Protein 7ZC6 (pdb70)

Nearest PDB structures (foldseek):
  7zc6-assembly1_A  TM=1.005E+00  e=2.338E-24  Clostridium tetanomorphum
  8rb9-assembly1_A  TM=9.104E-01  e=1.375E-11  Azotobacter vinelandii DJ
  8evu-assembly1_E  TM=8.825E-01  e=8.869E-10  Vibrio cholerae O395
  8acy-assembly1_D  TM=8.144E-01  e=1.247E-05  Vibrio cholerae
  7zc6-assembly1_E  TM=7.364E-01  e=8.986E-06  Clostridium tetanomorphum

Sequence (1513 aa):
MSIFTIFISALLVNNFVLSRFLGICPFLGVSKKVETATGMGAAVTFVMALAAIMTFLVERFILIPLNIQYLSTLAFILVIASLVQFVEMVIKKVSPDLYKALGIYLPLITTNCAVLGMAVINSNEKYNLIQSIINSVGAALGFTLALVLLAGIREKMETNEYIPEALKGLPITLVTAGLMAIAFLGFQGLIMEGLLFPVLSLGGLGVVFGLLLGYASKKFASSEPKKAYVKCQGTCDKAKEKYEYYGAMTCVDAANIPGAGSKTCGFGCLGLGSCVQVCAFDAIHVENGIAVVDEEACTGCGACVSICPKSVIELTPMSKKVRISCNSHDKGIEVKNACSVGCLSCGLCVRNCPSEAITMVNNLPVIDYDKCTQCGVCVGKCPTKAIVNLNTNMELLTFKNGVHPPHGKHYTENKPIEEYLPKGDIVIPMSQHIGAPAEPIVKKGDRVLVGQKIGEAKGFVSANIHASVSGTVKNVAPVTLFNGVKSTAVIIENDGQYEEIETEKRDYTKLSNEEIINIIKEAGIVGMGGATFPTHVKLAPPPDKNIDSIVVNAAECEPYLTCDHRMMLEKTNEIVEGLKIVLKLFPKATGYIGIEDNKMNAIKAMQEAVKNIANIEVKAVKTKYPQGAEKQLIYAITKREVPSGGLPADAGCIVQNVDTIYEIYNAVVNGKPLTSRVVTVTGDAIKEPKNLRFKIGTSVRELVEAAGGFAEEPLKVISGGPMMGMAMYSLDVPSTKGTSGVLCLTKKVAEIEEESNCINCGKCVQVCPMNLMPTKLATASAVSNLDMFNEFSGRDCIECGCCSFVCPARRHLLQRIRSGKKAVSKKKYTVSSSPHIRAKDTTQSIMRDVVIALLPATIAGVYFFKLQGLLVILASVLSCVVAEYIWQKASKKKVTVGDYSAVVTGLLLAFNVPASIPLWIPVVGGFFAIIVVKQFFGGLGQNIVNPALAARAFLLASWPVQMTSWTLDGVTTATPLAILKGNEATGAAAPDLMSVFIGHVGGCIGETSALALLIGGAYLFYKHIIDWRIPVSFIGTTFIFTAIAGRGSSPVYELFAGGLMLGAIFMATDYATSPITPLGRIIFGVGCGVITSLIRIFGGYPEGVSYSILVMNLFVPLIERWTAPKIFGKVKGVVSERLYNGIVKENATFVQVLGMCPTLAVTTSAINGIGMGLSATVVLIGSNVVISLLKKVIPDEIRIPAYITVIATLVTVLQFLLQAYLPDLNKSLGIFIPLIVVNCIILGRAEAYANKNSVGASFFDGLGMGLGFTVSLAALGIIREFLGTGKVFGAQITPDAFQPALIMILAPGGFFTLGILMAILNQRKLKKVSSFKLGMVLLLIAAVCGLILGGVNQVTAEPIAIQNKKTLDEANKAILPEASEFAEKTDIKGEGIVLGVTEGKSGSDLKGYTIKVAPKGYAGAIEMMVGVSTEGKVTGIKILNHAETPGLGANATDPKFSGQYANKPAKELKVVKGAASGEDEIVAITGATITSKAVTLGVNEAIKFYDTKLKGG

B-factor: mean 84.84, std 23.93, range [34.65, 140.56]

Solvent-accessible surface area: 65497 Å² total; per-residue (Å²): 168,58,62,158,37,12,56,48,29,2,30,42,18,51,3,4,1,4,38,86,12,13,0,1,1,0,1,9,4,4,0,96,109,12,114,22,0,63,17,0,1,51,24,0,55,117,4,3,14,90,5,1,74,82,9,45,91,10,43,142,130,65,7,62,88,22,122,56,102,33,12,16,27,4,2,7,4,3,23,5,1,8,32,9,28,80,36,48,35,72,38,101,136,132,56,48,104,89,10,92,76,44,22,142,33,32,46,12,5,5,2,1,0,0,6,8,0,2,2,24,36,6,26,121,122,163,51,113,64,99,50,1,28,51,11,0,57,0,2,2,88,0,3,24,47,0,0,24,8,0,0,2,2,33,53,44,22,107,29,15,84,65,13,20,123,14,8,116,54,58,4,7,3,0,2,3,1,0,1,2,2,1,0,12,20,1,5,61,28,30,89,167,148,50,39,89,111,4,31,142,25,8,29,63,24,2,52,69,9,6,100,68,10,1,126,22,8,151,175,95,108,176,86,66,84,86,12,4,39,5,25,18,50,9,50,92,144,96,5,115,77,77,12,115,46,39,10,14,119,41,9,62,3,1,31,22,10,11,9,40,0,22,14,40,25,32,64,7,14,19,15,44,14,10,17,56,135,61,19,94,119,82,1,8,95,53,76,96,34,18,5,55,4,61,55,139,50,22,85,26,76,24,46,16,41,84,56,21,58,31,56,1,11,64,63,2,24,73,65,54,40,2,3,17,1,19,15,4,78,37,139,6,123,70,7,95,94,6,15,62,6,2,18,52,32,61,13,48,29,55,192,58,34,110,36,99,2,13,83,67,48,96,72,9,18,54,27,85,20,109,128,16,93,57,68,24,83,40,40,57,86,30,110,31,99,6,18,49,35,58,114,91,179,162,161,71,41,47,2,149,34,20,7,100,4,84,79,9,11,154,107,2,27,119,71,92,32,69,112,20,92,7,158,33,75,1,27,1,0,0,28,18,8,94,48,68,56,1,107,31,118,14,149,136,54,64,130,1,45,36,21,61,93,1,0,104,14,140,48,170,50,4,3,3,4,7,1,5,0,0,0,47,2,113,54,56,17,97,44,51,14,27,56,33,84,113,9,57,1,0,24,2,72,28,41,38,134,86,73,88,106,132,84,101,75,156,50,48,75,176,53,51,63,134,74,2,45,87,34,1,70,61,4,1,1,3,11,3,30,56,90,22,99,0,3,24,35,56,10,53,44,82,131,118,64,86,17,58,4,2,5,5,30,8,4,30,27,22,3,45,3,0,3,10,7,26,5,8,66,97,33,19,96,54,7,5,53,0,2,69,3,5,22,73,8,27,92,139,0,49,0,39,4,0,9,4,38,82,13,125,60,0,12,121,49,4,71,109,25,20,144,129,82,84,64,9,80,19,61,6,0,81,31,25,7,4,0,22,25,80,41,0,0,5,47,3,20,54,123,89,77,7,54,62,78,30,106,28,16,93,2,4,3,11,8,6,24,8,6,4,3,29,11,5,29,19,4,0,12,40,15,118,30,3,42,10,7,3,1,0,0,0,8,84,2,4,150,78,27,37,2,5,40,0,37,2,1,2,38,4,114,84,1,0,104,41,0,39,7,47,68,86,128,13,54,7,1,0,6,13,5,0,4,82,10,70,0,6,48,36,30,86,9,11,2,10,11,28,12,15,0,1,1,0,10,17,123,177,54,9,98,22,106,114,40,28,30,28,5,23,15,2,36,12,3,42,15,17,4,3,26,11,18,8,30,47,3,4,32,1,22,52,63,71,71,39,103,39,2,68,137,49,28,0,132,21,27,44,28,12,1,0,16,0,4,8,15,2,5,32,39,1,10,4,0,30,6,33,16,2,56,119,28,8,83,163,133,230,223,17,21,3,0,1,3,0,15,2,39,128,48,52,2,64,48,2,28,112,16,24,34,92,4,1,87,52,2,15,111,23,1,25,123,48,19,135,126,101,0,82,80,3,20,105,28,1,18,91,19,0,22,83,10,4,98,124,63,4,114,42,59,178,91,145,45,24,38,34,11,92,8,1,36,34,14,1,24,7,2,1,7,18,1,4,8,44,16,81,72,93,5,2,53,64,0,0,118,14,1,0,18,20,0,12,6,14,1,1,6,15,8,23,7,4,1,7,12,6,6,0,0,49,0,23,0,47,5,1,15,19,56,59,10,52,24,64,24,34,113,68,108,95,62,55,26,14,15,15,30,35,26,55,104,44,47,128,71,54,96,61,54,113,59,146,33,6,43,112,0,110,19,14,6,19,1,2,24,3,1,3,82,11,2,93,106,1,2,61,74,6,87,162,102,109,18,15,17,152,66,1,5,92,26,0,38,27,25,1,78,105,72,2,46,149,42,46,106,35,112,39,55,69,16,2,20,36,7,12,22,0,23,11,0,0,12,22,10,1,7,52,17,19,1,3,1,16,2,49,99,0,9,59,86,1,1,74,10,2,0,64,28,0,2,56,3,3,34,143,3,14,38,72,39,0,12,12,8,0,0,0,13,16,0,3,68,16,25,24,18,25,94,197,24,62,30,134,49,18,17,139,144,233,132,102,55,91,124,42,40,132,70,1,64,63,136,12,13,0,0,26,70,58,10,29,0,0,1,6,0,0,39,6,0,64,35,1,81,23,0,50,13,4,0,103,16,6,12,87,6,5,36,13,6,4,66,68,3,5,140,35,50,193,96,20,39,86,26,11,77,17,7,4,12,1,6,12,4,0,18,40,7,3,67,28,34,19,82,16,76,18,193,105,13,91,88,70,37,31,139,61,11,68,19,19,4,5,3,3,4,0,6,11,12,28,7,6,75,44,80,2,25,167,40,68,62,36,32,0,96,67,4,0,66,0,1,0,86,2,5,19,84,3,1,25,52,0,0,71,64,1,10,88,88,0,62,0,84,47,127,55,63,80,117,52,90,109,86,113,49,42,22,39,3,29,41,48,12,0,1,0,1,15,11,1,0,77,27,5,12,86,55,63,108,200,134,151,183,184,26,58,8,173,115,12,1,101,31,9,65,79,31,6,24,82,7,1,86,100,6,6,19,44,39,112,118,14,60,126,48,37,48,102,36,83,135,118,47,94,62,91,25,5,130,71,21,7,93,107,3,92,108,28,46,117,44,100,123,49,146,27,118,64,66,8,138,19,9,11,29,0,67,37,59,114,67,58,73,0,2,4,1,44,2,32,5,165,5,102,59,24,52,3,67,0,17,2,1,3,12,65,150,22,83,9,36,6,11,78,30,98,39,167,58,29,22,60,26,65,21,47,46,6,82,52,113,173,14,23,46,84,1,47,120,22,41,13,142,116,10,91,41,19,193,60,96,63,81,32,130,53,28,2,54,11,14,103,53,11,55,53,10,0,81,8,0,4,118,0,5,33,69,5,15,145,28,12,66,95,97,6,141,87,73

Foldseek 3Di:
DDQVVQLVCCQFQPPCCLPVNQQVVCLLPPLAALQLQLVVLVVQLCLLQVLLVVLVVCVVPVVPVVVDPPCVVVPSLVVSVVVLVVVQVVCPVPDVCSNVVRCVCSVCSSPRRCSVVLVVVCVVPVDDRVSSNSNSNSNSNNSSVSSSVSSVVNVVLVVDDPDDDVCHRDPVSVVVSNVVSVVRNVCNVVD/DVVVVCVVVVCCVVPCVVVVVPVVVCVVDHDDQAWDKFFQADDQPVQFDFPDDDDDDLAQLGQCPDPPRAGALANQHGQLSDNLCVVPPQRQWDRDRRHIGGNLPRGDSPPVSQVSHPNSRMDIDRSPLFKDAHTDHLDQQVSVVNGGLLDDNLPPCVCVPDPLSLWDCDRSDTDGVRVSDPPPPPVCVVDPSSSIDGPDPD/DDAFFFDFFDFDDAQAVQAADDDADADDDDWWFKFFQPQAPDDGFDFPDDFFDWFAFFDFGGDAPDPFFATDTALATAGFHGQDFDQFLVRPRTTITIGGHPVPHHHDDDFDADDPPDDLVVLLVLLRSLRDWQFEDRTGRCSVVLDDDDPLAAQAEEALAEPQFHQFNQSLVCLPPPLVLLVVLVVVSVVSPPNHFYEYEYECVSVVSVVVNVVVVVPDPRYDYDYHYRGPPSSDPQGVLCRPVNDHDDFPDDCSNVRYGYGYSQVSSQSSCCNGVNHHDQWGKAFEDDPQQPGGHIYTYGFRHQQQVVSVVSRDGPDAAPWKFFAGPQSTDTGPDSGHTHHSRGSYIYRDDPVPPDDDDFDDAPPPCVLCRHDSVSQDQVQQLVCLVVVVLVSVVVSPLLRDPRSRRSCVPGPRSDRRSVSSVSSNVVVVVPD/DDDDDDDDDPDDDALLVLQVLLVVLLVLLQVLLPVLVDCLLVVLLVLQLVLLLVLQVVVCVVPPDDRCVSSVPSNLLSNLLSQQADRPAPNVLSSVLSNQLDPPQAVVQHHPLRGLFHSSLVSVVVSCVPCVVSRQAQQGPHDRDDFVLVCLLPPDDPDDDDDDLVCQCSQNTTDGRRLSNLVSLVVSQVVCVVSVSFDPLQLVLQLVQLLVVLVVVVTDPDSVSVCSGDCNSVLSGVHLRDNNLAADDPVLRNVLRNQLSVQFVCCSHVNPDSTRSRVSSVVSSVCHVVSNPVDDDDDPDDDD/DCLVVLLVCCQVPVADPLHVNFQCVCLQQQLLALVLLLVVLVLLLVLLLVLLLVCLVVQPPDDPVPLDPVSLVVSVVSLVVVLVVCVPVCVVPPNNPSRPSVCSSVRRRRSVPCSPESNPDHSVSRNSSSNSNSVSSSVVRNVLSQVLNCQDQNQHVNHHDDDRVVRNHHVCSPRVNSVVSSVVVSVVVVVVVD/DDDDPVVVVVVVCVVVVVVVVVVVVVVVVCPVVVVVVVVVVVQVVVCVQQVVFNDKAWPPVDQDDDQWGGKIWGHNVPDTFWIWTWGWFQFPFGTFTKIWTAGLVFATQWIATDDDRHQPPPQDDCNDCVQRVLSHRAGLAQADEDDDDDPRNRYGDARVPRNRSVVRVSVGSNVVSVCCVPPNNVD

InterPro domains:
  IPR003667 NqrDE/RnfAE [PF02508] (4-191)
  IPR003667 NqrDE/RnfAE [PIRSF006102] (2-190)
  IPR011293 Ion-translocating oxidoreductase complex, subunit RnfA/RsxA [MF_00459] (1-191)
  IPR011293 Ion-translocating oxidoreductase complex, subunit RnfA/RsxA [TIGR01943] (2-191)
  IPR050133 Ion-translocating oxidoreductase complex subunit A/E [PTHR30335] (2-190)

Organism: Clostridium tetanomorphum (NCBI:txid1553)

Radius of gyration: 41.06 Å; Cα contacts (8 Å, |Δi|>4): 2790; chains: 6; bounding box: 121×113×72 Å

Structure (mmCIF, N/CA/C/O backbone):
data_7ZC6
#
_entry.id   7ZC6
#
_cell.length_a   1.00
_cell.length_b   1.00
_cell.length_c   1.00
_cell.angle_alpha   90.00
_cell.angle_beta   90.00
_cell.angle_gamma   90.00
#
_symmetry.space_group_name_H-M   'P 1'
#
loop_
_entity.id
_entity.type
_entity.pdbx_description
1 polymer RnfA
2 polymer RnfB
3 polymer RnfC
4 polymer RnfD
5 polymer RnfE
6 polymer RnfG
7 non-polymer 'FE (III) ION'
8 non-polymer 'IRON/SULFUR CLUSTER'
9 non-polymer 'FLAVIN MONONUCLEOTIDE'
10 non-polymer RIBOFLAVIN
#
loop_
_atom_site.group_PDB
_atom_site.id
_atom_site.type_symbol
_atom_site.label_atom_id
_atom_site.label_alt_id
_atom_site.label_comp_id
_atom_site.label_asym_id
_atom_site.label_entity_id
_atom_site.label_seq_id
_atom_site.pdbx_PDB_ins_code
_atom_site.Cartn_x
_atom_site.Cartn_y
_atom_site.Cartn_z
_atom_site.occupancy
_atom_site.B_iso_or_equiv
_atom_site.auth_seq_id
_atom_site.auth_comp_id
_atom_site.auth_asym_id
_atom_site.auth_atom_id
_atom_site.pdbx_PDB_model_num
ATOM 1 N N . MET A 1 1 ? 122.743 107.888 91.454 1.00 85.62 1 MET A N 1
ATOM 2 C CA . MET A 1 1 ? 122.711 108.727 90.236 1.00 85.62 1 MET A CA 1
ATOM 3 C C . MET A 1 1 ? 122.683 107.827 89.002 1.00 85.62 1 MET A C 1
ATOM 4 O O . MET A 1 1 ? 122.299 108.315 87.951 1.00 85.62 1 MET A O 1
ATOM 9 N N . SER A 1 2 ? 123.054 106.552 89.123 1.00 88.82 2 SER A N 1
ATOM 10 C CA . SER A 1 2 ? 123.010 105.688 87.916 1.00 88.82 2 SER A CA 1
ATOM 11 C C . SER A 1 2 ? 121.581 105.222 87.668 1.00 88.82 2 SER A C 1
ATOM 12 O O . SER A 1 2 ? 120.741 105.312 88.593 1.00 88.82 2 SER A O 1
ATOM 15 N N . ILE A 1 3 ? 121.352 104.579 86.530 1.00 91.54 3 ILE A N 1
ATOM 16 C CA . ILE A 1 3 ? 119.935 104.420 86.186 1.00 91.54 3 ILE A CA 1
ATOM 17 C C . ILE A 1 3 ? 119.192 103.449 87.113 1.00 91.54 3 ILE A C 1
ATOM 18 O O . ILE A 1 3 ? 118.071 103.747 87.556 1.00 91.54 3 ILE A O 1
ATOM 23 N N . PHE A 1 4 ? 119.855 102.353 87.533 1.00 88.72 4 PHE A N 1
ATOM 24 C CA . PHE A 1 4 ? 119.273 101.445 88.527 1.00 88.72 4 PHE A CA 1
ATOM 25 C C . PHE A 1 4 ? 119.157 102.040 89.926 1.00 88.72 4 PHE A C 1
ATOM 26 O O . PHE A 1 4 ? 118.309 101.592 90.700 1.00 88.72 4 PHE A O 1
ATOM 34 N N . THR A 1 5 ? 120.040 102.972 90.305 1.00 85.45 5 THR A N 1
ATOM 35 C CA . THR A 1 5 ? 119.807 103.746 91.525 1.00 85.45 5 THR A CA 1
ATOM 36 C C . THR A 1 5 ? 118.589 104.665 91.394 1.00 85.45 5 THR A C 1
ATOM 37 O O . THR A 1 5 ? 117.829 104.824 92.359 1.00 85.45 5 THR A O 1
ATOM 41 N N . ILE A 1 6 ? 118.308 105.167 90.184 1.00 84.50 6 ILE A N 1
ATOM 42 C CA . ILE A 1 6 ? 117.282 106.202 90.062 1.00 84.50 6 ILE A CA 1
ATOM 43 C C . ILE A 1 6 ? 115.879 105.608 90.000 1.00 84.50 6 ILE A C 1
ATOM 44 O O . ILE A 1 6 ? 114.966 106.082 90.696 1.00 84.50 6 ILE A O 1
ATOM 49 N N . PHE A 1 7 ? 115.718 104.550 89.191 1.00 82.10 7 PHE A N 1
ATOM 50 C CA . PHE A 1 7 ? 114.427 103.907 88.940 1.00 82.10 7 PHE A CA 1
ATOM 51 C C . PHE A 1 7 ? 113.820 103.243 90.168 1.00 82.10 7 PHE A C 1
ATOM 52 O O . PHE A 1 7 ? 112.596 103.247 90.311 1.00 82.10 7 PHE A O 1
ATOM 60 N N . ILE A 1 8 ? 114.646 102.687 91.064 1.00 80.05 8 ILE A N 1
ATOM 61 C CA . ILE A 1 8 ? 114.178 102.236 92.376 1.00 80.05 8 ILE A CA 1
ATOM 62 C C . ILE A 1 8 ? 113.737 103.402 93.257 1.00 80.05 8 ILE A C 1
ATOM 63 O O . ILE A 1 8 ? 112.767 103.269 94.023 1.00 80.05 8 ILE A O 1
ATOM 68 N N . SER A 1 9 ? 114.391 104.580 93.062 1.00 77.19 9 SER A N 1
ATOM 69 C CA . SER A 1 9 ? 114.263 105.745 93.944 1.00 77.19 9 SER A CA 1
ATOM 70 C C . SER A 1 9 ? 112.876 106.357 93.956 1.00 77.19 9 SER A C 1
ATOM 71 O O . SER A 1 9 ? 112.467 106.937 94.962 1.00 77.19 9 SER A O 1
ATOM 74 N N . ALA A 1 10 ? 112.126 106.241 92.873 1.00 73.12 10 ALA A N 1
ATOM 75 C CA . ALA A 1 10 ? 110.709 106.534 92.941 1.00 73.12 10 ALA A CA 1
ATOM 76 C C . ALA A 1 10 ? 109.830 105.297 93.109 1.00 73.12 10 ALA A C 1
ATOM 77 O O . ALA A 1 10 ? 108.673 105.440 93.513 1.00 73.12 10 ALA A O 1
ATOM 79 N N . LEU A 1 11 ? 110.308 104.110 92.698 1.00 73.02 11 LEU A N 1
ATOM 80 C CA . LEU A 1 11 ? 109.505 102.888 92.793 1.00 73.02 11 LEU A CA 1
ATOM 81 C C . LEU A 1 11 ? 109.222 102.440 94.216 1.00 73.02 11 LEU A C 1
ATOM 82 O O . LEU A 1 11 ? 108.166 101.863 94.476 1.00 73.02 11 LEU A O 1
ATOM 87 N N . LEU A 1 12 ? 110.106 102.743 95.156 1.00 70.23 12 LEU A N 1
ATOM 88 C CA . LEU A 1 12 ? 110.054 102.036 96.427 1.00 70.23 12 LEU A CA 1
ATOM 89 C C . LEU A 1 12 ? 110.432 102.929 97.597 1.00 70.23 12 LEU A C 1
ATOM 90 O O . LEU A 1 12 ? 109.558 103.332 98.369 1.00 70.23 12 LEU A O 1
ATOM 95 N N . VAL A 1 13 ? 111.739 103.191 97.734 1.00 66.78 13 VAL A N 1
ATOM 96 C CA . VAL A 1 13 ? 112.345 103.803 98.918 1.00 66.78 13 VAL A CA 1
ATOM 97 C C . VAL A 1 13 ? 111.886 105.246 99.170 1.00 66.78 13 VAL A C 1
ATOM 98 O O . VAL A 1 13 ? 111.696 105.657 100.324 1.00 66.78 13 VAL A O 1
ATOM 102 N N . ASN A 1 14 ? 111.535 105.968 98.119 1.00 68.86 14 ASN A N 1
ATOM 103 C CA . ASN A 1 14 ? 111.141 107.362 98.204 1.00 68.86 14 ASN A CA 1
ATOM 104 C C . ASN A 1 14 ? 110.040 107.562 97.174 1.00 68.86 14 ASN A C 1
ATOM 105 O O . ASN A 1 14 ? 110.155 108.354 96.236 1.00 68.86 14 ASN A O 1
ATOM 110 N N . ASN A 1 15 ? 109.014 106.711 97.281 1.00 67.88 15 ASN A N 1
ATOM 111 C CA . ASN A 1 15 ? 107.828 106.826 96.447 1.00 67.88 15 ASN A CA 1
ATOM 112 C C . ASN A 1 15 ? 107.075 108.106 96.745 1.00 67.88 15 ASN A C 1
ATOM 113 O O . ASN A 1 15 ? 107.090 108.596 97.879 1.00 67.88 15 ASN A O 1
ATOM 118 N N . PHE A 1 16 ? 106.516 108.672 95.668 1.00 68.63 16 PHE A N 1
ATOM 119 C CA . PHE A 1 16 ? 105.956 110.016 95.670 1.00 68.63 16 PHE A CA 1
ATOM 120 C C . PHE A 1 16 ? 104.744 110.136 96.582 1.00 68.63 16 PHE A C 1
ATOM 121 O O . PHE A 1 16 ? 104.623 111.124 97.314 1.00 68.63 16 PHE A O 1
ATOM 129 N N . VAL A 1 17 ? 103.931 109.082 96.675 1.00 66.29 17 VAL A N 1
ATOM 130 C CA . VAL A 1 17 ? 102.786 109.142 97.577 1.00 66.29 17 VAL A CA 1
ATOM 131 C C . VAL A 1 17 ? 103.110 108.674 99.002 1.00 66.29 17 VAL A C 1
ATOM 132 O O . VAL A 1 17 ? 102.477 109.129 99.962 1.00 66.29 17 VAL A O 1
ATOM 136 N N . LEU A 1 18 ? 104.032 107.729 99.155 1.00 65.84 18 LEU A N 1
ATOM 137 C CA . LEU A 1 18 ? 104.241 107.031 100.409 1.00 65.84 18 LEU A CA 1
ATOM 138 C C . LEU A 1 18 ? 105.259 107.661 101.340 1.00 65.84 18 LEU A C 1
ATOM 139 O O . LEU A 1 18 ? 105.502 107.104 102.414 1.00 65.84 18 LEU A O 1
ATOM 144 N N . SER A 1 19 ? 105.896 108.759 100.946 1.00 68.89 19 SER A N 1
ATOM 145 C CA . SER A 1 19 ? 106.683 109.529 101.898 1.00 68.89 19 SER A CA 1
ATOM 146 C C . SER A 1 19 ? 106.599 111.019 101.591 1.00 68.89 19 SER A C 1
ATOM 147 O O . SER A 1 19 ? 106.314 111.828 102.476 1.00 68.89 19 SER A O 1
ATOM 150 N N . ARG A 1 20 ? 106.865 111.388 100.342 1.00 70.33 20 ARG A N 1
ATOM 151 C CA . ARG A 1 20 ? 106.921 112.789 99.942 1.00 70.33 20 ARG A CA 1
ATOM 152 C C . ARG A 1 20 ? 105.574 113.511 99.956 1.00 70.33 20 ARG A C 1
ATOM 153 O O . ARG A 1 20 ? 105.565 114.744 99.968 1.00 70.33 20 ARG A O 1
ATOM 161 N N . PHE A 1 21 ? 104.460 112.765 99.896 1.00 71.89 21 PHE A N 1
ATOM 162 C CA . PHE A 1 21 ? 103.061 113.187 99.685 1.00 71.89 21 PHE A CA 1
ATOM 163 C C . PHE A 1 21 ? 102.848 113.995 98.419 1.00 71.89 21 PHE A C 1
ATOM 164 O O . PHE A 1 21 ? 101.944 114.834 98.361 1.00 71.89 21 PHE A O 1
ATOM 172 N N . LEU A 1 22 ? 103.662 113.811 97.405 1.00 72.90 22 LEU A N 1
ATOM 173 C CA . LEU A 1 22 ? 103.271 114.208 96.077 1.00 72.90 22 LEU A CA 1
ATOM 174 C C . LEU A 1 22 ? 102.181 113.245 95.611 1.00 72.90 22 LEU A C 1
ATOM 175 O O . LEU A 1 22 ? 102.271 112.058 95.880 1.00 72.90 22 LEU A O 1
ATOM 180 N N . GLY A 1 23 ? 101.158 113.719 94.908 1.00 67.55 23 GLY A N 1
ATOM 181 C CA . GLY A 1 23 ? 100.164 112.788 94.366 1.00 67.55 23 GLY A CA 1
ATOM 182 C C . GLY A 1 23 ? 99.021 112.339 95.268 1.00 67.55 23 GLY A C 1
ATOM 183 O O . GLY A 1 23 ? 98.279 111.436 94.859 1.00 67.55 23 GLY A O 1
ATOM 184 N N . ILE A 1 24 ? 98.935 112.817 96.516 1.00 62.26 24 ILE A N 1
ATOM 185 C CA . ILE A 1 24 ? 97.929 112.321 97.467 1.00 62.26 24 ILE A CA 1
ATOM 186 C C . ILE A 1 24 ? 96.469 112.661 97.106 1.00 62.26 24 ILE A C 1
ATOM 187 O O . ILE A 1 24 ? 95.561 111.860 97.366 1.00 62.26 24 ILE A O 1
ATOM 192 N N . CYS A 1 25 ? 96.223 113.824 96.482 1.00 68.15 25 CYS A N 1
ATOM 193 C CA . CYS A 1 25 ? 94.865 114.251 96.105 1.00 68.15 25 CYS A CA 1
ATOM 194 C C . CYS A 1 25 ? 94.074 113.364 95.120 1.00 68.15 25 CYS A C 1
ATOM 195 O O . CYS A 1 25 ? 92.871 113.165 95.378 1.00 68.15 25 CYS A O 1
ATOM 198 N N . PRO A 1 26 ? 94.595 112.890 93.965 1.00 66.33 26 PRO A N 1
ATOM 199 C CA . PRO A 1 26 ? 93.933 111.777 93.254 1.00 66.33 26 PRO A CA 1
ATOM 200 C C . PRO A 1 26 ? 93.770 110.472 94.007 1.00 66.33 26 PRO A C 1
ATOM 201 O O . PRO A 1 26 ? 92.922 109.676 93.601 1.00 66.33 26 PRO A O 1
ATOM 205 N N . PHE A 1 27 ? 94.706 110.146 94.904 1.00 58.94 27 PHE A N 1
ATOM 206 C CA . PHE A 1 27 ? 94.904 108.806 95.435 1.00 58.94 27 PHE A CA 1
ATOM 207 C C . PHE A 1 27 ? 93.740 108.338 96.291 1.00 58.94 27 PHE A C 1
ATOM 208 O O . PHE A 1 27 ? 93.459 107.146 96.350 1.00 58.94 27 PHE A O 1
ATOM 216 N N . LEU A 1 28 ? 93.014 109.267 96.909 1.00 53.07 28 LEU A N 1
ATOM 217 C CA . LEU A 1 28 ? 91.727 108.958 97.514 1.00 53.07 28 LEU A CA 1
ATOM 218 C C . LEU A 1 28 ? 90.574 108.921 96.510 1.00 53.07 28 LEU A C 1
ATOM 219 O O . LEU A 1 28 ? 89.472 108.499 96.876 1.00 53.07 28 LEU A O 1
ATOM 224 N N . GLY A 1 29 ? 90.790 109.339 95.266 1.00 57.77 29 GLY A N 1
ATOM 225 C CA . GLY A 1 29 ? 89.701 109.489 94.320 1.00 57.77 29 GLY A CA 1
ATOM 226 C C . GLY A 1 29 ? 89.420 108.216 93.565 1.00 57.77 29 GLY A C 1
ATOM 227 O O . GLY A 1 29 ? 88.605 107.420 94.037 1.00 57.77 29 GLY A O 1
ATOM 228 N N . VAL A 1 30 ? 90.070 107.963 92.421 1.00 63.51 30 VAL A N 1
ATOM 229 C CA . VAL A 1 30 ? 89.747 106.731 91.697 1.00 63.51 30 VAL A CA 1
ATOM 230 C C . VAL A 1 30 ? 90.628 105.549 92.174 1.00 63.51 30 VAL A C 1
ATOM 231 O O . VAL A 1 30 ? 91.447 104.954 91.455 1.00 63.51 30 VAL A O 1
ATOM 235 N N . SER A 1 31 ? 90.467 105.201 93.449 1.00 50.02 31 SER A N 1
ATOM 236 C CA . SER A 1 31 ? 90.806 103.912 94.025 1.00 50.02 31 SER A CA 1
ATOM 237 C C . SER A 1 31 ? 89.666 102.899 93.970 1.00 50.02 31 SER A C 1
ATOM 238 O O . SER A 1 31 ? 89.812 101.849 94.585 1.00 50.02 31 SER A O 1
ATOM 241 N N . LYS A 1 32 ? 88.488 103.269 93.437 1.00 47.70 32 LYS A N 1
ATOM 242 C CA . LYS A 1 32 ? 87.244 102.522 93.658 1.00 47.70 32 LYS A CA 1
ATOM 243 C C . LYS A 1 32 ? 87.210 101.103 93.073 1.00 47.70 32 LYS A C 1
ATOM 244 O O . LYS A 1 32 ? 86.660 100.207 93.717 1.00 47.70 32 LYS A O 1
ATOM 250 N N . LYS A 1 33 ? 87.886 100.849 91.952 1.00 54.77 33 LYS A N 1
ATOM 251 C CA . LYS A 1 33 ? 88.004 99.508 91.381 1.00 54.77 33 LYS A CA 1
ATOM 252 C C . LYS A 1 33 ? 89.273 99.480 90.549 1.00 54.77 33 LYS A C 1
ATOM 253 O O . LYS A 1 33 ? 89.525 100.445 89.827 1.00 54.77 33 LYS A O 1
ATOM 259 N N . VAL A 1 34 ? 90.012 98.356 90.603 1.00 60.75 34 VAL A N 1
ATOM 260 C CA . VAL A 1 34 ? 91.335 98.224 89.974 1.00 60.75 34 VAL A CA 1
ATOM 261 C C . VAL A 1 34 ? 91.295 98.294 88.443 1.00 60.75 34 VAL A C 1
ATOM 262 O O . VAL A 1 34 ? 92.196 98.885 87.822 1.00 60.75 34 VAL A O 1
ATOM 266 N N . GLU A 1 35 ? 90.198 97.806 87.828 1.00 71.14 35 GLU A N 1
ATOM 267 C CA . GLU A 1 35 ? 90.007 97.815 86.374 1.00 71.14 35 GLU A CA 1
ATOM 268 C C . GLU A 1 35 ? 89.853 99.221 85.800 1.00 71.14 35 GLU A C 1
ATOM 269 O O . GLU A 1 35 ? 90.185 99.451 84.632 1.00 71.14 35 GLU A O 1
ATOM 275 N N . THR A 1 36 ? 89.324 100.157 86.589 1.00 69.87 36 THR A N 1
ATOM 276 C CA . THR A 1 36 ? 89.401 101.561 86.215 1.00 69.87 36 THR A CA 1
ATOM 277 C C . THR A 1 36 ? 90.695 102.214 86.681 1.00 69.87 36 THR A C 1
ATOM 278 O O . THR A 1 36 ? 91.237 103.069 85.969 1.00 69.87 36 THR A O 1
ATOM 282 N N . ALA A 1 37 ? 91.153 101.856 87.898 1.00 68.25 37 ALA A N 1
ATOM 283 C CA . ALA A 1 37 ? 92.251 102.556 88.574 1.00 68.25 37 ALA A CA 1
ATOM 284 C C . ALA A 1 37 ? 93.600 102.411 87.896 1.00 68.25 37 ALA A C 1
ATOM 285 O O . ALA A 1 37 ? 94.451 103.289 88.062 1.00 68.25 37 ALA A O 1
ATOM 287 N N . THR A 1 38 ? 93.843 101.300 87.192 1.00 72.97 38 THR A N 1
ATOM 288 C CA . THR A 1 38 ? 95.077 101.211 86.420 1.00 72.97 38 THR A CA 1
ATOM 289 C C . THR A 1 38 ? 95.107 102.156 85.220 1.00 72.97 38 THR A C 1
ATOM 290 O O . THR A 1 38 ? 96.202 102.516 84.777 1.00 72.97 38 THR A O 1
ATOM 294 N N . GLY A 1 39 ? 93.953 102.578 84.688 1.00 77.30 39 GLY A N 1
ATOM 295 C CA . GLY A 1 39 ? 94.013 103.441 83.529 1.00 77.30 39 GLY A CA 1
ATOM 296 C C . GLY A 1 39 ? 94.324 104.887 83.830 1.00 77.30 39 GLY A C 1
ATOM 297 O O . GLY A 1 39 ? 94.766 105.600 82.920 1.00 77.30 39 GLY A O 1
ATOM 298 N N . MET A 1 40 ? 94.126 105.337 85.077 1.00 81.19 40 MET A N 1
ATOM 299 C CA . MET A 1 40 ? 94.664 106.636 85.465 1.00 81.19 40 MET A CA 1
ATOM 300 C C . MET A 1 40 ? 96.185 106.646 85.494 1.00 81.19 40 MET A C 1
ATOM 301 O O . MET A 1 40 ? 96.814 107.609 85.042 1.00 81.19 40 MET A O 1
ATOM 306 N N . GLY A 1 41 ? 96.798 105.530 85.892 1.00 80.56 41 GLY A N 1
ATOM 307 C CA . GLY A 1 41 ? 98.243 105.476 85.856 1.00 80.56 41 GLY A CA 1
ATOM 308 C C . GLY A 1 41 ? 98.793 105.212 84.479 1.00 80.56 41 GLY A C 1
ATOM 309 O O . GLY A 1 41 ? 99.918 105.621 84.174 1.00 80.56 41 GLY A O 1
ATOM 310 N N . ALA A 1 42 ? 98.019 104.518 83.635 1.00 82.92 42 ALA A N 1
ATOM 311 C CA . ALA A 1 42 ? 98.347 104.439 82.219 1.00 82.92 42 ALA A CA 1
ATOM 312 C C . ALA A 1 42 ? 98.216 105.782 81.511 1.00 82.92 42 ALA A C 1
ATOM 313 O O . ALA A 1 42 ? 98.908 106.018 80.517 1.00 82.92 42 ALA A O 1
ATOM 315 N N . ALA A 1 43 ? 97.301 106.650 81.954 1.00 80.65 43 ALA A N 1
ATOM 316 C CA . ALA A 1 43 ? 97.393 108.045 81.544 1.00 80.65 43 ALA A CA 1
ATOM 317 C C . ALA A 1 43 ? 98.622 108.738 82.116 1.00 80.65 43 ALA A C 1
ATOM 318 O O . ALA A 1 43 ? 99.192 109.609 81.453 1.00 80.65 43 ALA A O 1
ATOM 320 N N . VAL A 1 44 ? 99.053 108.361 83.324 1.00 81.73 44 VAL A N 1
ATOM 321 C CA . VAL A 1 44 ? 100.194 109.033 83.947 1.00 81.73 44 VAL A CA 1
ATOM 322 C C . VAL A 1 44 ? 101.531 108.609 83.331 1.00 81.73 44 VAL A C 1
ATOM 323 O O . VAL A 1 44 ? 102.450 109.424 83.291 1.00 81.73 44 VAL A O 1
ATOM 327 N N . THR A 1 45 ? 101.603 107.476 82.617 1.00 86.45 45 THR A N 1
ATOM 328 C CA . THR A 1 45 ? 102.870 107.100 81.975 1.00 86.45 45 THR A CA 1
ATOM 329 C C . THR A 1 45 ? 103.121 107.869 80.676 1.00 86.45 45 THR A C 1
ATOM 330 O O . THR A 1 45 ? 104.228 107.811 80.135 1.00 86.45 45 THR A O 1
ATOM 334 N N . PHE A 1 46 ? 102.119 108.589 80.166 1.00 86.84 46 PHE A N 1
ATOM 335 C CA . PHE A 1 46 ? 102.383 109.544 79.099 1.00 86.84 46 PHE A CA 1
ATOM 336 C C . PHE A 1 46 ? 102.684 110.938 79.650 1.00 86.84 46 PHE A C 1
ATOM 337 O O . PHE A 1 46 ? 103.738 111.508 79.344 1.00 86.84 46 PHE A O 1
ATOM 345 N N . VAL A 1 47 ? 101.692 111.507 80.352 1.00 83.96 47 VAL A N 1
ATOM 346 C CA . VAL A 1 47 ? 101.769 112.909 80.863 1.00 83.96 47 VAL A CA 1
ATOM 347 C C . VAL A 1 47 ? 103.081 113.111 81.592 1.00 83.96 47 VAL A C 1
ATOM 348 O O . VAL A 1 47 ? 103.791 114.021 81.236 1.00 83.96 47 VAL A O 1
ATOM 352 N N . MET A 1 48 ? 103.342 112.327 82.619 1.00 83.57 48 MET A N 1
ATOM 353 C CA . MET A 1 48 ? 104.608 112.505 83.328 1.00 83.57 48 MET A CA 1
ATOM 354 C C . MET A 1 48 ? 105.814 112.430 82.409 1.00 83.57 48 MET A C 1
ATOM 355 O O . MET A 1 48 ? 106.852 113.029 82.711 1.00 83.57 48 MET A O 1
ATOM 360 N N . ALA A 1 49 ? 105.722 111.683 81.313 1.00 91.26 49 ALA A N 1
ATOM 361 C CA . ALA A 1 49 ? 106.951 111.341 80.611 1.00 91.26 49 ALA A CA 1
ATOM 362 C C . ALA A 1 49 ? 107.252 112.286 79.463 1.00 91.26 49 ALA A C 1
ATOM 363 O O . ALA A 1 49 ? 108.412 112.653 79.256 1.00 91.26 49 ALA A O 1
ATOM 365 N N . LEU A 1 50 ? 106.236 112.589 78.652 1.00 95.73 50 LEU A N 1
ATOM 366 C CA . LEU A 1 50 ? 106.408 113.552 77.575 1.00 95.73 50 LEU A CA 1
ATOM 367 C C . LEU A 1 50 ? 106.654 114.966 78.080 1.00 95.73 50 LEU A C 1
ATOM 368 O O . LEU A 1 50 ? 107.368 115.726 77.419 1.00 95.73 50 LEU A O 1
ATOM 373 N N . ALA A 1 51 ? 106.094 115.334 79.246 1.00 100.98 51 ALA A N 1
ATOM 374 C CA . ALA A 1 51 ? 106.461 116.597 79.885 1.00 100.98 51 ALA A CA 1
ATOM 375 C C . ALA A 1 51 ? 107.897 116.622 80.373 1.00 100.98 51 ALA A C 1
ATOM 376 O O . ALA A 1 51 ? 108.492 117.696 80.427 1.00 100.98 51 ALA A O 1
ATOM 378 N N . ALA A 1 52 ? 108.443 115.466 80.769 1.00 101.35 52 ALA A N 1
ATOM 379 C CA . ALA A 1 52 ? 109.860 115.385 81.102 1.00 101.35 52 ALA A CA 1
ATOM 380 C C . ALA A 1 52 ? 110.761 115.593 79.893 1.00 101.35 52 ALA A C 1
ATOM 381 O O . ALA A 1 52 ? 111.872 116.114 80.042 1.00 101.35 52 ALA A O 1
ATOM 383 N N . ILE A 1 53 ? 110.310 115.208 78.696 1.00 102.88 53 ILE A N 1
ATOM 384 C CA . ILE A 1 53 ? 111.057 115.539 77.490 1.00 102.88 53 ILE A CA 1
ATOM 385 C C . ILE A 1 53 ? 110.918 117.019 77.169 1.00 102.88 53 ILE A C 1
ATOM 386 O O . ILE A 1 53 ? 111.910 117.701 76.883 1.00 102.88 53 ILE A O 1
ATOM 391 N N . MET A 1 54 ? 109.680 117.530 77.216 1.00 105.04 54 MET A N 1
ATOM 392 C CA . MET A 1 54 ? 109.430 118.936 76.923 1.00 105.04 54 MET A CA 1
ATOM 393 C C . MET A 1 54 ? 109.974 119.920 77.966 1.00 105.04 54 MET A C 1
ATOM 394 O O . MET A 1 54 ? 110.269 121.067 77.608 1.00 105.04 54 MET A O 1
ATOM 399 N N . THR A 1 55 ? 110.053 119.546 79.258 1.00 107.58 55 THR A N 1
ATOM 400 C CA . THR A 1 55 ? 110.774 120.421 80.188 1.00 107.58 55 THR A CA 1
ATOM 401 C C . THR A 1 55 ? 112.282 120.414 79.967 1.00 107.58 55 THR A C 1
ATOM 402 O O . THR A 1 55 ? 112.951 121.358 80.402 1.00 107.58 55 THR A O 1
ATOM 406 N N . PHE A 1 56 ? 112.847 119.334 79.389 1.00 109.99 56 PHE A N 1
ATOM 407 C CA . PHE A 1 56 ? 114.264 119.336 79.052 1.00 109.99 56 PHE A CA 1
ATOM 408 C C . PHE A 1 56 ? 114.595 120.323 77.951 1.00 109.99 56 PHE A C 1
ATOM 409 O O . PHE A 1 56 ? 115.691 120.878 77.961 1.00 109.99 56 PHE A O 1
ATOM 417 N N . LEU A 1 57 ? 113.655 120.555 77.017 1.00 116.78 57 LEU A N 1
ATOM 418 C CA . LEU A 1 57 ? 113.824 121.559 75.968 1.00 116.78 57 LEU A CA 1
ATOM 419 C C . LEU A 1 57 ? 113.885 122.974 76.523 1.00 116.78 57 LEU A C 1
ATOM 420 O O . LEU A 1 57 ? 114.596 123.819 75.968 1.00 116.78 57 LEU A O 1
ATOM 425 N N . VAL A 1 58 ? 113.163 123.246 77.615 1.00 116.76 58 VAL A N 1
ATOM 426 C CA . VAL A 1 58 ? 113.355 124.499 78.332 1.00 116.76 58 VAL A CA 1
ATOM 427 C C . VAL A 1 58 ? 114.705 124.527 79.040 1.00 116.76 58 VAL A C 1
ATOM 428 O O . VAL A 1 58 ? 115.428 125.527 78.984 1.00 116.76 58 VAL A O 1
ATOM 432 N N . GLU A 1 59 ? 115.126 123.392 79.595 1.00 118.61 59 GLU A N 1
ATOM 433 C CA . GLU A 1 59 ? 116.412 123.316 80.274 1.00 118.61 59 GLU A CA 1
ATOM 434 C C . GLU A 1 59 ? 117.582 123.128 79.316 1.00 118.61 59 GLU A C 1
ATOM 435 O O . GLU A 1 59 ? 118.734 123.245 79.755 1.00 118.61 59 GLU A O 1
ATOM 441 N N . ARG A 1 60 ? 117.323 122.831 78.034 1.00 125.64 60 ARG A N 1
ATOM 442 C CA . ARG A 1 60 ? 118.414 122.660 77.078 1.00 125.64 60 ARG A CA 1
ATOM 443 C C . ARG A 1 60 ? 119.015 123.999 76.720 1.00 125.64 60 ARG A C 1
ATOM 444 O O . ARG A 1 60 ? 120.125 124.318 77.156 1.00 125.64 60 ARG A O 1
ATOM 452 N N . PHE A 1 61 ? 118.277 124.811 75.960 1.00 127.62 61 PHE A N 1
ATOM 453 C CA . PHE A 1 61 ? 118.752 126.144 75.628 1.00 127.62 61 PHE A CA 1
ATOM 454 C C . PHE A 1 61 ? 117.669 127.211 75.521 1.00 127.62 61 PHE A C 1
ATOM 455 O O . PHE A 1 61 ? 118.012 128.326 75.141 1.00 127.62 61 PHE A O 1
ATOM 463 N N . ILE A 1 62 ? 116.374 126.883 75.621 1.00 123.54 62 ILE A N 1
ATOM 464 C CA . ILE A 1 62 ? 115.375 127.965 75.611 1.00 123.54 62 ILE A CA 1
ATOM 465 C C . ILE A 1 62 ? 115.444 128.880 76.858 1.00 123.54 62 ILE A C 1
ATOM 466 O O . ILE A 1 62 ? 115.240 130.099 76.740 1.00 123.54 62 ILE A O 1
ATOM 471 N N . LEU A 1 63 ? 115.804 128.355 78.040 1.00 122.80 63 LEU A N 1
ATOM 472 C CA . LEU A 1 63 ? 116.069 129.237 79.187 1.00 122.80 63 LEU A CA 1
ATOM 473 C C . LEU A 1 63 ? 117.385 129.990 79.059 1.00 122.80 63 LEU A C 1
ATOM 474 O O . LEU A 1 63 ? 117.464 131.164 79.442 1.00 122.80 63 LEU A O 1
ATOM 479 N N . ILE A 1 64 ? 118.370 129.276 78.486 1.00 126.73 64 ILE A N 1
ATOM 480 C CA . ILE A 1 64 ? 119.807 129.515 78.755 1.00 126.73 64 ILE A CA 1
ATOM 481 C C . ILE A 1 64 ? 120.370 130.914 78.435 1.00 126.73 64 ILE A C 1
ATOM 482 O O . ILE A 1 64 ? 121.121 131.438 79.271 1.00 126.73 64 ILE A O 1
ATOM 487 N N . PRO A 1 65 ? 120.077 131.560 77.261 1.00 131.15 65 PRO A N 1
ATOM 488 C CA . PRO A 1 65 ? 120.522 132.963 77.036 1.00 131.15 65 PRO A CA 1
ATOM 489 C C . PRO A 1 65 ? 120.030 134.024 78.016 1.00 131.15 65 PRO A C 1
ATOM 490 O O . PRO A 1 65 ? 120.730 135.031 78.190 1.00 131.15 65 PRO A O 1
ATOM 494 N N . LEU A 1 66 ? 118.837 133.867 78.597 1.00 125.28 66 LEU A N 1
ATOM 495 C CA . LEU A 1 66 ? 118.410 134.731 79.699 1.00 125.28 66 LEU A CA 1
ATOM 496 C C . LEU A 1 66 ? 119.285 134.591 80.949 1.00 125.28 66 LEU A C 1
ATOM 497 O O . LEU A 1 66 ? 119.456 135.571 81.681 1.00 125.28 66 LEU A O 1
ATOM 502 N N . ASN A 1 67 ? 119.872 133.392 81.168 1.00 129.95 67 ASN A N 1
ATOM 503 C CA . ASN A 1 67 ? 120.777 133.012 82.278 1.00 129.95 67 ASN A CA 1
ATOM 504 C C . ASN A 1 67 ? 120.204 133.257 83.675 1.00 129.95 67 ASN A C 1
ATOM 505 O O . ASN A 1 67 ? 120.956 133.503 84.617 1.00 129.95 67 ASN A O 1
ATOM 510 N N . ILE A 1 68 ? 118.886 133.015 83.717 1.00 125.79 68 ILE A N 1
ATOM 511 C CA . ILE A 1 68 ? 117.951 133.184 84.864 1.00 125.79 68 ILE A CA 1
ATOM 512 C C . ILE A 1 68 ? 117.065 131.933 84.964 1.00 125.79 68 ILE A C 1
ATOM 513 O O . ILE A 1 68 ? 116.488 131.551 83.922 1.00 125.79 68 ILE A O 1
ATOM 518 N N . GLN A 1 69 ? 116.972 131.292 86.139 1.00 116.60 69 GLN A N 1
ATOM 519 C CA . GLN A 1 69 ? 116.033 130.181 86.212 1.00 116.60 69 GLN A CA 1
ATOM 520 C C . GLN A 1 69 ? 114.597 130.584 86.514 1.00 116.60 69 GLN A C 1
ATOM 521 O O . GLN A 1 69 ? 113.733 129.702 86.449 1.00 116.60 69 GLN A O 1
ATOM 527 N N . TYR A 1 70 ? 114.350 131.864 86.865 1.00 110.67 70 TYR A N 1
ATOM 528 C CA . TYR A 1 70 ? 113.149 132.314 87.590 1.00 110.67 70 TYR A CA 1
ATOM 529 C C . TYR A 1 70 ? 111.844 132.132 86.811 1.00 110.67 70 TYR A C 1
ATOM 530 O O . TYR A 1 70 ? 110.774 132.006 87.420 1.00 110.67 70 TYR A O 1
ATOM 539 N N . LEU A 1 71 ? 111.917 132.158 85.478 1.00 110.02 71 LEU A N 1
ATOM 540 C CA . LEU A 1 71 ? 110.743 132.098 84.616 1.00 110.02 71 LEU A CA 1
ATOM 541 C C . LEU A 1 71 ? 110.064 130.731 84.602 1.00 110.02 71 LEU A C 1
ATOM 542 O O . LEU A 1 71 ? 108.877 130.669 84.246 1.00 110.02 71 LEU A O 1
ATOM 547 N N . SER A 1 72 ? 110.797 129.663 84.995 1.00 104.87 72 SER A N 1
ATOM 548 C CA . SER A 1 72 ? 110.411 128.261 84.794 1.00 104.87 72 SER A CA 1
ATOM 549 C C . SER A 1 72 ? 109.145 127.863 85.522 1.00 104.87 72 SER A C 1
ATOM 550 O O . SER A 1 72 ? 108.417 126.987 85.048 1.00 104.87 72 SER A O 1
ATOM 553 N N . THR A 1 73 ? 108.882 128.498 86.664 1.00 103.96 73 THR A N 1
ATOM 554 C CA . THR A 1 73 ? 107.658 128.269 87.419 1.00 103.96 73 THR A CA 1
ATOM 555 C C . THR A 1 73 ? 106.405 128.714 86.666 1.00 103.96 73 THR A C 1
ATOM 556 O O . THR A 1 73 ? 105.332 128.138 86.873 1.00 103.96 73 THR A O 1
ATOM 560 N N . LEU A 1 74 ? 106.561 129.694 85.770 1.00 102.81 74 LEU A N 1
ATOM 561 C CA . LEU A 1 74 ? 105.432 130.173 84.928 1.00 102.81 74 LEU A CA 1
ATOM 562 C C . LEU A 1 74 ? 105.463 129.459 83.570 1.00 102.81 74 LEU A C 1
ATOM 563 O O . LEU A 1 74 ? 104.578 129.736 82.737 1.00 102.81 74 LEU A O 1
ATOM 568 N N . ALA A 1 75 ? 106.442 128.570 83.365 1.00 100.95 75 ALA A N 1
ATOM 569 C CA . ALA A 1 75 ? 106.797 128.094 82.007 1.00 100.95 75 ALA A CA 1
ATOM 570 C C . ALA A 1 75 ? 106.253 126.678 81.776 1.00 100.95 75 ALA A C 1
ATOM 571 O O . ALA A 1 75 ? 105.044 126.547 81.501 1.00 100.95 75 ALA A O 1
ATOM 573 N N . PHE A 1 76 ? 107.131 125.673 81.878 1.00 98.48 76 PHE A N 1
ATOM 574 C CA . PHE A 1 76 ? 106.871 124.307 81.410 1.00 98.48 76 PHE A CA 1
ATOM 575 C C . PHE A 1 76 ? 105.517 123.774 81.858 1.00 98.48 76 PHE A C 1
ATOM 576 O O . PHE A 1 76 ? 105.041 122.782 81.307 1.00 98.48 76 PHE A O 1
ATOM 584 N N . ILE A 1 77 ? 104.969 124.317 82.941 1.00 96.20 77 ILE A N 1
ATOM 585 C CA . ILE A 1 77 ? 103.630 123.973 83.377 1.00 96.20 77 ILE A CA 1
ATOM 586 C C . ILE A 1 77 ? 102.534 124.399 82.386 1.00 96.20 77 ILE A C 1
ATOM 587 O O . ILE A 1 77 ? 101.475 123.756 82.307 1.00 96.20 77 ILE A O 1
ATOM 592 N N . LEU A 1 78 ? 102.742 125.478 81.621 1.00 96.82 78 LEU A N 1
ATOM 593 C CA . LEU A 1 78 ? 101.854 125.750 80.499 1.00 96.82 78 LEU A CA 1
ATOM 594 C C . LEU A 1 78 ? 101.977 124.709 79.388 1.00 96.82 78 LEU A C 1
ATOM 595 O O . LEU A 1 78 ? 100.989 124.380 78.722 1.00 96.82 78 LEU A O 1
ATOM 600 N N . VAL A 1 79 ? 103.183 124.171 79.182 1.00 95.90 79 VAL A N 1
ATOM 601 C CA . VAL A 1 79 ? 103.350 123.025 78.303 1.00 95.90 79 VAL A CA 1
ATOM 602 C C . VAL A 1 79 ? 102.715 121.743 78.883 1.00 95.90 79 VAL A C 1
ATOM 603 O O . VAL A 1 79 ? 102.210 120.893 78.125 1.00 95.90 79 VAL A O 1
ATOM 607 N N . ILE A 1 80 ? 102.684 121.600 80.218 1.00 94.52 80 ILE A N 1
ATOM 608 C CA . ILE A 1 80 ? 101.895 120.546 80.864 1.00 94.52 80 ILE A CA 1
ATOM 609 C C . ILE A 1 80 ? 100.390 120.734 80.645 1.00 94.52 80 ILE A C 1
ATOM 610 O O . ILE A 1 80 ? 99.671 119.756 80.390 1.00 94.52 80 ILE A O 1
ATOM 615 N N . ALA A 1 81 ? 99.925 121.997 80.608 1.00 95.64 81 ALA A N 1
ATOM 616 C CA . ALA A 1 81 ? 98.553 122.311 80.199 1.00 95.64 81 ALA A CA 1
ATOM 617 C C . ALA A 1 81 ? 98.280 122.021 78.727 1.00 95.64 81 ALA A C 1
ATOM 618 O O . ALA A 1 81 ? 97.128 121.763 78.360 1.00 95.64 81 ALA A O 1
ATOM 620 N N . SER A 1 82 ? 99.291 122.144 77.864 1.00 97.90 82 SER A N 1
ATOM 621 C CA . SER A 1 82 ? 99.136 121.702 76.484 1.00 97.90 82 SER A CA 1
ATOM 622 C C . SER A 1 82 ? 98.978 120.198 76.326 1.00 97.90 82 SER A C 1
ATOM 623 O O . SER A 1 82 ? 98.284 119.748 75.410 1.00 97.90 82 SER A O 1
ATOM 626 N N . LEU A 1 83 ? 99.621 119.407 77.185 1.00 99.92 83 LEU A N 1
ATOM 627 C CA . LEU A 1 83 ? 99.601 117.970 76.974 1.00 99.92 83 LEU A CA 1
ATOM 628 C C . LEU A 1 83 ? 98.362 117.280 77.507 1.00 99.92 83 LEU A C 1
ATOM 629 O O . LEU A 1 83 ? 98.149 116.105 77.187 1.00 99.92 83 LEU A O 1
ATOM 634 N N . VAL A 1 84 ? 97.576 117.955 78.339 1.00 99.90 84 VAL A N 1
ATOM 635 C CA . VAL A 1 84 ? 96.426 117.337 78.980 1.00 99.90 84 VAL A CA 1
ATOM 636 C C . VAL A 1 84 ? 95.124 117.579 78.213 1.00 99.90 84 VAL A C 1
ATOM 637 O O . VAL A 1 84 ? 94.293 116.676 78.095 1.00 99.90 84 VAL A O 1
ATOM 641 N N . GLN A 1 85 ? 94.955 118.742 77.578 1.00 99.21 85 GLN A N 1
ATOM 642 C CA . GLN A 1 85 ? 93.818 118.901 76.697 1.00 99.21 85 GLN A CA 1
ATOM 643 C C . GLN A 1 85 ? 94.036 118.226 75.358 1.00 99.21 85 GLN A C 1
ATOM 644 O O . GLN A 1 85 ? 93.069 118.039 74.621 1.00 99.21 85 GLN A O 1
ATOM 650 N N . PHE A 1 86 ? 95.280 117.885 75.007 1.00 100.91 86 PHE A N 1
ATOM 651 C CA . PHE A 1 86 ? 95.500 116.893 73.967 1.00 100.91 86 PHE A CA 1
ATOM 652 C C . PHE A 1 86 ? 95.005 115.505 74.361 1.00 100.91 86 PHE A C 1
ATOM 653 O O . PHE A 1 86 ? 94.534 114.757 73.496 1.00 100.91 86 PHE A O 1
ATOM 661 N N . VAL A 1 87 ? 95.118 115.116 75.647 1.00 103.51 87 VAL A N 1
ATOM 662 C CA . VAL A 1 87 ? 94.756 113.728 75.958 1.00 103.51 87 VAL A CA 1
ATOM 663 C C . VAL A 1 87 ? 93.299 113.513 76.351 1.00 103.51 87 VAL A C 1
ATOM 664 O O . VAL A 1 87 ? 92.863 112.349 76.410 1.00 103.51 87 VAL A O 1
ATOM 668 N N . GLU A 1 88 ? 92.528 114.572 76.640 1.00 104.79 88 GLU A N 1
ATOM 669 C CA . GLU A 1 88 ? 91.077 114.400 76.683 1.00 104.79 88 GLU A CA 1
ATOM 670 C C . GLU A 1 88 ? 90.485 114.090 75.311 1.00 104.79 88 GLU A C 1
ATOM 671 O O . GLU A 1 88 ? 89.416 113.475 75.237 1.00 104.79 88 GLU A O 1
ATOM 677 N N . MET A 1 89 ? 91.109 114.582 74.227 1.00 109.47 89 MET A N 1
ATOM 678 C CA . MET A 1 89 ? 90.689 114.175 72.896 1.00 109.47 89 MET A CA 1
ATOM 679 C C . MET A 1 89 ? 90.947 112.700 72.608 1.00 109.47 89 MET A C 1
ATOM 680 O O . MET A 1 89 ? 90.125 112.064 71.938 1.00 109.47 89 MET A O 1
ATOM 685 N N . VAL A 1 90 ? 92.028 112.115 73.135 1.00 110.37 90 VAL A N 1
ATOM 686 C CA . VAL A 1 90 ? 92.233 110.695 72.861 1.00 110.37 90 VAL A CA 1
ATOM 687 C C . VAL A 1 90 ? 91.690 109.752 73.924 1.00 110.37 90 VAL A C 1
ATOM 688 O O . VAL A 1 90 ? 91.744 108.530 73.709 1.00 110.37 90 VAL A O 1
ATOM 692 N N . ILE A 1 91 ? 91.260 110.255 75.095 1.00 114.91 91 ILE A N 1
ATOM 693 C CA . ILE A 1 91 ? 90.476 109.370 75.961 1.00 114.91 91 ILE A CA 1
ATOM 694 C C . ILE A 1 91 ? 89.115 109.034 75.332 1.00 114.91 91 ILE A C 1
ATOM 695 O O . ILE A 1 91 ? 88.680 107.883 75.400 1.00 114.91 91 ILE A O 1
ATOM 700 N N . LYS A 1 92 ? 88.535 109.948 74.549 1.00 113.29 92 LYS A N 1
ATOM 701 C CA . LYS A 1 92 ? 87.238 109.786 73.909 1.00 113.29 92 LYS A CA 1
ATOM 702 C C . LYS A 1 92 ? 87.310 109.085 72.557 1.00 113.29 92 LYS A C 1
ATOM 703 O O . LYS A 1 92 ? 86.259 108.929 71.924 1.00 113.29 92 LYS A O 1
ATOM 709 N N . LYS A 1 93 ? 88.526 108.757 72.083 1.00 122.48 93 LYS A N 1
ATOM 710 C CA . LYS A 1 93 ? 88.773 108.283 70.716 1.00 122.48 93 LYS A CA 1
ATOM 711 C C . LYS A 1 93 ? 88.121 106.933 70.404 1.00 122.48 93 LYS A C 1
ATOM 712 O O . LYS A 1 93 ? 87.682 106.705 69.272 1.00 122.48 93 LYS A O 1
ATOM 718 N N . VAL A 1 94 ? 87.977 106.053 71.397 1.00 126.60 94 VAL A N 1
ATOM 719 C CA . VAL A 1 94 ? 87.337 104.749 71.212 1.00 126.60 94 VAL A CA 1
ATOM 720 C C . VAL A 1 94 ? 86.460 104.534 72.439 1.00 126.60 94 VAL A C 1
ATOM 721 O O . VAL A 1 94 ? 85.254 104.283 72.332 1.00 126.60 94 VAL A O 1
ATOM 725 N N . SER A 1 95 ? 87.068 104.682 73.611 1.00 123.43 95 SER A N 1
ATOM 726 C CA . SER A 1 95 ? 86.506 104.238 74.881 1.00 123.43 95 SER A CA 1
ATOM 727 C C . SER A 1 95 ? 86.602 105.369 75.894 1.00 123.43 95 SER A C 1
ATOM 728 O O . SER A 1 95 ? 87.610 105.427 76.620 1.00 123.43 95 SER A O 1
ATOM 731 N N . PRO A 1 96 ? 85.699 106.381 75.829 1.00 120.75 96 PRO A N 1
ATOM 732 C CA . PRO A 1 96 ? 85.705 107.450 76.850 1.00 120.75 96 PRO A CA 1
ATOM 733 C C . PRO A 1 96 ? 85.532 106.995 78.283 1.00 120.75 96 PRO A C 1
ATOM 734 O O . PRO A 1 96 ? 86.342 107.417 79.112 1.00 120.75 96 PRO A O 1
ATOM 738 N N . ASP A 1 97 ? 84.519 106.163 78.547 1.00 123.85 97 ASP A N 1
ATOM 739 C CA . ASP A 1 97 ? 84.046 105.888 79.931 1.00 123.85 97 ASP A CA 1
ATOM 740 C C . ASP A 1 97 ? 85.140 105.161 80.722 1.00 123.85 97 ASP A C 1
ATOM 741 O O . ASP A 1 97 ? 84.939 104.938 81.932 1.00 123.85 97 ASP A O 1
ATOM 746 N N . LEU A 1 98 ? 86.245 104.805 80.058 1.00 122.97 98 LEU A N 1
ATOM 747 C CA . LEU A 1 98 ? 87.371 104.099 80.729 1.00 122.97 98 LEU A CA 1
ATOM 748 C C . LEU A 1 98 ? 87.776 104.878 81.986 1.00 122.97 98 LEU A C 1
ATOM 749 O O . LEU A 1 98 ? 87.695 104.306 83.090 1.00 122.97 98 LEU A O 1
ATOM 754 N N . TYR A 1 99 ? 88.073 106.168 81.817 1.00 111.06 99 TYR A N 1
ATOM 755 C CA . TYR A 1 99 ? 88.446 107.038 82.961 1.00 111.06 99 TYR A CA 1
ATOM 756 C C . TYR A 1 99 ? 87.297 108.008 83.269 1.00 111.06 99 TYR A C 1
ATOM 757 O O . TYR A 1 99 ? 87.514 108.929 84.080 1.00 111.06 99 TYR A O 1
ATOM 766 N N . LYS A 1 100 ? 86.119 107.813 82.660 1.00 114.13 100 LYS A N 1
ATOM 767 C CA . LYS A 1 100 ? 85.011 108.736 82.937 1.00 114.13 100 LYS A CA 1
ATOM 768 C C . LYS A 1 100 ? 84.186 108.373 84.163 1.00 114.13 100 LYS A C 1
ATOM 769 O O . LYS A 1 100 ? 83.301 109.158 84.520 1.00 114.13 100 LYS A O 1
ATOM 775 N N . ALA A 1 101 ? 84.402 107.185 84.748 1.00 108.60 101 ALA A N 1
ATOM 776 C CA . ALA A 1 101 ? 83.613 106.697 85.883 1.00 108.60 101 ALA A CA 1
ATOM 777 C C . ALA A 1 101 ? 83.782 107.540 87.150 1.00 108.60 101 ALA A C 1
ATOM 778 O O . ALA A 1 101 ? 82.869 107.592 87.981 1.00 108.60 101 ALA A O 1
ATOM 780 N N . LEU A 1 102 ? 84.929 108.210 87.317 1.00 101.92 102 LEU A N 1
ATOM 781 C CA . LEU A 1 102 ? 85.071 109.299 88.276 1.00 101.92 102 LEU A CA 1
ATOM 782 C C . LEU A 1 102 ? 85.859 110.395 87.553 1.00 101.92 102 LEU A C 1
ATOM 783 O O . LEU A 1 102 ? 87.056 110.594 87.744 1.00 101.92 102 LEU A O 1
ATOM 788 N N . GLY A 1 103 ? 85.152 111.113 86.691 1.00 105.11 103 GLY A N 1
ATOM 789 C CA . GLY A 1 103 ? 85.634 112.139 85.796 1.00 105.11 103 GLY A CA 1
ATOM 790 C C . GLY A 1 103 ? 85.750 113.525 86.379 1.00 105.11 103 GLY A C 1
ATOM 791 O O . GLY A 1 103 ? 86.072 114.464 85.654 1.00 105.11 103 GLY A O 1
ATOM 792 N N . ILE A 1 104 ? 85.415 113.712 87.658 1.00 101.40 104 ILE A N 1
ATOM 793 C CA . ILE A 1 104 ? 85.746 114.955 88.364 1.00 101.40 104 ILE A CA 1
ATOM 794 C C . ILE A 1 104 ? 87.264 115.119 88.552 1.00 101.40 104 ILE A C 1
ATOM 795 O O . ILE A 1 104 ? 87.762 116.237 88.719 1.00 101.40 104 ILE A O 1
ATOM 800 N N . TYR A 1 105 ? 87.987 113.996 88.507 1.00 96.61 105 TYR A N 1
ATOM 801 C CA . TYR A 1 105 ? 89.468 114.022 88.638 1.00 96.61 105 TYR A CA 1
ATOM 802 C C . TYR A 1 105 ? 90.104 114.150 87.249 1.00 96.61 105 TYR A C 1
ATOM 803 O O . TYR A 1 105 ? 91.345 114.239 87.162 1.00 96.61 105 TYR A O 1
ATOM 812 N N . LEU A 1 106 ? 89.274 114.158 86.201 1.00 103.78 106 LEU A N 1
ATOM 813 C CA . LEU A 1 106 ? 89.775 114.233 84.801 1.00 103.78 106 LEU A CA 1
ATOM 814 C C . LEU A 1 106 ? 90.510 115.561 84.591 1.00 103.78 106 LEU A C 1
ATOM 815 O O . LEU A 1 106 ? 91.580 115.547 83.951 1.00 103.78 106 LEU A O 1
ATOM 820 N N . PRO A 1 107 ? 89.994 116.702 85.102 1.00 104.81 107 PRO A N 1
ATOM 821 C CA . PRO A 1 107 ? 90.728 117.971 85.071 1.00 104.81 107 PRO A CA 1
ATOM 822 C C . PRO A 1 107 ? 91.971 117.958 85.973 1.00 104.81 107 PRO A C 1
ATOM 823 O O . PRO A 1 107 ? 93.026 118.340 85.500 1.00 104.81 107 PRO A O 1
ATOM 827 N N . LEU A 1 108 ? 91.826 117.527 87.232 1.00 102.93 108 LEU A N 1
ATOM 828 C CA . LEU A 1 108 ? 92.988 117.429 88.105 1.00 102.93 108 LEU A CA 1
ATOM 829 C C . LEU A 1 108 ? 94.143 116.641 87.482 1.00 102.93 108 LEU A C 1
ATOM 830 O O . LEU A 1 108 ? 95.231 116.622 88.059 1.00 102.93 108 LEU A O 1
ATOM 835 N N . ILE A 1 109 ? 93.932 115.941 86.358 1.00 102.19 109 ILE A N 1
ATOM 836 C CA . ILE A 1 109 ? 95.064 115.375 85.620 1.00 102.19 109 ILE A CA 1
ATOM 837 C C . ILE A 1 109 ? 95.927 116.468 84.954 1.00 102.19 109 ILE A C 1
ATOM 838 O O . ILE A 1 109 ? 97.091 116.203 84.634 1.00 102.19 109 ILE A O 1
ATOM 843 N N . THR A 1 110 ? 95.406 117.692 84.727 1.00 104.44 110 THR A N 1
ATOM 844 C CA . THR A 1 110 ? 96.290 118.840 84.482 1.00 104.44 110 THR A CA 1
ATOM 845 C C . THR A 1 110 ? 97.178 119.152 85.682 1.00 104.44 110 THR A C 1
ATOM 846 O O . THR A 1 110 ? 98.373 119.447 85.525 1.00 104.44 110 THR A O 1
ATOM 850 N N . THR A 1 111 ? 96.655 118.951 86.886 1.00 101.78 111 THR A N 1
ATOM 851 C CA . THR A 1 111 ? 97.204 119.600 88.058 1.00 101.78 111 THR A CA 1
ATOM 852 C C . THR A 1 111 ? 97.356 118.621 89.209 1.00 101.78 111 THR A C 1
ATOM 853 O O . THR A 1 111 ? 97.007 118.937 90.354 1.00 101.78 111 THR A O 1
ATOM 857 N N . ASN A 1 112 ? 97.825 117.402 88.923 1.00 95.42 112 ASN A N 1
ATOM 858 C CA . ASN A 1 112 ? 98.341 116.553 89.991 1.00 95.42 112 ASN A CA 1
ATOM 859 C C . ASN A 1 112 ? 99.574 117.162 90.607 1.00 95.42 112 ASN A C 1
ATOM 860 O O . ASN A 1 112 ? 100.527 117.484 89.891 1.00 95.42 112 ASN A O 1
ATOM 865 N N . CYS A 1 113 ? 99.604 117.142 91.938 1.00 86.99 113 CYS A N 1
ATOM 866 C CA . CYS A 1 113 ? 100.697 117.706 92.721 1.00 86.99 113 CYS A CA 1
ATOM 867 C C . CYS A 1 113 ? 102.016 116.942 92.539 1.00 86.99 113 CYS A C 1
ATOM 868 O O . CYS A 1 113 ? 103.094 117.534 92.675 1.00 86.99 113 CYS A O 1
ATOM 871 N N . ALA A 1 114 ? 101.958 115.638 92.251 1.00 84.85 114 ALA A N 1
ATOM 872 C CA . ALA A 1 114 ? 103.169 114.913 91.860 1.00 84.85 114 ALA A CA 1
ATOM 873 C C . ALA A 1 114 ? 103.758 115.274 90.501 1.00 84.85 114 ALA A C 1
ATOM 874 O O . ALA A 1 114 ? 104.968 115.102 90.323 1.00 84.85 114 ALA A O 1
ATOM 876 N N . VAL A 1 115 ? 102.920 115.598 89.504 1.00 85.08 115 VAL A N 1
ATOM 877 C CA . VAL A 1 115 ? 103.390 115.722 88.114 1.00 85.08 115 VAL A CA 1
ATOM 878 C C . VAL A 1 115 ? 104.337 116.914 87.877 1.00 85.08 115 VAL A C 1
ATOM 879 O O . VAL A 1 115 ? 105.322 116.787 87.131 1.00 85.08 115 VAL A O 1
ATOM 883 N N . LEU A 1 116 ? 104.145 118.029 88.599 1.00 83.41 116 LEU A N 1
ATOM 884 C CA . LEU A 1 116 ? 105.195 119.040 88.723 1.00 83.41 116 LEU A CA 1
ATOM 885 C C . LEU A 1 116 ? 106.391 118.514 89.507 1.00 83.41 116 LEU A C 1
ATOM 886 O O . LEU A 1 116 ? 107.540 118.790 89.149 1.00 83.41 116 LEU A O 1
ATOM 891 N N . GLY A 1 117 ? 106.139 117.642 90.480 1.00 86.81 117 GLY A N 1
ATOM 892 C CA . GLY A 1 117 ? 107.162 117.331 91.462 1.00 86.81 117 GLY A CA 1
ATOM 893 C C . GLY A 1 117 ? 108.215 116.318 91.057 1.00 86.81 117 GLY A C 1
ATOM 894 O O . GLY A 1 117 ? 109.176 116.108 91.795 1.00 86.81 117 GLY A O 1
ATOM 895 N N . MET A 1 118 ? 108.024 115.605 89.951 1.00 87.80 118 MET A N 1
ATOM 896 C CA . MET A 1 118 ? 109.207 115.031 89.326 1.00 87.80 118 MET A CA 1
ATOM 897 C C . MET A 1 118 ? 110.008 116.074 88.586 1.00 87.80 118 MET A C 1
ATOM 898 O O . MET A 1 118 ? 111.244 115.957 88.474 1.00 87.80 118 MET A O 1
ATOM 903 N N . ALA A 1 119 ? 109.310 117.037 87.961 1.00 88.16 119 ALA A N 1
ATOM 904 C CA . ALA A 1 119 ? 109.885 118.042 87.044 1.00 88.16 119 ALA A CA 1
ATOM 905 C C . ALA A 1 119 ? 110.581 119.145 87.819 1.00 88.16 119 ALA A C 1
ATOM 906 O O . ALA A 1 119 ? 111.668 119.520 87.401 1.00 88.16 119 ALA A O 1
ATOM 908 N N . VAL A 1 120 ? 109.929 119.695 88.838 1.00 90.28 120 VAL A N 1
ATOM 909 C CA . VAL A 1 120 ? 110.686 120.675 89.656 1.00 90.28 120 VAL A CA 1
ATOM 910 C C . VAL A 1 120 ? 111.791 119.850 90.298 1.00 90.28 120 VAL A C 1
ATOM 911 O O . VAL A 1 120 ? 112.874 120.369 90.458 1.00 90.28 120 VAL A O 1
ATOM 915 N N . ILE A 1 121 ? 111.521 118.588 90.623 1.00 90.74 121 ILE A N 1
ATOM 916 C CA . ILE A 1 121 ? 112.608 117.771 91.219 1.00 90.74 121 ILE A CA 1
ATOM 917 C C . ILE A 1 121 ? 113.708 117.584 90.190 1.00 90.74 121 ILE A C 1
ATOM 918 O O . ILE A 1 121 ? 114.865 117.649 90.586 1.00 90.74 121 ILE A O 1
ATOM 923 N N . ASN A 1 122 ? 113.339 117.356 88.925 1.00 91.68 122 ASN A N 1
ATOM 924 C CA . ASN A 1 122 ? 114.309 117.198 87.806 1.00 91.68 122 ASN A CA 1
ATOM 925 C C . ASN A 1 122 ? 115.062 118.516 87.594 1.00 91.68 122 ASN A C 1
ATOM 926 O O . ASN A 1 122 ? 116.263 118.486 87.296 1.00 91.68 122 ASN A O 1
ATOM 931 N N . SER A 1 123 ? 114.361 119.630 87.793 1.00 97.65 123 SER A N 1
ATOM 932 C CA . SER A 1 123 ? 114.894 121.000 87.639 1.00 97.65 123 SER A CA 1
ATOM 933 C C . SER A 1 123 ? 115.477 121.503 88.961 1.00 97.65 123 SER A C 1
ATOM 934 O O . SER A 1 123 ? 115.582 122.715 89.128 1.00 97.65 123 SER A O 1
ATOM 937 N N . ASN A 1 124 ? 115.696 120.640 89.940 1.00 97.83 124 ASN A N 1
ATOM 938 C CA . ASN A 1 124 ? 116.355 121.193 91.142 1.00 97.83 124 ASN A CA 1
ATOM 939 C C . ASN A 1 124 ? 117.583 120.360 91.473 1.00 97.83 124 ASN A C 1
ATOM 940 O O . ASN A 1 124 ? 118.023 120.393 92.607 1.00 97.83 124 ASN A O 1
ATOM 945 N N . GLU A 1 125 ? 118.029 119.570 90.510 1.00 94.77 125 GLU A N 1
ATOM 946 C CA . GLU A 1 125 ? 119.239 118.767 90.551 1.00 94.77 125 GLU A CA 1
ATOM 947 C C . GLU A 1 125 ? 120.055 118.832 89.269 1.00 94.77 125 GLU A C 1
ATOM 948 O O . GLU A 1 125 ? 121.210 118.391 89.296 1.00 94.77 125 GLU A O 1
ATOM 954 N N . LYS A 1 126 ? 119.487 119.409 88.191 1.00 95.76 126 LYS A N 1
ATOM 955 C CA . LYS A 1 126 ? 120.086 119.551 86.846 1.00 95.76 126 LYS A CA 1
ATOM 956 C C . LYS A 1 126 ? 120.569 118.221 86.244 1.00 95.76 126 LYS A C 1
ATOM 957 O O . LYS A 1 126 ? 121.730 118.084 85.852 1.00 95.76 126 LYS A O 1
ATOM 963 N N . TYR A 1 127 ? 119.680 117.221 86.256 1.00 92.99 127 TYR A N 1
ATOM 964 C CA . TYR A 1 127 ? 119.963 115.877 85.747 1.00 92.99 127 TYR A CA 1
ATOM 965 C C . TYR A 1 127 ? 120.219 115.846 84.240 1.00 92.99 127 TYR A C 1
ATOM 966 O O . TYR A 1 127 ? 119.603 116.578 83.462 1.00 92.99 127 TYR A O 1
ATOM 975 N N . ASN A 1 128 ? 121.109 114.934 83.832 1.00 94.62 128 ASN A N 1
ATOM 976 C CA . ASN A 1 128 ? 121.272 114.560 82.401 1.00 94.62 128 ASN A CA 1
ATOM 977 C C . ASN A 1 128 ? 120.049 113.758 81.938 1.00 94.62 128 ASN A C 1
ATOM 978 O O . ASN A 1 128 ? 119.421 113.091 82.786 1.00 94.62 128 ASN A O 1
ATOM 983 N N . LEU A 1 129 ? 119.750 113.812 80.635 1.00 97.13 129 LEU A N 1
ATOM 984 C CA . LEU A 1 129 ? 118.387 113.558 80.093 1.00 97.13 129 LEU A CA 1
ATOM 985 C C . LEU A 1 129 ? 117.859 112.206 80.590 1.00 97.13 129 LEU A C 1
ATOM 986 O O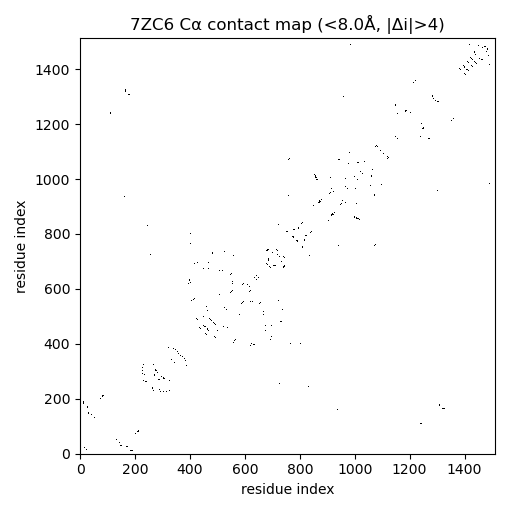 . LEU A 1 129 ? 116.884 112.204 81.367 1.00 97.13 129 LEU A O 1
ATOM 991 N N . ILE A 1 130 ? 118.475 111.106 80.145 1.00 97.44 130 ILE A N 1
ATOM 992 C CA . ILE A 1 130 ? 117.867 109.774 80.273 1.00 97.44 130 ILE A CA 1
ATOM 993 C C . ILE A 1 130 ? 117.668 109.338 81.726 1.00 97.44 130 ILE A C 1
ATOM 994 O O . ILE A 1 130 ? 116.788 108.505 82.005 1.00 97.44 130 ILE A O 1
ATOM 999 N N . GLN A 1 131 ? 118.464 109.880 82.663 1.00 92.73 131 GLN A N 1
ATOM 1000 C CA . GLN A 1 131 ? 118.153 109.715 84.079 1.00 92.73 131 GLN A CA 1
ATOM 1001 C C . GLN A 1 131 ? 116.851 110.402 84.480 1.00 92.73 131 GLN A C 1
ATOM 1002 O O . GLN A 1 131 ? 116.097 109.843 85.287 1.00 92.73 131 GLN A O 1
ATOM 1008 N N . SER A 1 132 ? 116.533 111.561 83.872 1.00 88.98 132 SER A N 1
ATOM 1009 C CA . SER A 1 132 ? 115.231 112.195 84.084 1.00 88.98 132 SER A CA 1
ATOM 1010 C C . SER A 1 132 ? 114.079 111.399 83.475 1.00 88.98 132 SER A C 1
ATOM 1011 O O . SER A 1 132 ? 112.982 111.351 84.050 1.00 88.98 132 SER A O 1
ATOM 1014 N N . ILE A 1 133 ? 114.334 110.681 82.372 1.00 85.74 133 ILE A N 1
ATOM 1015 C CA . ILE A 1 133 ? 113.221 109.965 81.735 1.00 85.74 133 ILE A CA 1
ATOM 1016 C C . ILE A 1 133 ? 112.935 108.641 82.449 1.00 85.74 133 ILE A C 1
ATOM 1017 O O . ILE A 1 133 ? 111.767 108.246 82.615 1.00 85.74 133 ILE A O 1
ATOM 1022 N N . ILE A 1 134 ? 113.986 107.933 82.881 1.00 83.52 134 ILE A N 1
ATOM 1023 C CA . ILE A 1 134 ? 113.770 106.760 83.726 1.00 83.52 134 ILE A CA 1
ATOM 1024 C C . ILE A 1 134 ? 113.249 107.133 85.130 1.00 83.52 134 ILE A C 1
ATOM 1025 O O . ILE A 1 134 ? 112.457 106.372 85.714 1.00 83.52 134 ILE A O 1
ATOM 1030 N N . ASN A 1 135 ? 113.576 108.342 85.647 1.00 78.95 135 ASN A N 1
ATOM 1031 C CA . ASN A 1 135 ? 112.900 108.869 86.840 1.00 78.95 135 ASN A CA 1
ATOM 1032 C C . ASN A 1 135 ? 111.418 109.150 86.617 1.00 78.95 135 ASN A C 1
ATOM 1033 O O . ASN A 1 135 ? 110.604 108.931 87.526 1.00 78.95 135 ASN A O 1
ATOM 1038 N N . SER A 1 136 ? 111.048 109.519 85.389 1.00 75.72 136 SER A N 1
ATOM 1039 C CA . SER A 1 136 ? 109.644 109.729 85.077 1.00 75.72 136 SER A CA 1
ATOM 1040 C C . SER A 1 136 ? 108.858 108.425 84.983 1.00 75.72 136 SER A C 1
ATOM 1041 O O . SER A 1 136 ? 107.748 108.326 85.525 1.00 75.72 136 SER A O 1
ATOM 1044 N N . VAL A 1 137 ? 109.413 107.431 84.276 1.00 73.30 137 VAL A N 1
ATOM 1045 C CA . VAL A 1 137 ? 108.768 106.123 84.153 1.00 73.30 137 VAL A CA 1
ATOM 1046 C C . VAL A 1 137 ? 108.723 105.376 85.493 1.00 73.30 137 VAL A C 1
ATOM 1047 O O . VAL A 1 137 ? 107.717 104.724 85.806 1.00 73.30 137 VAL A O 1
ATOM 1051 N N . GLY A 1 138 ? 109.716 105.592 86.370 1.00 70.49 138 GLY A N 1
ATOM 1052 C CA . GLY A 1 138 ? 109.631 104.988 87.687 1.00 70.49 138 GLY A CA 1
ATOM 1053 C C . GLY A 1 138 ? 108.684 105.675 88.652 1.00 70.49 138 GLY A C 1
ATOM 1054 O O . GLY A 1 138 ? 108.042 105.002 89.465 1.00 70.49 138 GLY A O 1
ATOM 1055 N N . ALA A 1 139 ? 108.532 107.009 88.554 1.00 68.18 139 ALA A N 1
ATOM 1056 C CA . ALA A 1 139 ? 107.454 107.666 89.296 1.00 68.18 139 ALA A CA 1
ATOM 1057 C C . ALA A 1 139 ? 106.062 107.331 88.775 1.00 68.18 139 ALA A C 1
ATOM 1058 O O . ALA A 1 139 ? 105.119 107.249 89.570 1.00 68.18 139 ALA A O 1
ATOM 1060 N N . ALA A 1 140 ? 105.932 107.045 87.474 1.00 66.61 140 ALA A N 1
ATOM 1061 C CA . ALA A 1 140 ? 104.621 106.682 86.950 1.00 66.61 140 ALA A CA 1
ATOM 1062 C C . ALA A 1 140 ? 104.249 105.250 87.303 1.00 66.61 140 ALA A C 1
ATOM 1063 O O . ALA A 1 140 ? 103.091 104.979 87.637 1.00 66.61 140 ALA A O 1
ATOM 1065 N N . LEU A 1 141 ? 105.212 104.322 87.220 1.00 62.39 141 LEU A N 1
ATOM 1066 C CA . LEU A 1 141 ? 104.987 102.960 87.693 1.00 62.39 141 LEU A CA 1
ATOM 1067 C C . LEU A 1 141 ? 104.808 102.879 89.208 1.00 62.39 141 LEU A C 1
ATOM 1068 O O . LEU A 1 141 ? 103.999 102.070 89.674 1.00 62.39 141 LEU A O 1
ATOM 1073 N N . GLY A 1 142 ? 105.439 103.767 89.988 1.00 60.43 142 GLY A N 1
ATOM 1074 C CA . GLY A 1 142 ? 105.185 103.751 91.419 1.00 60.43 142 GLY A CA 1
ATOM 1075 C C . GLY A 1 142 ? 103.868 104.375 91.820 1.00 60.43 142 GLY A C 1
ATOM 1076 O O . GLY A 1 142 ? 103.216 103.889 92.755 1.00 60.43 142 GLY A O 1
ATOM 1077 N N . PHE A 1 143 ? 103.428 105.402 91.079 1.00 60.51 143 PHE A N 1
ATOM 1078 C CA . PHE A 1 143 ? 102.103 105.979 91.272 1.00 60.51 143 PHE A CA 1
ATOM 1079 C C . PHE A 1 143 ? 100.987 105.025 90.857 1.00 60.51 143 PHE A C 1
ATOM 1080 O O . PHE A 1 143 ? 99.999 104.868 91.590 1.00 60.51 143 PHE A O 1
ATOM 1088 N N . THR A 1 144 ? 101.176 104.323 89.720 1.00 59.08 144 THR A N 1
ATOM 1089 C CA . THR A 1 144 ? 100.263 103.275 89.264 1.00 59.08 144 THR A CA 1
ATOM 1090 C C . THR A 1 144 ? 100.231 102.083 90.201 1.00 59.08 144 THR A C 1
ATOM 1091 O O . THR A 1 144 ? 99.157 101.516 90.450 1.00 59.08 144 THR A O 1
ATOM 1095 N N . LEU A 1 145 ? 101.374 101.784 90.829 1.00 55.84 145 LEU A N 1
ATOM 1096 C CA . LEU A 1 145 ? 101.465 100.632 91.705 1.00 55.84 145 LEU A CA 1
ATOM 1097 C C . LEU A 1 145 ? 100.779 100.881 93.036 1.00 55.84 145 LEU A C 1
ATOM 1098 O O . LEU A 1 145 ? 100.009 100.029 93.491 1.00 55.84 145 LEU A O 1
ATOM 1103 N N . ALA A 1 146 ? 101.010 102.056 93.648 1.00 54.05 146 ALA A N 1
ATOM 1104 C CA . ALA A 1 146 ? 100.280 102.415 94.861 1.00 54.05 146 ALA A CA 1
ATOM 1105 C C . ALA A 1 146 ? 98.793 102.643 94.645 1.00 54.05 146 ALA A C 1
ATOM 1106 O O . ALA A 1 146 ? 98.002 102.310 95.540 1.00 54.05 146 ALA A O 1
ATOM 1108 N N . LEU A 1 147 ? 98.392 103.150 93.464 1.00 55.58 147 LEU A N 1
ATOM 1109 C CA . LEU A 1 147 ? 96.968 103.345 93.203 1.00 55.58 147 LEU A CA 1
ATOM 1110 C C . LEU A 1 147 ? 96.229 102.028 92.991 1.00 55.58 147 LEU A C 1
ATOM 1111 O O . LEU A 1 147 ? 95.119 101.847 93.507 1.00 55.58 147 LEU A O 1
ATOM 1116 N N . VAL A 1 148 ? 96.850 101.085 92.275 1.00 51.98 148 VAL A N 1
ATOM 1117 C CA . VAL A 1 148 ? 96.311 99.737 92.142 1.00 51.98 148 VAL A CA 1
ATOM 1118 C C . VAL A 1 148 ? 96.324 98.959 93.469 1.00 51.98 148 VAL A C 1
ATOM 1119 O O . VAL A 1 148 ? 95.395 98.180 93.742 1.00 51.98 148 VAL A O 1
ATOM 1123 N N . LEU A 1 149 ? 97.296 99.230 94.357 1.00 47.56 149 LEU A N 1
ATOM 1124 C CA . LEU A 1 149 ? 97.325 98.542 95.650 1.00 47.56 149 LEU A CA 1
ATOM 1125 C C . LEU A 1 149 ? 96.253 99.032 96.612 1.00 47.56 149 LEU A C 1
ATOM 1126 O O . LEU A 1 149 ? 95.611 98.220 97.304 1.00 47.56 149 LEU A O 1
ATOM 1131 N N . LEU A 1 150 ? 96.014 100.348 96.631 1.00 49.85 150 LEU A N 1
ATOM 1132 C CA . LEU A 1 150 ? 94.852 100.877 97.335 1.00 49.85 150 LEU A CA 1
ATOM 1133 C C . LEU A 1 150 ? 93.533 100.439 96.699 1.00 49.85 150 LEU A C 1
ATOM 1134 O O . LEU A 1 150 ? 92.533 100.268 97.414 1.00 49.85 150 LEU A O 1
ATOM 1139 N N . ALA A 1 151 ? 93.510 100.239 95.370 1.00 48.56 151 ALA A N 1
ATOM 1140 C CA . ALA A 1 151 ? 92.324 99.691 94.725 1.00 48.56 151 ALA A CA 1
ATOM 1141 C C . ALA A 1 151 ? 92.028 98.252 95.107 1.00 48.56 151 ALA A C 1
ATOM 1142 O O . ALA A 1 151 ? 90.854 97.888 95.276 1.00 48.56 151 ALA A O 1
ATOM 1144 N N . GLY A 1 152 ? 93.070 97.472 95.392 1.00 47.08 152 GLY A N 1
ATOM 1145 C CA . GLY A 1 152 ? 92.803 96.157 95.918 1.00 47.08 152 GLY A CA 1
ATOM 1146 C C . GLY A 1 152 ? 92.413 96.148 97.372 1.00 47.08 152 GLY A C 1
ATOM 1147 O O . GLY A 1 152 ? 91.652 95.268 97.773 1.00 47.08 152 GLY A O 1
ATOM 1148 N N . ILE A 1 153 ? 92.779 97.181 98.133 1.00 45.80 153 ILE A N 1
ATOM 1149 C CA . ILE A 1 153 ? 92.254 97.257 99.498 1.00 45.80 153 ILE A CA 1
ATOM 1150 C C . ILE A 1 153 ? 90.803 97.735 99.511 1.00 45.80 153 ILE A C 1
ATOM 1151 O O . ILE A 1 153 ? 89.940 97.142 100.176 1.00 45.80 153 ILE A O 1
ATOM 1156 N N . ARG A 1 154 ? 90.489 98.749 98.709 1.00 47.20 154 ARG A N 1
ATOM 1157 C CA . ARG A 1 154 ? 89.149 99.315 98.734 1.00 47.20 154 ARG A CA 1
ATOM 1158 C C . ARG A 1 154 ? 88.105 98.479 98.005 1.00 47.20 154 ARG A C 1
ATOM 1159 O O . ARG A 1 154 ? 86.912 98.751 98.169 1.00 47.20 154 ARG A O 1
ATOM 1167 N N . GLU A 1 155 ? 88.500 97.504 97.176 1.00 50.80 155 GLU A N 1
ATOM 1168 C CA . GLU A 1 155 ? 87.528 96.476 96.811 1.00 50.80 155 GLU A CA 1
ATOM 1169 C C . GLU A 1 155 ? 87.126 95.600 97.990 1.00 50.80 155 GLU A C 1
ATOM 1170 O O . GLU A 1 155 ? 85.993 95.118 98.037 1.00 50.80 155 GLU A O 1
ATOM 1176 N N . LYS A 1 156 ? 88.024 95.383 98.948 1.00 47.06 156 LYS A N 1
ATOM 1177 C CA . LYS A 1 156 ? 87.668 94.577 100.106 1.00 47.06 156 LYS A CA 1
ATOM 1178 C C . LYS A 1 156 ? 86.895 95.390 101.136 1.00 47.06 156 LYS A C 1
ATOM 1179 O O . LYS A 1 156 ? 85.960 94.878 101.760 1.00 47.06 156 LYS A O 1
ATOM 1185 N N . MET A 1 157 ? 87.274 96.657 101.315 1.00 49.35 157 MET A N 1
ATOM 1186 C CA . MET A 1 157 ? 86.625 97.545 102.282 1.00 49.35 157 MET A CA 1
ATOM 1187 C C . MET A 1 157 ? 85.199 97.935 101.910 1.00 49.35 157 MET A C 1
ATOM 1188 O O . MET A 1 157 ? 84.449 98.366 102.790 1.00 49.35 157 MET A O 1
ATOM 1193 N N . GLU A 1 158 ? 84.823 97.867 100.636 1.00 48.24 158 GLU A N 1
ATOM 1194 C CA . GLU A 1 158 ? 83.429 98.081 100.258 1.00 48.24 158 GLU A CA 1
ATOM 1195 C C . GLU A 1 158 ? 82.546 96.863 100.506 1.00 48.24 158 GLU A C 1
ATOM 1196 O O . GLU A 1 158 ? 81.322 96.977 100.401 1.00 48.24 158 GLU A O 1
ATOM 1202 N N . THR A 1 159 ? 83.129 95.705 100.807 1.00 49.93 159 THR A N 1
ATOM 1203 C CA . THR A 1 159 ? 82.374 94.488 101.034 1.00 49.93 159 THR A CA 1
ATOM 1204 C C . THR A 1 159 ? 82.768 93.973 102.422 1.00 49.93 159 THR A C 1
ATOM 1205 O O . THR A 1 159 ? 83.295 92.863 102.584 1.00 49.93 159 THR A O 1
ATOM 1209 N N . ASN A 1 160 ? 82.568 94.838 103.426 1.00 48.37 160 ASN A N 1
ATOM 1210 C CA . ASN A 1 160 ? 82.872 94.536 104.825 1.00 48.37 160 ASN A CA 1
ATOM 1211 C C . ASN A 1 160 ? 81.959 95.380 105.712 1.00 48.37 160 ASN A C 1
ATOM 1212 O O . ASN A 1 160 ? 82.213 96.572 105.896 1.00 48.37 160 ASN A O 1
ATOM 1217 N N . GLU A 1 161 ? 80.916 94.767 106.272 1.00 56.07 161 GLU A N 1
ATOM 1218 C CA . GLU A 1 161 ? 79.921 95.499 107.054 1.00 56.07 161 GLU A CA 1
ATOM 1219 C C . GLU A 1 161 ? 80.376 95.915 108.452 1.00 56.07 161 GLU A C 1
ATOM 1220 O O . GLU A 1 161 ? 79.717 96.762 109.064 1.00 56.07 161 GLU A O 1
ATOM 1226 N N . TYR A 1 162 ? 81.466 95.353 108.976 1.00 51.71 162 TYR A N 1
ATOM 1227 C CA . TYR A 1 162 ? 81.750 95.405 110.410 1.00 51.71 162 TYR A CA 1
ATOM 1228 C C . TYR A 1 162 ? 82.380 96.712 110.888 1.00 51.71 162 TYR A C 1
ATOM 1229 O O . TYR A 1 162 ? 82.527 96.878 112.104 1.00 51.71 162 TYR A O 1
ATOM 1238 N N . ILE A 1 163 ? 82.778 97.603 109.980 1.00 54.03 163 ILE A N 1
ATOM 1239 C CA . ILE A 1 163 ? 83.477 98.867 110.239 1.00 54.03 163 ILE A CA 1
ATOM 1240 C C . ILE A 1 163 ? 82.522 99.810 110.974 1.00 54.03 163 ILE A C 1
ATOM 1241 O O . ILE A 1 163 ? 81.313 99.741 110.707 1.00 54.03 163 ILE A O 1
ATOM 1246 N N . PRO A 1 164 ? 82.992 100.597 111.967 1.00 60.10 164 PRO A N 1
ATOM 1247 C CA . PRO A 1 164 ? 82.119 101.534 112.693 1.00 60.10 164 PRO A CA 1
ATOM 1248 C C . PRO A 1 164 ? 81.529 102.631 111.818 1.00 60.10 164 PRO A C 1
ATOM 1249 O O . PRO A 1 164 ? 82.130 103.047 110.830 1.00 60.10 164 PRO A O 1
ATOM 1253 N N . GLU A 1 165 ? 80.246 102.850 112.081 1.00 71.05 165 GLU A N 1
ATOM 1254 C CA . GLU A 1 165 ? 79.357 103.736 111.302 1.00 71.05 165 GLU A CA 1
ATOM 1255 C C . GLU A 1 165 ? 80.087 104.992 110.847 1.00 71.05 165 GLU A C 1
ATOM 1256 O O . GLU A 1 165 ? 80.269 105.123 109.634 1.00 71.05 165 GLU A O 1
ATOM 1262 N N . ALA A 1 166 ? 80.522 105.832 111.786 1.00 71.23 166 ALA A N 1
ATOM 1263 C CA . ALA A 1 166 ? 81.142 107.105 111.417 1.00 71.23 166 ALA A CA 1
ATOM 1264 C C . ALA A 1 166 ? 82.274 106.946 110.410 1.00 71.23 166 ALA A C 1
ATOM 1265 O O . ALA A 1 166 ? 82.521 107.854 109.611 1.00 71.23 166 ALA A O 1
ATOM 1267 N N . LEU A 1 167 ? 82.956 105.807 110.428 1.00 62.68 167 LEU A N 1
ATOM 1268 C CA . LEU A 1 167 ? 84.199 105.620 109.689 1.00 62.68 167 LEU A CA 1
ATOM 1269 C C . LEU A 1 167 ? 84.022 105.243 108.229 1.00 62.68 167 LEU A C 1
ATOM 1270 O O . LEU A 1 167 ? 85.043 105.088 107.554 1.00 62.68 167 LEU A O 1
ATOM 1275 N N . LYS A 1 168 ? 82.789 104.985 107.787 1.00 59.38 168 LYS A N 1
ATOM 1276 C CA . LYS A 1 168 ? 82.498 104.364 106.496 1.00 59.38 168 LYS A CA 1
ATOM 1277 C C . LYS A 1 168 ? 82.911 105.232 105.312 1.00 59.38 168 LYS A C 1
ATOM 1278 O O . LYS A 1 168 ? 82.887 106.463 105.384 1.00 59.38 168 LYS A O 1
ATOM 1284 N N . GLY A 1 169 ? 83.325 104.578 104.232 1.00 56.08 169 GLY A N 1
ATOM 1285 C CA . GLY A 1 169 ? 83.957 105.265 103.129 1.00 56.08 169 GLY A CA 1
ATOM 1286 C C . GLY A 1 169 ? 85.345 105.778 103.431 1.00 56.08 169 GLY A C 1
ATOM 1287 O O . GLY A 1 169 ? 86.233 104.995 103.779 1.00 56.08 169 GLY A O 1
ATOM 1288 N N . LEU A 1 170 ? 85.558 107.073 103.230 1.00 50.37 170 LEU A N 1
ATOM 1289 C CA . LEU A 1 170 ? 86.870 107.730 103.172 1.00 50.37 170 LEU A CA 1
ATOM 1290 C C . LEU A 1 170 ? 87.884 107.646 104.338 1.00 50.37 170 LEU A C 1
ATOM 1291 O O . LEU A 1 170 ? 89.049 107.412 103.981 1.00 50.37 170 LEU A O 1
ATOM 1296 N N . PRO A 1 171 ? 87.553 107.885 105.663 1.00 49.28 171 PRO A N 1
ATOM 1297 C CA . PRO A 1 171 ? 88.608 107.968 106.718 1.00 49.28 171 PRO A CA 1
ATOM 1298 C C . PRO A 1 171 ? 89.491 106.752 106.927 1.00 49.28 171 PRO A C 1
ATOM 1299 O O . PRO A 1 171 ? 90.698 106.931 107.163 1.00 49.28 171 PRO A O 1
ATOM 1303 N N . ILE A 1 172 ? 88.930 105.554 106.724 1.00 42.50 172 ILE A N 1
ATOM 1304 C CA . ILE A 1 172 ? 89.659 104.288 106.775 1.00 42.50 172 ILE A CA 1
ATOM 1305 C C . ILE A 1 172 ? 90.716 104.209 105.680 1.00 42.50 172 ILE A C 1
ATOM 1306 O O . ILE A 1 172 ? 91.810 103.659 105.913 1.00 42.50 172 ILE A O 1
ATOM 1311 N N . THR A 1 173 ? 90.460 104.855 104.524 1.00 40.75 173 THR A N 1
ATOM 1312 C CA . THR A 1 173 ? 91.450 104.974 103.458 1.00 40.75 173 THR A CA 1
ATOM 1313 C C . THR A 1 173 ? 92.668 105.792 103.865 1.00 40.75 173 THR A C 1
ATOM 1314 O O . THR A 1 173 ? 93.800 105.415 103.532 1.00 40.75 173 THR A O 1
ATOM 1318 N N . LEU A 1 174 ? 92.463 106.832 104.698 1.00 44.01 174 LEU A N 1
ATOM 1319 C CA . LEU A 1 174 ? 93.593 107.518 105.311 1.00 44.01 174 LEU A CA 1
ATOM 1320 C C . LEU A 1 174 ? 94.321 106.663 106.328 1.00 44.01 174 LEU A C 1
ATOM 1321 O O . LEU A 1 174 ? 95.525 106.840 106.525 1.00 44.01 174 LEU A O 1
ATOM 1326 N N . VAL A 1 175 ? 93.605 105.761 106.997 1.00 41.04 175 VAL A N 1
ATOM 1327 C CA . VAL A 1 175 ? 94.267 104.771 107.826 1.00 41.04 175 VAL A CA 1
ATOM 1328 C C . VAL A 1 175 ? 95.047 103.761 106.987 1.00 41.04 175 VAL A C 1
ATOM 1329 O O . VAL A 1 175 ? 96.099 103.275 107.427 1.00 41.04 175 VAL A O 1
ATOM 1333 N N . THR A 1 176 ? 94.601 103.486 105.764 1.00 41.96 176 THR A N 1
ATOM 1334 C CA . THR A 1 176 ? 95.394 102.465 105.041 1.00 41.96 176 THR A CA 1
ATOM 1335 C C . THR A 1 176 ? 96.670 103.098 104.514 1.00 41.96 176 THR A C 1
ATOM 1336 O O . THR A 1 176 ? 97.763 102.724 104.961 1.00 41.96 176 THR A O 1
ATOM 1340 N N . ALA A 1 177 ? 96.507 104.142 103.734 1.00 47.62 177 ALA A N 1
ATOM 1341 C CA . ALA A 1 177 ? 97.615 104.740 102.993 1.00 47.62 177 ALA A CA 1
ATOM 1342 C C . ALA A 1 177 ? 98.792 105.103 103.875 1.00 47.62 177 ALA A C 1
ATOM 1343 O O . ALA A 1 177 ? 99.937 104.812 103.495 1.00 47.62 177 ALA A O 1
ATOM 1345 N N . GLY A 1 178 ? 98.514 105.531 105.114 1.00 44.94 178 GLY A N 1
ATOM 1346 C CA . GLY A 1 178 ? 99.596 105.778 106.035 1.00 44.94 178 GLY A CA 1
ATOM 1347 C C . GLY A 1 178 ? 100.193 104.505 106.580 1.00 44.94 178 GLY A C 1
ATOM 1348 O O . GLY A 1 178 ? 101.423 104.410 106.698 1.00 44.94 178 GLY A O 1
ATOM 1349 N N . LEU A 1 179 ? 99.359 103.462 106.746 1.00 42.74 179 LEU A N 1
ATOM 1350 C CA . LEU A 1 179 ? 99.860 102.118 107.009 1.00 42.74 179 LEU A CA 1
ATOM 1351 C C . LEU A 1 179 ? 100.613 101.558 105.817 1.00 42.74 179 LEU A C 1
ATOM 1352 O O . LEU A 1 179 ? 101.598 100.830 106.006 1.00 42.74 179 LEU A O 1
ATOM 1357 N N . MET A 1 180 ? 100.180 101.936 104.594 1.00 48.25 180 MET A N 1
ATOM 1358 C CA . MET A 1 180 ? 100.913 101.568 103.393 1.00 48.25 180 MET A CA 1
ATOM 1359 C C . MET A 1 180 ? 102.267 102.256 103.348 1.00 48.25 180 MET A C 1
ATOM 1360 O O . MET A 1 180 ? 103.272 101.611 103.008 1.00 48.25 180 MET A O 1
ATOM 1365 N N . ALA A 1 181 ? 102.327 103.487 103.893 1.00 47.46 181 ALA A N 1
ATOM 1366 C CA . ALA A 1 181 ? 103.587 104.191 104.097 1.00 47.46 181 ALA A CA 1
ATOM 1367 C C . ALA A 1 181 ? 104.470 103.528 105.140 1.00 47.46 181 ALA A C 1
ATOM 1368 O O . ALA A 1 181 ? 105.702 103.539 104.979 1.00 47.46 181 ALA A O 1
ATOM 1370 N N . ILE A 1 182 ? 103.848 102.874 106.140 1.00 45.74 182 ILE A N 1
ATOM 1371 C CA . ILE A 1 182 ? 104.552 102.092 107.158 1.00 45.74 182 ILE A CA 1
ATOM 1372 C C . ILE A 1 182 ? 105.241 100.891 106.531 1.00 45.74 182 ILE A C 1
ATOM 1373 O O . ILE A 1 182 ? 106.360 100.529 106.924 1.00 45.74 182 ILE A O 1
ATOM 1378 N N . ALA A 1 183 ? 104.630 100.332 105.474 1.00 46.86 183 ALA A N 1
ATOM 1379 C CA . ALA A 1 183 ? 105.266 99.283 104.696 1.00 46.86 183 ALA A CA 1
ATOM 1380 C C . ALA A 1 183 ? 106.491 99.762 103.925 1.00 46.86 183 ALA A C 1
ATOM 1381 O O . ALA A 1 183 ? 107.448 98.997 103.755 1.00 46.86 183 ALA A O 1
ATOM 1383 N N . PHE A 1 184 ? 106.499 101.021 103.470 1.00 51.85 184 PHE A N 1
ATOM 1384 C CA . PHE A 1 184 ? 107.606 101.380 102.579 1.00 51.85 184 PHE A CA 1
ATOM 1385 C C . PHE A 1 184 ? 108.796 101.980 103.326 1.00 51.85 184 PHE A C 1
ATOM 1386 O O . PHE A 1 184 ? 109.894 102.062 102.754 1.00 51.85 184 PHE A O 1
ATOM 1394 N N . LEU A 1 185 ? 108.623 102.260 104.631 1.00 52.27 185 LEU A N 1
ATOM 1395 C CA . LEU A 1 185 ? 109.604 102.929 105.495 1.00 52.27 185 LEU A CA 1
ATOM 1396 C C . LEU A 1 185 ? 110.849 102.086 105.729 1.00 52.27 185 LEU A C 1
ATOM 1397 O O . LEU A 1 185 ? 111.914 102.634 106.014 1.00 52.27 185 LEU A O 1
ATOM 1402 N N . GLY A 1 186 ? 110.754 100.784 105.574 1.00 53.65 186 GLY A N 1
ATOM 1403 C CA . GLY A 1 186 ? 111.886 99.912 105.736 1.00 53.65 186 GLY A CA 1
ATOM 1404 C C . GLY A 1 186 ? 112.772 99.785 104.542 1.00 53.65 186 GLY A C 1
ATOM 1405 O O . GLY A 1 186 ? 113.766 99.057 104.588 1.00 53.65 186 GLY A O 1
ATOM 1406 N N . PHE A 1 187 ? 112.443 100.460 103.451 1.00 56.98 187 PHE A N 1
ATOM 1407 C CA . PHE A 1 187 ? 113.320 100.412 102.300 1.00 56.98 187 PHE A CA 1
ATOM 1408 C C . PHE A 1 187 ? 114.513 101.366 102.400 1.00 56.98 187 PHE A C 1
ATOM 1409 O O . PHE A 1 187 ? 115.355 101.291 101.499 1.00 56.98 187 PHE A O 1
ATOM 1417 N N . GLN A 1 188 ? 114.593 102.218 103.459 1.00 62.60 188 GLN A N 1
ATOM 1418 C CA . GLN A 1 188 ? 115.400 103.450 103.503 1.00 62.60 188 GLN A CA 1
ATOM 1419 C C . GLN A 1 188 ? 116.894 103.222 103.353 1.00 62.60 188 GLN A C 1
ATOM 1420 O O . GLN A 1 188 ? 117.596 104.074 102.797 1.00 62.60 188 GLN A O 1
ATOM 1426 N N . GLY A 1 189 ? 117.399 102.097 103.835 1.00 65.40 189 GLY A N 1
ATOM 1427 C CA . GLY A 1 189 ? 118.782 101.797 103.571 1.00 65.40 189 GLY A CA 1
ATOM 1428 C C . GLY A 1 189 ? 119.119 101.156 102.241 1.00 65.40 189 GLY A C 1
ATOM 1429 O O . GLY A 1 189 ? 120.317 100.970 102.010 1.00 65.40 189 GLY A O 1
ATOM 1430 N N . LEU A 1 190 ? 118.143 100.688 101.437 1.00 65.13 190 LEU A N 1
ATOM 1431 C CA . LEU A 1 190 ? 118.489 100.112 100.131 1.00 65.13 190 LEU A CA 1
ATOM 1432 C C . LEU A 1 190 ? 119.054 101.138 99.156 1.00 65.13 190 LEU A C 1
ATOM 1433 O O . LEU A 1 190 ? 119.994 100.826 98.422 1.00 65.13 190 LEU A O 1
ATOM 1438 N N . ILE A 1 191 ? 118.596 102.384 99.237 1.00 68.95 191 ILE A N 1
ATOM 1439 C CA . ILE A 1 191 ? 119.064 103.501 98.416 1.00 68.95 191 ILE A CA 1
ATOM 1440 C C . ILE A 1 191 ? 118.865 104.684 99.361 1.00 68.95 191 ILE A C 1
ATOM 1441 O O . ILE A 1 191 ? 117.774 105.195 99.590 1.00 68.95 191 ILE A O 1
ATOM 1447 N N . MET B 2 1 ? 115.471 147.810 80.188 1.00 93.75 1 MET B N 1
ATOM 1448 C CA . MET B 2 1 ? 114.432 147.585 79.190 1.00 93.75 1 MET B CA 1
ATOM 1449 C C . MET B 2 1 ? 114.827 146.481 78.225 1.00 93.75 1 MET B C 1
ATOM 1450 O O . MET B 2 1 ? 113.960 145.742 77.759 1.00 93.75 1 MET B O 1
ATOM 1455 N N . GLU B 2 2 ? 116.114 146.462 77.843 1.00 98.68 2 GLU B N 1
ATOM 1456 C CA . GLU B 2 2 ? 116.616 145.479 76.880 1.00 98.68 2 GLU B CA 1
ATOM 1457 C C . GLU B 2 2 ? 116.553 144.041 77.392 1.00 98.68 2 GLU B C 1
ATOM 1458 O O . GLU B 2 2 ? 116.393 143.111 76.591 1.00 98.68 2 GLU B O 1
ATOM 1464 N N . GLY B 2 3 ? 116.678 143.828 78.703 1.00 98.60 3 GLY B N 1
ATOM 1465 C CA . GLY B 2 3 ? 116.431 142.495 79.209 1.00 98.60 3 GLY B CA 1
ATOM 1466 C C . GLY B 2 3 ? 114.979 142.132 79.419 1.00 98.60 3 GLY B C 1
ATOM 1467 O O . GLY B 2 3 ? 114.700 140.962 79.671 1.00 98.60 3 GLY B O 1
ATOM 1468 N N . LEU B 2 4 ? 114.064 143.112 79.427 1.00 98.02 4 LEU B N 1
ATOM 1469 C CA . LEU B 2 4 ? 112.632 142.813 79.533 1.00 98.02 4 LEU B CA 1
ATOM 1470 C C . LEU B 2 4 ? 112.061 142.086 78.311 1.00 98.02 4 LEU B C 1
ATOM 1471 O O . LEU B 2 4 ? 111.063 141.366 78.448 1.00 98.02 4 LEU B O 1
ATOM 1476 N N . LEU B 2 5 ? 112.598 142.346 77.108 1.00 98.33 5 LEU B N 1
ATOM 1477 C CA . LEU B 2 5 ? 112.095 141.721 75.874 1.00 98.33 5 LEU B CA 1
ATOM 1478 C C . LEU B 2 5 ? 112.325 140.221 75.803 1.00 98.33 5 LEU B C 1
ATOM 1479 O O . LEU B 2 5 ? 111.607 139.519 75.076 1.00 98.33 5 LEU B O 1
ATOM 1484 N N . PHE B 2 6 ? 113.415 139.766 76.420 1.00 102.15 6 PHE B N 1
ATOM 1485 C CA . PHE B 2 6 ? 113.782 138.352 76.449 1.00 102.15 6 PHE B CA 1
ATOM 1486 C C . PHE B 2 6 ? 112.741 137.412 77.085 1.00 102.15 6 PHE B C 1
ATOM 1487 O O . PHE B 2 6 ? 112.577 136.307 76.531 1.00 102.15 6 PHE B O 1
ATOM 1495 N N . PRO B 2 7 ? 112.122 137.694 78.268 1.00 102.41 7 PRO B N 1
ATOM 1496 C CA . PRO B 2 7 ? 110.971 136.874 78.681 1.00 102.41 7 PRO B CA 1
ATOM 1497 C C . PRO B 2 7 ? 109.774 136.835 77.748 1.00 102.41 7 PRO B C 1
ATOM 1498 O O . PRO B 2 7 ? 109.147 135.774 77.711 1.00 102.41 7 PRO B O 1
ATOM 1502 N N . VAL B 2 8 ? 109.430 137.884 77.003 1.00 101.66 8 VAL B N 1
ATOM 1503 C CA . VAL B 2 8 ? 108.240 137.743 76.171 1.00 101.66 8 VAL B CA 1
ATOM 1504 C C . VAL B 2 8 ? 108.548 137.057 74.842 1.00 101.66 8 VAL B C 1
ATOM 1505 O O . VAL B 2 8 ? 107.714 136.290 74.349 1.00 101.66 8 VAL B O 1
ATOM 1509 N N . LEU B 2 9 ? 109.687 137.374 74.188 1.00 105.78 9 LEU B N 1
ATOM 1510 C CA . LEU B 2 9 ? 110.040 136.621 72.981 1.00 105.78 9 LEU B CA 1
ATOM 1511 C C . LEU B 2 9 ? 110.429 135.171 73.269 1.00 105.78 9 LEU B C 1
ATOM 1512 O O . LEU B 2 9 ? 110.135 134.289 72.451 1.00 105.78 9 LEU B O 1
ATOM 1517 N N . SER B 2 10 ? 111.092 134.905 74.411 1.00 106.63 10 SER B N 1
ATOM 1518 C CA . SER B 2 10 ? 111.400 133.527 74.792 1.00 106.63 10 SER B CA 1
ATOM 1519 C C . SER B 2 10 ? 110.165 132.721 75.169 1.00 106.63 10 SER B C 1
ATOM 1520 O O . SER B 2 10 ? 110.158 131.496 75.008 1.00 106.63 10 SER B O 1
ATOM 1523 N N . LEU B 2 11 ? 109.124 133.381 75.691 1.00 105.11 11 LEU B N 1
ATOM 1524 C CA . LEU B 2 11 ? 107.819 132.744 75.836 1.00 105.11 11 LEU B CA 1
ATOM 1525 C C . LEU B 2 11 ? 107.162 132.434 74.505 1.00 105.11 11 LEU B C 1
ATOM 1526 O O . LEU B 2 11 ? 106.428 131.449 74.409 1.00 105.11 11 LEU B O 1
ATOM 1531 N N . GLY B 2 12 ? 107.452 133.221 73.469 1.00 109.95 12 GLY B N 1
ATOM 1532 C CA . GLY B 2 12 ? 106.769 133.070 72.207 1.00 109.95 12 GLY B CA 1
ATOM 1533 C C . GLY B 2 12 ? 107.297 131.966 71.336 1.00 109.95 12 GLY B C 1
ATOM 1534 O O . GLY B 2 12 ? 106.669 131.645 70.323 1.00 109.95 12 GLY B O 1
ATOM 1535 N N . GLY B 2 13 ? 108.432 131.371 71.703 1.00 112.84 13 GLY B N 1
ATOM 1536 C CA . GLY B 2 13 ? 108.832 130.148 71.050 1.00 112.84 13 GLY B CA 1
ATOM 1537 C C . GLY B 2 13 ? 108.122 128.909 71.538 1.00 112.84 13 GLY B C 1
ATOM 1538 O O . GLY B 2 13 ? 108.237 127.863 70.895 1.00 112.84 13 GLY B O 1
ATOM 1539 N N . LEU B 2 14 ? 107.413 128.984 72.667 1.00 110.19 14 LEU B N 1
ATOM 1540 C CA . LEU B 2 14 ? 106.315 128.073 72.956 1.00 110.19 14 LEU B CA 1
ATOM 1541 C C . LEU B 2 14 ? 104.941 128.718 72.794 1.00 110.19 14 LEU B C 1
ATOM 1542 O O . LEU B 2 14 ? 103.938 128.038 73.018 1.00 110.19 14 LEU B O 1
ATOM 1547 N N . GLY B 2 15 ? 104.871 129.986 72.367 1.00 110.56 15 GLY B N 1
ATOM 1548 C CA . GLY B 2 15 ? 103.724 130.875 72.546 1.00 110.56 15 GLY B CA 1
ATOM 1549 C C . GLY B 2 15 ? 102.375 130.576 71.924 1.00 110.56 15 GLY B C 1
ATOM 1550 O O . GLY B 2 15 ? 101.474 130.154 72.654 1.00 110.56 15 GLY B O 1
ATOM 1551 N N . VAL B 2 16 ? 102.189 130.862 70.621 1.00 111.24 16 VAL B N 1
ATOM 1552 C CA . VAL B 2 16 ? 100.987 130.407 69.912 1.00 111.24 16 VAL B CA 1
ATOM 1553 C C . VAL B 2 16 ? 100.933 128.894 69.832 1.00 111.24 16 VAL B C 1
ATOM 1554 O O . VAL B 2 16 ? 99.865 128.319 70.037 1.00 111.24 16 VAL B O 1
ATOM 1558 N N . VAL B 2 17 ? 102.111 128.244 69.736 1.00 110.42 17 VAL B N 1
ATOM 1559 C CA . VAL B 2 17 ? 102.278 126.955 69.057 1.00 110.42 17 VAL B CA 1
ATOM 1560 C C . VAL B 2 17 ? 101.608 125.783 69.774 1.00 110.42 17 VAL B C 1
ATOM 1561 O O . VAL B 2 17 ? 101.282 124.774 69.136 1.00 110.42 17 VAL B O 1
ATOM 1565 N N . PHE B 2 18 ? 101.407 125.868 71.099 1.00 106.12 18 PHE B N 1
ATOM 1566 C CA . PHE B 2 18 ? 100.480 124.932 71.718 1.00 106.12 18 PHE B CA 1
ATOM 1567 C C . PHE B 2 18 ? 99.005 125.132 71.345 1.00 106.12 18 PHE B C 1
ATOM 1568 O O . PHE B 2 18 ? 98.241 124.167 71.409 1.00 106.12 18 PHE B O 1
ATOM 1576 N N . GLY B 2 19 ? 98.543 126.347 71.038 1.00 107.27 19 GLY B N 1
ATOM 1577 C CA . GLY B 2 19 ? 97.196 126.455 70.498 1.00 107.27 19 GLY B CA 1
ATOM 1578 C C . GLY B 2 19 ? 97.114 126.200 69.012 1.00 107.27 19 GLY B C 1
ATOM 1579 O O . GLY B 2 19 ? 96.009 126.055 68.477 1.00 107.27 19 GLY B O 1
ATOM 1580 N N . LEU B 2 20 ? 98.260 126.202 68.308 1.00 108.35 20 LEU B N 1
ATOM 1581 C CA . LEU B 2 20 ? 98.302 125.626 66.967 1.00 108.35 20 LEU B CA 1
ATOM 1582 C C . LEU B 2 20 ? 98.057 124.127 66.986 1.00 108.35 20 LEU B C 1
ATOM 1583 O O . LEU B 2 20 ? 97.401 123.599 66.090 1.00 108.35 20 LEU B O 1
ATOM 1588 N N . LEU B 2 21 ? 98.527 123.425 68.020 1.00 107.61 21 LEU B N 1
ATOM 1589 C CA . LEU B 2 21 ? 98.293 121.988 68.072 1.00 107.61 21 LEU B CA 1
ATOM 1590 C C . LEU B 2 21 ? 96.948 121.637 68.671 1.00 107.61 21 LEU B C 1
ATOM 1591 O O . LEU B 2 21 ? 96.565 120.466 68.646 1.00 107.61 21 LEU B O 1
ATOM 1596 N N . LEU B 2 22 ? 96.237 122.606 69.221 1.00 107.60 22 LEU B N 1
ATOM 1597 C CA . LEU B 2 22 ? 95.069 122.276 70.012 1.00 107.60 22 LEU B CA 1
ATOM 1598 C C . LEU B 2 22 ? 93.792 122.341 69.191 1.00 107.60 22 LEU B C 1
ATOM 1599 O O . LEU B 2 22 ? 93.212 121.297 68.873 1.00 107.60 22 LEU B O 1
ATOM 1604 N N . GLY B 2 23 ? 93.337 123.554 68.856 1.00 107.94 23 GLY B N 1
ATOM 1605 C CA . GLY B 2 23 ? 92.064 123.656 68.174 1.00 107.94 23 GLY B CA 1
ATOM 1606 C C . GLY B 2 23 ? 92.092 123.312 66.700 1.00 107.94 23 GLY B C 1
ATOM 1607 O O . GLY B 2 23 ? 91.033 122.999 66.149 1.00 107.94 23 GLY B O 1
ATOM 1608 N N . TYR B 2 24 ? 93.280 123.288 66.064 1.00 108.54 24 TYR B N 1
ATOM 1609 C CA . TYR B 2 24 ? 93.410 122.615 64.768 1.00 108.54 24 TYR B CA 1
ATOM 1610 C C . TYR B 2 24 ? 93.222 121.106 64.884 1.00 108.54 24 TYR B C 1
ATOM 1611 O O . TYR B 2 24 ? 92.777 120.464 63.927 1.00 108.54 24 TYR B O 1
ATOM 1620 N N . ALA B 2 25 ? 93.595 120.515 66.025 1.00 109.43 25 ALA B N 1
ATOM 1621 C CA . ALA B 2 25 ? 93.274 119.113 66.258 1.00 109.43 25 ALA B CA 1
ATOM 1622 C C . ALA B 2 25 ? 91.916 118.924 66.925 1.00 109.43 25 ALA B C 1
ATOM 1623 O O . ALA B 2 25 ? 91.324 117.846 66.801 1.00 109.43 25 ALA B O 1
ATOM 1625 N N . SER B 2 26 ? 91.470 119.886 67.747 1.00 109.25 26 SER B N 1
ATOM 1626 C CA . SER B 2 26 ? 90.123 119.787 68.311 1.00 109.25 26 SER B CA 1
ATOM 1627 C C . SER B 2 26 ? 89.016 119.918 67.268 1.00 109.25 26 SER B C 1
ATOM 1628 O O . SER B 2 26 ? 87.952 119.319 67.443 1.00 109.25 26 SER B O 1
ATOM 1631 N N . LYS B 2 27 ? 89.232 120.691 66.191 1.00 109.59 27 LYS B N 1
ATOM 1632 C CA . LYS B 2 27 ? 88.286 120.689 65.073 1.00 109.59 27 LYS B CA 1
ATOM 1633 C C . LYS B 2 27 ? 88.285 119.371 64.301 1.00 109.59 27 LYS B C 1
ATOM 1634 O O . LYS B 2 27 ? 87.279 119.030 63.672 1.00 109.59 27 LYS B O 1
ATOM 1640 N N . LYS B 2 28 ? 89.409 118.633 64.306 1.00 111.14 28 LYS B N 1
ATOM 1641 C CA . LYS B 2 28 ? 89.456 117.279 63.757 1.00 111.14 28 LYS B CA 1
ATOM 1642 C C . LYS B 2 28 ? 88.621 116.291 64.565 1.00 111.14 28 LYS B C 1
ATOM 1643 O O . LYS B 2 28 ? 88.137 115.299 64.009 1.00 111.14 28 LYS B O 1
ATOM 1649 N N . PHE B 2 29 ? 88.430 116.544 65.862 1.00 113.47 29 PHE B N 1
ATOM 1650 C CA . PHE B 2 29 ? 87.866 115.532 66.743 1.00 113.47 29 PHE B CA 1
ATOM 1651 C C . PHE B 2 29 ? 87.179 116.126 67.968 1.00 113.47 29 PHE B C 1
ATOM 1652 O O . PHE B 2 29 ? 87.555 115.815 69.102 1.00 113.47 29 PHE B O 1
ATOM 1660 N N . ALA B 2 30 ? 86.178 116.974 67.767 1.00 116.32 30 ALA B N 1
ATOM 1661 C CA . ALA B 2 30 ? 85.345 117.404 68.885 1.00 116.32 30 ALA B CA 1
ATOM 1662 C C . ALA B 2 30 ? 84.148 116.478 69.008 1.00 116.32 30 ALA B C 1
ATOM 1663 O O . ALA B 2 30 ? 83.082 116.766 68.464 1.00 116.32 30 ALA B O 1
ATOM 1665 N N . SER B 2 95 ? 52.088 112.690 88.698 1.00 99.59 95 SER B N 1
ATOM 1666 C CA . SER B 2 95 ? 52.284 112.446 90.120 1.00 99.59 95 SER B CA 1
ATOM 1667 C C . SER B 2 95 ? 50.973 112.603 90.891 1.00 99.59 95 SER B C 1
ATOM 1668 O O . SER B 2 95 ? 50.084 113.347 90.478 1.00 99.59 95 SER B O 1
ATOM 1671 N N . SER B 2 96 ? 50.864 111.897 92.011 1.00 113.75 96 SER B N 1
ATOM 1672 C CA . SER B 2 96 ? 49.655 111.821 92.822 1.00 113.75 96 SER B CA 1
ATOM 1673 C C . SER B 2 96 ? 49.907 112.452 94.191 1.00 113.75 96 SER B C 1
ATOM 1674 O O . SER B 2 96 ? 50.846 113.229 94.378 1.00 113.75 96 SER B O 1
ATOM 1677 N N . GLU B 2 97 ? 49.040 112.120 95.146 1.00 122.39 97 GLU B N 1
ATOM 1678 C CA . GLU B 2 97 ? 49.414 112.217 96.550 1.00 122.39 97 GLU B CA 1
ATOM 1679 C C . GLU B 2 97 ? 50.495 111.170 96.784 1.00 122.39 97 GLU B C 1
ATOM 1680 O O . GLU B 2 97 ? 50.379 110.068 96.218 1.00 122.39 97 GLU B O 1
ATOM 1686 N N . PRO B 2 98 ? 51.614 111.518 97.457 1.00 119.20 98 PRO B N 1
ATOM 1687 C CA . PRO B 2 98 ? 52.717 110.553 97.635 1.00 119.20 98 PRO B CA 1
ATOM 1688 C C . PRO B 2 98 ? 52.369 109.304 98.441 1.00 119.20 98 PRO B C 1
ATOM 1689 O O . PRO B 2 98 ? 51.621 109.342 99.420 1.00 119.20 98 PRO B O 1
ATOM 1693 N N . LYS B 2 99 ? 52.951 108.201 98.001 1.00 115.62 99 LYS B N 1
ATOM 1694 C CA . LYS B 2 99 ? 52.819 106.884 98.588 1.00 115.62 99 LYS B CA 1
ATOM 1695 C C . LYS B 2 99 ? 53.713 106.768 99.813 1.00 115.62 99 LYS B C 1
ATOM 1696 O O . LYS B 2 99 ? 54.709 107.478 99.955 1.00 115.62 99 LYS B O 1
ATOM 1702 N N . LYS B 2 100 ? 53.357 105.820 100.682 1.00 107.54 100 LYS B N 1
ATOM 1703 C CA . LYS B 2 100 ? 54.132 105.561 101.921 1.00 107.54 100 LYS B CA 1
ATOM 1704 C C . LYS B 2 100 ? 54.023 104.075 102.272 1.00 107.54 100 LYS B C 1
ATOM 1705 O O . LYS B 2 100 ? 52.897 103.543 102.257 1.00 107.54 100 LYS B O 1
ATOM 1711 N N . ALA B 2 101 ? 55.161 103.438 102.568 1.00 92.53 101 ALA B N 1
ATOM 1712 C CA . ALA B 2 101 ? 55.203 102.040 102.966 1.00 92.53 101 ALA B CA 1
ATOM 1713 C C . ALA B 2 101 ? 54.354 101.778 104.204 1.00 92.53 101 ALA B C 1
ATOM 1714 O O . ALA B 2 101 ? 54.281 102.605 105.114 1.00 92.53 101 ALA B O 1
ATOM 1716 N N . TYR B 2 102 ? 53.724 100.603 104.250 1.00 81.72 102 TYR B N 1
ATOM 1717 C CA . TYR B 2 102 ? 53.121 100.167 105.497 1.00 81.72 102 TYR B CA 1
ATOM 1718 C C . TYR B 2 102 ? 53.292 98.667 105.633 1.00 81.72 102 TYR B C 1
ATOM 1719 O O . TYR B 2 102 ? 53.120 97.923 104.661 1.00 81.72 102 TYR B O 1
ATOM 1728 N N . VAL B 2 103 ? 53.650 98.243 106.844 1.00 78.01 103 VAL B N 1
ATOM 1729 C CA . VAL B 2 103 ? 53.644 96.839 107.224 1.00 78.01 103 VAL B CA 1
ATOM 1730 C C . VAL B 2 103 ? 52.216 96.325 107.285 1.00 78.01 103 VAL B C 1
ATOM 1731 O O . VAL B 2 103 ? 51.345 96.956 107.882 1.00 78.01 103 VAL B O 1
ATOM 1735 N N . LYS B 2 104 ? 51.991 95.116 106.783 1.00 79.38 104 LYS B N 1
ATOM 1736 C CA . LYS B 2 104 ? 50.705 94.484 107.018 1.00 79.38 104 LYS B CA 1
ATOM 1737 C C . LYS B 2 104 ? 50.908 93.281 107.916 1.00 79.38 104 LYS B C 1
ATOM 1738 O O . LYS B 2 104 ? 50.667 92.153 107.485 1.00 79.38 104 LYS B O 1
ATOM 1744 N N . CYS B 2 105 ? 51.394 93.503 109.138 1.00 77.65 105 CYS B N 1
ATOM 1745 C CA . CYS B 2 105 ? 51.535 92.421 110.101 1.00 77.65 105 CYS B CA 1
ATOM 1746 C C . CYS B 2 105 ? 51.450 92.990 111.504 1.00 77.65 105 CYS B C 1
ATOM 1747 O O . CYS B 2 105 ? 51.900 94.107 111.751 1.00 77.65 105 CYS B O 1
ATOM 1750 N N . GLN B 2 106 ? 50.855 92.222 112.411 1.00 81.67 106 GLN B N 1
ATOM 1751 C CA . GLN B 2 106 ? 50.703 92.648 113.795 1.00 81.67 106 GLN B CA 1
ATOM 1752 C C . GLN B 2 106 ? 51.401 91.752 114.807 1.00 81.67 106 GLN B C 1
ATOM 1753 O O . GLN B 2 106 ? 51.193 91.935 116.011 1.00 81.67 106 GLN B O 1
ATOM 1759 N N . GLY B 2 107 ? 52.239 90.816 114.371 1.00 81.31 107 GLY B N 1
ATOM 1760 C CA . GLY B 2 107 ? 52.642 89.709 115.224 1.00 81.31 107 GLY B CA 1
ATOM 1761 C C . GLY B 2 107 ? 53.689 89.994 116.283 1.00 81.31 107 GLY B C 1
ATOM 1762 O O . GLY B 2 107 ? 54.816 89.498 116.204 1.00 81.31 107 GLY B O 1
ATOM 1763 N N . THR B 2 108 ? 53.290 90.768 117.298 1.00 90.50 108 THR B N 1
ATOM 1764 C CA . THR B 2 108 ? 54.055 90.876 118.570 1.00 90.50 108 THR B CA 1
ATOM 1765 C C . THR B 2 108 ? 54.046 89.520 119.286 1.00 90.50 108 THR B C 1
ATOM 1766 O O . THR B 2 108 ? 53.019 88.816 119.200 1.00 90.50 108 THR B O 1
ATOM 1770 N N . CYS B 2 109 ? 55.251 89.115 119.708 1.00 92.06 109 CYS B N 1
ATOM 1771 C CA . CYS B 2 109 ? 55.634 87.824 120.350 1.00 92.06 109 CYS B CA 1
ATOM 1772 C C . CYS B 2 109 ? 54.436 87.021 120.865 1.00 92.06 109 CYS B C 1
ATOM 1773 O O . CYS B 2 109 ? 54.207 85.905 120.361 1.00 92.06 109 CYS B O 1
ATOM 1776 N N . ASP B 2 110 ? 53.712 87.581 121.833 1.00 94.24 110 ASP B N 1
ATOM 1777 C CA . ASP B 2 110 ? 52.589 86.903 122.478 1.00 94.24 110 ASP B CA 1
ATOM 1778 C C . ASP B 2 110 ? 51.433 86.590 121.526 1.00 94.24 110 ASP B C 1
ATOM 1779 O O . ASP B 2 110 ? 50.753 85.574 121.714 1.00 94.24 110 ASP B O 1
ATOM 1784 N N . LYS B 2 111 ? 51.210 87.414 120.489 1.00 92.66 111 LYS B N 1
ATOM 1785 C CA . LYS B 2 111 ? 49.997 87.236 119.688 1.00 92.66 111 LYS B CA 1
ATOM 1786 C C . LYS B 2 111 ? 50.108 86.123 118.654 1.00 92.66 111 LYS B C 1
ATOM 1787 O O . LYS B 2 111 ? 49.091 85.760 118.058 1.00 92.66 111 LYS B O 1
ATOM 1793 N N . ALA B 2 112 ? 51.296 85.584 118.415 1.00 82.58 112 ALA B N 1
ATOM 1794 C CA . ALA B 2 112 ? 51.410 84.455 117.507 1.00 82.58 112 ALA B CA 1
ATOM 1795 C C . ALA B 2 112 ? 52.513 83.545 117.999 1.00 82.58 112 ALA B C 1
ATOM 1796 O O . ALA B 2 112 ? 53.610 84.013 118.306 1.00 82.58 112 ALA B O 1
ATOM 1798 N N . LYS B 2 113 ? 52.195 82.261 118.134 1.00 77.86 113 LYS B N 1
ATOM 1799 C CA . LYS B 2 113 ? 53.230 81.266 118.360 1.00 77.86 113 LYS B CA 1
ATOM 1800 C C . LYS B 2 113 ? 54.114 81.137 117.134 1.00 77.86 113 LYS B C 1
ATOM 1801 O O . LYS B 2 113 ? 53.633 81.126 116.000 1.00 77.86 113 LYS B O 1
ATOM 1807 N N . GLU B 2 114 ? 55.412 81.054 117.363 1.00 74.19 114 GLU B N 1
ATOM 1808 C CA . GLU B 2 114 ? 56.321 80.498 116.385 1.00 74.19 114 GLU B CA 1
ATOM 1809 C C . GLU B 2 114 ? 56.358 78.993 116.586 1.00 74.19 114 GLU B C 1
ATOM 1810 O O . GLU B 2 114 ? 56.270 78.514 117.719 1.00 74.19 114 GLU B O 1
ATOM 1816 N N . LYS B 2 115 ? 56.383 78.244 115.487 1.00 71.32 115 LYS B N 1
ATOM 1817 C CA . LYS B 2 115 ? 56.485 76.794 115.624 1.00 71.32 115 LYS B CA 1
ATOM 1818 C C . LYS B 2 115 ? 57.851 76.296 116.109 1.00 71.32 115 LYS B C 1
ATOM 1819 O O . LYS B 2 115 ? 57.908 75.240 116.756 1.00 71.32 115 LYS B O 1
ATOM 1825 N N . TYR B 2 116 ? 58.934 77.050 115.901 1.00 61.69 116 TYR B N 1
ATOM 1826 C CA . TYR B 2 116 ? 60.245 76.441 116.112 1.00 61.69 116 TYR B CA 1
ATOM 1827 C C . TYR B 2 116 ? 61.332 77.469 116.406 1.00 61.69 116 TYR B C 1
ATOM 1828 O O . TYR B 2 116 ? 61.288 78.601 115.921 1.00 61.69 116 TYR B O 1
ATOM 1837 N N . GLU B 2 117 ? 62.306 77.040 117.216 1.00 59.89 117 GLU B N 1
ATOM 1838 C CA . GLU B 2 117 ? 63.563 77.752 117.422 1.00 59.89 117 GLU B CA 1
ATOM 1839 C C . GLU B 2 117 ? 64.376 77.789 116.130 1.00 59.89 117 GLU B C 1
ATOM 1840 O O . GLU B 2 117 ? 64.483 76.792 115.416 1.00 59.89 117 GLU B O 1
ATOM 1846 N N . TYR B 2 118 ? 65.021 78.924 115.870 1.00 49.36 118 TYR B N 1
ATOM 1847 C CA . TYR B 2 118 ? 65.622 79.194 114.569 1.00 49.36 118 TYR B CA 1
ATOM 1848 C C . TYR B 2 118 ? 67.120 79.431 114.679 1.00 49.36 118 TYR B C 1
ATOM 1849 O O . TYR B 2 118 ? 67.544 80.515 115.082 1.00 49.36 118 TYR B O 1
ATOM 1858 N N . TYR B 2 119 ? 67.924 78.436 114.334 1.00 48.92 119 TYR B N 1
ATOM 1859 C CA . TYR B 2 119 ? 69.286 78.716 113.907 1.00 48.92 119 TYR B CA 1
ATOM 1860 C C . TYR B 2 119 ? 69.242 79.463 112.579 1.00 48.92 119 TYR B C 1
ATOM 1861 O O . TYR B 2 119 ? 68.406 79.163 111.730 1.00 48.92 119 TYR B O 1
ATOM 1870 N N . GLY B 2 120 ? 70.141 80.417 112.369 1.00 43.96 120 GLY B N 1
ATOM 1871 C CA . GLY B 2 120 ? 70.148 81.096 111.086 1.00 43.96 120 GLY B CA 1
ATOM 1872 C C . GLY B 2 120 ? 70.831 82.448 111.091 1.00 43.96 120 GLY B C 1
ATOM 1873 O O . GLY B 2 120 ? 71.419 82.881 112.077 1.00 43.96 120 GLY B O 1
ATOM 1874 N N . ALA B 2 121 ? 70.738 83.097 109.925 1.00 45.22 121 ALA B N 1
ATOM 1875 C CA . ALA B 2 121 ? 71.470 84.314 109.581 1.00 45.22 121 ALA B CA 1
ATOM 1876 C C . ALA B 2 121 ? 71.104 85.556 110.359 1.00 45.22 121 ALA B C 1
ATOM 1877 O O . ALA B 2 121 ? 71.928 86.476 110.377 1.00 45.22 121 ALA B O 1
ATOM 1879 N N . MET B 2 122 ? 69.896 85.613 110.929 1.00 59.22 122 MET B N 1
ATOM 1880 C CA . MET B 2 122 ? 69.201 86.837 111.365 1.00 59.22 122 MET B CA 1
ATOM 1881 C C . MET B 2 122 ? 69.113 87.874 110.245 1.00 59.22 122 MET B C 1
ATOM 1882 O O . MET B 2 122 ? 69.353 89.063 110.461 1.00 59.22 122 MET B O 1
ATOM 1887 N N . THR B 2 123 ? 68.783 87.419 109.034 1.00 56.10 123 THR B N 1
ATOM 1888 C CA . THR B 2 123 ? 68.252 88.288 107.991 1.00 56.10 123 THR B CA 1
ATOM 1889 C C . THR B 2 123 ? 66.996 87.630 107.432 1.00 56.10 123 THR B C 1
ATOM 1890 O O . THR B 2 123 ? 66.949 86.401 107.322 1.00 56.10 123 THR B O 1
ATOM 1894 N N . CYS B 2 124 ? 65.956 88.450 107.165 1.00 57.96 124 CYS B N 1
ATOM 1895 C CA . CYS B 2 124 ? 64.670 87.934 106.681 1.00 57.96 124 CYS B CA 1
ATOM 1896 C C . CYS B 2 124 ? 64.741 87.286 105.294 1.00 57.96 124 CYS B C 1
ATOM 1897 O O . CYS B 2 124 ? 63.988 86.341 105.035 1.00 57.96 124 CYS B O 1
ATOM 1900 N N . VAL B 2 125 ? 65.590 87.802 104.393 1.00 58.11 125 VAL B N 1
ATOM 1901 C CA . VAL B 2 125 ? 65.711 87.243 103.039 1.00 58.11 125 VAL B CA 1
ATOM 1902 C C . VAL B 2 125 ? 66.366 85.855 103.051 1.00 58.11 125 VAL B C 1
ATOM 1903 O O . VAL B 2 125 ? 66.071 85.008 102.199 1.00 58.11 125 VAL B O 1
ATOM 1907 N N . ASP B 2 126 ? 67.254 85.600 104.010 1.00 47.59 126 ASP B N 1
ATOM 1908 C CA . ASP B 2 126 ? 67.822 84.277 104.199 1.00 47.59 126 ASP B CA 1
ATOM 1909 C C . ASP B 2 126 ? 66.823 83.253 104.712 1.00 47.59 126 ASP B C 1
ATOM 1910 O O . ASP B 2 126 ? 66.957 82.061 104.423 1.00 47.59 126 ASP B O 1
ATOM 1915 N N . ALA B 2 127 ? 65.817 83.692 105.463 1.00 46.21 127 ALA B N 1
ATOM 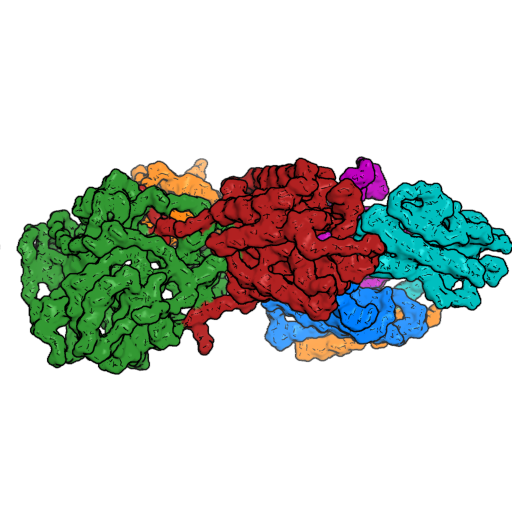1916 C CA . ALA B 2 127 ? 64.989 82.746 106.201 1.00 46.21 127 ALA B CA 1
ATOM 1917 C C . ALA B 2 127 ? 63.907 82.094 105.348 1.00 46.21 127 ALA B C 1
ATOM 1918 O O . ALA B 2 127 ? 63.219 81.195 105.837 1.00 46.21 127 ALA B O 1
ATOM 1920 N N . ALA B 2 128 ? 63.699 82.570 104.116 1.00 43.74 128 ALA B N 1
ATOM 1921 C CA . ALA B 2 128 ? 62.796 81.918 103.171 1.00 43.74 128 ALA B CA 1
ATOM 1922 C C . ALA B 2 128 ? 63.259 80.531 102.744 1.00 43.74 128 ALA B C 1
ATOM 1923 O O . ALA B 2 128 ? 62.429 79.687 102.405 1.00 43.74 128 ALA B O 1
ATOM 1925 N N . ASN B 2 129 ? 64.556 80.265 102.752 1.00 43.21 129 ASN B N 1
ATOM 1926 C CA . ASN B 2 129 ? 65.095 79.132 102.001 1.00 43.21 129 ASN B CA 1
ATOM 1927 C C . ASN B 2 129 ? 65.540 78.006 102.917 1.00 43.21 129 ASN B C 1
ATOM 1928 O O . ASN B 2 129 ? 66.592 77.400 102.749 1.00 43.21 129 ASN B O 1
ATOM 1933 N N . ILE B 2 130 ? 64.726 77.753 103.933 1.00 45.66 130 ILE B N 1
ATOM 1934 C CA . ILE B 2 130 ? 64.926 76.767 104.992 1.00 45.66 130 ILE B CA 1
ATOM 1935 C C . ILE B 2 130 ? 63.577 76.057 104.989 1.00 45.66 130 ILE B C 1
ATOM 1936 O O . ILE B 2 130 ? 62.617 76.638 104.460 1.00 45.66 130 ILE B O 1
ATOM 1941 N N . PRO B 2 131 ? 63.472 74.791 105.404 1.00 50.15 131 PRO B N 1
ATOM 1942 C CA . PRO B 2 131 ? 62.155 74.183 105.618 1.00 50.15 131 PRO B CA 1
ATOM 1943 C C . PRO B 2 131 ? 61.347 74.877 106.695 1.00 50.15 131 PRO B C 1
ATOM 1944 O O . PRO B 2 131 ? 61.889 75.392 107.672 1.00 50.15 131 PRO B O 1
A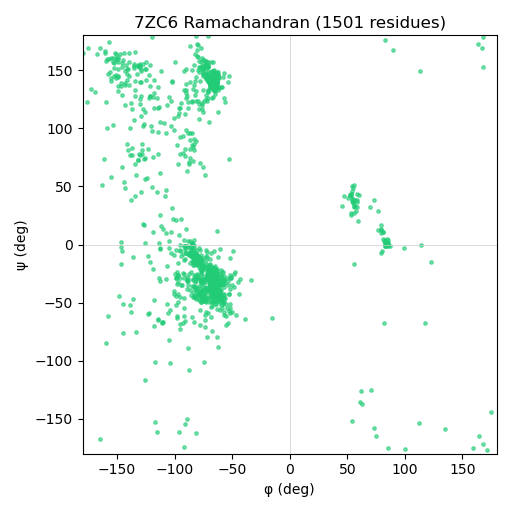TOM 1948 N N . GLY B 2 132 ? 60.043 74.919 106.474 1.00 59.91 132 GLY B N 1
ATOM 1949 C CA . GLY B 2 132 ? 59.109 75.628 107.312 1.00 59.91 132 GLY B CA 1
ATOM 1950 C C . GLY B 2 132 ? 58.902 77.084 106.974 1.00 59.91 132 GLY B C 1
ATOM 1951 O O . GLY B 2 132 ? 58.053 77.711 107.624 1.00 59.91 132 GLY B O 1
ATOM 1952 N N . ALA B 2 133 ? 59.610 77.595 105.949 1.00 54.88 133 ALA B N 1
ATOM 1953 C CA . ALA B 2 133 ? 59.465 78.931 105.339 1.00 54.88 133 ALA B CA 1
ATOM 1954 C C . ALA B 2 133 ? 59.587 80.080 106.340 1.00 54.88 133 ALA B C 1
ATOM 1955 O O . ALA B 2 133 ? 58.866 81.076 106.269 1.00 54.88 133 ALA B O 1
ATOM 1957 N N . GLY B 2 134 ? 60.504 79.930 107.282 1.00 58.55 134 GLY B N 1
ATOM 1958 C CA . GLY B 2 134 ? 60.688 80.893 108.343 1.00 58.55 134 GLY B CA 1
ATOM 1959 C C . GLY B 2 134 ? 59.840 80.608 109.571 1.00 58.55 134 GLY B C 1
ATOM 1960 O O . GLY B 2 134 ? 58.944 79.765 109.572 1.00 58.55 134 GLY B O 1
ATOM 1961 N N . SER B 2 135 ? 60.198 81.317 110.648 1.00 55.93 135 SER B N 1
ATOM 1962 C CA . SER B 2 135 ? 59.862 80.948 112.025 1.00 55.93 135 SER B CA 1
ATOM 1963 C C . SER B 2 135 ? 58.368 81.015 112.377 1.00 55.93 135 SER B C 1
ATOM 1964 O O . SER B 2 135 ? 57.931 80.311 113.296 1.00 55.93 135 SER B O 1
ATOM 1967 N N . LYS B 2 136 ? 57.585 81.862 111.704 1.00 61.80 136 LYS B N 1
ATOM 1968 C CA . LYS B 2 136 ? 56.170 82.034 112.044 1.00 61.80 136 LYS B CA 1
ATOM 1969 C C . LYS B 2 136 ? 55.301 80.841 111.626 1.00 61.80 136 LYS B C 1
ATOM 1970 O O . LYS B 2 136 ? 55.595 80.147 110.650 1.00 61.80 136 LYS B O 1
ATOM 1976 N N . THR B 2 137 ? 54.259 80.563 112.430 1.00 63.33 137 THR B N 1
ATOM 1977 C CA . THR B 2 137 ? 53.229 79.598 112.048 1.00 63.33 137 THR B CA 1
ATOM 1978 C C . THR B 2 137 ? 52.426 80.054 110.837 1.00 63.33 137 THR B C 1
ATOM 1979 O O . THR B 2 137 ? 52.065 79.241 109.978 1.00 63.33 137 THR B O 1
ATOM 1983 N N . CYS B 2 138 ? 52.176 81.356 110.742 1.00 65.39 138 CYS B N 1
ATOM 1984 C CA . CYS B 2 138 ? 51.657 81.976 109.534 1.00 65.39 138 CYS B CA 1
ATOM 1985 C C . CYS B 2 138 ? 52.747 81.922 108.481 1.00 65.39 138 CYS B C 1
ATOM 1986 O O . CYS B 2 138 ? 53.918 82.144 108.784 1.00 65.39 138 CYS B O 1
ATOM 1989 N N . GLY B 2 139 ? 52.384 81.623 107.233 1.00 60.27 139 GLY B N 1
ATOM 1990 C CA . GLY B 2 139 ? 53.425 81.695 106.225 1.00 60.27 139 GLY B CA 1
ATOM 1991 C C . GLY B 2 139 ? 53.699 83.089 105.726 1.00 60.27 139 GLY B C 1
ATOM 1992 O O . GLY B 2 139 ? 54.735 83.323 105.097 1.00 60.27 139 GLY B O 1
ATOM 1993 N N . PHE B 2 140 ? 52.817 84.028 106.037 1.00 69.95 140 PHE B N 1
ATOM 1994 C CA . PHE B 2 140 ? 52.803 85.294 105.344 1.00 69.95 140 PHE B CA 1
ATOM 1995 C C . PHE B 2 140 ? 53.186 86.507 106.183 1.00 69.95 140 PHE B C 1
ATOM 1996 O O . PHE B 2 140 ? 53.234 87.607 105.633 1.00 69.95 140 PHE B O 1
ATOM 2004 N N . GLY B 2 141 ? 53.456 86.367 107.488 1.00 65.24 141 GLY B N 1
ATOM 2005 C CA . GLY B 2 141 ? 53.893 87.529 108.243 1.00 65.24 141 GLY B CA 1
ATOM 2006 C C . GLY B 2 141 ? 55.357 87.807 108.036 1.00 65.24 141 GLY B C 1
ATOM 2007 O O . GLY B 2 141 ? 56.080 86.983 107.480 1.00 65.24 141 GLY B O 1
ATOM 2008 N N . CYS B 2 142 ? 55.802 88.987 108.457 1.00 52.52 142 CYS B N 1
ATOM 2009 C CA . CYS B 2 142 ? 57.234 89.171 108.605 1.00 52.52 142 CYS B CA 1
ATOM 2010 C C . CYS B 2 142 ? 57.797 88.398 109.795 1.00 52.52 142 CYS B C 1
ATOM 2011 O O . CYS B 2 142 ? 57.189 88.308 110.863 1.00 52.52 142 CYS B O 1
ATOM 2014 N N . LEU B 2 143 ? 59.001 87.887 109.590 1.00 54.93 143 LEU B N 1
ATOM 2015 C CA . LEU B 2 143 ? 59.832 87.191 110.560 1.00 54.93 143 LEU B CA 1
ATOM 2016 C C . LEU B 2 143 ? 60.341 88.063 111.699 1.00 54.93 143 LEU B C 1
ATOM 2017 O O . LEU B 2 143 ? 60.596 87.536 112.785 1.00 54.93 143 LEU B O 1
ATOM 2022 N N . GLY B 2 144 ? 60.493 89.367 111.501 1.00 51.78 144 GLY B N 1
ATOM 2023 C CA . GLY B 2 144 ? 61.154 90.203 112.486 1.00 51.78 144 GLY B CA 1
ATOM 2024 C C . GLY B 2 144 ? 62.661 90.228 112.433 1.00 51.78 144 GLY B C 1
ATOM 2025 O O . GLY B 2 144 ? 63.274 90.870 113.288 1.00 51.78 144 GLY B O 1
ATOM 2026 N N . LEU B 2 145 ? 63.284 89.566 111.460 1.00 53.80 145 LEU B N 1
ATOM 2027 C CA . LEU B 2 145 ? 64.738 89.512 111.407 1.00 53.80 145 LEU B CA 1
ATOM 2028 C C . LEU B 2 145 ? 65.373 90.793 110.891 1.00 53.80 145 LEU B C 1
ATOM 2029 O O . LEU B 2 145 ? 66.586 90.951 111.052 1.00 53.80 145 LEU B O 1
ATOM 2034 N N . GLY B 2 146 ? 64.602 91.708 110.307 1.00 63.08 146 GLY B N 1
ATOM 2035 C CA . GLY B 2 146 ? 65.128 93.040 110.088 1.00 63.08 146 GLY B CA 1
ATOM 2036 C C . GLY B 2 146 ? 66.102 93.267 108.951 1.00 63.08 146 GLY B C 1
ATOM 2037 O O . GLY B 2 146 ? 67.016 94.071 109.112 1.00 63.08 146 GLY B O 1
ATOM 2038 N N . SER B 2 147 ? 66.035 92.492 107.862 1.00 59.04 147 SER B N 1
ATOM 2039 C CA . SER B 2 147 ? 66.871 92.823 106.704 1.00 59.04 147 SER B CA 1
ATOM 2040 C C . SER B 2 147 ? 66.459 94.122 106.001 1.00 59.04 147 SER B C 1
ATOM 2041 O O . SER B 2 147 ? 67.289 94.722 105.312 1.00 59.04 147 SER B O 1
ATOM 2044 N N . CYS B 2 148 ? 65.204 94.573 106.139 1.00 65.89 148 CYS B N 1
ATOM 2045 C CA . CYS B 2 148 ? 64.788 95.801 105.459 1.00 65.89 148 CYS B CA 1
ATOM 2046 C C . CYS B 2 148 ? 65.277 97.082 106.129 1.00 65.89 148 CYS B C 1
ATOM 2047 O O . CYS B 2 148 ? 65.092 98.154 105.546 1.00 65.89 148 CYS B O 1
ATOM 2050 N N . VAL B 2 149 ? 65.795 97.033 107.366 1.00 68.64 149 VAL B N 1
ATOM 2051 C CA . VAL B 2 149 ? 66.459 98.219 107.915 1.00 68.64 149 VAL B CA 1
ATOM 2052 C C . VAL B 2 149 ? 67.762 98.555 107.166 1.00 68.64 149 VAL B C 1
ATOM 2053 O O . VAL B 2 149 ? 68.164 99.726 107.122 1.00 68.64 149 VAL B O 1
ATOM 2057 N N . GLN B 2 150 ? 68.437 97.549 106.571 1.00 68.15 150 GLN B N 1
ATOM 2058 C CA . GLN B 2 150 ? 69.651 97.772 105.791 1.00 68.15 150 GLN B CA 1
ATOM 2059 C C . GLN B 2 150 ? 69.424 98.555 104.504 1.00 68.15 150 GLN B C 1
ATOM 2060 O O . GLN B 2 150 ? 70.328 99.267 104.056 1.00 68.15 150 GLN B O 1
ATOM 2066 N N . VAL B 2 151 ? 68.250 98.432 103.888 1.00 65.35 151 VAL B N 1
ATOM 2067 C CA . VAL B 2 151 ? 68.075 99.104 102.609 1.00 65.35 151 VAL B CA 1
ATOM 2068 C C . VAL B 2 151 ? 67.551 100.538 102.785 1.00 65.35 151 VAL B C 1
ATOM 2069 O O . VAL B 2 151 ? 67.937 101.446 102.037 1.00 65.35 151 VAL B O 1
ATOM 2073 N N . CYS B 2 152 ? 66.758 100.808 103.825 1.00 73.24 152 CYS B N 1
ATOM 2074 C CA . CYS B 2 152 ? 66.203 102.151 104.004 1.00 73.24 152 CYS B CA 1
ATOM 2075 C C . CYS B 2 152 ? 67.223 102.961 104.780 1.00 73.24 152 CYS B C 1
ATOM 2076 O O . CYS B 2 152 ? 67.223 102.985 106.010 1.00 73.24 152 CYS B O 1
ATOM 2079 N N . ALA B 2 153 ? 68.117 103.621 104.030 1.00 79.54 153 ALA B N 1
ATOM 2080 C CA . ALA B 2 153 ? 69.150 104.489 104.600 1.00 79.54 153 ALA B CA 1
ATOM 2081 C C . ALA B 2 153 ? 68.573 105.736 105.262 1.00 79.54 153 ALA B C 1
ATOM 2082 O O . ALA B 2 153 ? 69.201 106.313 106.158 1.00 79.54 153 ALA B O 1
ATOM 2084 N N . PHE B 2 154 ? 67.381 106.161 104.835 1.00 78.75 154 PHE B N 1
ATOM 2085 C CA . PHE B 2 154 ? 66.615 107.235 105.457 1.00 78.75 154 PHE B CA 1
ATOM 2086 C C . PHE B 2 154 ? 66.150 106.910 106.876 1.00 78.75 154 PHE B C 1
ATOM 2087 O O . PHE B 2 154 ? 65.861 107.851 107.627 1.00 78.75 154 PHE B O 1
ATOM 2095 N N . ASP B 2 155 ? 66.052 105.608 107.224 1.00 76.69 155 ASP B N 1
ATOM 2096 C CA . ASP B 2 155 ? 65.762 105.056 108.562 1.00 76.69 155 ASP B CA 1
ATOM 2097 C C . ASP B 2 155 ? 64.411 105.503 109.115 1.00 76.69 155 ASP B C 1
ATOM 2098 O O . ASP B 2 155 ? 64.292 105.920 110.268 1.00 76.69 155 ASP B O 1
ATOM 2103 N N . ALA B 2 156 ? 63.390 105.500 108.257 1.00 82.05 156 ALA B N 1
ATOM 2104 C CA . ALA B 2 156 ? 62.023 105.474 108.762 1.00 82.05 156 ALA B CA 1
ATOM 2105 C C . ALA B 2 156 ? 61.685 104.182 109.509 1.00 82.05 156 ALA B C 1
ATOM 2106 O O . ALA B 2 156 ? 60.838 104.202 110.407 1.00 82.05 156 ALA B O 1
ATOM 2108 N N . ILE B 2 157 ? 62.264 103.050 109.108 1.00 76.63 157 ILE B N 1
ATOM 2109 C CA . ILE B 2 157 ? 61.770 101.757 109.677 1.00 76.63 157 ILE B CA 1
ATOM 2110 C C . ILE B 2 157 ? 62.488 101.302 110.953 1.00 76.63 157 ILE B C 1
ATOM 2111 O O . ILE B 2 157 ? 63.730 101.208 110.940 1.00 76.63 157 ILE B O 1
ATOM 2116 N N . HIS B 2 158 ? 61.707 101.028 112.009 1.00 73.50 158 HIS B N 1
ATOM 2117 C CA . HIS B 2 158 ? 62.240 100.406 113.208 1.00 73.50 158 HIS B CA 1
ATOM 2118 C C . HIS B 2 158 ? 61.583 99.044 113.336 1.00 73.50 158 HIS B C 1
ATOM 2119 O O . HIS B 2 158 ? 60.356 98.931 113.250 1.00 73.50 158 HIS B O 1
ATOM 2126 N N . VAL B 2 159 ? 62.397 97.999 113.463 1.00 73.65 159 VAL B N 1
ATOM 2127 C CA . VAL B 2 159 ? 61.900 96.773 114.053 1.00 73.65 159 VAL B CA 1
ATOM 2128 C C . VAL B 2 159 ? 61.597 97.046 115.522 1.00 73.65 159 VAL B C 1
ATOM 2129 O O . VAL B 2 159 ? 62.370 97.716 116.215 1.00 73.65 159 VAL B O 1
ATOM 2133 N N . GLU B 2 160 ? 60.478 96.502 116.009 1.00 79.37 160 GLU B N 1
ATOM 2134 C CA . GLU B 2 160 ? 60.291 96.282 117.438 1.00 79.37 160 GLU B CA 1
ATOM 2135 C C . GLU B 2 160 ? 59.413 95.053 117.612 1.00 79.37 160 GLU B C 1
ATOM 2136 O O . GLU B 2 160 ? 58.587 94.764 116.748 1.00 79.37 160 GLU B O 1
ATOM 2142 N N . ASN B 2 161 ? 59.690 94.290 118.676 1.00 83.43 161 ASN B N 1
ATOM 2143 C CA . ASN B 2 161 ? 58.932 93.102 119.149 1.00 83.43 161 ASN B CA 1
ATOM 2144 C C . ASN B 2 161 ? 58.746 91.994 118.104 1.00 83.43 161 ASN B C 1
ATOM 2145 O O . ASN B 2 161 ? 57.750 91.279 118.105 1.00 83.43 161 ASN B O 1
ATOM 2150 N N . GLY B 2 162 ? 59.718 91.839 117.207 1.00 76.79 162 GLY B N 1
ATOM 2151 C CA . GLY B 2 162 ? 59.528 90.879 116.137 1.00 76.79 162 GLY B CA 1
ATOM 2152 C C . GLY B 2 162 ? 58.700 91.323 114.945 1.00 76.79 162 GLY B C 1
ATOM 2153 O O . GLY B 2 162 ? 58.292 90.460 114.166 1.00 76.79 162 GLY B O 1
ATOM 2154 N N . ILE B 2 163 ? 58.362 92.609 114.800 1.00 75.71 163 ILE B N 1
ATOM 2155 C CA . ILE B 2 163 ? 57.755 93.109 113.566 1.00 75.71 163 ILE B CA 1
ATOM 2156 C C . ILE B 2 163 ? 58.499 94.353 113.095 1.00 75.71 163 ILE B C 1
ATOM 2157 O O . ILE B 2 163 ? 59.186 95.026 113.869 1.00 75.71 163 ILE B O 1
ATOM 2162 N N . ALA B 2 164 ? 58.460 94.598 111.791 1.00 72.27 164 ALA B N 1
ATOM 2163 C CA . ALA B 2 164 ? 58.770 95.931 111.291 1.00 72.27 164 ALA B CA 1
ATOM 2164 C C . ALA B 2 164 ? 57.610 96.879 111.563 1.00 72.27 164 ALA B C 1
ATOM 2165 O O . ALA B 2 164 ? 56.460 96.449 111.604 1.00 72.27 164 ALA B O 1
ATOM 2167 N N . VAL B 2 165 ? 57.925 98.177 111.733 1.00 77.73 165 VAL B N 1
ATOM 2168 C CA . VAL B 2 165 ? 56.970 99.295 111.710 1.00 77.73 165 VAL B CA 1
ATOM 2169 C C . VAL B 2 165 ? 57.680 100.477 111.039 1.00 77.73 165 VAL B C 1
ATOM 2170 O O . VAL B 2 165 ? 58.774 100.868 111.471 1.00 77.73 165 VAL B O 1
ATOM 2174 N N . VAL B 2 166 ? 57.127 100.977 109.924 1.00 88.02 166 VAL B N 1
ATOM 2175 C CA . VAL B 2 166 ? 57.541 102.269 109.370 1.00 88.02 166 VAL B CA 1
ATOM 2176 C C . VAL B 2 166 ? 57.170 103.386 110.340 1.00 88.02 166 VAL B C 1
ATOM 2177 O O . VAL B 2 166 ? 56.035 103.416 110.830 1.00 88.02 166 VAL B O 1
ATOM 2181 N N . ASP B 2 167 ? 58.078 104.346 110.603 1.00 102.71 167 ASP B N 1
ATOM 2182 C CA . ASP B 2 167 ? 57.597 105.626 111.128 1.00 102.71 167 ASP B CA 1
ATOM 2183 C C . ASP B 2 167 ? 56.808 106.357 110.055 1.00 102.71 167 ASP B C 1
ATOM 2184 O O . ASP B 2 167 ? 57.310 106.534 108.944 1.00 102.71 167 ASP B O 1
ATOM 2189 N N . GLU B 2 168 ? 55.652 106.907 110.447 1.00 107.96 168 GLU B N 1
ATOM 2190 C CA . GLU B 2 168 ? 54.690 107.443 109.485 1.00 107.96 168 GLU B CA 1
ATOM 2191 C C . GLU B 2 168 ? 55.127 108.736 108.797 1.00 107.96 168 GLU B C 1
ATOM 2192 O O . GLU B 2 168 ? 54.636 109.034 107.707 1.00 107.96 168 GLU B O 1
ATOM 2198 N N . GLU B 2 169 ? 56.073 109.483 109.383 1.00 119.04 169 GLU B N 1
ATOM 2199 C CA . GLU B 2 169 ? 56.414 110.819 108.806 1.00 119.04 169 GLU B CA 1
ATOM 2200 C C . GLU B 2 169 ? 57.821 110.924 108.192 1.00 119.04 169 GLU B C 1
ATOM 2201 O O . GLU B 2 169 ? 58.117 112.001 107.639 1.00 119.04 169 GLU B O 1
ATOM 2207 N N . ALA B 2 170 ? 58.659 109.887 108.273 1.00 108.83 170 ALA B N 1
ATOM 2208 C CA . ALA B 2 170 ? 60.007 109.982 107.698 1.00 108.83 170 ALA B CA 1
ATOM 2209 C C . ALA B 2 170 ? 60.159 109.392 106.296 1.00 108.83 170 ALA B C 1
ATOM 2210 O O . ALA B 2 170 ? 61.080 109.786 105.575 1.00 108.83 170 ALA B O 1
ATOM 2212 N N . CYS B 2 171 ? 59.323 108.424 105.939 1.00 101.07 171 CYS B N 1
ATOM 2213 C CA . CYS B 2 171 ? 59.504 107.628 104.731 1.00 101.07 171 CYS B CA 1
ATOM 2214 C C . CYS B 2 171 ? 59.310 108.405 103.432 1.00 101.07 171 CYS B C 1
ATOM 2215 O O . CYS B 2 171 ? 58.347 109.157 103.290 1.00 101.07 171 CYS B O 1
ATOM 2218 N N . THR B 2 172 ? 60.204 108.174 102.462 1.00 91.59 172 THR B N 1
ATOM 2219 C CA . THR B 2 172 ? 60.142 108.873 101.181 1.00 91.59 172 THR B CA 1
ATOM 2220 C C . THR B 2 172 ? 59.214 108.230 100.167 1.00 91.59 172 THR B C 1
ATOM 2221 O O . THR B 2 172 ? 58.965 108.835 99.116 1.00 91.59 172 THR B O 1
ATOM 2225 N N . GLY B 2 173 ? 58.712 107.030 100.430 1.00 85.25 173 GLY B N 1
ATOM 2226 C CA . GLY B 2 173 ? 58.099 106.321 99.334 1.00 85.25 173 GLY B CA 1
ATOM 2227 C C . GLY B 2 173 ? 59.064 105.647 98.386 1.00 85.25 173 GLY B C 1
ATOM 2228 O O . GLY B 2 173 ? 58.644 105.321 97.270 1.00 85.25 173 GLY B O 1
ATOM 2229 N N . CYS B 2 174 ? 60.357 105.517 98.757 1.00 80.54 174 CYS B N 1
ATOM 2230 C CA . CYS B 2 174 ? 61.400 105.071 97.823 1.00 80.54 174 CYS B CA 1
ATOM 2231 C C . CYS B 2 174 ? 61.236 103.618 97.371 1.00 80.54 174 CYS B C 1
ATOM 2232 O O . CYS B 2 174 ? 61.702 103.265 96.286 1.00 80.54 174 CYS B O 1
ATOM 2235 N N . GLY B 2 175 ? 60.570 102.777 98.154 1.00 71.98 175 GLY B N 1
ATOM 2236 C CA . GLY B 2 175 ? 59.909 101.613 97.591 1.00 71.98 175 GLY B CA 1
ATOM 2237 C C . GLY B 2 175 ? 60.775 100.397 97.367 1.00 71.98 175 GLY B C 1
ATOM 2238 O O . GLY B 2 175 ? 60.275 99.391 96.845 1.00 71.98 175 GLY B O 1
ATOM 2239 N N . ALA B 2 176 ? 62.065 100.458 97.713 1.00 70.03 176 ALA B N 1
ATOM 2240 C CA . ALA B 2 176 ? 62.915 99.270 97.694 1.00 70.03 176 ALA B CA 1
ATOM 2241 C C . ALA B 2 176 ? 62.550 98.257 98.774 1.00 70.03 176 ALA B C 1
ATOM 2242 O O . ALA B 2 176 ? 62.894 97.078 98.645 1.00 70.03 176 ALA B O 1
ATOM 2244 N N . CYS B 2 177 ? 61.905 98.707 99.861 1.00 70.07 177 CYS B N 1
ATOM 2245 C CA . CYS B 2 177 ? 61.546 97.845 100.982 1.00 70.07 177 CYS B CA 1
ATOM 2246 C C . CYS B 2 177 ? 60.477 96.808 100.643 1.00 70.07 177 CYS B C 1
ATOM 2247 O O . CYS B 2 177 ? 60.327 95.842 101.397 1.00 70.07 177 CYS B O 1
ATOM 2250 N N . VAL B 2 178 ? 59.653 97.035 99.612 1.00 66.31 178 VAL B N 1
ATOM 2251 C CA . VAL B 2 178 ? 58.723 95.994 99.176 1.00 66.31 178 VAL B CA 1
ATOM 2252 C C . VAL B 2 178 ? 59.472 94.820 98.555 1.00 66.31 178 VAL B C 1
ATOM 2253 O O . VAL B 2 178 ? 59.252 93.661 98.931 1.00 66.31 178 VAL B O 1
ATOM 2257 N N . SER B 2 179 ? 60.393 95.121 97.624 1.00 58.21 179 SER B N 1
ATOM 2258 C CA . SER B 2 179 ? 61.108 94.102 96.852 1.00 58.21 179 SER B CA 1
ATOM 2259 C C . SER B 2 179 ? 62.072 93.243 97.671 1.00 58.21 179 SER B C 1
ATOM 2260 O O . SER B 2 179 ? 62.354 92.106 97.277 1.00 58.21 179 SER B O 1
ATOM 2263 N N . ILE B 2 180 ? 62.636 93.782 98.757 1.00 55.75 180 ILE B N 1
ATOM 2264 C CA . ILE B 2 180 ? 63.541 92.997 99.593 1.00 55.75 180 ILE B CA 1
ATOM 2265 C C . ILE B 2 180 ? 62.826 91.902 100.404 1.00 55.75 180 ILE B C 1
ATOM 2266 O O . ILE B 2 180 ? 63.441 90.880 100.725 1.00 55.75 180 ILE B O 1
ATOM 2271 N N . CYS B 2 181 ? 61.524 92.049 100.696 1.00 60.39 181 CYS B N 1
ATOM 2272 C CA . CYS B 2 181 ? 60.844 91.065 101.547 1.00 60.39 181 CYS B CA 1
ATOM 2273 C C . CYS B 2 181 ? 60.454 89.865 100.708 1.00 60.39 181 CYS B C 1
ATOM 2274 O O . CYS B 2 181 ? 59.825 90.051 99.661 1.00 60.39 181 CYS B O 1
ATOM 2277 N N . PRO B 2 182 ? 60.883 88.644 101.058 1.00 60.24 182 PRO B N 1
ATOM 2278 C CA . PRO B 2 182 ? 60.244 87.455 100.469 1.00 60.24 182 PRO B CA 1
ATOM 2279 C C . PRO B 2 182 ? 58.755 87.319 100.746 1.00 60.24 182 PRO B C 1
ATOM 2280 O O . PRO B 2 182 ? 58.018 86.852 99.866 1.00 60.24 182 PRO B O 1
ATOM 2284 N N . LYS B 2 183 ? 58.281 87.748 101.910 1.00 59.70 183 LYS B N 1
ATOM 2285 C CA . LYS B 2 183 ? 56.878 87.556 102.229 1.00 59.70 183 LYS B CA 1
ATOM 2286 C C . LYS B 2 183 ? 55.965 88.644 101.687 1.00 59.70 183 LYS B C 1
ATOM 2287 O O . LYS B 2 183 ? 54.747 88.443 101.729 1.00 59.70 183 LYS B O 1
ATOM 2293 N N . SER B 2 184 ? 56.542 89.739 101.162 1.00 60.07 184 SER B N 1
ATOM 2294 C CA . SER B 2 184 ? 55.864 90.913 100.569 1.00 60.07 184 SER B CA 1
ATOM 2295 C C . SER B 2 184 ? 54.833 91.552 101.500 1.00 60.07 184 SER B C 1
ATOM 2296 O O . SER B 2 184 ? 53.732 91.892 101.066 1.00 60.07 184 SER B O 1
ATOM 2299 N N . VAL B 2 185 ? 55.158 91.613 102.798 1.00 65.60 185 VAL B N 1
ATOM 2300 C CA . VAL B 2 185 ? 54.260 92.157 103.819 1.00 65.60 185 VAL B CA 1
ATOM 2301 C C . VAL B 2 185 ? 53.989 93.647 103.637 1.00 65.60 185 VAL B C 1
ATOM 2302 O O . VAL B 2 185 ? 52.884 94.124 103.939 1.00 65.60 185 VAL B O 1
ATOM 2306 N N . ILE B 2 186 ? 54.966 94.391 103.113 1.00 72.62 186 ILE B N 1
ATOM 2307 C CA . ILE B 2 186 ? 54.803 95.817 102.838 1.00 72.62 186 ILE B CA 1
ATOM 2308 C C . ILE B 2 186 ? 53.824 96.041 101.689 1.00 72.62 186 ILE B C 1
ATOM 2309 O O . ILE B 2 186 ? 53.838 95.318 100.687 1.00 72.62 186 ILE B O 1
ATOM 2314 N N . GLU B 2 187 ? 52.969 97.048 101.829 1.00 82.26 187 GLU B N 1
ATOM 2315 C CA . GLU B 2 187 ? 52.226 97.568 100.697 1.00 82.26 187 GLU B CA 1
ATOM 2316 C C . GLU B 2 187 ? 52.338 99.075 100.785 1.00 82.26 187 GLU B C 1
ATOM 2317 O O . GLU B 2 187 ? 52.242 99.639 101.881 1.00 82.26 187 GLU B O 1
ATOM 2323 N N . LEU B 2 188 ? 52.656 99.712 99.665 1.00 92.17 188 LEU B N 1
ATOM 2324 C CA . LEU B 2 188 ? 52.527 101.156 99.602 1.00 92.17 188 LEU B CA 1
ATOM 2325 C C . LEU B 2 188 ? 51.053 101.548 99.633 1.00 92.17 188 LEU B C 1
ATOM 2326 O O . LEU B 2 188 ? 50.210 100.913 98.996 1.00 92.17 188 LEU B O 1
ATOM 2331 N N . THR B 2 189 ? 50.751 102.608 100.369 1.00 105.04 189 THR B N 1
ATOM 2332 C CA . THR B 2 189 ? 49.411 103.139 100.532 1.00 105.04 189 THR B CA 1
ATOM 2333 C C . THR B 2 189 ? 49.484 104.651 100.386 1.00 105.04 189 THR B C 1
ATOM 2334 O O . THR B 2 189 ? 50.580 105.218 100.475 1.00 105.04 189 THR B O 1
ATOM 2338 N N . PRO B 2 190 ? 48.392 105.305 99.995 1.00 114.93 190 PRO B N 1
ATOM 2339 C CA . PRO B 2 190 ? 48.318 106.757 100.209 1.00 114.93 190 PRO B CA 1
ATOM 2340 C C . PRO B 2 190 ? 48.350 107.093 101.692 1.00 114.93 190 PRO B C 1
ATOM 2341 O O . PRO B 2 190 ? 47.835 106.336 102.528 1.00 114.93 190 PRO B O 1
ATOM 2345 N N . MET B 2 191 ? 49.010 108.211 102.017 1.00 118.26 191 MET B N 1
ATOM 2346 C CA . MET B 2 191 ? 49.094 108.673 103.403 1.00 118.26 191 MET B CA 1
ATOM 2347 C C . MET B 2 191 ? 47.751 109.121 103.983 1.00 118.26 191 MET B C 1
ATOM 2348 O O . MET B 2 191 ? 47.506 108.930 105.182 1.00 118.26 191 MET B O 1
ATOM 2353 N N . SER B 2 192 ? 46.877 109.699 103.143 1.00 118.70 192 SER B N 1
ATOM 2354 C CA . SER B 2 192 ? 45.600 110.235 103.610 1.00 118.70 192 SER B CA 1
ATOM 2355 C C . SER B 2 192 ? 44.593 109.179 104.055 1.00 118.70 192 SER B C 1
ATOM 2356 O O . SER B 2 192 ? 43.778 109.444 104.943 1.00 118.70 192 SER B O 1
ATOM 2359 N N . LYS B 2 193 ? 44.653 107.976 103.486 1.00 116.10 193 LYS B N 1
ATOM 2360 C CA . LYS B 2 193 ? 43.543 107.022 103.606 1.00 116.10 193 LYS B CA 1
ATOM 2361 C C . LYS B 2 193 ? 43.752 106.142 104.835 1.00 116.10 193 LYS B C 1
ATOM 2362 O O . LYS B 2 193 ? 44.268 105.026 104.761 1.00 116.10 193 LYS B O 1
ATOM 2368 N N . LYS B 2 194 ? 43.353 106.703 105.984 1.00 114.70 194 LYS B N 1
ATOM 2369 C CA . LYS B 2 194 ? 43.809 106.272 107.307 1.00 114.70 194 LYS B CA 1
ATOM 2370 C C . LYS B 2 194 ? 43.374 104.885 107.764 1.00 114.70 194 LYS B C 1
ATOM 2371 O O . LYS B 2 194 ? 44.037 104.331 108.650 1.00 114.70 194 LYS B O 1
ATOM 2377 N N . VAL B 2 195 ? 42.221 104.369 107.327 1.00 112.04 195 VAL B N 1
ATOM 2378 C CA . VAL B 2 195 ? 41.910 102.973 107.628 1.00 112.04 195 VAL B CA 1
ATOM 2379 C C . VAL B 2 195 ? 42.861 102.082 106.836 1.00 112.04 195 VAL B C 1
ATOM 2380 O O . VAL B 2 195 ? 43.157 102.362 105.667 1.00 112.04 195 VAL B O 1
ATOM 2384 N N . ARG B 2 196 ? 43.419 101.065 107.493 1.00 101.46 196 ARG B N 1
ATOM 2385 C CA . ARG B 2 196 ? 44.395 100.206 106.774 1.00 101.46 196 ARG B CA 1
ATOM 2386 C C . ARG B 2 196 ? 44.357 98.776 107.311 1.00 101.46 196 ARG B C 1
ATOM 2387 O O . ARG B 2 196 ? 44.300 98.594 108.544 1.00 101.46 196 ARG B O 1
ATOM 2395 N N . ILE B 2 197 ? 44.383 97.812 106.390 1.00 86.39 197 ILE B N 1
ATOM 2396 C CA . ILE B 2 197 ? 44.408 96.388 106.720 1.00 86.39 197 ILE B CA 1
ATOM 2397 C C . ILE B 2 197 ? 45.755 95.999 107.310 1.00 86.39 197 ILE B C 1
ATOM 2398 O O . ILE B 2 197 ? 46.781 96.650 107.056 1.00 86.39 197 ILE B O 1
ATOM 2403 N N . SER B 2 198 ? 45.763 94.957 108.135 1.00 81.12 198 SER B N 1
ATOM 2404 C CA . SER B 2 198 ? 47.019 94.543 108.733 1.00 81.12 198 SER B CA 1
ATOM 2405 C C . SER B 2 198 ? 47.187 93.030 108.897 1.00 81.12 198 SER B C 1
ATOM 2406 O O . SER B 2 198 ? 47.615 92.574 109.943 1.00 81.12 198 SER B O 1
ATOM 2409 N N . CYS B 2 199 ? 46.925 92.240 107.847 1.00 83.08 199 CYS B N 1
ATOM 2410 C CA . CYS B 2 199 ? 47.557 90.924 107.689 1.00 83.08 199 CYS B CA 1
ATOM 2411 C C . CYS B 2 199 ? 47.691 90.573 106.224 1.00 83.08 199 CYS B C 1
ATOM 2412 O O . CYS B 2 199 ? 47.030 91.139 105.353 1.00 83.08 199 CYS B O 1
ATOM 2415 N N . ASN B 2 200 ? 48.595 89.632 105.983 1.00 82.74 200 ASN B N 1
ATOM 2416 C CA . ASN B 2 200 ? 48.923 89.108 104.671 1.00 82.74 200 ASN B CA 1
ATOM 2417 C C . ASN B 2 200 ? 48.323 87.733 104.375 1.00 82.74 200 ASN B C 1
ATOM 2418 O O . ASN B 2 200 ? 48.781 87.094 103.422 1.00 82.74 200 ASN B O 1
ATOM 2423 N N . SER B 2 201 ? 47.395 87.234 105.210 1.00 87.78 201 SER B N 1
ATOM 2424 C CA . SER B 2 201 ? 46.975 85.825 105.205 1.00 87.78 201 SER B CA 1
ATOM 2425 C C . SER B 2 201 ? 46.267 85.365 103.930 1.00 87.78 201 SER B C 1
ATOM 2426 O O . SER B 2 201 ? 45.505 86.100 103.308 1.00 87.78 201 SER B O 1
ATOM 2429 N N . HIS B 2 202 ? 46.546 84.128 103.546 1.00 89.43 202 HIS B N 1
ATOM 2430 C CA . HIS B 2 202 ? 45.983 83.515 102.364 1.00 89.43 202 HIS B CA 1
ATOM 2431 C C . HIS B 2 202 ? 45.500 82.125 102.768 1.00 89.43 202 HIS B C 1
ATOM 2432 O O . HIS B 2 202 ? 45.936 81.105 102.246 1.00 89.43 202 HIS B O 1
ATOM 2439 N N . ASP B 2 203 ? 44.580 82.079 103.725 1.00 104.13 203 ASP B N 1
ATOM 2440 C CA . ASP B 2 203 ? 44.291 80.821 104.392 1.00 104.13 203 ASP B CA 1
ATOM 2441 C C . ASP B 2 203 ? 42.863 80.832 104.909 1.00 104.13 203 ASP B C 1
ATOM 2442 O O . ASP B 2 203 ? 42.252 81.889 105.097 1.00 104.13 203 ASP B O 1
ATOM 2447 N N . LYS B 2 204 ? 42.334 79.622 105.094 1.00 106.46 204 LYS B N 1
ATOM 2448 C CA . LYS B 2 204 ? 41.153 79.432 105.919 1.00 106.46 204 LYS B CA 1
ATOM 2449 C C . LYS B 2 204 ? 41.480 79.794 107.357 1.00 106.46 204 LYS B C 1
ATOM 2450 O O . LYS B 2 204 ? 42.584 79.531 107.844 1.00 106.46 204 LYS B O 1
ATOM 2456 N N . GLY B 2 205 ? 40.514 80.398 108.038 1.00 98.49 205 GLY B N 1
ATOM 2457 C CA . GLY B 2 205 ? 40.828 80.986 109.319 1.00 98.49 205 GLY B CA 1
ATOM 2458 C C . GLY B 2 205 ? 40.877 80.045 110.499 1.00 98.49 205 GLY B C 1
ATOM 2459 O O . GLY B 2 205 ? 41.287 80.484 111.575 1.00 98.49 205 GLY B O 1
ATOM 2460 N N . ILE B 2 206 ? 40.435 78.790 110.361 1.00 94.79 206 ILE B N 1
ATOM 2461 C CA . ILE B 2 206 ? 40.713 77.804 111.406 1.00 94.79 206 ILE B CA 1
ATOM 2462 C C . ILE B 2 206 ? 42.218 77.511 111.531 1.00 94.79 206 ILE B C 1
ATOM 2463 O O . ILE B 2 206 ? 42.730 77.307 112.640 1.00 94.79 206 ILE B O 1
ATOM 2468 N N . GLU B 2 207 ? 42.962 77.563 110.420 1.00 95.52 207 GLU B N 1
ATOM 2469 C CA . GLU B 2 207 ? 44.420 77.564 110.490 1.00 95.52 207 GLU B CA 1
ATOM 2470 C C . GLU B 2 207 ? 45.005 78.866 111.039 1.00 95.52 207 GLU B C 1
ATOM 2471 O O . GLU B 2 207 ? 46.170 78.882 111.446 1.00 95.52 207 GLU B O 1
ATOM 2477 N N . VAL B 2 208 ? 44.302 79.995 110.902 1.00 89.32 208 VAL B N 1
ATOM 2478 C CA . VAL B 2 208 ? 44.683 81.187 111.655 1.00 89.32 208 VAL B CA 1
ATOM 2479 C C . VAL B 2 208 ? 44.418 81.015 113.161 1.00 89.32 208 VAL B C 1
ATOM 2480 O O . VAL B 2 208 ? 45.187 81.533 113.987 1.00 89.32 208 VAL B O 1
ATOM 2484 N N . LYS B 2 209 ? 43.329 80.307 113.476 1.00 88.17 209 LYS B N 1
ATOM 2485 C CA . LYS B 2 209 ? 42.878 80.061 114.871 1.00 88.17 209 LYS B CA 1
ATOM 2486 C C . LYS B 2 209 ? 44.051 79.613 115.749 1.00 88.17 209 LYS B C 1
ATOM 2487 O O . LYS B 2 209 ? 44.344 80.319 116.734 1.00 88.17 209 LYS B O 1
ATOM 2493 N N . ASN B 2 210 ? 44.691 78.489 115.412 1.00 87.49 210 ASN B N 1
ATOM 2494 C CA . ASN B 2 210 ? 45.792 78.001 116.241 1.00 87.49 210 ASN B CA 1
ATOM 2495 C C . ASN B 2 210 ? 47.058 78.841 116.111 1.00 87.49 210 ASN B C 1
ATOM 2496 O O . ASN B 2 210 ? 48.050 78.549 116.785 1.00 87.49 210 ASN B O 1
ATOM 2501 N N . ALA B 2 211 ? 47.067 79.828 115.219 1.00 79.71 211 ALA B N 1
ATOM 2502 C CA . ALA B 2 211 ? 48.277 80.549 114.858 1.00 79.71 211 ALA B CA 1
ATOM 2503 C C . ALA B 2 211 ? 48.309 81.985 115.352 1.00 79.71 211 ALA B C 1
ATOM 2504 O O . ALA B 2 211 ? 49.140 82.334 116.191 1.00 79.71 211 ALA B O 1
ATOM 2506 N N . CYS B 2 212 ? 47.423 82.826 114.825 1.00 82.33 212 CYS B N 1
ATOM 2507 C CA . CYS B 2 212 ? 47.487 84.267 115.047 1.00 82.33 212 CYS B CA 1
ATOM 2508 C C . CYS B 2 212 ? 46.147 84.719 115.597 1.00 82.33 212 CYS B C 1
ATOM 2509 O O . CYS B 2 212 ? 45.134 84.607 114.903 1.00 82.33 212 CYS B O 1
ATOM 2512 N N . SER B 2 213 ? 46.136 85.181 116.850 1.00 85.24 213 SER B N 1
ATOM 2513 C CA . SER B 2 213 ? 44.928 85.753 117.438 1.00 85.24 213 SER B CA 1
ATOM 2514 C C . SER B 2 213 ? 44.505 87.063 116.784 1.00 85.24 213 SER B C 1
ATOM 2515 O O . SER B 2 213 ? 43.319 87.404 116.796 1.00 85.24 213 SER B O 1
ATOM 2518 N N . VAL B 2 214 ? 45.449 87.816 116.217 1.00 88.65 214 VAL B N 1
ATOM 2519 C CA . VAL B 2 214 ? 45.101 89.087 115.592 1.00 88.65 214 VAL B CA 1
ATOM 2520 C C . VAL B 2 214 ? 44.549 88.919 114.190 1.00 88.65 214 VAL B C 1
ATOM 2521 O O . VAL B 2 214 ? 44.120 89.913 113.591 1.00 88.65 214 VAL B O 1
ATOM 2525 N N . GLY B 2 215 ? 44.613 87.698 113.626 1.00 94.54 215 GLY B N 1
ATOM 2526 C CA . GLY B 2 215 ? 44.503 87.522 112.192 1.00 94.54 215 GLY B CA 1
ATOM 2527 C C . GLY B 2 215 ? 43.109 87.721 111.644 1.00 94.54 215 GLY B C 1
ATOM 2528 O O . GLY B 2 215 ? 42.115 87.612 112.361 1.00 94.54 215 GLY B O 1
ATOM 2529 N N . CYS B 2 216 ? 43.045 88.100 110.367 1.00 97.19 216 CYS B N 1
ATOM 2530 C CA . CYS B 2 216 ? 41.771 88.025 109.681 1.00 97.19 216 CYS B CA 1
ATOM 2531 C C . CYS B 2 216 ? 41.390 86.567 109.490 1.00 97.19 216 CYS B C 1
ATOM 2532 O O . CYS B 2 216 ? 42.231 85.730 109.152 1.00 97.19 216 CYS B O 1
ATOM 2535 N N . LEU B 2 217 ? 40.108 86.265 109.719 1.00 99.91 217 LEU B N 1
ATOM 2536 C CA . LEU B 2 217 ? 39.613 84.863 109.681 1.00 99.91 217 LEU B CA 1
ATOM 2537 C C . LEU B 2 217 ? 38.895 84.616 108.350 1.00 99.91 217 LEU B C 1
ATOM 2538 O O . LEU B 2 217 ? 38.077 83.677 108.288 1.00 99.91 217 LEU B O 1
ATOM 2543 N N . SER B 2 218 ? 39.199 85.429 107.332 1.00 106.26 218 SER B N 1
ATOM 2544 C CA . SER B 2 218 ? 38.401 85.452 106.077 1.00 106.26 218 SER B CA 1
ATOM 2545 C C . SER B 2 218 ? 36.909 85.474 106.427 1.00 106.26 218 SER B C 1
ATOM 2546 O O . SER B 2 218 ? 36.109 84.896 105.666 1.00 106.26 218 SER B O 1
ATOM 2549 N N . CYS B 2 219 ? 36.567 86.119 107.547 1.00 111.20 219 CYS B N 1
ATOM 2550 C CA . CYS B 2 219 ? 35.252 85.987 108.164 1.00 111.20 219 CYS B CA 1
ATOM 2551 C C . CYS B 2 219 ? 34.139 86.638 107.350 1.00 111.20 219 CYS B C 1
ATOM 2552 O O . CYS B 2 219 ? 32.989 86.205 107.444 1.00 111.20 219 CYS B O 1
ATOM 2555 N N . GLY B 2 220 ? 34.447 87.652 106.555 1.00 110.43 220 GLY B N 1
ATOM 2556 C CA . GLY B 2 220 ? 33.615 87.980 105.420 1.00 110.43 220 GLY B CA 1
ATOM 2557 C C . GLY B 2 220 ? 32.402 88.834 105.697 1.00 110.43 220 GLY B C 1
ATOM 2558 O O . GLY B 2 220 ? 31.605 89.046 104.778 1.00 110.43 220 GLY B O 1
ATOM 2559 N N . LEU B 2 221 ? 32.181 89.259 106.948 1.00 111.85 221 LEU B N 1
ATOM 2560 C CA . LEU B 2 221 ? 31.123 90.233 107.222 1.00 111.85 221 LEU B CA 1
ATOM 2561 C C . LEU B 2 221 ? 31.404 91.603 106.622 1.00 111.85 221 LEU B C 1
ATOM 2562 O O . LEU B 2 221 ? 30.461 92.372 106.411 1.00 111.85 221 LEU B O 1
ATOM 2567 N N . CYS B 2 222 ? 32.688 91.953 106.472 1.00 110.31 222 CYS B N 1
ATOM 2568 C CA . CYS B 2 222 ? 33.096 93.288 106.059 1.00 110.31 222 CYS B CA 1
ATOM 2569 C C . CYS B 2 222 ? 32.677 93.650 104.639 1.00 110.31 222 CYS B C 1
ATOM 2570 O O . CYS B 2 222 ? 32.477 94.839 104.351 1.00 110.31 222 CYS B O 1
ATOM 2573 N N . VAL B 2 223 ? 32.592 92.671 103.728 1.00 113.32 223 VAL B N 1
ATOM 2574 C CA . VAL B 2 223 ? 32.006 92.970 102.422 1.00 113.32 223 VAL B CA 1
ATOM 2575 C C . VAL B 2 223 ? 30.500 93.245 102.484 1.00 113.32 223 VAL B C 1
ATOM 2576 O O . VAL B 2 223 ? 29.973 93.972 101.634 1.00 113.32 223 VAL B O 1
ATOM 2580 N N . ARG B 2 224 ? 29.777 92.650 103.452 1.00 119.79 224 ARG B N 1
ATOM 2581 C CA . ARG B 2 224 ? 28.367 92.980 103.642 1.00 119.79 224 ARG B CA 1
ATOM 2582 C C . ARG B 2 224 ? 28.159 94.391 104.180 1.00 119.79 224 ARG B C 1
ATOM 2583 O O . ARG B 2 224 ? 27.116 95.000 103.920 1.00 119.79 224 ARG B O 1
ATOM 2591 N N . ASN B 2 225 ? 29.118 94.917 104.938 1.00 117.16 225 ASN B N 1
ATOM 2592 C CA . ASN B 2 225 ? 28.846 96.075 105.769 1.00 117.16 225 ASN B CA 1
ATOM 2593 C C . ASN B 2 225 ? 29.411 97.393 105.256 1.00 117.16 225 ASN B C 1
ATOM 2594 O O . ASN B 2 225 ? 29.162 98.422 105.889 1.00 117.16 225 ASN B O 1
ATOM 2599 N N . CYS B 2 226 ? 30.152 97.411 104.149 1.00 119.53 226 CYS B N 1
ATOM 2600 C CA . CYS B 2 226 ? 30.702 98.679 103.681 1.00 119.53 226 CYS B CA 1
ATOM 2601 C C . CYS B 2 226 ? 29.765 99.269 102.641 1.00 119.53 226 CYS B C 1
ATOM 2602 O O . CYS B 2 226 ? 29.487 98.600 101.638 1.00 119.53 226 CYS B O 1
ATOM 2605 N N . PRO B 2 227 ? 29.170 100.456 102.890 1.00 123.37 227 PRO B N 1
ATOM 2606 C CA . PRO B 2 227 ? 28.405 101.144 101.829 1.00 123.37 227 PRO B CA 1
ATOM 2607 C C . PRO B 2 227 ? 29.174 101.509 100.565 1.00 123.37 227 PRO B C 1
ATOM 2608 O O . PRO B 2 227 ? 28.574 101.527 99.484 1.00 123.37 227 PRO B O 1
ATOM 2612 N N . SER B 2 228 ? 30.423 101.952 100.727 1.00 122.92 228 SER B N 1
ATOM 2613 C CA . SER B 2 228 ? 31.239 102.395 99.567 1.00 122.92 228 SER B CA 1
ATOM 2614 C C . SER B 2 228 ? 31.774 101.176 98.816 1.00 122.92 228 SER B C 1
ATOM 2615 O O . SER B 2 228 ? 32.156 101.328 97.638 1.00 122.92 228 SER B O 1
ATOM 2618 N N . GLU B 2 229 ? 31.822 100.029 99.505 1.00 121.29 229 GLU B N 1
ATOM 2619 C CA . GLU B 2 229 ? 32.332 98.741 98.956 1.00 121.29 229 GLU B CA 1
ATOM 2620 C C . GLU B 2 229 ? 33.789 98.897 98.498 1.00 121.29 229 GLU B C 1
ATOM 2621 O O . GLU B 2 229 ? 34.144 98.305 97.460 1.00 121.29 229 GLU B O 1
ATOM 2627 N N . ALA B 2 230 ? 34.596 99.661 99.245 1.00 110.54 230 ALA B N 1
ATOM 2628 C CA . ALA B 2 230 ? 36.025 99.846 98.905 1.00 110.54 230 ALA B CA 1
ATOM 2629 C C . ALA B 2 230 ? 36.712 98.499 99.126 1.00 110.54 230 ALA B C 1
ATOM 2630 O O . ALA B 2 230 ? 37.902 98.358 98.781 1.00 110.54 230 ALA B O 1
ATOM 2632 N N . ILE B 2 231 ? 35.954 97.554 99.689 1.00 104.34 231 ILE B N 1
ATOM 2633 C CA . ILE B 2 231 ? 36.438 96.202 99.967 1.00 104.34 231 ILE B CA 1
ATOM 2634 C C . ILE B 2 231 ? 36.206 95.237 98.792 1.00 104.34 231 ILE B C 1
ATOM 2635 O O . ILE B 2 231 ? 35.294 95.429 97.972 1.00 104.34 231 ILE B O 1
ATOM 2640 N N . THR B 2 232 ? 37.078 94.221 98.655 1.00 102.44 232 THR B N 1
ATOM 2641 C CA . THR B 2 232 ? 36.821 93.021 97.857 1.00 102.44 232 THR B CA 1
ATOM 2642 C C . THR B 2 232 ? 37.522 91.841 98.543 1.00 102.44 232 THR B C 1
ATOM 2643 O O . THR B 2 232 ? 38.642 91.991 99.042 1.00 102.44 232 THR B O 1
ATOM 2647 N N . MET B 2 233 ? 36.856 90.675 98.586 1.00 100.55 233 MET B N 1
ATOM 2648 C CA . MET B 2 233 ? 37.422 89.426 99.119 1.00 100.55 233 MET B CA 1
ATOM 2649 C C . MET B 2 233 ? 38.172 88.670 98.011 1.00 100.55 233 MET B C 1
ATOM 2650 O O . MET B 2 233 ? 37.713 87.664 97.470 1.00 100.55 233 MET B O 1
ATOM 2655 N N . VAL B 2 234 ? 39.304 89.237 97.589 1.00 96.71 234 VAL B N 1
ATOM 2656 C CA . VAL B 2 234 ? 40.294 88.470 96.841 1.00 96.71 234 VAL B CA 1
ATOM 2657 C C . VAL B 2 234 ? 40.980 87.472 97.781 1.00 96.71 234 VAL B C 1
ATOM 2658 O O . VAL B 2 234 ? 41.240 87.811 98.933 1.00 96.71 234 VAL B O 1
ATOM 2662 N N . ASN B 2 235 ? 41.257 86.233 97.288 1.00 94.36 235 ASN B N 1
ATOM 2663 C CA . ASN B 2 235 ? 42.228 85.186 97.753 1.00 94.36 235 ASN B CA 1
ATOM 2664 C C . ASN B 2 235 ? 42.206 84.906 99.263 1.00 94.36 235 ASN B C 1
ATOM 2665 O O . ASN B 2 235 ? 43.255 84.740 99.876 1.00 94.36 235 ASN B O 1
ATOM 2670 N N . ASN B 2 236 ? 40.987 84.840 99.839 1.00 98.34 236 ASN B N 1
ATOM 2671 C CA . ASN B 2 236 ? 40.679 84.743 101.290 1.00 98.34 236 ASN B CA 1
ATOM 2672 C C . ASN B 2 236 ? 41.312 85.866 102.119 1.00 98.34 236 ASN B C 1
ATOM 2673 O O . ASN B 2 236 ? 41.746 85.643 103.252 1.00 98.34 236 ASN B O 1
ATOM 2678 N N . LEU B 2 237 ? 41.382 87.077 101.577 1.00 93.01 237 LEU B N 1
ATOM 2679 C CA . LEU B 2 237 ? 41.862 88.235 102.317 1.00 93.01 237 LEU B CA 1
ATOM 2680 C C . LEU B 2 237 ? 40.937 89.419 102.073 1.00 93.01 237 LEU B C 1
ATOM 2681 O O . LEU B 2 237 ? 40.234 89.449 101.064 1.00 93.01 237 LEU B O 1
ATOM 2686 N N . PRO B 2 238 ? 40.825 90.359 103.005 1.00 92.05 238 PRO B N 1
ATOM 2687 C CA . PRO B 2 238 ? 40.343 91.687 102.616 1.00 92.05 238 PRO B CA 1
ATOM 2688 C C . PRO B 2 238 ? 41.305 92.326 101.635 1.00 92.05 238 PRO B C 1
ATOM 2689 O O . PRO B 2 238 ? 42.513 92.262 101.817 1.00 92.05 238 PRO B O 1
ATOM 2693 N N . VAL B 2 239 ? 40.775 93.057 100.659 1.00 94.25 239 VAL B N 1
ATOM 2694 C CA . VAL B 2 239 ? 41.618 93.909 99.819 1.00 94.25 239 VAL B CA 1
ATOM 2695 C C . VAL B 2 239 ? 40.816 95.183 99.650 1.00 94.25 239 VAL B C 1
ATOM 2696 O O . VAL B 2 239 ? 39.814 95.221 98.924 1.00 94.25 239 VAL B O 1
ATOM 2700 N N . ILE B 2 240 ? 41.177 96.190 100.427 1.00 97.75 240 ILE B N 1
ATOM 2701 C CA . ILE B 2 240 ? 40.662 97.530 100.227 1.00 97.75 240 ILE B CA 1
ATOM 2702 C C . ILE B 2 240 ? 41.178 98.103 98.906 1.00 97.75 240 ILE B C 1
ATOM 2703 O O . ILE B 2 240 ? 42.289 97.788 98.459 1.00 97.75 240 ILE B O 1
ATOM 2708 N N . ASP B 2 241 ? 40.332 98.862 98.215 1.00 104.91 241 ASP B N 1
ATOM 2709 C CA . ASP B 2 241 ? 40.779 99.832 97.218 1.00 104.91 241 ASP B CA 1
ATOM 2710 C C . ASP B 2 241 ? 40.523 101.206 97.817 1.00 104.91 241 ASP B C 1
ATOM 2711 O O . ASP B 2 241 ? 39.366 101.640 97.877 1.00 104.91 241 ASP B O 1
ATOM 2716 N N . TYR B 2 242 ? 41.607 101.857 98.279 1.00 108.71 242 TYR B N 1
ATOM 2717 C CA . TYR B 2 242 ? 41.543 103.008 99.188 1.00 108.71 242 TYR B CA 1
ATOM 2718 C C . TYR B 2 242 ? 40.884 104.256 98.602 1.00 108.71 242 TYR B C 1
ATOM 2719 O O . TYR B 2 242 ? 40.386 105.088 99.371 1.00 108.71 242 TYR B O 1
ATOM 2728 N N . ASP B 2 243 ? 40.981 104.465 97.279 1.00 110.18 243 ASP B N 1
ATOM 2729 C CA . ASP B 2 243 ? 40.373 105.647 96.662 1.00 110.18 243 ASP B CA 1
ATOM 2730 C C . ASP B 2 243 ? 38.847 105.646 96.713 1.00 110.18 243 ASP B C 1
ATOM 2731 O O . ASP B 2 243 ? 38.236 106.716 96.788 1.00 110.18 243 ASP B O 1
ATOM 2736 N N . LYS B 2 244 ? 38.221 104.466 96.651 1.00 117.49 244 LYS B N 1
ATOM 2737 C CA . LYS B 2 244 ? 36.775 104.361 96.816 1.00 117.49 244 LYS B CA 1
ATOM 2738 C C . LYS B 2 244 ? 36.310 104.666 98.233 1.00 117.49 244 LYS B C 1
ATOM 2739 O O . LYS B 2 244 ? 35.151 105.059 98.420 1.00 117.49 244 LYS B O 1
ATOM 2745 N N . CYS B 2 245 ? 37.172 104.413 99.225 1.00 121.69 245 CYS B N 1
ATOM 2746 C CA . CYS B 2 245 ? 36.837 104.564 100.637 1.00 121.69 245 CYS B CA 1
ATOM 2747 C C . CYS B 2 245 ? 36.602 106.025 101.009 1.00 121.69 245 CYS B C 1
ATOM 2748 O O . CYS B 2 245 ? 37.368 106.906 100.607 1.00 121.69 245 CYS B O 1
ATOM 2751 N N . THR B 2 246 ? 35.559 106.283 101.795 1.00 128.45 246 THR B N 1
ATOM 2752 C CA . THR B 2 246 ? 35.340 107.615 102.343 1.00 128.45 246 THR B CA 1
ATOM 2753 C C . THR B 2 246 ? 35.902 107.809 103.741 1.00 128.45 246 THR B C 1
ATOM 2754 O O . THR B 2 246 ? 35.736 108.914 104.277 1.00 128.45 246 THR B O 1
ATOM 2758 N N . GLN B 2 247 ? 36.412 106.712 104.319 1.00 126.76 247 GLN B N 1
ATOM 2759 C CA . GLN B 2 247 ? 36.944 106.614 105.708 1.00 126.76 247 GLN B CA 1
ATOM 2760 C C . GLN B 2 247 ? 35.780 106.729 106.705 1.00 126.76 247 GLN B C 1
ATOM 2761 O O . GLN B 2 247 ? 36.001 107.272 107.805 1.00 126.76 247 GLN B O 1
ATOM 2767 N N . CYS B 2 248 ? 34.593 106.234 106.327 1.00 134.21 248 CYS B N 1
ATOM 2768 C CA . CYS B 2 248 ? 33.425 106.266 107.208 1.00 134.21 248 CYS B CA 1
ATOM 2769 C C . CYS B 2 248 ? 33.676 105.564 108.536 1.00 134.21 248 CYS B C 1
ATOM 2770 O O . CYS B 2 248 ? 33.133 105.986 109.563 1.00 134.21 248 CYS B O 1
ATOM 2773 N N . GLY B 2 249 ? 34.525 104.539 108.555 1.00 128.86 249 GLY B N 1
ATOM 2774 C CA . GLY B 2 249 ? 35.132 104.103 109.785 1.00 128.86 249 GLY B CA 1
ATOM 2775 C C . GLY B 2 249 ? 34.266 103.250 110.676 1.00 128.86 249 GLY B C 1
ATOM 2776 O O . GLY B 2 249 ? 34.595 103.109 111.855 1.00 128.86 249 GLY B O 1
ATOM 2777 N N . VAL B 2 250 ? 33.105 102.781 110.208 1.00 122.57 250 VAL B N 1
ATOM 2778 C CA . VAL B 2 250 ? 32.361 101.794 110.989 1.00 122.57 250 VAL B CA 1
ATOM 2779 C C . VAL B 2 250 ? 33.061 100.431 111.026 1.00 122.57 250 VAL B C 1
ATOM 2780 O O . VAL B 2 250 ? 32.815 99.636 111.941 1.00 122.57 250 VAL B O 1
ATOM 2784 N N . CYS B 2 251 ? 33.914 100.134 110.029 1.00 115.99 251 CYS B N 1
ATOM 2785 C CA . CYS B 2 251 ? 34.558 98.836 109.862 1.00 115.99 251 CYS B CA 1
ATOM 2786 C C . CYS B 2 251 ? 35.557 98.484 110.959 1.00 115.99 251 CYS B C 1
ATOM 2787 O O . CYS B 2 251 ? 35.864 97.295 111.108 1.00 115.99 251 CYS B O 1
ATOM 2790 N N . VAL B 2 252 ? 36.149 99.480 111.641 1.00 107.94 252 VAL B N 1
ATOM 2791 C CA . VAL B 2 252 ? 37.067 99.191 112.746 1.00 107.94 252 VAL B CA 1
ATOM 2792 C C . VAL B 2 252 ? 36.380 98.506 113.937 1.00 107.94 252 VAL B C 1
ATOM 2793 O O . VAL B 2 252 ? 36.964 97.608 114.558 1.00 107.94 252 VAL B O 1
ATOM 2797 N N . GLY B 2 253 ? 35.104 98.810 114.206 1.00 104.02 253 GLY B N 1
ATOM 2798 C CA . GLY B 2 253 ? 34.417 98.010 115.199 1.00 104.02 253 GLY B CA 1
ATOM 2799 C C . GLY B 2 253 ? 33.877 96.705 114.678 1.00 104.02 253 GLY B C 1
ATOM 2800 O O . GLY B 2 253 ? 33.530 95.834 115.480 1.00 104.02 253 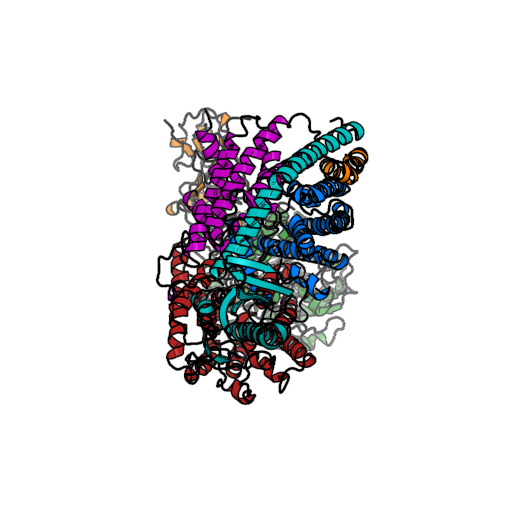GLY B O 1
ATOM 2801 N N . LYS B 2 254 ? 33.774 96.574 113.350 1.00 106.35 254 LYS B N 1
ATOM 2802 C CA . LYS B 2 254 ? 33.232 95.369 112.728 1.00 106.35 254 LYS B CA 1
ATOM 2803 C C . LYS B 2 254 ? 34.126 94.140 112.873 1.00 106.35 254 LYS B C 1
ATOM 2804 O O . LYS B 2 254 ? 33.611 93.018 112.913 1.00 106.35 254 LYS B O 1
ATOM 2810 N N . CYS B 2 255 ? 35.439 94.312 112.990 1.00 105.47 255 CYS B N 1
ATOM 2811 C CA . CYS B 2 255 ? 36.320 93.151 113.106 1.00 105.47 255 CYS B CA 1
ATOM 2812 C C . CYS B 2 255 ? 36.444 92.775 114.574 1.00 105.47 255 CYS B C 1
ATOM 2813 O O . CYS B 2 255 ? 36.726 93.656 115.394 1.00 105.47 255 CYS B O 1
ATOM 2816 N N . PRO B 2 256 ? 36.112 91.535 114.966 1.00 104.37 256 PRO B N 1
ATOM 2817 C CA . PRO B 2 256 ? 36.481 91.069 116.317 1.00 104.37 256 PRO B CA 1
ATOM 2818 C C . PRO B 2 256 ? 37.974 91.073 116.628 1.00 104.37 256 PRO B C 1
ATOM 2819 O O . PRO B 2 256 ? 38.354 91.334 117.776 1.00 104.37 256 PRO B O 1
ATOM 2823 N N . THR B 2 257 ? 38.826 90.794 115.646 1.00 99.47 257 THR B N 1
ATOM 2824 C CA . THR B 2 257 ? 40.263 90.729 115.871 1.00 99.47 257 THR B CA 1
ATOM 2825 C C . THR B 2 257 ? 40.987 92.059 115.799 1.00 99.47 257 THR B C 1
ATOM 2826 O O . THR B 2 257 ? 42.177 92.083 116.142 1.00 99.47 257 THR B O 1
ATOM 2830 N N . LYS B 2 258 ? 40.294 93.125 115.360 1.00 101.42 258 LYS B N 1
ATOM 2831 C CA . LYS B 2 258 ? 40.852 94.437 114.970 1.00 101.42 258 LYS B CA 1
ATOM 2832 C C . LYS B 2 258 ? 41.970 94.311 113.935 1.00 101.42 258 LYS B C 1
ATOM 2833 O O . LYS B 2 258 ? 43.036 94.911 114.087 1.00 101.42 258 LYS B O 1
ATOM 2839 N N . ALA B 2 259 ? 41.775 93.426 112.943 1.00 98.59 259 ALA B N 1
ATOM 2840 C CA . ALA B 2 259 ? 42.724 93.322 111.835 1.00 98.59 259 ALA B CA 1
ATOM 2841 C C . ALA B 2 259 ? 42.781 94.583 110.975 1.00 98.59 259 ALA B C 1
ATOM 2842 O O . ALA B 2 259 ? 43.842 94.916 110.434 1.00 98.59 259 ALA B O 1
ATOM 2844 N N . ILE B 2 260 ? 41.659 95.288 110.829 1.00 103.48 260 ILE B N 1
ATOM 2845 C CA . ILE B 2 260 ? 41.667 96.677 110.388 1.00 103.48 260 ILE B CA 1
ATOM 2846 C C . ILE B 2 260 ? 42.182 97.568 111.523 1.00 103.48 260 ILE B C 1
ATOM 2847 O O . ILE B 2 260 ? 41.944 97.298 112.710 1.00 103.48 260 ILE B O 1
ATOM 2852 N N . VAL B 2 261 ? 42.915 98.632 111.176 1.00 101.56 261 VAL B N 1
ATOM 2853 C CA . VAL B 2 261 ? 43.316 99.666 112.132 1.00 101.56 261 VAL B CA 1
ATOM 2854 C C . VAL B 2 261 ? 43.115 101.019 111.453 1.00 101.56 261 VAL B C 1
ATOM 2855 O O . VAL B 2 261 ? 43.683 101.262 110.382 1.00 101.56 261 VAL B O 1
ATOM 2859 N N . ASN B 2 262 ? 42.213 101.844 111.991 1.00 105.85 262 ASN B N 1
ATOM 2860 C CA . ASN B 2 262 ? 42.247 103.274 111.700 1.00 105.85 262 ASN B CA 1
ATOM 2861 C C . ASN B 2 262 ? 43.436 103.951 112.370 1.00 105.85 262 ASN B C 1
ATOM 2862 O O . ASN B 2 262 ? 43.727 103.714 113.547 1.00 105.85 262 ASN B O 1
ATOM 2867 N N . LEU B 2 263 ? 44.058 104.898 111.638 1.00 109.75 263 LEU B N 1
ATOM 2868 C CA . LEU B 2 263 ? 45.211 105.631 112.144 1.00 109.75 263 LEU B CA 1
ATOM 2869 C C . LEU B 2 263 ? 44.841 106.802 113.046 1.00 109.75 263 LEU B C 1
ATOM 2870 O O . LEU B 2 263 ? 45.751 107.421 113.600 1.00 109.75 263 LEU B O 1
ATOM 2875 N N . ASN B 2 264 ? 43.526 107.122 113.157 1.00 117.63 264 ASN B N 1
ATOM 2876 C CA . ASN B 2 264 ? 42.834 107.956 114.181 1.00 117.63 264 ASN B CA 1
ATOM 2877 C C . ASN B 2 264 ? 43.418 109.357 114.433 1.00 117.63 264 ASN B C 1
ATOM 2878 O O . ASN B 2 264 ? 43.473 109.829 115.568 1.00 117.63 264 ASN B O 1
ATOM 2883 N N . THR B 2 265 ? 43.783 110.070 113.363 1.00 122.34 265 THR B N 1
ATOM 2884 C CA . THR B 2 265 ? 44.163 111.481 113.520 1.00 122.34 265 THR B CA 1
ATOM 2885 C C . THR B 2 265 ? 42.887 112.321 113.525 1.00 122.34 265 THR B C 1
ATOM 2886 O O . THR B 2 265 ? 42.485 112.911 112.522 1.00 122.34 265 THR B O 1
ATOM 2890 N N . ASN B 2 266 ? 42.246 112.374 114.685 1.00 127.56 266 ASN B N 1
ATOM 2891 C CA . ASN B 2 266 ? 41.106 113.247 114.929 1.00 127.56 266 ASN B CA 1
ATOM 2892 C C . ASN B 2 266 ? 41.180 113.796 116.347 1.00 127.56 266 ASN B C 1
ATOM 2893 O O . ASN B 2 266 ? 42.268 114.015 116.878 1.00 127.56 266 ASN B O 1
ATOM 2898 N N . MET C 3 1 ? 91.361 46.473 95.144 1.00 111.17 1 MET C N 1
ATOM 2899 C CA . MET C 3 1 ? 92.025 47.276 94.125 1.00 111.17 1 MET C CA 1
ATOM 2900 C C . MET C 3 1 ? 92.413 48.628 94.697 1.00 111.17 1 MET C C 1
ATOM 2901 O O . MET C 3 1 ? 92.102 48.914 95.848 1.00 111.17 1 MET C O 1
ATOM 2906 N N . GLU C 3 2 ? 93.154 49.413 93.911 1.00 111.31 2 GLU C N 1
ATOM 2907 C CA . GLU C 3 2 ? 93.575 50.752 94.317 1.00 111.31 2 GLU C CA 1
ATOM 2908 C C . GLU C 3 2 ? 92.408 51.727 94.441 1.00 111.31 2 GLU C C 1
ATOM 2909 O O . GLU C 3 2 ? 91.436 51.676 93.684 1.00 111.31 2 GLU C O 1
ATOM 2915 N N . LEU C 3 3 ? 92.515 52.601 95.434 1.00 103.93 3 LEU C N 1
ATOM 2916 C CA . LEU C 3 3 ? 91.435 53.473 95.878 1.00 103.93 3 LEU C CA 1
ATOM 2917 C C . LEU C 3 3 ? 91.586 54.832 95.193 1.00 103.93 3 LEU C C 1
ATOM 2918 O O . LEU C 3 3 ? 92.308 55.706 95.672 1.00 103.93 3 LEU C O 1
ATOM 2923 N N . LEU C 3 4 ? 90.925 55.001 94.042 1.00 98.08 4 LEU C N 1
ATOM 2924 C CA . LEU C 3 4 ? 90.806 56.300 93.368 1.00 98.08 4 LEU C CA 1
ATOM 2925 C C . LEU C 3 4 ? 89.986 57.303 94.179 1.00 98.08 4 LEU C C 1
ATOM 2926 O O . LEU C 3 4 ? 89.023 56.928 94.851 1.00 98.08 4 LEU C O 1
ATOM 2931 N N . THR C 3 5 ? 90.355 58.590 94.087 1.00 87.85 5 THR C N 1
ATOM 2932 C CA . THR C 3 5 ? 89.493 59.666 94.578 1.00 87.85 5 THR C CA 1
ATOM 2933 C C . THR C 3 5 ? 89.699 60.963 93.801 1.00 87.85 5 THR C C 1
ATOM 2934 O O . THR C 3 5 ? 90.695 61.152 93.095 1.00 87.85 5 THR C O 1
ATOM 2938 N N . PHE C 3 6 ? 88.678 61.814 93.892 1.00 75.63 6 PHE C N 1
ATOM 2939 C CA . PHE C 3 6 ? 88.712 63.219 93.493 1.00 75.63 6 PHE C CA 1
ATOM 2940 C C . PHE C 3 6 ? 89.523 64.054 94.480 1.00 75.63 6 PHE C C 1
ATOM 2941 O O . PHE C 3 6 ? 89.681 63.682 95.646 1.00 75.63 6 PHE C O 1
ATOM 2949 N N . LYS C 3 7 ? 90.049 65.183 93.966 1.00 72.95 7 LYS C N 1
ATOM 2950 C CA . LYS C 3 7 ? 91.218 65.887 94.508 1.00 72.95 7 LYS C CA 1
ATOM 2951 C C . LYS C 3 7 ? 91.042 66.481 95.913 1.00 72.95 7 LYS C C 1
ATOM 2952 O O . LYS C 3 7 ? 92.027 66.584 96.650 1.00 72.95 7 LYS C O 1
ATOM 2958 N N . ASN C 3 8 ? 89.828 66.865 96.322 1.00 65.33 8 ASN C N 1
ATOM 2959 C CA . ASN C 3 8 ? 89.658 67.626 97.564 1.00 65.33 8 ASN C CA 1
ATOM 2960 C C . ASN C 3 8 ? 88.412 67.149 98.287 1.00 65.33 8 ASN C C 1
ATOM 2961 O O . ASN C 3 8 ? 87.410 66.855 97.650 1.00 65.33 8 ASN C O 1
ATOM 2966 N N . GLY C 3 9 ? 88.427 67.175 99.612 1.00 56.87 9 GLY C N 1
ATOM 2967 C CA . GLY C 3 9 ? 87.284 66.685 100.355 1.00 56.87 9 GLY C CA 1
ATOM 2968 C C . GLY C 3 9 ? 87.574 66.609 101.841 1.00 56.87 9 GLY C C 1
ATOM 2969 O O . GLY C 3 9 ? 88.647 66.986 102.300 1.00 56.87 9 GLY C O 1
ATOM 2970 N N . VAL C 3 10 ? 86.585 66.105 102.582 1.00 58.92 10 VAL C N 1
ATOM 2971 C CA . VAL C 3 10 ? 86.661 65.969 104.032 1.00 58.92 10 VAL C CA 1
ATOM 2972 C C . VAL C 3 10 ? 86.524 64.508 104.428 1.00 58.92 10 VAL C C 1
ATOM 2973 O O . VAL C 3 10 ? 86.348 63.624 103.595 1.00 58.92 10 VAL C O 1
ATOM 2977 N N . HIS C 3 11 ? 86.604 64.273 105.735 1.00 67.35 11 HIS C N 1
ATOM 2978 C CA . HIS C 3 11 ? 86.412 62.950 106.334 1.00 67.35 11 HIS C CA 1
ATOM 2979 C C . HIS C 3 11 ? 85.416 63.088 107.487 1.00 67.35 11 HIS C C 1
ATOM 2980 O O . HIS C 3 11 ? 85.833 63.257 108.639 1.00 67.35 11 HIS C O 1
ATOM 2987 N N . PRO C 3 12 ? 84.116 63.198 107.178 1.00 72.62 12 PRO C N 1
ATOM 2988 C CA . PRO C 3 12 ? 83.087 63.269 108.229 1.00 72.62 12 PRO C CA 1
ATOM 2989 C C . PRO C 3 12 ? 83.033 62.003 109.066 1.00 72.62 12 PRO C C 1
ATOM 2990 O O . PRO C 3 12 ? 83.417 60.916 108.589 1.00 72.62 12 PRO C O 1
ATOM 2994 N N . PRO C 3 13 ? 82.703 62.122 110.377 1.00 82.59 13 PRO C N 1
ATOM 2995 C CA . PRO C 3 13 ? 82.731 60.951 111.285 1.00 82.59 13 PRO C CA 1
ATOM 2996 C C . PRO C 3 13 ? 81.744 59.838 110.938 1.00 82.59 13 PRO C C 1
ATOM 2997 O O . PRO C 3 13 ? 80.626 60.077 110.493 1.00 82.59 13 PRO C O 1
ATOM 3001 N N . HIS C 3 14 ? 82.179 58.613 111.178 1.00 85.49 14 HIS C N 1
ATOM 3002 C CA . HIS C 3 14 ? 81.499 57.437 110.659 1.00 85.49 14 HIS C CA 1
ATOM 3003 C C . HIS C 3 14 ? 80.654 56.839 111.772 1.00 85.49 14 HIS C C 1
ATOM 3004 O O . HIS C 3 14 ? 81.147 56.085 112.613 1.00 85.49 14 HIS C O 1
ATOM 3011 N N . GLY C 3 15 ? 79.370 57.156 111.752 1.00 84.92 15 GLY C N 1
ATOM 3012 C CA . GLY C 3 15 ? 78.400 56.795 112.757 1.00 84.92 15 GLY C CA 1
ATOM 3013 C C . GLY C 3 15 ? 77.776 55.437 112.600 1.00 84.92 15 GLY C C 1
ATOM 3014 O O . GLY C 3 15 ? 76.881 55.090 113.371 1.00 84.92 15 GLY C O 1
ATOM 3015 N N . LYS C 3 16 ? 78.190 54.696 111.573 1.00 91.95 16 LYS C N 1
ATOM 3016 C CA . LYS C 3 16 ? 77.523 53.490 111.093 1.00 91.95 16 LYS C CA 1
ATOM 3017 C C . LYS C 3 16 ? 77.557 52.304 112.060 1.00 91.95 16 LYS C C 1
ATOM 3018 O O . LYS C 3 16 ? 76.716 51.414 111.911 1.00 91.95 16 LYS C O 1
ATOM 3024 N N . HIS C 3 17 ? 78.501 52.271 113.024 1.00 97.21 17 HIS C N 1
ATOM 3025 C CA . HIS C 3 17 ? 78.698 51.148 113.955 1.00 97.21 17 HIS C CA 1
ATOM 3026 C C . HIS C 3 17 ? 77.511 50.881 114.876 1.00 97.21 17 HIS C C 1
ATOM 3027 O O . HIS C 3 17 ? 77.394 49.765 115.394 1.00 97.21 17 HIS C O 1
ATOM 3034 N N . TYR C 3 18 ? 76.680 51.896 115.144 1.00 98.49 18 TYR C N 1
ATOM 3035 C CA . TYR C 3 18 ? 75.403 51.691 115.824 1.00 98.49 18 TYR C CA 1
ATOM 3036 C C . TYR C 3 18 ? 74.452 50.811 115.014 1.00 98.49 18 TYR C C 1
ATOM 3037 O O . TYR C 3 18 ? 73.707 50.013 115.589 1.00 98.49 18 TYR C O 1
ATOM 3046 N N . THR C 3 19 ? 74.512 50.885 113.676 1.00 101.77 19 THR C N 1
ATOM 3047 C CA . THR C 3 19 ? 73.428 50.397 112.832 1.00 101.77 19 THR C CA 1
ATOM 3048 C C . THR C 3 19 ? 73.800 49.318 111.822 1.00 101.77 19 THR C C 1
ATOM 3049 O O . THR C 3 19 ? 72.874 48.720 111.262 1.00 101.77 19 THR C O 1
ATOM 3053 N N . GLU C 3 20 ? 75.103 49.091 111.549 1.00 106.02 20 GLU C N 1
ATOM 3054 C CA . GLU C 3 20 ? 75.603 48.455 110.318 1.00 106.02 20 GLU C CA 1
ATOM 3055 C C . GLU C 3 20 ? 75.193 46.994 110.130 1.00 106.02 20 GLU C C 1
ATOM 3056 O O . GLU C 3 20 ? 74.942 46.570 108.997 1.00 106.02 20 GLU C O 1
ATOM 3062 N N . ASN C 3 21 ? 74.982 46.245 111.205 1.00 103.44 21 ASN C N 1
ATOM 3063 C CA . ASN C 3 21 ? 74.846 44.801 111.078 1.00 103.44 21 ASN C CA 1
ATOM 3064 C C . ASN C 3 21 ? 73.541 44.334 111.718 1.00 103.44 21 ASN C C 1
ATOM 3065 O O . ASN C 3 21 ? 73.535 43.466 112.587 1.00 103.44 21 ASN C O 1
ATOM 3070 N N . LYS C 3 22 ? 72.414 44.894 111.270 1.00 103.59 22 LYS C N 1
ATOM 3071 C CA . LYS C 3 22 ? 71.121 44.481 111.802 1.00 103.59 22 LYS C CA 1
ATOM 3072 C C . LYS C 3 22 ? 70.149 44.150 110.674 1.00 103.59 22 LYS C C 1
ATOM 3073 O O . LYS C 3 22 ? 70.215 44.754 109.601 1.00 103.59 22 LYS C O 1
ATOM 3079 N N . PRO C 3 23 ? 69.211 43.206 110.912 1.00 103.08 23 PRO C N 1
ATOM 3080 C CA . PRO C 3 23 ? 68.143 42.901 109.938 1.00 103.08 23 PRO C CA 1
ATOM 3081 C C . PRO C 3 23 ? 67.170 44.027 109.627 1.00 103.08 23 PRO C C 1
ATOM 3082 O O . PRO C 3 23 ? 66.829 44.844 110.481 1.00 103.08 23 PRO C O 1
ATOM 3086 N N . ILE C 3 24 ? 66.712 44.031 108.375 1.00 101.09 24 ILE C N 1
ATOM 3087 C CA . ILE C 3 24 ? 65.608 44.866 107.919 1.00 101.09 24 ILE C CA 1
ATOM 3088 C C . ILE C 3 24 ? 64.308 44.179 108.312 1.00 101.09 24 ILE C C 1
ATOM 3089 O O . ILE C 3 24 ? 63.826 43.294 107.593 1.00 101.09 24 ILE C O 1
ATOM 3094 N N . GLU C 3 25 ? 63.799 44.465 109.508 1.00 100.50 25 GLU C N 1
ATOM 3095 C CA . GLU C 3 25 ? 62.427 44.075 109.810 1.00 100.50 25 GLU C CA 1
ATOM 3096 C C . GLU C 3 25 ? 61.445 44.863 108.956 1.00 100.50 25 GLU C C 1
ATOM 3097 O O . GLU C 3 25 ? 61.672 46.034 108.648 1.00 100.50 25 GLU C O 1
ATOM 3103 N N . GLU C 3 26 ? 60.372 44.201 108.532 1.00 101.62 26 GLU C N 1
ATOM 3104 C CA . GLU C 3 26 ? 59.213 44.913 108.009 1.00 101.62 26 GLU C CA 1
ATOM 3105 C C . GLU C 3 26 ? 58.519 45.709 109.106 1.00 101.62 26 GLU C C 1
ATOM 3106 O O . GLU C 3 26 ? 58.450 45.273 110.257 1.00 101.62 26 GLU C O 1
ATOM 3112 N N . TYR C 3 27 ? 58.018 46.888 108.755 1.00 105.37 27 TYR C N 1
ATOM 3113 C CA . TYR C 3 27 ? 57.061 47.605 109.588 1.00 105.37 27 TYR C CA 1
ATOM 3114 C C . TYR C 3 27 ? 55.661 47.396 109.025 1.00 105.37 27 TYR C C 1
ATOM 3115 O O . TYR C 3 27 ? 55.335 47.923 107.958 1.00 105.37 27 TYR C O 1
ATOM 3124 N N . LEU C 3 28 ? 54.844 46.627 109.728 1.00 112.10 28 LEU C N 1
ATOM 3125 C CA . LEU C 3 28 ? 53.412 46.630 109.455 1.00 112.10 28 LEU C CA 1
ATOM 3126 C C . LEU C 3 28 ? 52.804 47.958 109.920 1.00 112.10 28 LEU C C 1
ATOM 3127 O O . LEU C 3 28 ? 53.124 48.419 111.014 1.00 112.10 28 LEU C O 1
ATOM 3132 N N . PRO C 3 29 ? 51.999 48.625 109.076 1.00 111.24 29 PRO C N 1
ATOM 3133 C CA . PRO C 3 29 ? 51.306 49.865 109.487 1.00 111.24 29 PRO C CA 1
ATOM 3134 C C . PRO C 3 29 ? 50.300 49.705 110.622 1.00 111.24 29 PRO C C 1
ATOM 3135 O O . PRO C 3 29 ? 49.653 48.669 110.768 1.00 111.24 29 PRO C O 1
ATOM 3139 N N . LYS C 3 30 ? 50.197 50.755 111.445 1.00 113.91 30 LYS C N 1
ATOM 3140 C CA . LYS C 3 30 ? 49.121 50.862 112.430 1.00 113.91 30 LYS C CA 1
ATOM 3141 C C . LYS C 3 30 ? 48.193 52.029 112.111 1.00 113.91 30 LYS C C 1
ATOM 3142 O O . LYS C 3 30 ? 47.020 51.797 111.813 1.00 113.91 30 LYS C O 1
ATOM 3148 N N . GLY C 3 31 ? 48.673 53.279 112.147 1.00 111.31 31 GLY C N 1
ATOM 3149 C CA . GLY C 3 31 ? 47.800 54.406 111.882 1.00 111.31 31 GLY C CA 1
ATOM 3150 C C . GLY C 3 31 ? 47.587 54.643 110.399 1.00 111.31 31 GLY C C 1
ATOM 3151 O O . GLY C 3 31 ? 48.193 53.961 109.571 1.00 111.31 31 GLY C O 1
ATOM 3152 N N . ASP C 3 32 ? 46.664 55.565 110.093 1.00 111.01 32 ASP C N 1
ATOM 3153 C CA . ASP C 3 32 ? 46.250 55.814 108.714 1.00 111.01 32 ASP C CA 1
ATOM 3154 C C . ASP C 3 32 ? 47.353 56.423 107.848 1.00 111.01 32 ASP C C 1
ATOM 3155 O O . ASP C 3 32 ? 48.116 57.293 108.274 1.00 111.01 32 ASP C O 1
ATOM 3160 N N . ILE C 3 33 ? 47.450 55.903 106.645 1.00 98.62 33 ILE C N 1
ATOM 3161 C CA . ILE C 3 33 ? 48.324 56.402 105.592 1.00 98.62 33 ILE C CA 1
ATOM 3162 C C . ILE C 3 33 ? 47.781 57.715 105.026 1.00 98.62 33 ILE C C 1
ATOM 3163 O O . ILE C 3 33 ? 46.566 57.892 104.899 1.00 98.62 33 ILE C O 1
ATOM 3168 N N . VAL C 3 34 ? 48.664 58.650 104.640 1.00 91.46 34 VAL C N 1
ATOM 3169 C CA . VAL C 3 34 ? 48.302 59.690 103.675 1.00 91.46 34 VAL C CA 1
ATOM 3170 C C . VAL C 3 34 ? 49.383 59.702 102.593 1.00 91.46 34 VAL C C 1
ATOM 3171 O O . VAL C 3 34 ? 50.613 59.546 102.818 1.00 91.46 34 VAL C O 1
ATOM 3175 N N . ILE C 3 35 ? 48.922 59.871 101.350 1.00 87.05 35 ILE C N 1
ATOM 3176 C CA . ILE C 3 35 ? 49.846 59.871 100.177 1.00 87.05 35 ILE C CA 1
ATOM 3177 C C . ILE C 3 35 ? 49.870 61.264 99.538 1.00 87.05 35 ILE C C 1
ATOM 3178 O O . ILE C 3 35 ? 48.807 61.721 99.073 1.00 87.05 35 ILE C O 1
ATOM 3183 N N . PRO C 3 36 ? 51.031 61.956 99.504 1.00 87.76 36 PRO C N 1
ATOM 3184 C CA . PRO C 3 36 ? 51.141 63.278 98.889 1.00 87.76 36 PRO C CA 1
ATOM 3185 C C . PRO C 3 36 ? 51.613 63.139 97.434 1.00 87.76 36 PRO C C 1
ATOM 3186 O O . PRO C 3 36 ? 52.673 62.578 97.219 1.00 87.76 36 PRO C O 1
ATOM 3190 N N . MET C 3 37 ? 50.821 63.647 96.485 1.00 92.39 37 MET C N 1
ATOM 3191 C CA . MET C 3 37 ? 51.161 63.563 95.074 1.00 92.39 37 MET C CA 1
ATOM 3192 C C . MET C 3 37 ? 52.447 64.286 94.715 1.00 92.39 37 MET C C 1
ATOM 3193 O O . MET C 3 37 ? 52.927 64.137 93.591 1.00 92.39 37 MET C O 1
ATOM 3198 N N . SER C 3 38 ? 53.000 65.074 95.629 1.00 93.04 38 SER C N 1
ATOM 3199 C CA . SER C 3 38 ? 54.060 66.026 95.326 1.00 93.04 38 SER C CA 1
ATOM 3200 C C . SER C 3 38 ? 55.461 65.437 95.343 1.00 93.04 38 SER C C 1
ATOM 3201 O O . SER C 3 38 ? 56.405 66.218 95.185 1.00 93.04 38 SER C O 1
ATOM 3204 N N . GLN C 3 39 ? 55.610 64.145 95.684 1.00 93.81 39 GLN C N 1
ATOM 3205 C CA . GLN C 3 39 ? 56.906 63.546 96.025 1.00 93.81 39 GLN C CA 1
ATOM 3206 C C . GLN C 3 39 ? 57.905 63.514 94.872 1.00 93.81 39 GLN C C 1
ATOM 3207 O O . GLN C 3 39 ? 59.116 63.572 95.110 1.00 93.81 39 GLN C O 1
ATOM 3213 N N . HIS C 3 40 ? 57.414 63.472 93.642 1.00 92.83 40 HIS C N 1
ATOM 3214 C CA . HIS C 3 40 ? 58.394 63.546 92.535 1.00 92.83 40 HIS C CA 1
ATOM 3215 C C . HIS C 3 40 ? 58.702 65.027 92.300 1.00 92.83 40 HIS C C 1
ATOM 3216 O O . HIS C 3 40 ? 57.837 65.867 92.615 1.00 92.83 40 HIS C O 1
ATOM 3223 N N . ILE C 3 41 ? 59.891 65.326 91.761 1.00 87.77 41 ILE C N 1
ATOM 3224 C CA . ILE C 3 41 ? 60.307 66.660 91.332 1.00 87.77 41 ILE C CA 1
ATOM 3225 C C . ILE C 3 41 ? 59.447 67.119 90.148 1.00 87.77 41 ILE C C 1
ATOM 3226 O O . ILE C 3 41 ? 58.883 66.308 89.398 1.00 87.77 41 ILE C O 1
ATOM 3231 N N . GLY C 3 42 ? 59.249 68.432 90.038 1.00 91.31 42 GLY C N 1
ATOM 3232 C CA . GLY C 3 42 ? 58.254 68.971 89.133 1.00 91.31 42 GLY C CA 1
ATOM 3233 C C . GLY C 3 42 ? 56.871 69.015 89.747 1.00 91.31 42 GLY C C 1
ATOM 3234 O O . GLY C 3 42 ? 56.678 68.789 90.946 1.00 91.31 42 GLY C O 1
ATOM 3235 N N . ALA C 3 43 ? 55.907 69.406 88.903 1.00 92.20 43 ALA C N 1
ATOM 3236 C CA . ALA C 3 43 ? 54.526 69.626 89.329 1.00 92.20 43 ALA C CA 1
ATOM 3237 C C . ALA C 3 43 ? 53.841 68.308 89.707 1.00 92.20 43 ALA C C 1
ATOM 3238 O O . ALA C 3 43 ? 54.107 67.279 89.072 1.00 92.20 43 ALA C O 1
ATOM 3240 N N . PRO C 3 44 ? 53.054 68.296 90.801 1.00 90.59 44 PRO C N 1
ATOM 3241 C CA . PRO C 3 44 ? 52.289 67.098 91.182 1.00 90.59 44 PRO C CA 1
ATOM 3242 C C . PRO C 3 44 ? 51.252 66.688 90.155 1.00 90.59 44 PRO C C 1
ATOM 3243 O O . PRO C 3 44 ? 50.695 67.525 89.436 1.00 90.59 44 PRO C O 1
ATOM 3247 N N . ALA C 3 45 ? 51.066 65.380 90.033 1.00 92.08 45 ALA C N 1
ATOM 3248 C CA . ALA C 3 45 ? 49.879 64.857 89.379 1.00 92.08 45 ALA C CA 1
ATOM 3249 C C . ALA C 3 45 ? 48.630 65.246 90.160 1.00 92.08 45 ALA C C 1
ATOM 3250 O O . ALA C 3 45 ? 48.617 65.224 91.392 1.00 92.08 45 ALA C O 1
ATOM 3252 N N . GLU C 3 46 ? 47.588 65.622 89.447 1.00 90.35 46 GLU C N 1
ATOM 3253 C CA . GLU C 3 46 ? 46.259 65.592 90.028 1.00 90.35 46 GLU C CA 1
ATOM 3254 C C . GLU C 3 46 ? 45.853 64.131 90.168 1.00 90.35 46 GLU C C 1
ATOM 3255 O O . GLU C 3 46 ? 46.165 63.342 89.266 1.00 90.35 46 GLU C O 1
ATOM 3261 N N . PRO C 3 47 ? 45.329 63.697 91.323 1.00 88.59 47 PRO C N 1
ATOM 3262 C CA . PRO C 3 47 ? 44.717 62.362 91.379 1.00 88.59 47 PRO C CA 1
ATOM 3263 C C . PRO C 3 47 ? 43.502 62.244 90.462 1.00 88.59 47 PRO C C 1
ATOM 3264 O O . PRO C 3 47 ? 42.741 63.192 90.297 1.00 88.59 47 PRO C O 1
ATOM 3268 N N . ILE C 3 48 ? 43.341 61.066 89.845 1.00 94.94 48 ILE C N 1
ATOM 3269 C CA . ILE C 3 48 ? 42.040 60.688 89.293 1.00 94.94 48 ILE C CA 1
ATOM 3270 C C . ILE C 3 48 ? 40.998 60.419 90.380 1.00 94.94 48 ILE C C 1
ATOM 3271 O O . ILE C 3 48 ? 39.796 60.615 90.160 1.00 94.94 48 ILE C O 1
ATOM 3276 N N . VAL C 3 49 ? 41.447 59.973 91.565 1.00 103.52 49 VAL C N 1
ATOM 3277 C CA . VAL C 3 49 ? 40.622 59.317 92.580 1.00 103.52 49 VAL C CA 1
ATOM 3278 C C . VAL C 3 49 ? 39.740 60.337 93.306 1.00 103.52 49 VAL C C 1
ATOM 3279 O O . VAL C 3 49 ? 40.105 61.508 93.459 1.00 103.52 49 VAL C O 1
ATOM 3283 N N . LYS C 3 50 ? 38.564 59.892 93.751 1.00 113.79 50 LYS C N 1
ATOM 3284 C CA . LYS C 3 50 ? 37.619 60.690 94.514 1.00 113.79 50 LYS C CA 1
ATOM 3285 C C . LYS C 3 50 ? 36.971 59.767 95.537 1.00 113.79 50 LYS C C 1
ATOM 3286 O O . LYS C 3 50 ? 37.094 58.542 95.446 1.00 113.79 50 LYS C O 1
ATOM 3292 N N . LYS C 3 51 ? 36.312 60.396 96.523 1.00 117.25 51 LYS C N 1
ATOM 3293 C CA . LYS C 3 51 ? 36.028 59.841 97.852 1.00 117.25 51 LYS C CA 1
ATOM 3294 C C . LYS C 3 51 ? 35.123 58.605 97.847 1.00 117.25 51 LYS C C 1
ATOM 3295 O O . LYS C 3 51 ? 34.172 58.506 97.068 1.00 117.25 51 LYS C O 1
ATOM 3301 N N . GLY C 3 52 ? 35.451 57.654 98.724 1.00 123.74 52 GLY C N 1
ATOM 3302 C CA . GLY C 3 52 ? 34.661 56.472 98.985 1.00 123.74 52 GLY C CA 1
ATOM 3303 C C . GLY C 3 52 ? 34.890 55.299 98.060 1.00 123.74 52 GLY C C 1
ATOM 3304 O O . GLY C 3 52 ? 34.192 54.286 98.203 1.00 123.74 52 GLY C O 1
ATOM 3305 N N . ASP C 3 53 ? 35.801 55.413 97.092 1.00 121.25 53 ASP C N 1
ATOM 3306 C CA . ASP C 3 53 ? 36.203 54.269 96.281 1.00 121.25 53 ASP C CA 1
ATOM 3307 C C . ASP C 3 53 ? 36.952 53.228 97.109 1.00 121.25 53 ASP C C 1
ATOM 3308 O O . ASP C 3 53 ? 37.705 53.569 98.025 1.00 121.25 53 ASP C O 1
ATOM 3313 N N . ARG C 3 54 ? 36.713 51.954 96.803 1.00 119.73 54 ARG C N 1
ATOM 3314 C CA . ARG C 3 54 ? 37.641 50.897 97.184 1.00 119.73 54 ARG C CA 1
ATOM 3315 C C . ARG C 3 54 ? 38.966 51.093 96.446 1.00 119.73 54 ARG C C 1
ATOM 3316 O O . ARG C 3 54 ? 38.978 51.422 95.258 1.00 119.73 54 ARG C O 1
ATOM 3324 N N . VAL C 3 55 ? 40.092 50.840 97.133 1.00 116.13 55 VAL C N 1
ATOM 3325 C CA . VAL C 3 55 ? 41.428 51.008 96.558 1.00 116.13 55 VAL C CA 1
ATOM 3326 C C . VAL C 3 55 ? 42.325 49.921 97.131 1.00 116.13 55 VAL C C 1
ATOM 3327 O O . VAL C 3 55 ? 42.053 49.344 98.185 1.00 116.13 55 VAL C O 1
ATOM 3331 N N . LEU C 3 56 ? 43.415 49.646 96.413 1.00 117.98 56 LEU C N 1
ATOM 3332 C CA . LEU C 3 56 ? 44.166 48.396 96.476 1.00 117.98 56 LEU C CA 1
ATOM 3333 C C . LEU C 3 56 ? 45.629 48.733 96.220 1.00 117.98 56 LEU C C 1
ATOM 3334 O O . LEU C 3 56 ? 45.946 49.859 95.819 1.00 117.98 56 LEU C O 1
ATOM 3339 N N . VAL C 3 57 ? 46.520 47.782 96.560 1.00 116.83 57 VAL C N 1
ATOM 3340 C CA . VAL C 3 57 ? 47.947 47.899 96.248 1.00 116.83 57 VAL C CA 1
ATOM 3341 C C . VAL C 3 57 ? 48.130 47.929 94.736 1.00 116.83 57 VAL C C 1
ATOM 3342 O O . VAL C 3 57 ? 47.482 47.174 94.003 1.00 116.83 57 VAL C O 1
ATOM 3346 N N . GLY C 3 58 ? 48.976 48.842 94.254 1.00 107.57 58 GLY C N 1
ATOM 3347 C CA . GLY C 3 58 ? 49.412 48.833 92.879 1.00 107.57 58 GLY C CA 1
ATOM 3348 C C . GLY C 3 58 ? 48.488 49.525 91.907 1.00 107.57 58 GLY C C 1
ATOM 3349 O O . GLY C 3 58 ? 48.783 49.524 90.703 1.00 107.57 58 GLY C O 1
ATOM 3350 N N . GLN C 3 59 ? 47.365 50.063 92.377 1.00 104.60 59 GLN C N 1
ATOM 3351 C CA . GLN C 3 59 ? 46.568 50.993 91.595 1.00 104.60 59 GLN C CA 1
ATOM 3352 C C . GLN C 3 59 ? 47.363 52.268 91.351 1.00 104.60 59 GLN C C 1
ATOM 3353 O O . GLN C 3 59 ? 48.105 52.715 92.231 1.00 104.60 59 GLN C O 1
ATOM 3359 N N . LYS C 3 60 ? 47.267 52.826 90.140 1.00 103.40 60 LYS C N 1
ATOM 3360 C CA . LYS C 3 60 ? 47.730 54.196 89.953 1.00 103.40 60 LYS C CA 1
ATOM 3361 C C . LYS C 3 60 ? 46.781 55.125 90.706 1.00 103.40 60 LYS C C 1
ATOM 3362 O O . LYS C 3 60 ? 45.569 54.897 90.744 1.00 103.40 60 LYS C O 1
ATOM 3368 N N . ILE C 3 61 ? 47.345 56.114 91.400 1.00 96.90 61 ILE C N 1
ATOM 3369 C CA . ILE C 3 61 ? 46.505 57.065 92.121 1.00 96.90 61 ILE C CA 1
ATOM 3370 C C . ILE C 3 61 ? 46.285 58.341 91.312 1.00 96.90 61 ILE C C 1
ATOM 3371 O O . ILE C 3 61 ? 45.309 59.062 91.552 1.00 96.90 61 ILE C O 1
ATOM 3376 N N . GLY C 3 62 ? 47.083 58.587 90.281 1.00 94.15 62 GLY C N 1
ATOM 3377 C CA . GLY C 3 62 ? 46.965 59.856 89.588 1.00 94.15 62 GLY C CA 1
ATOM 3378 C C . GLY C 3 62 ? 47.851 59.988 88.370 1.00 94.15 62 GLY C C 1
ATOM 3379 O O . GLY C 3 62 ? 49.069 59.803 88.462 1.00 94.15 62 GLY C O 1
ATOM 3380 N N . GLU C 3 63 ? 47.218 60.256 87.224 1.00 97.84 63 GLU C N 1
ATOM 3381 C CA . GLU C 3 63 ? 47.900 60.409 85.944 1.00 97.84 63 GLU C CA 1
ATOM 3382 C C . GLU C 3 63 ? 48.828 61.619 85.921 1.00 97.84 63 GLU C C 1
ATOM 3383 O O . GLU C 3 63 ? 48.468 62.708 86.370 1.00 97.84 63 GLU C O 1
ATOM 3389 N N . ALA C 3 64 ? 49.979 61.444 85.287 1.00 94.99 64 ALA C N 1
ATOM 3390 C CA . ALA C 3 64 ? 51.085 62.394 85.343 1.00 94.99 64 ALA C CA 1
ATOM 3391 C C . ALA C 3 64 ? 50.881 63.474 84.291 1.00 94.99 64 ALA C C 1
ATOM 3392 O O . ALA C 3 64 ? 51.254 63.301 83.130 1.00 94.99 64 ALA C O 1
ATOM 3394 N N . LYS C 3 65 ? 50.309 64.610 84.693 1.00 99.10 65 LYS C N 1
ATOM 3395 C CA . LYS C 3 65 ? 49.983 65.689 83.755 1.00 99.10 65 LYS C CA 1
ATOM 3396 C C . LYS C 3 65 ? 51.203 66.579 83.499 1.00 99.10 65 LYS C C 1
ATOM 3397 O O . LYS C 3 65 ? 51.284 67.734 83.924 1.00 99.10 65 LYS C O 1
ATOM 3403 N N . GLY C 3 66 ? 52.158 66.021 82.769 1.00 103.54 66 GLY C N 1
ATOM 3404 C CA . GLY C 3 66 ? 53.307 66.768 82.300 1.00 103.54 66 GLY C CA 1
ATOM 3405 C C . GLY C 3 66 ? 54.355 65.812 81.786 1.00 103.54 66 GLY C C 1
ATOM 3406 O O . GLY C 3 66 ? 54.237 64.591 81.928 1.00 103.54 66 GLY C O 1
ATOM 3407 N N . PHE C 3 67 ? 55.359 66.389 81.117 1.00 106.54 67 PHE C N 1
ATOM 3408 C CA . PHE C 3 67 ? 56.498 65.605 80.648 1.00 106.54 67 PHE C CA 1
ATOM 3409 C C . PHE C 3 67 ? 57.356 65.045 81.786 1.00 106.54 67 PHE C C 1
ATOM 3410 O O . PHE C 3 67 ? 57.907 63.947 81.655 1.00 106.54 67 PHE C O 1
ATOM 3418 N N . VAL C 3 68 ? 57.443 65.740 82.929 1.00 96.78 68 VAL C N 1
ATOM 3419 C CA . VAL C 3 68 ? 58.280 65.285 84.043 1.00 96.78 68 VAL C CA 1
ATOM 3420 C C . VAL C 3 68 ? 57.395 65.159 85.277 1.00 96.78 68 VAL C C 1
ATOM 3421 O O . VAL C 3 68 ? 57.312 66.083 86.098 1.00 96.78 68 VAL C O 1
ATOM 3425 N N . SER C 3 69 ? 56.693 64.030 85.370 1.00 94.00 69 SER C N 1
ATOM 3426 C CA . SER C 3 69 ? 55.949 63.580 86.541 1.00 94.00 69 SER C CA 1
ATOM 3427 C C . SER C 3 69 ? 55.779 62.075 86.392 1.00 94.00 69 SER C C 1
ATOM 3428 O O . SER C 3 69 ? 55.878 61.544 85.287 1.00 94.00 69 SER C O 1
ATOM 3431 N N . ALA C 3 70 ? 55.506 61.388 87.499 1.00 87.94 70 ALA C N 1
ATOM 3432 C CA . ALA C 3 70 ? 55.511 59.929 87.461 1.00 87.94 70 ALA C CA 1
ATOM 3433 C C . ALA C 3 70 ? 54.378 59.389 88.314 1.00 87.94 70 ALA C C 1
ATOM 3434 O O . ALA C 3 70 ? 53.908 60.079 89.224 1.00 87.94 70 ALA C O 1
ATOM 3436 N N . ASN C 3 71 ? 53.885 58.195 87.930 1.00 88.88 71 ASN C N 1
ATOM 3437 C CA . ASN C 3 71 ? 52.704 57.619 88.565 1.00 88.88 71 ASN C CA 1
ATOM 3438 C C . ASN C 3 71 ? 52.935 57.244 90.025 1.00 88.88 71 ASN C C 1
ATOM 3439 O O . ASN C 3 71 ? 53.947 56.647 90.396 1.00 88.88 71 ASN C O 1
ATOM 3444 N N . ILE C 3 72 ? 51.981 57.603 90.824 1.00 92.66 72 ILE C N 1
ATOM 3445 C CA . ILE C 3 72 ? 51.863 57.240 92.222 1.00 92.66 72 ILE C CA 1
ATOM 3446 C C . ILE C 3 72 ? 51.307 55.820 92.345 1.00 92.66 72 ILE C C 1
ATOM 3447 O O . ILE C 3 72 ? 50.518 55.392 91.502 1.00 92.66 72 ILE C O 1
ATOM 3452 N N . HIS C 3 73 ? 51.659 55.082 93.410 1.00 96.37 73 HIS C N 1
ATOM 3453 C CA . HIS C 3 73 ? 50.917 53.878 93.774 1.00 96.37 73 HIS C CA 1
ATOM 3454 C C . HIS C 3 73 ? 50.761 53.814 95.281 1.00 96.37 73 HIS C C 1
ATOM 3455 O O . HIS C 3 73 ? 51.642 54.262 96.017 1.00 96.37 73 HIS C O 1
ATOM 3462 N N . ALA C 3 74 ? 49.611 53.295 95.719 1.00 106.72 74 ALA C N 1
ATOM 3463 C CA . ALA C 3 74 ? 49.326 53.115 97.137 1.00 106.72 74 ALA C CA 1
ATOM 3464 C C . ALA C 3 74 ? 50.230 52.066 97.766 1.00 106.72 74 ALA C C 1
ATOM 3465 O O . ALA C 3 74 ? 50.557 51.052 97.145 1.00 106.72 74 ALA C O 1
ATOM 3467 N N . SER C 3 75 ? 50.648 52.334 99.006 1.00 106.63 75 SER C N 1
ATOM 3468 C CA . SER C 3 75 ? 51.338 51.333 99.814 1.00 106.63 75 SER C CA 1
ATOM 3469 C C . SER C 3 75 ? 50.442 50.167 100.200 1.00 106.63 75 SER C C 1
ATOM 3470 O O . SER C 3 75 ? 50.936 49.050 100.391 1.00 106.63 75 SER C O 1
ATOM 3473 N N . VAL C 3 76 ? 49.134 50.386 100.302 1.00 116.65 76 VAL C N 1
ATOM 3474 C CA . VAL C 3 76 ? 48.285 49.452 101.022 1.00 116.65 76 VAL C CA 1
ATOM 3475 C C . VAL C 3 76 ? 46.870 49.528 100.456 1.00 116.65 76 VAL C C 1
ATOM 3476 O O . VAL C 3 76 ? 46.477 50.532 99.853 1.00 116.65 76 VAL C O 1
ATOM 3480 N N . SER C 3 77 ? 46.146 48.414 100.553 1.00 123.73 77 SER C N 1
ATOM 3481 C CA . SER C 3 77 ? 44.716 48.374 100.294 1.00 123.73 77 SER C CA 1
ATOM 3482 C C . SER C 3 77 ? 43.960 49.155 101.363 1.00 123.73 77 SER C C 1
ATOM 3483 O O . SER C 3 77 ? 44.412 49.281 102.503 1.00 123.73 77 SER C O 1
ATOM 3486 N N . GLY C 3 78 ? 42.829 49.739 100.970 1.00 119.84 78 GLY C N 1
ATOM 3487 C CA . GLY C 3 78 ? 42.013 50.502 101.901 1.00 119.84 78 GLY C CA 1
ATOM 3488 C C . GLY C 3 78 ? 40.841 51.173 101.220 1.00 119.84 78 GLY C C 1
ATOM 3489 O O . GLY C 3 78 ? 40.310 50.634 100.245 1.00 119.84 78 GLY C O 1
ATOM 3490 N N . THR C 3 79 ? 40.517 52.366 101.706 1.00 115.75 79 THR C N 1
ATOM 3491 C CA . THR C 3 79 ? 39.388 53.179 101.202 1.00 115.75 79 THR C CA 1
ATOM 3492 C C . THR C 3 79 ? 39.765 54.659 101.280 1.00 115.75 79 THR C C 1
ATOM 3493 O O . THR C 3 79 ? 40.523 55.027 102.189 1.00 115.75 79 THR C O 1
ATOM 3497 N N . VAL C 3 80 ? 39.175 55.480 100.412 1.00 113.12 80 VAL C N 1
ATOM 3498 C CA . VAL C 3 80 ? 39.538 56.895 100.309 1.00 113.12 80 VAL C CA 1
ATOM 3499 C C . VAL C 3 80 ? 38.649 57.679 101.267 1.00 113.12 80 VAL C C 1
ATOM 3500 O O . VAL C 3 80 ? 37.474 57.923 100.990 1.00 113.12 80 VAL C O 1
ATOM 3504 N N . LYS C 3 81 ? 39.186 57.992 102.453 1.00 104.59 81 LYS C N 1
ATOM 3505 C CA . LYS C 3 81 ? 38.495 58.921 103.343 1.00 104.59 81 LYS C CA 1
ATOM 3506 C C . LYS C 3 81 ? 38.389 60.344 102.780 1.00 104.59 81 LYS C C 1
ATOM 3507 O O . LYS C 3 81 ? 37.349 60.990 102.958 1.00 104.59 81 LYS C O 1
ATOM 3513 N N . ASN C 3 82 ? 39.451 60.897 102.180 1.00 96.80 82 ASN C N 1
ATOM 3514 C CA . ASN C 3 82 ? 39.350 62.329 101.769 1.00 96.80 82 ASN C CA 1
ATOM 3515 C C . ASN C 3 82 ? 40.501 62.770 100.874 1.00 96.80 82 ASN C C 1
ATOM 3516 O O . ASN C 3 82 ? 41.632 62.543 101.262 1.00 96.80 82 ASN C O 1
ATOM 3521 N N . VAL C 3 83 ? 40.213 63.431 99.759 1.00 85.41 83 VAL C N 1
ATOM 3522 C CA . VAL C 3 83 ? 41.319 63.988 98.942 1.00 85.41 83 VAL C CA 1
ATOM 3523 C C . VAL C 3 83 ? 41.840 65.195 99.710 1.00 85.41 83 VAL C C 1
ATOM 3524 O O . VAL C 3 83 ? 41.788 66.298 99.159 1.00 85.41 83 VAL C O 1
ATOM 3528 N N . ALA C 3 84 ? 42.308 64.986 100.942 1.00 87.00 84 ALA C N 1
ATOM 3529 C CA . ALA C 3 84 ? 42.721 66.109 101.802 1.00 87.00 84 ALA C CA 1
ATOM 3530 C C . ALA C 3 84 ? 44.037 66.753 101.363 1.00 87.00 84 ALA C C 1
ATOM 3531 O O . ALA C 3 84 ? 45.013 66.038 101.148 1.00 87.00 84 ALA C O 1
ATOM 3533 N N . PRO C 3 85 ? 44.100 68.075 101.202 1.00 84.19 85 PRO C N 1
ATOM 3534 C CA . PRO C 3 85 ? 45.393 68.778 101.241 1.00 84.19 85 PRO C CA 1
ATOM 3535 C C . PRO C 3 85 ? 46.088 68.662 102.593 1.00 84.19 85 PRO C C 1
ATOM 3536 O O . PRO C 3 85 ? 45.442 68.630 103.639 1.00 84.19 85 PRO C O 1
ATOM 3540 N N . VAL C 3 86 ? 47.424 68.606 102.560 1.00 82.85 86 VAL C N 1
ATOM 3541 C CA . VAL C 3 86 ? 48.226 68.496 103.774 1.00 82.85 86 VAL C CA 1
ATOM 3542 C C . VAL C 3 86 ? 49.567 69.190 103.528 1.00 82.85 86 VAL C C 1
ATOM 3543 O O . VAL C 3 86 ? 49.996 69.368 102.385 1.00 82.85 86 VAL C O 1
ATOM 3547 N N . THR C 3 87 ? 50.160 69.711 104.603 1.00 84.67 87 THR C N 1
ATOM 3548 C CA . THR C 3 87 ? 51.545 70.152 104.583 1.00 84.67 87 THR C CA 1
ATOM 3549 C C . THR C 3 87 ? 52.510 68.992 104.378 1.00 84.67 87 THR C C 1
ATOM 3550 O O . THR C 3 87 ? 52.309 67.894 104.902 1.00 84.67 87 THR C O 1
ATOM 3554 N N . LEU C 3 88 ? 53.552 69.240 103.600 1.00 75.64 88 LEU C N 1
ATOM 3555 C CA . LEU C 3 88 ? 54.851 68.591 103.681 1.00 75.64 88 LEU C CA 1
ATOM 3556 C C . LEU C 3 88 ? 55.738 69.325 104.688 1.00 75.64 88 LEU C C 1
ATOM 3557 O O . LEU C 3 88 ? 55.361 70.364 105.230 1.00 75.64 88 LEU C O 1
ATOM 3562 N N . PHE C 3 89 ? 56.901 68.722 105.003 1.00 67.63 89 PHE C N 1
ATOM 3563 C CA . PHE C 3 89 ? 57.893 69.343 105.894 1.00 67.63 89 PHE C CA 1
ATOM 3564 C C . PHE C 3 89 ? 58.505 70.620 105.313 1.00 67.63 89 PHE C C 1
ATOM 3565 O O . PHE C 3 89 ? 58.984 71.472 106.066 1.00 67.63 89 PHE C O 1
ATOM 3573 N N . ASN C 3 90 ? 58.504 70.768 103.981 1.00 68.37 90 ASN C N 1
ATOM 3574 C CA . ASN C 3 90 ? 58.749 72.061 103.344 1.00 68.37 90 ASN C CA 1
ATOM 3575 C C . ASN C 3 90 ? 57.660 73.093 103.647 1.00 68.37 90 ASN C C 1
ATOM 3576 O O . ASN C 3 90 ? 57.920 74.297 103.560 1.00 68.37 90 ASN C O 1
ATOM 3581 N N . GLY C 3 91 ? 56.444 72.664 103.988 1.00 75.02 91 GLY C N 1
ATOM 3582 C CA . GLY C 3 91 ? 55.357 73.573 104.259 1.00 75.02 91 GLY C CA 1
ATOM 3583 C C . GLY C 3 91 ? 54.591 74.035 103.050 1.00 75.02 91 GLY C C 1
ATOM 3584 O O . GLY C 3 91 ? 53.734 74.917 103.190 1.00 75.02 91 GLY C O 1
ATOM 3585 N N . VAL C 3 92 ? 54.910 73.515 101.861 1.00 76.77 92 VAL C N 1
ATOM 3586 C CA . VAL C 3 92 ? 53.992 73.630 100.736 1.00 76.77 92 VAL C CA 1
ATOM 3587 C C . VAL C 3 92 ? 52.712 72.844 101.029 1.00 76.77 92 VAL C C 1
ATOM 3588 O O . VAL C 3 92 ? 52.726 71.805 101.705 1.00 76.77 92 VAL C O 1
ATOM 3592 N N . LYS C 3 93 ? 51.578 73.387 100.588 1.00 83.22 93 LYS C N 1
ATOM 3593 C CA . LYS C 3 93 ? 50.285 72.726 100.771 1.00 83.22 93 LYS C CA 1
ATOM 3594 C C . LYS C 3 93 ? 50.023 71.760 99.614 1.00 83.22 93 LYS C C 1
ATOM 3595 O O . LYS C 3 93 ? 49.267 72.041 98.683 1.00 83.22 93 LYS C O 1
ATOM 3601 N N . SER C 3 94 ? 50.728 70.634 99.662 1.00 85.88 94 SER C N 1
ATOM 3602 C CA . SER C 3 94 ? 50.576 69.568 98.677 1.00 85.88 94 SER C CA 1
ATOM 3603 C C . SER C 3 94 ? 49.212 68.884 98.743 1.00 85.88 94 SER C C 1
ATOM 3604 O O . SER C 3 94 ? 48.648 68.689 99.821 1.00 85.88 94 SER C O 1
ATOM 3607 N N . THR C 3 95 ? 48.689 68.524 97.575 1.00 86.18 95 THR C N 1
ATOM 3608 C CA . THR C 3 95 ? 47.551 67.622 97.459 1.00 86.18 95 THR C CA 1
ATOM 3609 C C . THR C 3 95 ? 47.916 66.210 97.917 1.00 86.18 95 THR C C 1
ATOM 3610 O O . THR C 3 95 ? 49.034 65.739 97.705 1.00 86.18 95 THR C O 1
ATOM 3614 N N . ALA C 3 96 ? 46.952 65.525 98.536 1.00 82.87 96 ALA C N 1
ATOM 3615 C CA . ALA C 3 96 ? 47.186 64.193 99.084 1.00 82.87 96 ALA C CA 1
ATOM 3616 C C . ALA C 3 96 ? 45.895 63.399 99.129 1.00 82.87 96 ALA C C 1
ATOM 3617 O O . ALA C 3 96 ? 44.802 63.953 99.048 1.00 82.87 96 ALA C O 1
ATOM 3619 N N . VAL C 3 97 ? 46.044 62.081 99.219 1.00 89.38 97 VAL C N 1
ATOM 3620 C CA . VAL C 3 97 ? 44.929 61.159 99.417 1.00 89.38 97 VAL C CA 1
ATOM 3621 C C . VAL C 3 97 ? 45.142 60.439 100.745 1.00 89.38 97 VAL C C 1
ATOM 3622 O O . VAL C 3 97 ? 46.169 59.778 100.931 1.00 89.38 97 VAL C O 1
ATOM 3626 N N . ILE C 3 98 ? 44.219 60.626 101.695 1.00 97.29 98 ILE C N 1
ATOM 3627 C CA . ILE C 3 98 ? 44.168 59.765 102.873 1.00 97.29 98 ILE C CA 1
ATOM 3628 C C . ILE C 3 98 ? 43.771 58.356 102.444 1.00 97.29 98 ILE C C 1
ATOM 3629 O O . ILE C 3 98 ? 42.839 58.175 101.652 1.00 97.29 98 ILE C O 1
ATOM 3634 N N . ILE C 3 99 ? 44.441 57.342 102.997 1.00 107.08 99 ILE C N 1
ATOM 3635 C CA . ILE C 3 99 ? 44.029 55.947 102.884 1.00 107.08 99 ILE C CA 1
ATOM 3636 C C . ILE C 3 99 ? 44.171 55.355 104.278 1.00 107.08 99 ILE C C 1
ATOM 3637 O O . ILE C 3 99 ? 45.293 55.245 104.792 1.00 107.08 99 ILE C O 1
ATOM 3642 N N . GLU C 3 100 ? 43.044 55.106 104.948 1.00 118.14 100 GLU C N 1
ATOM 3643 C CA . GLU C 3 100 ? 43.083 54.238 106.119 1.00 118.14 100 GLU C CA 1
ATOM 3644 C C . GLU C 3 100 ? 43.475 52.822 105.690 1.00 118.14 100 GLU C C 1
ATOM 3645 O O . GLU C 3 100 ? 43.059 52.346 104.627 1.00 118.14 100 GLU C O 1
ATOM 3651 N N . ASN C 3 101 ? 44.378 52.186 106.439 1.00 129.11 101 ASN C N 1
ATOM 3652 C CA . ASN C 3 101 ? 44.611 50.756 106.229 1.00 129.11 101 ASN C CA 1
ATOM 3653 C C . ASN C 3 101 ? 43.371 49.962 106.631 1.00 129.11 101 ASN C C 1
ATOM 3654 O O . ASN C 3 101 ? 42.881 50.105 107.752 1.00 129.11 101 ASN C O 1
ATOM 3659 N N . ASP C 3 102 ? 42.973 48.995 105.794 1.00 132.64 102 ASP C N 1
ATOM 3660 C CA . ASP C 3 102 ? 41.948 48.058 106.230 1.00 132.64 102 ASP C CA 1
ATOM 3661 C C . ASP C 3 102 ? 42.519 46.921 107.057 1.00 132.64 102 ASP C C 1
ATOM 3662 O O . ASP C 3 102 ? 41.775 46.240 107.767 1.00 132.64 102 ASP C O 1
ATOM 3667 N N . GLY C 3 103 ? 43.828 46.723 106.967 1.00 132.59 103 GLY C N 1
ATOM 3668 C CA . GLY C 3 103 ? 44.523 45.596 107.536 1.00 132.59 103 GLY C CA 1
ATOM 3669 C C . GLY C 3 103 ? 44.496 44.341 106.685 1.00 132.59 103 GLY C C 1
ATOM 3670 O O . GLY C 3 103 ? 45.036 43.315 107.115 1.00 132.59 103 GLY C O 1
ATOM 3671 N N . GLN C 3 104 ? 43.870 44.377 105.503 1.00 131.78 104 GLN C N 1
ATOM 3672 C CA . GLN C 3 104 ? 43.567 43.154 104.766 1.00 131.78 104 GLN C CA 1
ATOM 3673 C C . GLN C 3 104 ? 44.616 42.721 103.747 1.00 131.78 104 GLN C C 1
ATOM 3674 O O . GLN C 3 104 ? 44.707 41.516 103.482 1.00 131.78 104 GLN C O 1
ATOM 3680 N N . TYR C 3 105 ? 45.424 43.667 103.230 1.00 131.23 105 TYR C N 1
ATOM 3681 C CA . TYR C 3 105 ? 46.539 43.457 102.275 1.00 131.23 105 TYR C CA 1
ATOM 3682 C C . TYR C 3 105 ? 46.148 42.718 100.985 1.00 131.23 105 TYR C C 1
ATOM 3683 O O . TYR C 3 105 ? 46.779 41.736 100.589 1.00 131.23 105 TYR C O 1
ATOM 3692 N N . GLU C 3 106 ? 45.061 43.170 100.359 1.00 136.65 106 GLU C N 1
ATOM 3693 C CA . GLU C 3 106 ? 44.769 42.822 98.969 1.00 136.65 106 GLU C CA 1
ATOM 3694 C C . GLU C 3 106 ? 45.828 43.404 98.037 1.00 136.65 106 GLU C C 1
ATOM 3695 O O . GLU C 3 106 ? 46.341 44.495 98.277 1.00 136.65 106 GLU C O 1
ATOM 3701 N N . GLU C 3 107 ? 46.147 42.680 96.960 1.00 138.56 107 GLU C N 1
ATOM 3702 C CA . GLU C 3 107 ? 47.055 43.191 95.938 1.00 138.56 107 GLU C CA 1
ATOM 3703 C C . GLU C 3 107 ? 46.583 42.732 94.552 1.00 138.56 107 GLU C C 1
ATOM 3704 O O . GLU C 3 107 ? 46.063 41.618 94.414 1.00 138.56 107 GLU C O 1
ATOM 3710 N N . ILE C 3 108 ? 46.649 43.623 93.546 1.00 134.34 108 ILE C N 1
ATOM 3711 C CA . ILE C 3 108 ? 46.426 43.169 92.172 1.00 134.34 108 ILE C CA 1
ATOM 3712 C C . ILE C 3 108 ? 47.588 42.280 91.719 1.00 134.34 108 ILE C C 1
ATOM 3713 O O . ILE C 3 108 ? 48.763 42.566 91.986 1.00 134.34 108 ILE C O 1
ATOM 3718 N N . GLU C 3 109 ? 47.259 41.177 91.042 1.00 127.71 109 GLU C N 1
ATOM 3719 C CA . GLU C 3 109 ? 48.265 40.348 90.391 1.00 127.71 109 GLU C CA 1
ATOM 3720 C C . GLU C 3 109 ? 48.850 41.048 89.168 1.00 127.71 109 GLU C C 1
ATOM 3721 O O . GLU C 3 109 ? 48.111 41.668 88.398 1.00 127.71 109 GLU C O 1
ATOM 3727 N N . THR C 3 110 ? 50.123 40.732 88.927 1.00 109.93 110 THR C N 1
ATOM 3728 C CA . THR C 3 110 ? 50.917 41.114 87.732 1.00 109.93 110 THR C CA 1
ATOM 3729 C C . THR C 3 110 ? 52.252 40.377 87.818 1.00 109.93 110 THR C C 1
ATOM 3730 O O . THR C 3 110 ? 52.833 40.325 88.905 1.00 109.93 110 THR C O 1
ATOM 3734 N N . GLU C 3 111 ? 52.663 39.773 86.711 1.00 105.76 111 GLU C N 1
ATOM 3735 C CA . GLU C 3 111 ? 53.916 39.032 86.649 1.00 105.76 111 GLU C CA 1
ATOM 3736 C C . GLU C 3 111 ? 54.422 39.071 85.214 1.00 105.76 111 GLU C C 1
ATOM 3737 O O . GLU C 3 111 ? 53.650 39.262 84.273 1.00 105.76 111 GLU C O 1
ATOM 3743 N N . LYS C 3 112 ? 55.734 38.895 85.058 1.00 106.07 112 LYS C N 1
ATOM 3744 C CA . LYS C 3 112 ? 56.345 38.816 83.737 1.00 106.07 112 LYS C CA 1
ATOM 3745 C C . LYS C 3 112 ? 57.382 37.703 83.707 1.00 106.07 112 LYS C C 1
ATOM 3746 O O . LYS C 3 112 ? 57.282 36.780 82.893 1.00 106.07 112 LYS C O 1
ATOM 3752 N N . ARG C 3 113 ? 58.369 37.822 84.606 1.00 116.67 113 ARG C N 1
ATOM 3753 C CA . ARG C 3 113 ? 59.457 36.865 84.879 1.00 116.67 113 ARG C CA 1
ATOM 3754 C C . ARG C 3 113 ? 60.321 36.513 83.664 1.00 116.67 113 ARG C C 1
ATOM 3755 O O . ARG C 3 113 ? 60.823 35.389 83.575 1.00 116.67 113 ARG C O 1
ATOM 3763 N N . ASP C 3 114 ? 60.518 37.465 82.746 1.00 124.84 114 ASP C N 1
ATOM 3764 C CA . ASP C 3 114 ? 61.660 37.482 81.836 1.00 124.84 114 ASP C CA 1
ATOM 3765 C C . ASP C 3 114 ? 61.888 38.924 81.421 1.00 124.84 114 ASP C C 1
ATOM 3766 O O . ASP C 3 114 ? 60.928 39.683 81.292 1.00 124.84 114 ASP C O 1
ATOM 3771 N N . TYR C 3 115 ? 63.149 39.317 81.267 1.00 121.45 115 TYR C N 1
ATOM 3772 C CA . TYR C 3 115 ? 63.438 40.563 80.571 1.00 121.45 115 TYR C CA 1
ATOM 3773 C C . TYR C 3 115 ? 63.841 40.393 79.112 1.00 121.45 115 TYR C C 1
ATOM 3774 O O . TYR C 3 115 ? 63.607 41.318 78.326 1.00 121.45 115 TYR C O 1
ATOM 3783 N N . THR C 3 116 ? 64.460 39.245 78.769 1.00 125.39 116 THR C N 1
ATOM 3784 C CA . THR C 3 116 ? 65.336 39.120 77.595 1.00 125.39 116 THR C CA 1
ATOM 3785 C C . THR C 3 116 ? 64.651 39.264 76.234 1.00 125.39 116 THR C C 1
ATOM 3786 O O . THR C 3 116 ? 65.288 39.719 75.278 1.00 125.39 116 THR C O 1
ATOM 3790 N N . LYS C 3 117 ? 63.392 38.828 76.109 1.00 127.81 117 LYS C N 1
ATOM 3791 C CA . LYS C 3 117 ? 62.669 38.963 74.841 1.00 127.81 117 LYS C CA 1
ATOM 3792 C C . LYS C 3 117 ? 62.313 40.403 74.477 1.00 127.81 117 LYS C C 1
ATOM 3793 O O . LYS C 3 117 ? 62.161 40.715 73.290 1.00 127.81 117 LYS C O 1
ATOM 3799 N N . LEU C 3 118 ? 62.153 41.255 75.487 1.00 118.96 118 LEU C N 1
ATOM 3800 C CA . LEU C 3 118 ? 61.341 42.468 75.406 1.00 118.96 118 LEU C CA 1
ATOM 3801 C C . LEU C 3 118 ? 61.995 43.566 74.566 1.00 118.96 118 LEU C C 1
ATOM 3802 O O . LEU C 3 118 ? 63.220 43.705 74.533 1.00 118.96 118 LEU C O 1
ATOM 3807 N N . SER C 3 119 ? 61.159 44.322 73.850 1.00 107.14 119 SER C N 1
ATOM 3808 C CA . SER C 3 119 ? 61.607 45.556 73.211 1.00 107.14 119 SER C CA 1
ATOM 3809 C C . SER C 3 119 ? 61.967 46.598 74.263 1.00 107.14 119 SER C C 1
ATOM 3810 O O . SER C 3 119 ? 61.348 46.649 75.328 1.00 107.14 119 SER C O 1
ATOM 3813 N N . ASN C 3 120 ? 63.017 47.383 73.971 1.00 105.07 120 ASN C N 1
ATOM 3814 C CA . ASN C 3 120 ? 63.514 48.416 74.886 1.00 105.07 120 ASN C CA 1
ATOM 3815 C C . ASN C 3 120 ? 62.511 49.545 75.120 1.00 105.07 120 ASN C C 1
ATOM 3816 O O . ASN C 3 120 ? 62.468 50.128 76.222 1.00 105.07 120 ASN C O 1
ATOM 3821 N N . GLU C 3 121 ? 61.696 49.864 74.101 1.00 106.58 121 GLU C N 1
ATOM 3822 C CA . GLU C 3 121 ? 60.615 50.824 74.295 1.00 106.58 121 GLU C CA 1
ATOM 3823 C C . GLU C 3 121 ? 59.519 50.318 75.236 1.00 106.58 121 GLU C C 1
ATOM 3824 O O . GLU C 3 121 ? 58.935 51.128 75.959 1.00 106.58 121 GLU C O 1
ATOM 3830 N N . GLU C 3 122 ? 59.260 48.999 75.273 1.00 105.78 122 GLU C N 1
ATOM 3831 C CA . GLU C 3 122 ? 58.354 48.426 76.269 1.00 105.78 122 GLU C CA 1
ATOM 3832 C C . GLU C 3 122 ? 58.899 48.522 77.689 1.00 105.78 122 GLU C C 1
ATOM 3833 O O . GLU C 3 122 ? 58.107 48.690 78.631 1.00 105.78 122 GLU C O 1
ATOM 3839 N N . ILE C 3 123 ? 60.232 48.454 77.857 1.00 101.28 123 ILE C N 1
ATOM 3840 C CA . ILE C 3 123 ? 60.832 48.722 79.163 1.00 101.28 123 ILE C CA 1
ATOM 3841 C C . ILE C 3 123 ? 60.651 50.181 79.572 1.00 101.28 123 ILE C C 1
ATOM 3842 O O . ILE C 3 123 ? 60.361 50.460 80.740 1.00 101.28 123 ILE C O 1
ATOM 3847 N N . ILE C 3 124 ? 60.859 51.120 78.660 1.00 101.15 124 ILE C N 1
ATOM 3848 C CA . ILE C 3 124 ? 60.747 52.517 79.172 1.00 101.15 124 ILE C CA 1
ATOM 3849 C C . ILE C 3 124 ? 59.304 52.797 79.580 1.00 101.15 124 ILE C C 1
ATOM 3850 O O . ILE C 3 124 ? 59.116 53.485 80.596 1.00 101.15 124 ILE C O 1
ATOM 3855 N N . ASN C 3 125 ? 58.357 52.166 78.888 1.00 101.15 125 ASN C N 1
ATOM 3856 C CA . ASN C 3 125 ? 56.904 52.350 79.143 1.00 101.15 125 ASN C CA 1
ATOM 3857 C C . ASN C 3 125 ? 56.555 51.681 80.470 1.00 101.15 125 ASN C C 1
ATOM 3858 O O . ASN C 3 125 ? 56.024 52.372 81.342 1.00 101.15 125 ASN C O 1
ATOM 3863 N N . ILE C 3 126 ? 56.787 50.381 80.596 1.00 92.61 126 ILE C N 1
ATOM 3864 C CA . ILE C 3 126 ? 56.565 49.748 81.894 1.00 92.61 126 ILE C CA 1
ATOM 3865 C C . ILE C 3 126 ? 57.275 50.489 83.037 1.00 92.61 126 ILE C C 1
ATOM 3866 O O . ILE C 3 126 ? 56.786 50.461 84.173 1.00 92.61 126 ILE C O 1
ATOM 3871 N N . ILE C 3 127 ? 58.401 51.176 82.781 1.00 89.99 127 ILE C N 1
ATOM 3872 C CA . ILE C 3 127 ? 58.982 51.980 83.855 1.00 89.99 127 ILE C CA 1
ATOM 3873 C C . ILE C 3 127 ? 58.211 53.289 84.070 1.00 89.99 127 ILE C C 1
ATOM 3874 O O . ILE C 3 127 ? 58.171 53.798 85.200 1.00 89.99 127 ILE C O 1
ATOM 3879 N N . LYS C 3 128 ? 57.601 53.875 83.018 1.00 90.52 128 LYS C N 1
ATOM 3880 C CA . LYS C 3 128 ? 56.649 54.952 83.283 1.00 90.52 128 LYS C CA 1
ATOM 3881 C C . LYS C 3 128 ? 55.388 54.477 84.006 1.00 90.52 128 LYS C C 1
ATOM 3882 O O . LYS C 3 128 ? 54.834 55.221 84.822 1.00 90.52 128 LYS C O 1
ATOM 3888 N N . GLU C 3 129 ? 55.031 53.220 83.787 1.00 92.88 129 GLU C N 1
ATOM 3889 C CA . GLU C 3 129 ? 53.859 52.707 84.525 1.00 92.88 129 GLU C CA 1
ATOM 3890 C C . GLU C 3 129 ? 54.298 52.597 85.977 1.00 92.88 129 GLU C C 1
ATOM 3891 O O . GLU C 3 129 ? 53.598 53.124 86.845 1.00 92.88 129 GLU C O 1
ATOM 3897 N N . ALA C 3 130 ? 55.445 51.964 86.203 1.00 89.39 130 ALA C N 1
ATOM 3898 C CA . ALA C 3 130 ? 55.918 51.790 87.573 1.00 89.39 130 ALA C CA 1
ATOM 3899 C C . ALA C 3 130 ? 55.993 53.099 88.339 1.00 89.39 130 ALA C C 1
ATOM 3900 O O . ALA C 3 130 ? 55.806 53.116 89.559 1.00 89.39 130 ALA C O 1
ATOM 3902 N N . GLY C 3 131 ? 56.269 54.201 87.647 1.00 91.92 131 GLY C N 1
ATOM 3903 C CA . GLY C 3 131 ? 56.263 55.496 88.288 1.00 91.92 131 GLY C CA 1
ATOM 3904 C C . GLY C 3 131 ? 57.478 55.793 89.130 1.00 91.92 131 GLY C C 1
ATOM 3905 O O . GLY C 3 131 ? 57.372 56.660 90.008 1.00 91.92 131 GLY C O 1
ATOM 3906 N N . ILE C 3 132 ? 58.545 54.976 88.997 1.00 86.06 132 ILE C N 1
ATOM 3907 C CA . ILE C 3 132 ? 59.665 54.956 89.938 1.00 86.06 132 ILE C CA 1
ATOM 3908 C C . ILE C 3 132 ? 60.435 56.273 89.936 1.00 86.06 132 ILE C C 1
ATOM 3909 O O . ILE C 3 132 ? 60.740 56.840 88.889 1.00 86.06 132 ILE C O 1
ATOM 3914 N N . VAL C 3 133 ? 60.707 56.781 91.127 1.00 83.27 133 VAL C N 1
ATOM 3915 C CA . VAL C 3 133 ? 61.624 57.881 91.376 1.00 83.27 133 VAL C CA 1
ATOM 3916 C C . VAL C 3 133 ? 63.062 57.375 91.349 1.00 83.27 133 VAL C C 1
ATOM 3917 O O . VAL C 3 133 ? 63.325 56.258 91.787 1.00 83.27 133 VAL C O 1
ATOM 3921 N N . GLY C 3 134 ? 64.029 58.193 90.932 1.00 81.97 134 GLY C N 1
ATOM 3922 C CA . GLY C 3 134 ? 65.402 57.971 91.348 1.00 81.97 134 GLY C CA 1
ATOM 3923 C C . GLY C 3 134 ? 65.541 58.221 92.842 1.00 81.97 134 GLY C C 1
ATOM 3924 O O . GLY C 3 134 ? 65.190 59.312 93.320 1.00 81.97 134 GLY C O 1
ATOM 3925 N N . MET C 3 135 ? 66.085 57.248 93.585 1.00 82.62 135 MET C N 1
ATOM 3926 C CA . MET C 3 135 ? 65.762 57.173 95.009 1.00 82.62 135 MET C CA 1
ATOM 3927 C C . MET C 3 135 ? 66.586 58.127 95.875 1.00 82.62 135 MET C C 1
ATOM 3928 O O . MET C 3 135 ? 66.034 58.821 96.732 1.00 82.62 135 MET C O 1
ATOM 3933 N N . GLY C 3 136 ? 67.899 58.176 95.685 1.00 73.92 136 GLY C N 1
ATOM 3934 C CA . GLY C 3 136 ? 68.752 59.018 96.512 1.00 73.92 136 GLY C CA 1
ATOM 3935 C C . GLY C 3 136 ? 68.734 60.476 96.093 1.00 73.92 136 GLY C C 1
ATOM 3936 O O . GLY C 3 136 ? 68.503 60.778 94.923 1.00 73.92 136 GLY C O 1
ATOM 3937 N N . GLY C 3 137 ? 69.167 61.330 97.025 1.00 73.05 137 GLY C N 1
ATOM 3938 C CA . GLY C 3 137 ? 69.485 62.727 96.749 1.00 73.05 137 GLY C CA 1
ATOM 3939 C C . GLY C 3 137 ? 68.295 63.555 96.279 1.00 73.05 137 GLY C C 1
ATOM 3940 O O . GLY C 3 137 ? 67.205 63.455 96.831 1.00 73.05 137 GLY C O 1
ATOM 3941 N N . ALA C 3 138 ? 68.528 64.389 95.266 1.00 72.00 138 ALA C N 1
ATOM 3942 C CA . ALA C 3 138 ? 67.448 64.969 94.485 1.00 72.00 138 ALA C CA 1
ATOM 3943 C C . ALA C 3 138 ? 66.710 63.876 93.730 1.00 72.00 138 ALA C C 1
ATOM 3944 O O . ALA C 3 138 ? 67.312 62.912 93.257 1.00 72.00 138 ALA C O 1
ATOM 3946 N N . THR C 3 139 ? 65.397 64.027 93.624 1.00 78.90 139 THR C N 1
ATOM 3947 C CA . THR C 3 139 ? 64.495 62.925 93.316 1.00 78.90 139 THR C CA 1
ATOM 3948 C C . THR C 3 139 ? 63.820 63.116 91.959 1.00 78.90 139 THR C C 1
ATOM 3949 O O . THR C 3 139 ? 62.650 63.505 91.903 1.00 78.90 139 THR C O 1
ATOM 3953 N N . PHE C 3 140 ? 64.591 62.812 90.787 1.00 83.59 140 PHE C N 1
ATOM 3954 C CA . PHE C 3 140 ? 64.030 62.707 89.435 1.00 83.59 140 PHE C CA 1
ATOM 3955 C C . PHE C 3 140 ? 63.139 61.480 89.316 1.00 83.59 140 PHE C C 1
ATOM 3956 O O . PHE C 3 140 ? 63.371 60.477 90.000 1.00 83.59 140 PHE C O 1
ATOM 3964 N N . PRO C 3 141 ? 62.066 61.513 88.521 1.00 85.66 141 PRO C N 1
ATOM 3965 C CA . PRO C 3 141 ? 61.557 60.257 87.950 1.00 85.66 141 PRO C CA 1
ATOM 3966 C C . PRO C 3 141 ? 62.605 59.646 87.038 1.00 85.66 141 PRO C C 1
ATOM 3967 O O . PRO C 3 141 ? 63.335 60.363 86.346 1.00 85.66 141 PRO C O 1
ATOM 3971 N N . THR C 3 142 ? 62.688 58.316 87.029 1.00 88.26 142 THR C N 1
ATOM 3972 C CA . THR C 3 142 ? 63.748 57.704 86.236 1.00 88.26 142 THR C CA 1
ATOM 3973 C C . THR C 3 142 ? 63.429 57.579 84.754 1.00 88.26 142 THR C C 1
ATOM 3974 O O . THR C 3 142 ? 64.345 57.282 83.975 1.00 88.26 142 THR C O 1
ATOM 3978 N N . HIS C 3 143 ? 62.152 57.689 84.356 1.00 92.04 143 HIS C N 1
ATOM 3979 C CA . HIS C 3 143 ? 61.816 57.483 82.946 1.00 92.04 143 HIS C CA 1
ATOM 3980 C C . HIS C 3 143 ? 62.296 58.588 82.002 1.00 92.04 143 HIS C C 1
ATOM 3981 O O . HIS C 3 143 ? 62.572 58.297 80.834 1.00 92.04 143 HIS C O 1
ATOM 3988 N N . VAL C 3 144 ? 62.379 59.848 82.448 1.00 93.77 144 VAL C N 1
ATOM 3989 C CA . VAL C 3 144 ? 63.110 60.849 81.670 1.00 93.77 144 VAL C CA 1
ATOM 3990 C C . VAL C 3 144 ? 64.613 60.568 81.660 1.00 93.77 144 VAL C C 1
ATOM 3991 O O . VAL C 3 144 ? 65.276 60.690 80.616 1.00 93.77 144 VAL C O 1
ATOM 3995 N N . LYS C 3 145 ? 65.127 60.060 82.790 1.00 91.26 145 LYS C N 1
ATOM 3996 C CA . LYS C 3 145 ? 66.556 59.835 83.019 1.00 91.26 145 LYS C CA 1
ATOM 3997 C C . LYS C 3 145 ? 67.137 58.717 82.162 1.00 91.26 145 LYS C C 1
ATOM 3998 O O . LYS C 3 145 ? 68.326 58.741 81.821 1.00 91.26 145 LYS C O 1
ATOM 4004 N N . LEU C 3 146 ? 66.308 57.768 81.767 1.00 96.51 146 LEU C N 1
ATOM 4005 C CA . LEU C 3 146 ? 66.703 56.702 80.869 1.00 96.51 146 LEU C CA 1
ATOM 4006 C C . LEU C 3 146 ? 66.601 57.099 79.407 1.00 96.51 146 LEU C C 1
ATOM 4007 O O . LEU C 3 146 ? 66.948 56.301 78.539 1.00 96.51 146 LEU C O 1
ATOM 4012 N N . ALA C 3 147 ? 66.126 58.303 79.114 1.00 105.32 147 ALA C N 1
ATOM 4013 C CA . ALA C 3 147 ? 65.865 58.731 77.741 1.00 105.32 147 ALA C CA 1
ATOM 4014 C C . ALA C 3 147 ? 66.529 60.073 77.447 1.00 105.32 147 ALA C C 1
ATOM 4015 O O . ALA C 3 147 ? 65.876 61.125 77.535 1.00 105.32 147 ALA C O 1
ATOM 4017 N N . PRO C 3 148 ? 67.846 60.088 77.210 1.00 111.30 148 PRO C N 1
ATOM 4018 C CA . PRO C 3 148 ? 68.459 61.267 76.606 1.00 111.30 148 PRO C CA 1
ATOM 4019 C C . PRO C 3 148 ? 67.934 61.506 75.204 1.00 111.30 148 PRO C C 1
ATOM 4020 O O . PRO C 3 148 ? 67.528 60.555 74.507 1.00 111.30 148 PRO C O 1
ATOM 4024 N N . PRO C 3 149 ? 67.845 62.768 74.774 1.00 115.48 149 PRO C N 1
ATOM 4025 C CA . PRO C 3 149 ? 67.772 63.052 73.342 1.00 115.48 149 PRO C CA 1
ATOM 4026 C C . PRO C 3 149 ? 69.024 62.549 72.643 1.00 115.48 149 PRO C C 1
ATOM 4027 O O . PRO C 3 149 ? 70.110 62.709 73.222 1.00 115.48 149 PRO C O 1
ATOM 4031 N N . PRO C 3 150 ? 68.892 62.017 71.403 1.00 119.32 150 PRO C N 1
ATOM 4032 C CA . PRO C 3 150 ? 69.830 60.994 70.859 1.00 119.32 150 PRO C CA 1
ATOM 4033 C C . PRO C 3 150 ? 71.317 61.328 70.750 1.00 119.32 150 PRO C C 1
ATOM 4034 O O . PRO C 3 150 ? 72.137 60.403 70.861 1.00 119.32 150 PRO C O 1
ATOM 4038 N N . ASP C 3 151 ? 71.652 62.599 70.492 1.00 116.10 151 ASP C N 1
ATOM 4039 C CA . ASP C 3 151 ? 73.000 63.040 70.115 1.00 116.10 151 ASP C CA 1
ATOM 4040 C C . ASP C 3 151 ? 74.048 62.838 71.211 1.00 116.10 151 ASP C C 1
ATOM 4041 O O . ASP C 3 151 ? 75.234 62.672 70.914 1.00 116.10 151 ASP C O 1
ATOM 4046 N N . LYS C 3 152 ? 73.634 62.844 72.477 1.00 107.23 152 LYS C N 1
ATOM 4047 C CA . LYS C 3 152 ? 74.549 62.567 73.579 1.00 107.23 152 LYS C CA 1
ATOM 4048 C C . LYS C 3 152 ? 74.625 61.057 73.756 1.00 107.23 152 LYS C C 1
ATOM 4049 O O . LYS C 3 152 ? 73.851 60.450 74.494 1.00 107.23 152 LYS C O 1
ATOM 4055 N N . ASN C 3 153 ? 75.519 60.445 72.966 1.00 104.88 153 ASN C N 1
ATOM 4056 C CA . ASN C 3 153 ? 75.778 59.013 73.064 1.00 104.88 153 ASN C CA 1
ATOM 4057 C C . ASN C 3 153 ? 76.395 58.638 74.409 1.00 104.88 153 ASN C C 1
ATOM 4058 O O . ASN C 3 153 ? 77.276 59.329 74.926 1.00 104.88 153 ASN C O 1
ATOM 4063 N N . ILE C 3 154 ? 75.896 57.538 74.972 1.00 102.78 154 ILE C N 1
ATOM 4064 C CA . ILE C 3 154 ? 76.450 56.934 76.174 1.00 102.78 154 ILE C CA 1
ATOM 4065 C C . ILE C 3 154 ? 77.842 56.345 75.914 1.00 102.78 154 ILE C C 1
ATOM 4066 O O . ILE C 3 154 ? 78.146 55.888 74.802 1.00 102.78 154 ILE C O 1
ATOM 4071 N N . ASP C 3 155 ? 78.746 56.456 76.895 1.00 102.58 155 ASP C N 1
ATOM 4072 C CA . ASP C 3 155 ? 79.853 55.504 76.949 1.00 102.58 155 ASP C CA 1
ATOM 4073 C C . ASP C 3 155 ? 79.669 54.328 77.920 1.00 102.58 155 ASP C C 1
ATOM 4074 O O . ASP C 3 155 ? 80.130 53.228 77.602 1.00 102.58 155 ASP C O 1
ATOM 4079 N N . SER C 3 156 ? 78.994 54.508 79.064 1.00 102.82 156 SER C N 1
ATOM 4080 C CA . SER C 3 156 ? 78.969 53.532 80.167 1.00 102.82 156 SER C CA 1
ATOM 4081 C C . SER C 3 156 ? 77.834 53.867 81.136 1.00 102.82 156 SER C C 1
ATOM 4082 O O . SER C 3 156 ? 77.226 54.929 81.036 1.00 102.82 156 SER C O 1
ATOM 4085 N N . ILE C 3 157 ? 77.536 52.949 82.065 1.00 101.62 157 ILE C N 1
ATOM 4086 C CA . ILE C 3 157 ? 76.673 53.235 83.228 1.00 101.62 157 ILE C CA 1
ATOM 4087 C C . ILE C 3 157 ? 77.443 52.799 84.472 1.00 101.62 157 ILE C C 1
ATOM 4088 O O . ILE C 3 157 ? 77.615 51.597 84.709 1.00 101.62 157 ILE C O 1
ATOM 4093 N N . VAL C 3 158 ? 78.028 53.747 85.204 1.00 99.59 158 VAL C N 1
ATOM 4094 C CA . VAL C 3 158 ? 78.276 53.474 86.612 1.00 99.59 158 VAL C CA 1
ATOM 4095 C C . VAL C 3 158 ? 76.954 53.512 87.369 1.00 99.59 158 VAL C C 1
ATOM 4096 O O . VAL C 3 158 ? 76.036 54.273 87.025 1.00 99.59 158 VAL C O 1
ATOM 4100 N N . VAL C 3 159 ? 76.805 52.628 88.351 1.00 94.37 159 VAL C N 1
ATOM 4101 C CA . VAL C 3 159 ? 75.903 52.891 89.460 1.00 94.37 159 VAL C CA 1
ATOM 4102 C C . VAL C 3 159 ? 76.548 53.921 90.394 1.00 94.37 159 VAL C C 1
ATOM 4103 O O . VAL C 3 159 ? 77.780 54.005 90.501 1.00 94.37 159 VAL C O 1
ATOM 4107 N N . ASN C 3 160 ? 75.739 54.768 91.027 1.00 87.15 160 ASN C N 1
ATOM 4108 C CA . ASN C 3 160 ? 76.245 55.576 92.144 1.00 87.15 160 ASN C CA 1
ATOM 4109 C C . ASN C 3 160 ? 75.910 54.857 93.448 1.00 87.15 160 ASN C C 1
ATOM 4110 O O . ASN C 3 160 ? 74.919 55.115 94.126 1.00 87.15 160 ASN C O 1
ATOM 4115 N N . ALA C 3 161 ? 76.715 53.847 93.714 1.00 86.13 161 ALA C N 1
ATOM 4116 C CA . ALA C 3 161 ? 76.569 52.990 94.874 1.00 86.13 161 ALA C CA 1
ATOM 4117 C C . ALA C 3 161 ? 77.141 53.560 96.163 1.00 86.13 161 ALA C C 1
ATOM 4118 O O . ALA C 3 161 ? 76.932 52.969 97.225 1.00 86.13 161 ALA C O 1
ATOM 4120 N N . ALA C 3 162 ? 77.895 54.646 96.098 1.00 86.33 162 ALA C N 1
ATOM 4121 C CA . ALA C 3 162 ? 78.788 55.025 97.194 1.00 86.33 162 ALA C CA 1
ATOM 4122 C C . ALA C 3 162 ? 78.054 55.863 98.234 1.00 86.33 162 ALA C C 1
ATOM 4123 O O . ALA C 3 162 ? 77.969 57.086 98.122 1.00 86.33 162 ALA C O 1
ATOM 4125 N N . GLU C 3 163 ? 77.562 55.220 99.293 1.00 79.22 163 GLU C N 1
ATOM 4126 C CA . GLU C 3 163 ? 76.763 55.934 100.291 1.00 79.22 163 GLU C CA 1
ATOM 4127 C C . GLU C 3 163 ? 77.688 56.633 101.283 1.00 79.22 163 GLU C C 1
ATOM 4128 O O . GLU C 3 163 ? 78.060 56.102 102.331 1.00 79.22 163 GLU C O 1
ATOM 4134 N N . CYS C 3 164 ? 78.082 57.850 100.885 1.00 73.30 164 CYS C N 1
ATOM 4135 C CA . CYS C 3 164 ? 79.077 58.671 101.574 1.00 73.30 164 CYS C CA 1
ATOM 4136 C C . CYS C 3 164 ? 78.672 59.128 102.966 1.00 73.30 164 CYS C C 1
ATOM 4137 O O . CYS C 3 164 ? 79.546 59.318 103.821 1.00 73.30 164 CYS C O 1
ATOM 4140 N N . GLU C 3 165 ? 77.375 59.318 103.195 1.00 72.00 165 GLU C N 1
ATOM 4141 C CA . GLU C 3 165 ? 76.880 60.072 104.337 1.00 72.00 165 GLU C CA 1
ATOM 4142 C C . GLU C 3 165 ? 77.032 59.310 105.654 1.00 72.00 165 GLU C C 1
ATOM 4143 O O . GLU C 3 165 ? 77.046 58.075 105.660 1.00 72.00 165 GLU C O 1
ATOM 4149 N N . PRO C 3 166 ? 77.279 60.023 106.755 1.00 68.83 166 PRO C N 1
ATOM 4150 C CA . PRO C 3 166 ? 77.225 59.401 108.080 1.00 68.83 166 PRO C CA 1
ATOM 4151 C C . PRO C 3 166 ? 75.845 58.879 108.438 1.00 68.83 166 PRO C C 1
ATOM 4152 O O . PRO C 3 166 ? 74.828 59.415 107.986 1.00 68.83 166 PRO C O 1
ATOM 4156 N N . TYR C 3 167 ? 75.862 57.771 109.204 1.00 77.41 167 TYR C N 1
ATOM 4157 C CA . TYR C 3 167 ? 74.706 57.078 109.795 1.00 77.41 167 TYR C CA 1
ATOM 4158 C C . TYR C 3 167 ? 73.670 56.601 108.776 1.00 77.41 167 TYR C C 1
ATOM 4159 O O . TYR C 3 167 ? 72.482 56.532 109.088 1.00 77.41 167 TYR C O 1
ATOM 4168 N N . LEU C 3 168 ? 74.084 56.232 107.569 1.00 82.50 168 LEU C N 1
ATOM 4169 C CA . LEU C 3 168 ? 73.088 55.833 106.560 1.00 82.50 168 LEU C CA 1
ATOM 4170 C C . LEU C 3 168 ? 73.484 54.480 105.973 1.00 82.50 168 LEU C C 1
ATOM 4171 O O . LEU C 3 168 ? 74.158 54.401 104.945 1.00 82.50 168 LEU C O 1
ATOM 4176 N N . THR C 3 169 ? 73.051 53.421 106.642 1.00 99.80 169 THR C N 1
ATOM 4177 C CA . THR C 3 169 ? 73.380 52.033 106.336 1.00 99.80 169 THR C CA 1
ATOM 4178 C C . THR C 3 169 ? 72.444 51.376 105.330 1.00 99.80 169 THR C C 1
ATOM 4179 O O . THR C 3 169 ? 72.550 50.156 105.160 1.00 99.80 169 THR C O 1
ATOM 4183 N N . CYS C 3 170 ? 71.474 52.121 104.780 1.00 100.04 170 CYS C N 1
ATOM 4184 C CA . CYS C 3 170 ? 70.331 51.562 104.053 1.00 100.04 170 CYS C CA 1
ATOM 4185 C C . CYS C 3 170 ? 70.690 50.805 102.775 1.00 100.04 170 CYS C C 1
ATOM 4186 O O . CYS C 3 170 ? 69.938 49.913 102.370 1.00 100.04 170 CYS C O 1
ATOM 4189 N N . ASP C 3 171 ? 71.827 51.151 102.162 1.00 106.05 171 ASP C N 1
ATOM 4190 C CA . ASP C 3 171 ? 72.257 50.503 100.892 1.00 106.05 171 ASP C CA 1
ATOM 4191 C C . ASP C 3 171 ? 73.165 49.302 101.183 1.00 106.05 171 ASP C C 1
ATOM 4192 O O . ASP C 3 171 ? 73.217 48.387 100.339 1.00 106.05 171 ASP C O 1
ATOM 4197 N N . HIS C 3 172 ? 73.845 49.310 102.333 1.00 109.14 172 HIS C N 1
ATOM 4198 C CA . HIS C 3 172 ? 74.779 48.211 102.700 1.00 109.14 172 HIS C CA 1
ATOM 4199 C C . HIS C 3 172 ? 74.023 46.883 102.835 1.00 109.14 172 HIS C C 1
ATOM 4200 O O . HIS C 3 172 ? 74.558 45.852 102.383 1.00 109.14 172 HIS C O 1
ATOM 4207 N N . ARG C 3 173 ? 72.786 46.934 103.338 1.00 107.50 173 ARG C N 1
ATOM 4208 C CA . ARG C 3 173 ? 71.945 45.717 103.508 1.00 107.50 173 ARG C CA 1
ATOM 4209 C C . ARG C 3 173 ? 71.564 45.141 102.137 1.00 107.50 173 ARG C C 1
ATOM 4210 O O . ARG C 3 173 ? 71.811 43.938 101.921 1.00 107.50 173 ARG C O 1
ATOM 4218 N N . MET C 3 174 ? 70.994 45.971 101.253 1.00 110.73 174 MET C N 1
ATOM 4219 C CA . MET C 3 174 ? 70.553 45.534 99.896 1.00 110.73 174 MET C CA 1
ATOM 4220 C C . MET C 3 174 ? 71.671 44.744 99.204 1.00 110.73 174 MET C C 1
ATOM 4221 O O . MET C 3 174 ? 71.362 43.946 98.298 1.00 110.73 174 MET C O 1
ATOM 4226 N N . MET C 3 175 ? 72.920 45.004 99.598 1.00 113.71 175 MET C N 1
ATOM 4227 C CA . MET C 3 175 ? 74.090 44.324 99.084 1.00 113.71 175 MET C CA 1
ATOM 4228 C C . MET C 3 175 ? 74.357 42.998 99.754 1.00 113.71 175 MET C C 1
ATOM 4229 O O . MET C 3 175 ? 74.854 42.076 99.104 1.00 113.71 175 MET C O 1
ATOM 4234 N N . LEU C 3 176 ? 74.017 42.867 101.039 1.00 113.44 176 LEU C N 1
ATOM 4235 C CA . LEU C 3 176 ? 74.240 41.574 101.671 1.00 113.44 176 LEU C CA 1
ATOM 4236 C C . LEU C 3 176 ? 73.120 40.581 101.368 1.00 113.44 176 LEU C C 1
ATOM 4237 O O . LEU C 3 176 ? 73.385 39.410 101.072 1.00 113.44 176 LEU C O 1
ATOM 4242 N N . GLU C 3 177 ? 71.886 41.067 101.460 1.00 112.48 177 GLU C N 1
ATOM 4243 C CA . GLU C 3 177 ? 70.704 40.182 101.348 1.00 112.48 177 GLU C CA 1
ATOM 4244 C C . GLU C 3 177 ? 70.361 39.758 99.917 1.00 112.48 177 GLU C C 1
ATOM 4245 O O . GLU C 3 177 ? 69.713 38.711 99.808 1.00 112.48 177 GLU C O 1
ATOM 4251 N N . LYS C 3 178 ? 70.850 40.430 98.870 1.00 108.43 178 LYS C N 1
ATOM 4252 C CA . LYS C 3 178 ? 70.301 40.135 97.544 1.00 108.43 178 LYS C CA 1
ATOM 4253 C C . LYS C 3 178 ? 71.157 40.628 96.375 1.00 108.43 178 LYS C C 1
ATOM 4254 O O . LYS C 3 178 ? 70.642 41.282 95.461 1.00 108.43 178 LYS C O 1
ATOM 4260 N N . THR C 3 179 ? 72.451 40.276 96.404 1.00 109.65 179 THR C N 1
ATOM 4261 C CA . THR C 3 179 ? 73.448 40.757 95.442 1.00 109.65 179 THR C CA 1
ATOM 4262 C C . THR C 3 179 ? 73.188 40.293 94.006 1.00 109.65 179 THR C C 1
ATOM 4263 O O . THR C 3 179 ? 73.437 41.056 93.048 1.00 109.65 179 THR C O 1
ATOM 4267 N N . ASN C 3 180 ? 72.571 39.135 93.860 1.00 113.04 180 ASN C N 1
ATOM 4268 C CA . ASN C 3 180 ? 72.296 38.691 92.477 1.00 113.04 180 ASN C CA 1
ATOM 4269 C C . ASN C 3 180 ? 71.261 39.644 91.895 1.00 113.04 180 ASN C C 1
ATOM 4270 O O . ASN C 3 180 ? 71.477 40.157 90.783 1.00 113.04 180 ASN C O 1
ATOM 4275 N N . GLU C 3 181 ? 70.235 39.948 92.685 1.00 113.00 181 GLU C N 1
ATOM 4276 C CA . GLU C 3 181 ? 69.119 40.690 92.123 1.00 113.00 181 GLU C CA 1
ATOM 4277 C C . GLU C 3 181 ? 69.545 42.061 91.614 1.00 113.00 181 GLU C C 1
ATOM 4278 O O . GLU C 3 181 ? 69.068 42.507 90.558 1.00 113.00 181 GLU C O 1
ATOM 4284 N N . ILE C 3 182 ? 70.420 42.741 92.368 1.00 111.80 182 ILE C N 1
ATOM 4285 C CA . ILE C 3 182 ? 70.976 44.016 91.925 1.00 111.80 182 ILE C CA 1
ATOM 4286 C C . ILE C 3 182 ? 71.882 43.856 90.701 1.00 111.80 182 ILE C C 1
ATOM 4287 O O . ILE C 3 182 ? 71.821 44.684 89.780 1.00 111.80 182 ILE C O 1
ATOM 4292 N N . VAL C 3 183 ? 72.656 42.753 90.605 1.00 115.84 183 VAL C N 1
ATOM 4293 C CA . VAL C 3 183 ? 73.393 42.570 89.341 1.00 115.84 183 VAL C CA 1
ATOM 4294 C C . VAL C 3 183 ? 72.508 42.086 88.188 1.00 115.84 183 VAL C C 1
ATOM 4295 O O . VAL C 3 183 ? 72.861 42.307 87.020 1.00 115.84 183 VAL C O 1
ATOM 4299 N N . GLU C 3 184 ? 71.375 41.523 88.579 1.00 116.14 184 GLU C N 1
ATOM 4300 C CA . GLU C 3 184 ? 70.351 41.077 87.623 1.00 116.14 184 GLU C CA 1
ATOM 4301 C C . GLU C 3 184 ? 69.786 42.344 87.000 1.00 116.14 184 GLU C C 1
ATOM 4302 O O . GLU C 3 184 ? 69.916 42.514 85.791 1.00 116.14 184 GLU C O 1
ATOM 4308 N N . GLY C 3 185 ? 69.335 43.277 87.837 1.00 113.82 185 GLY C N 1
ATOM 4309 C CA . GLY C 3 185 ? 68.760 44.525 87.307 1.00 113.82 185 GLY C CA 1
ATOM 4310 C C . GLY C 3 185 ? 69.793 45.262 86.487 1.00 113.82 185 GLY C C 1
ATOM 4311 O O . GLY C 3 185 ? 69.436 45.750 85.389 1.00 113.82 185 GLY C O 1
ATOM 4312 N N . LEU C 3 186 ? 71.027 45.312 86.998 1.00 114.64 186 LEU C N 1
ATOM 4313 C CA . LEU C 3 186 ? 72.136 45.950 86.254 1.00 114.64 186 LEU C CA 1
ATOM 4314 C C . LEU C 3 186 ? 72.174 45.356 84.849 1.00 114.64 186 LEU C C 1
ATOM 4315 O O . LEU C 3 186 ? 72.076 46.192 83.924 1.00 114.64 186 LEU C O 1
ATOM 4320 N N . LYS C 3 187 ? 72.338 44.022 84.717 1.00 114.08 187 LYS C N 1
ATOM 4321 C CA . LYS C 3 187 ? 72.230 43.424 83.388 1.00 114.08 187 LYS C CA 1
ATOM 4322 C C . LYS C 3 187 ? 71.055 43.975 82.603 1.00 114.08 187 LYS C C 1
ATOM 4323 O O . LYS C 3 187 ? 71.114 44.053 81.366 1.00 114.08 187 LYS C O 1
ATOM 4329 N N . ILE C 3 188 ? 69.990 44.377 83.312 1.00 112.54 188 ILE C N 1
ATOM 4330 C CA . ILE C 3 188 ? 68.829 44.930 82.621 1.00 112.54 188 ILE C CA 1
ATOM 4331 C C . ILE C 3 188 ? 69.093 46.346 82.105 1.00 112.54 188 ILE C C 1
ATOM 4332 O O . ILE C 3 188 ? 68.810 46.628 80.936 1.00 112.54 188 ILE C O 1
ATOM 4337 N N . VAL C 3 189 ? 69.371 47.197 83.081 1.00 111.61 189 VAL C N 1
ATOM 4338 C CA . VAL C 3 189 ? 69.722 48.608 82.808 1.00 111.61 189 VAL C CA 1
ATOM 4339 C C . VAL C 3 189 ? 70.708 48.568 81.650 1.00 111.61 189 VAL C C 1
ATOM 4340 O O . VAL C 3 189 ? 70.689 49.479 80.812 1.00 111.61 189 VAL C O 1
ATOM 4344 N N . LEU C 3 190 ? 71.508 47.511 81.587 1.00 111.11 190 LEU C N 1
ATOM 4345 C CA . LEU C 3 190 ? 72.446 47.462 80.449 1.00 111.11 190 LEU C CA 1
ATOM 4346 C C . LEU C 3 190 ? 71.689 46.926 79.244 1.00 111.11 190 LEU C C 1
ATOM 4347 O O . LEU C 3 190 ? 72.174 47.081 78.137 1.00 111.11 190 LEU C O 1
ATOM 4352 N N . LYS C 3 191 ? 70.637 46.126 79.308 1.00 112.45 191 LYS C N 1
ATOM 4353 C CA . LYS C 3 191 ? 69.889 45.814 78.050 1.00 112.45 191 LYS C CA 1
ATOM 4354 C C . LYS C 3 191 ? 69.408 47.141 77.418 1.00 112.45 191 LYS C C 1
ATOM 4355 O O . LYS C 3 191 ? 69.563 47.253 76.186 1.00 112.45 191 LYS C O 1
ATOM 4361 N N . LEU C 3 192 ? 68.889 48.132 78.180 1.00 108.41 192 LEU C N 1
ATOM 4362 C CA . LEU C 3 192 ? 68.474 49.355 77.462 1.00 108.41 192 LEU C CA 1
ATOM 4363 C C . LEU C 3 192 ? 69.705 50.039 76.886 1.00 108.41 192 LEU C C 1
ATOM 4364 O O . LEU C 3 192 ? 69.540 50.777 75.908 1.00 108.41 192 LEU C O 1
ATOM 4369 N N . PHE C 3 193 ? 70.891 49.913 77.463 1.00 107.38 193 PHE C N 1
ATOM 4370 C CA . PHE C 3 193 ? 71.991 50.646 76.785 1.00 107.38 193 PHE C CA 1
ATOM 4371 C C . PHE C 3 193 ? 73.139 49.678 76.578 1.00 107.38 193 PHE C C 1
ATOM 4372 O O . PHE C 3 193 ? 73.734 49.332 77.617 1.00 107.38 193 PHE C O 1
ATOM 4380 N N . PRO C 3 194 ? 73.560 49.164 75.286 1.00 107.50 194 PRO C N 1
ATOM 4381 C CA . PRO C 3 194 ? 74.752 48.114 74.662 1.00 107.50 194 PRO C CA 1
ATOM 4382 C C . PRO C 3 194 ? 76.159 48.660 74.948 1.00 107.50 194 PRO C C 1
ATOM 4383 O O . PRO C 3 194 ? 76.745 48.330 75.964 1.00 107.50 194 PRO C O 1
ATOM 4387 N N . LYS C 3 195 ? 76.639 49.485 74.018 1.00 106.37 195 LYS C N 1
ATOM 4388 C CA . LYS C 3 195 ? 77.938 50.219 74.000 1.00 106.37 195 LYS C CA 1
ATOM 4389 C C . LYS C 3 195 ? 78.419 50.662 75.388 1.00 106.37 195 LYS C C 1
ATOM 4390 O O . LYS C 3 195 ? 79.650 50.735 75.572 1.00 106.37 195 LYS C O 1
ATOM 4396 N N . ALA C 3 196 ? 77.512 50.946 76.327 1.00 105.11 196 ALA C N 1
ATOM 4397 C CA . ALA C 3 196 ? 77.963 51.414 77.659 1.00 105.11 196 ALA C CA 1
ATOM 4398 C C . ALA C 3 196 ? 78.217 50.224 78.593 1.00 105.11 196 ALA C C 1
ATOM 4399 O O . ALA C 3 196 ? 77.252 49.512 78.929 1.00 105.11 196 ALA C O 1
ATOM 4401 N N . THR C 3 197 ? 79.471 50.058 79.030 1.00 105.08 197 THR C N 1
ATOM 4402 C CA . THR C 3 197 ? 79.853 48.956 79.956 1.00 105.08 197 THR C CA 1
ATOM 4403 C C . THR C 3 197 ? 79.388 49.327 81.368 1.00 105.08 197 THR C C 1
ATOM 4404 O O . THR C 3 197 ? 79.230 50.536 81.630 1.00 105.08 197 THR C O 1
ATOM 4408 N N . GLY C 3 198 ? 79.195 48.339 82.247 1.00 106.89 198 GLY C N 1
ATOM 4409 C CA . GLY C 3 198 ? 78.716 48.670 83.576 1.00 106.89 198 GLY C CA 1
ATOM 4410 C C . GLY C 3 198 ? 79.816 48.704 84.626 1.00 106.89 198 GLY C C 1
ATOM 4411 O O . GLY C 3 198 ? 80.855 48.073 84.493 1.00 106.89 198 GLY C O 1
ATOM 4412 N N . TYR C 3 199 ? 79.582 49.430 85.718 1.00 105.58 199 TYR C N 1
ATOM 4413 C CA . TYR C 3 199 ? 80.529 49.406 86.824 1.00 105.58 199 TYR C CA 1
ATOM 4414 C C . TYR C 3 199 ? 79.774 49.562 88.128 1.00 105.58 199 TYR C C 1
ATOM 4415 O O . TYR C 3 199 ? 78.876 50.398 88.240 1.00 105.58 199 TYR C O 1
ATOM 4424 N N . ILE C 3 200 ? 80.146 48.760 89.106 1.00 109.10 200 ILE C N 1
ATOM 4425 C CA . ILE C 3 200 ? 79.872 49.050 90.500 1.00 109.10 200 ILE C CA 1
ATOM 4426 C C . ILE C 3 200 ? 80.851 50.096 91.033 1.00 109.10 200 ILE C C 1
ATOM 4427 O O . ILE C 3 200 ? 81.947 50.282 90.495 1.00 109.10 200 ILE C O 1
ATOM 4432 N N . GLY C 3 201 ? 80.428 50.858 92.037 1.00 105.59 201 GLY C N 1
ATOM 4433 C CA . GLY C 3 201 ? 81.251 51.913 92.597 1.00 105.59 201 GLY C CA 1
ATOM 4434 C C . GLY C 3 201 ? 81.194 51.971 94.107 1.00 105.59 201 GLY C C 1
ATOM 4435 O O . GLY C 3 201 ? 81.123 53.077 94.632 1.00 105.59 201 GLY C O 1
ATOM 4436 N N . ILE C 3 202 ? 81.155 50.841 94.803 1.00 105.37 202 ILE C N 1
ATOM 4437 C CA . ILE C 3 202 ? 81.097 50.793 96.272 1.00 105.37 202 ILE C CA 1
ATOM 4438 C C . ILE C 3 202 ? 82.395 51.275 96.945 1.00 105.37 202 ILE C C 1
ATOM 4439 O O . ILE C 3 202 ? 83.511 50.993 96.484 1.00 105.37 202 ILE C O 1
ATOM 4444 N N . GLU C 3 203 ? 82.238 51.931 98.106 1.00 104.98 203 GLU C N 1
ATOM 4445 C CA . GLU C 3 203 ? 83.297 52.346 99.026 1.00 104.98 203 GLU C CA 1
ATOM 4446 C C . GLU C 3 203 ? 84.013 51.176 99.677 1.00 104.98 203 GLU C C 1
ATOM 4447 O O . GLU C 3 203 ? 83.470 50.074 99.781 1.00 104.98 203 GLU C O 1
ATOM 4453 N N . ASP C 3 204 ? 85.246 51.424 100.131 1.00 109.77 204 ASP C N 1
ATOM 4454 C CA . ASP C 3 204 ? 86.100 50.349 100.705 1.00 109.77 204 ASP C CA 1
ATOM 4455 C C . ASP C 3 204 ? 85.628 50.020 102.127 1.00 109.77 204 ASP C C 1
ATOM 4456 O O . ASP C 3 204 ? 85.917 48.904 102.601 1.00 109.77 204 ASP C O 1
ATOM 4461 N N . ASN C 3 205 ? 84.932 50.962 102.772 1.00 115.15 205 ASN C N 1
ATOM 4462 C CA . ASN C 3 205 ? 84.577 50.842 104.184 1.00 115.15 205 ASN C CA 1
ATOM 4463 C C . ASN C 3 205 ? 83.598 49.709 104.451 1.00 115.15 205 ASN C C 1
ATOM 4464 O O . ASN C 3 205 ? 83.612 49.120 105.539 1.00 115.15 205 ASN C O 1
ATOM 4469 N N . LYS C 3 206 ? 82.919 49.269 103.388 1.00 111.55 206 LYS C N 1
ATOM 4470 C CA . LYS C 3 206 ? 82.030 48.079 103.453 1.00 111.55 206 LYS C CA 1
ATOM 4471 C C . LYS C 3 206 ? 82.739 46.942 102.702 1.00 111.55 206 LYS C C 1
ATOM 4472 O O . LYS C 3 206 ? 82.082 46.277 101.876 1.00 111.55 206 LYS C O 1
ATOM 4478 N N . MET C 3 207 ? 84.032 46.736 102.990 1.00 113.92 207 MET C N 1
ATOM 4479 C CA . MET C 3 207 ? 84.861 45.734 102.314 1.00 113.92 207 MET C CA 1
ATOM 4480 C C . MET C 3 207 ? 84.212 44.357 102.308 1.00 113.92 207 MET C C 1
ATOM 4481 O O . MET C 3 207 ? 84.391 43.591 101.346 1.00 113.92 207 MET C O 1
ATOM 4486 N N . ASN C 3 208 ? 83.379 44.100 103.320 1.00 115.32 208 ASN C N 1
ATOM 4487 C CA . ASN C 3 208 ? 82.646 42.811 103.433 1.00 115.32 208 ASN C CA 1
ATOM 4488 C C . ASN C 3 208 ? 81.549 42.753 102.361 1.00 115.32 208 ASN C C 1
ATOM 4489 O O . ASN C 3 208 ? 81.191 41.630 101.953 1.00 115.32 208 ASN C O 1
ATOM 4494 N N . ALA C 3 209 ? 81.040 43.911 101.922 1.00 116.17 209 ALA C N 1
ATOM 4495 C CA . ALA C 3 209 ? 79.990 43.931 100.915 1.00 116.17 209 ALA C CA 1
ATOM 4496 C C . ALA C 3 209 ? 80.521 43.635 99.518 1.00 116.17 209 ALA C C 1
ATOM 4497 O O . ALA C 3 209 ? 79.917 42.841 98.785 1.00 116.17 209 ALA C O 1
ATOM 4499 N N . ILE C 3 210 ? 81.619 44.294 99.111 1.00 117.17 210 ILE C N 1
ATOM 4500 C CA . ILE C 3 210 ? 82.239 43.922 97.838 1.00 117.17 210 ILE C CA 1
ATOM 4501 C C . ILE C 3 210 ? 82.863 42.534 97.841 1.00 117.17 210 ILE C C 1
ATOM 4502 O O . ILE C 3 210 ? 82.896 41.881 96.790 1.00 117.17 210 ILE C O 1
ATOM 4507 N N . LYS C 3 211 ? 83.390 42.068 98.985 1.00 119.46 211 LYS C N 1
ATOM 4508 C CA . LYS C 3 211 ? 83.895 40.700 99.036 1.00 119.46 211 LYS C CA 1
ATOM 4509 C C . LYS C 3 211 ? 82.780 39.655 98.978 1.00 119.46 211 LYS C C 1
ATOM 4510 O O . LYS C 3 211 ? 83.026 38.533 98.519 1.00 119.46 211 LYS C O 1
ATOM 4516 N N . ALA C 3 212 ? 81.560 39.983 99.426 1.00 120.77 212 ALA C N 1
ATOM 4517 C CA . ALA C 3 212 ? 80.425 39.164 99.025 1.00 120.77 212 ALA C CA 1
ATOM 4518 C C . ALA C 3 212 ? 80.105 39.313 97.548 1.00 120.77 212 ALA C C 1
ATOM 4519 O O . ALA C 3 212 ? 79.668 38.349 96.904 1.00 120.77 212 ALA C O 1
ATOM 4521 N N . MET C 3 213 ? 80.231 40.541 97.023 1.00 117.34 213 MET C N 1
ATOM 4522 C CA . MET C 3 213 ? 79.900 40.787 95.622 1.00 117.34 213 MET C CA 1
ATOM 4523 C C . MET C 3 213 ? 80.883 40.133 94.645 1.00 117.34 213 MET C C 1
ATOM 4524 O O . MET C 3 213 ? 80.455 39.724 93.560 1.00 117.34 213 MET C O 1
ATOM 4529 N N . GLN C 3 214 ? 82.165 39.962 95.057 1.00 118.17 214 GLN C N 1
ATOM 4530 C CA . GLN C 3 214 ? 83.292 39.658 94.156 1.00 118.17 214 GLN C CA 1
ATOM 4531 C C . GLN C 3 214 ? 83.187 38.305 93.468 1.00 118.17 214 GLN C C 1
ATOM 4532 O O . GLN C 3 214 ? 83.721 38.135 92.366 1.00 118.17 214 GLN C O 1
ATOM 4538 N N . GLU C 3 215 ? 82.565 37.323 94.121 1.00 121.43 215 GLU C N 1
ATOM 4539 C CA . GLU C 3 215 ? 82.227 36.087 93.432 1.00 121.43 215 GLU C CA 1
ATOM 4540 C C . GLU C 3 215 ? 81.164 36.245 92.343 1.00 121.43 215 GLU C C 1
ATOM 4541 O O . GLU C 3 215 ? 81.199 35.487 91.368 1.00 121.43 215 GLU C O 1
ATOM 4547 N N . ALA C 3 216 ? 80.182 37.161 92.502 1.00 118.34 216 ALA C N 1
ATOM 4548 C CA . ALA C 3 216 ? 79.144 37.313 91.469 1.00 118.34 216 ALA C CA 1
ATOM 4549 C C . ALA C 3 216 ? 79.643 37.911 90.155 1.00 118.34 216 ALA C C 1
ATOM 4550 O O . ALA C 3 216 ? 79.075 37.626 89.096 1.00 118.34 216 ALA C O 1
ATOM 4552 N N . VAL C 3 217 ? 80.684 38.747 90.196 1.00 121.67 217 VAL C N 1
ATOM 4553 C CA . VAL C 3 217 ? 81.105 39.439 88.974 1.00 121.67 217 VAL C CA 1
ATOM 4554 C C . VAL C 3 217 ? 82.010 38.621 88.065 1.00 121.67 217 VAL C C 1
ATOM 4555 O O . VAL C 3 217 ? 82.296 39.077 86.948 1.00 121.67 217 VAL C O 1
ATOM 4559 N N . LYS C 3 218 ? 82.519 37.472 88.537 1.00 119.64 218 LYS C N 1
ATOM 4560 C CA . LYS C 3 218 ? 83.466 36.654 87.778 1.00 119.64 218 LYS C CA 1
ATOM 4561 C C . LYS C 3 218 ? 82.862 36.021 86.526 1.00 119.64 218 LYS C C 1
ATOM 4562 O O . LYS C 3 218 ? 83.579 35.773 85.550 1.00 119.64 218 LYS C O 1
ATOM 4568 N N . ASN C 3 219 ? 81.574 35.681 86.556 1.00 113.58 219 ASN C N 1
ATOM 4569 C CA . ASN C 3 219 ? 81.022 34.904 85.412 1.00 113.58 219 ASN C CA 1
ATOM 4570 C C . ASN C 3 219 ? 80.361 35.773 84.337 1.00 113.58 219 ASN C C 1
ATOM 4571 O O . ASN C 3 219 ? 79.598 35.182 83.541 1.00 113.58 219 ASN C O 1
ATOM 4576 N N . ILE C 3 220 ? 80.687 37.071 84.246 1.00 112.05 220 ILE C N 1
ATOM 4577 C CA . ILE C 3 220 ? 80.005 37.892 83.256 1.00 112.05 220 ILE C CA 1
ATOM 4578 C C . ILE C 3 220 ? 80.880 39.109 82.969 1.00 112.05 220 ILE C C 1
ATOM 4579 O O . ILE C 3 220 ? 81.590 39.607 83.847 1.00 112.05 220 ILE C O 1
ATOM 4584 N N . ALA C 3 221 ? 80.839 39.572 81.717 1.00 114.45 221 ALA C N 1
ATOM 4585 C CA . ALA C 3 221 ? 81.901 40.405 81.149 1.00 114.45 221 ALA C CA 1
ATOM 4586 C C . ALA C 3 221 ? 81.843 41.861 81.596 1.00 114.45 221 ALA C C 1
ATOM 4587 O O . ALA C 3 221 ? 82.772 42.338 82.253 1.00 114.45 221 ALA C O 1
ATOM 4589 N N . ASN C 3 222 ? 80.817 42.591 81.124 1.00 110.41 222 ASN C N 1
ATOM 4590 C CA . ASN C 3 222 ? 80.796 44.053 81.190 1.00 110.41 222 ASN C CA 1
ATOM 4591 C C . ASN C 3 222 ? 80.705 44.640 82.598 1.00 110.41 222 ASN C C 1
ATOM 4592 O O . ASN C 3 222 ? 81.213 45.740 82.802 1.00 110.41 222 ASN C O 1
ATOM 4597 N N . ILE C 3 223 ? 80.061 43.976 83.566 1.00 110.03 223 ILE C N 1
ATOM 4598 C CA . ILE C 3 223 ? 80.206 44.429 84.949 1.00 110.03 223 ILE C CA 1
ATOM 4599 C C . ILE C 3 223 ? 81.606 44.072 85.444 1.00 110.03 223 ILE C C 1
ATOM 4600 O O . ILE C 3 223 ? 82.166 43.038 85.047 1.00 110.03 223 ILE C O 1
ATOM 4605 N N . GLU C 3 224 ? 82.192 44.943 86.278 1.00 109.47 224 GLU C N 1
ATOM 4606 C CA . GLU C 3 224 ? 83.478 44.696 86.932 1.00 109.47 224 GLU C CA 1
ATOM 4607 C C . GLU C 3 224 ? 83.615 45.600 88.149 1.00 109.47 224 GLU C C 1
ATOM 4608 O O . GLU C 3 224 ? 82.933 46.619 88.261 1.00 109.47 224 GLU C O 1
ATOM 4614 N N . VAL C 3 225 ? 84.483 45.180 89.079 1.00 106.85 225 VAL C N 1
ATOM 4615 C CA . VAL C 3 225 ? 84.740 45.943 90.299 1.00 106.85 225 VAL C CA 1
ATOM 4616 C C . VAL C 3 225 ? 85.441 47.273 90.007 1.00 106.85 225 VAL C C 1
ATOM 4617 O O . VAL C 3 225 ? 86.392 47.333 89.218 1.00 106.85 225 VAL C O 1
ATOM 4621 N N . LYS C 3 226 ? 84.981 48.345 90.686 1.00 102.59 226 LYS C N 1
ATOM 4622 C CA . LYS C 3 226 ? 85.677 49.628 90.832 1.00 102.59 226 LYS C CA 1
ATOM 4623 C C . LYS C 3 226 ? 85.421 50.093 92.270 1.00 102.59 226 LYS C C 1
ATOM 4624 O O . LYS C 3 226 ? 84.470 50.832 92.532 1.00 102.59 226 LYS C O 1
ATOM 4630 N N . ALA C 3 227 ? 86.271 49.641 93.189 1.00 100.48 227 ALA C N 1
ATOM 4631 C CA . ALA C 3 227 ? 86.275 50.137 94.562 1.00 100.48 227 ALA C CA 1
ATOM 4632 C C . ALA C 3 227 ? 86.765 51.581 94.623 1.00 100.48 227 ALA C C 1
ATOM 4633 O O . ALA C 3 227 ? 87.556 52.022 93.789 1.00 100.48 227 ALA C O 1
ATOM 4635 N N . VAL C 3 228 ? 86.155 52.349 95.527 1.00 98.50 228 VAL C N 1
ATOM 4636 C CA . VAL C 3 228 ? 86.476 53.802 95.625 1.00 98.50 228 VAL C CA 1
ATOM 4637 C C . VAL C 3 228 ? 86.891 54.146 97.054 1.00 98.50 228 VAL C C 1
ATOM 4638 O O . VAL C 3 228 ? 86.513 53.415 97.991 1.00 98.50 228 VAL C O 1
ATOM 4642 N N . LYS C 3 229 ? 87.643 55.238 97.179 1.00 96.62 229 LYS C N 1
ATOM 4643 C CA . LYS C 3 229 ? 88.133 55.748 98.457 1.00 96.62 229 LYS C CA 1
ATOM 4644 C C . LYS C 3 229 ? 86.996 56.365 99.252 1.00 96.62 229 LYS C C 1
ATOM 4645 O O . LYS C 3 229 ? 86.099 56.983 98.677 1.00 96.62 229 LYS C O 1
ATOM 4651 N N . THR C 3 230 ? 87.076 56.243 100.581 1.00 91.10 230 THR C N 1
ATOM 4652 C CA . THR C 3 230 ? 86.056 56.832 101.490 1.00 91.10 230 THR C CA 1
ATOM 4653 C C . THR C 3 230 ? 86.335 58.333 101.634 1.00 91.10 230 THR C C 1
ATOM 4654 O O . THR C 3 230 ? 87.328 58.688 102.296 1.00 91.10 230 THR C O 1
ATOM 4658 N N . LYS C 3 231 ? 85.484 59.169 101.031 1.00 76.30 231 LYS C N 1
ATOM 4659 C CA . LYS C 3 231 ? 85.633 60.622 101.064 1.00 76.30 231 LYS C CA 1
ATOM 4660 C C . LYS C 3 231 ? 84.266 61.181 100.741 1.00 76.30 231 LYS C C 1
ATOM 4661 O O . LYS C 3 231 ? 83.717 60.859 99.686 1.00 76.30 231 LYS C O 1
ATOM 4667 N N . TYR C 3 232 ? 83.718 61.993 101.625 1.00 67.08 232 TYR C N 1
ATOM 4668 C CA . TYR C 3 232 ? 82.599 62.834 101.234 1.00 67.08 232 TYR C CA 1
ATOM 4669 C C . TYR C 3 232 ? 83.090 63.903 100.259 1.00 67.08 232 TYR C C 1
ATOM 4670 O O . TYR C 3 232 ? 84.202 64.415 100.415 1.00 67.08 232 TYR C O 1
ATOM 4679 N N . PRO C 3 233 ? 82.289 64.274 99.248 1.00 66.36 233 PRO C N 1
ATOM 4680 C CA . PRO C 3 233 ? 81.066 63.693 98.695 1.00 66.36 233 PRO C CA 1
ATOM 4681 C C . PRO C 3 233 ? 81.273 62.846 97.461 1.00 66.36 233 PRO C C 1
ATOM 4682 O O . PRO C 3 233 ? 81.147 63.360 96.348 1.00 66.36 233 PRO C O 1
ATOM 4686 N N . GLN C 3 234 ? 81.597 61.564 97.675 1.00 74.63 234 GLN C N 1
ATOM 4687 C CA . GLN C 3 234 ? 81.662 60.592 96.586 1.00 74.63 234 GLN C CA 1
ATOM 4688 C C . GLN C 3 234 ? 80.307 60.341 95.934 1.00 74.63 234 GLN C C 1
ATOM 4689 O O . GLN C 3 234 ? 80.245 60.046 94.736 1.00 74.63 234 GLN C O 1
ATOM 4695 N N . GLY C 3 235 ? 79.213 60.500 96.673 1.00 76.44 235 GLY C N 1
ATOM 4696 C CA . GLY C 3 235 ? 77.928 60.187 96.095 1.00 76.44 235 GLY C CA 1
ATOM 4697 C C . GLY C 3 235 ? 77.338 61.260 95.218 1.00 76.44 235 GLY C C 1
ATOM 4698 O O . GLY C 3 235 ? 76.285 61.017 94.622 1.00 76.44 235 GLY C O 1
ATOM 4699 N N . ALA C 3 236 ? 77.951 62.445 95.175 1.00 75.98 236 ALA C N 1
ATOM 4700 C CA . ALA C 3 236 ? 77.586 63.455 94.191 1.00 75.98 236 ALA C CA 1
ATOM 4701 C C . ALA C 3 236 ? 77.909 62.972 92.783 1.00 75.98 236 ALA C C 1
ATOM 4702 O O . ALA C 3 236 ? 78.908 62.281 92.567 1.00 75.98 236 ALA C O 1
ATOM 4704 N N . GLU C 3 237 ? 76.992 63.261 91.851 1.00 75.57 237 GLU C N 1
ATOM 4705 C CA . GLU C 3 237 ? 77.124 62.790 90.477 1.00 75.57 237 GLU C CA 1
ATOM 4706 C C . GLU C 3 237 ? 78.288 63.404 89.708 1.00 75.57 237 GLU C C 1
ATOM 4707 O O . GLU C 3 237 ? 78.860 62.729 88.847 1.00 75.57 237 GLU C O 1
ATOM 4713 N N . LYS C 3 238 ? 78.660 64.651 89.996 1.00 70.90 238 LYS C N 1
ATOM 4714 C CA . LYS C 3 238 ? 79.687 65.283 89.177 1.00 70.90 238 LYS C CA 1
ATOM 4715 C C . LYS C 3 238 ? 81.093 64.844 89.559 1.00 70.90 238 LYS C C 1
ATOM 4716 O O . LYS C 3 238 ? 82.024 65.026 88.767 1.00 70.90 238 LYS C O 1
ATOM 4722 N N . GLN C 3 239 ? 81.271 64.258 90.745 1.00 72.75 239 GLN C N 1
ATOM 4723 C CA . GLN C 3 239 ? 82.638 63.953 91.152 1.00 72.75 239 GLN C CA 1
ATOM 4724 C C . GLN C 3 239 ? 83.025 62.520 90.855 1.00 72.75 239 GLN C C 1
ATOM 4725 O O . GLN C 3 239 ? 84.208 62.234 90.630 1.00 72.75 239 GLN C O 1
ATOM 4731 N N . LEU C 3 240 ? 82.047 61.613 90.928 1.00 77.23 240 LEU C N 1
ATOM 4732 C CA . LEU C 3 240 ? 82.280 60.212 90.612 1.00 77.23 240 LEU C CA 1
ATOM 4733 C C . LEU C 3 240 ? 82.635 59.986 89.146 1.00 77.23 240 LEU C C 1
ATOM 4734 O O . LEU C 3 240 ? 83.380 59.049 88.832 1.00 77.23 240 LEU C O 1
ATOM 4739 N N . ILE C 3 241 ? 82.107 60.821 88.245 1.00 80.21 241 ILE C N 1
ATOM 4740 C CA . ILE C 3 241 ? 82.467 60.732 86.833 1.00 80.21 241 ILE C CA 1
ATOM 4741 C C . ILE C 3 241 ? 83.922 61.152 86.577 1.00 80.21 241 ILE C C 1
ATOM 4742 O O . ILE C 3 241 ? 84.624 60.512 85.781 1.00 80.21 241 ILE C O 1
ATOM 4747 N N . TYR C 3 242 ? 84.427 62.178 87.289 1.00 79.65 242 TYR C N 1
ATOM 4748 C CA . TYR C 3 242 ? 85.869 62.463 87.287 1.00 79.65 242 TYR C CA 1
ATOM 4749 C C . TYR C 3 242 ? 86.685 61.366 87.965 1.00 79.65 242 TYR C C 1
ATOM 4750 O O . TYR C 3 242 ? 87.823 61.090 87.559 1.00 79.65 242 TYR C O 1
ATOM 4759 N N . ALA C 3 243 ? 86.101 60.729 88.983 1.00 81.73 243 ALA C N 1
ATOM 4760 C CA . ALA C 3 243 ? 86.784 59.673 89.721 1.00 81.73 243 ALA C CA 1
ATOM 4761 C C . ALA C 3 243 ? 87.052 58.410 88.905 1.00 81.73 243 ALA C C 1
ATOM 4762 O O . ALA C 3 243 ? 88.099 57.786 89.082 1.00 81.73 243 ALA C O 1
ATOM 4764 N N . ILE C 3 244 ? 86.204 58.088 87.923 1.00 80.76 244 ILE C N 1
ATOM 4765 C CA . ILE C 3 244 ? 86.333 56.774 87.289 1.00 80.76 244 ILE C CA 1
ATOM 4766 C C . ILE C 3 244 ? 86.740 56.875 85.824 1.00 80.76 244 ILE C C 1
ATOM 4767 O O . ILE C 3 244 ? 87.813 56.395 85.449 1.00 80.76 244 ILE C O 1
ATOM 4772 N N . THR C 3 245 ? 85.885 57.453 84.969 1.00 83.89 245 THR C N 1
ATOM 4773 C CA . THR C 3 245 ? 86.242 57.554 83.551 1.00 83.89 245 THR C CA 1
ATOM 4774 C C . THR C 3 245 ? 87.170 58.733 83.255 1.00 83.89 245 THR C C 1
ATOM 4775 O O . THR C 3 245 ? 87.666 58.844 82.126 1.00 83.89 245 THR C O 1
ATOM 4779 N N . LYS C 3 246 ? 87.382 59.609 84.249 1.00 84.92 246 LYS C N 1
ATOM 4780 C CA . LYS C 3 246 ? 88.304 60.757 84.267 1.00 84.92 246 LYS C CA 1
ATOM 4781 C C . LYS C 3 246 ? 88.072 61.781 83.164 1.00 84.92 246 LYS C C 1
ATOM 4782 O O . LYS C 3 246 ? 89.016 62.443 82.731 1.00 84.92 246 LYS C O 1
ATOM 4788 N N . ARG C 3 247 ? 86.874 61.962 82.666 1.00 92.24 247 ARG C N 1
ATOM 4789 C CA . ARG C 3 247 ? 86.480 63.242 82.101 1.00 92.24 247 ARG C CA 1
ATOM 4790 C C . ARG C 3 247 ? 85.982 64.160 83.218 1.00 92.24 247 ARG C C 1
ATOM 4791 O O . ARG C 3 247 ? 85.353 63.703 84.180 1.00 92.24 247 ARG C O 1
ATOM 4799 N N . GLU C 3 248 ? 86.180 65.456 83.017 1.00 86.88 248 GLU C N 1
ATOM 4800 C CA . GLU C 3 248 ? 85.564 66.410 83.960 1.00 86.88 248 GLU C CA 1
ATOM 4801 C C . GLU C 3 248 ? 84.185 66.715 83.367 1.00 86.88 248 GLU C C 1
ATOM 4802 O O . GLU C 3 248 ? 84.105 66.897 82.137 1.00 86.88 248 GLU C O 1
ATOM 4808 N N . VAL C 3 249 ? 83.146 66.773 84.210 1.00 80.15 249 VAL C N 1
ATOM 4809 C CA . VAL C 3 249 ? 81.784 67.144 83.838 1.00 80.15 249 VAL C CA 1
ATOM 4810 C C . VAL C 3 249 ? 81.826 68.579 83.324 1.00 80.15 249 VAL C C 1
ATOM 4811 O O . VAL C 3 249 ? 82.572 69.393 83.887 1.00 80.15 249 VAL C O 1
ATOM 4815 N N . PRO C 3 250 ? 81.165 68.909 82.210 1.00 80.63 250 PRO C N 1
ATOM 4816 C CA . PRO C 3 250 ? 80.969 70.320 81.841 1.00 80.63 250 PRO C CA 1
ATOM 4817 C C . PRO C 3 250 ? 80.132 71.090 82.859 1.00 80.63 250 PRO C C 1
ATOM 4818 O O . PRO C 3 250 ? 79.246 70.525 83.505 1.00 80.63 250 PRO C O 1
ATOM 4822 N N . SER C 3 251 ? 80.473 72.374 83.038 1.00 82.36 251 SER C N 1
ATOM 4823 C CA . SER C 3 251 ? 79.675 73.277 83.867 1.00 82.36 251 SER C CA 1
ATOM 4824 C C . SER C 3 251 ? 78.297 73.514 83.273 1.00 82.36 251 SER C C 1
ATOM 4825 O O . SER C 3 251 ? 78.140 73.660 82.059 1.00 82.36 251 SER C O 1
ATOM 4828 N N . GLY C 3 252 ? 77.286 73.537 84.139 1.00 77.10 252 GLY C N 1
ATOM 4829 C CA . GLY C 3 252 ? 75.926 73.818 83.730 1.00 77.10 252 GLY C CA 1
ATOM 4830 C C . GLY C 3 252 ? 75.200 72.632 83.142 1.00 77.10 252 GLY C C 1
ATOM 4831 O O . GLY C 3 252 ? 74.069 72.780 82.666 1.00 77.10 252 GLY C O 1
ATOM 4832 N N . GLY C 3 253 ? 75.831 71.467 83.150 1.00 77.56 253 GLY C N 1
ATOM 4833 C CA . GLY C 3 253 ? 75.531 70.408 82.237 1.00 77.56 253 GLY C CA 1
ATOM 4834 C C . GLY C 3 253 ? 74.577 69.372 82.766 1.00 77.56 253 GLY C C 1
ATOM 4835 O O . GLY C 3 253 ? 73.844 69.580 83.739 1.00 77.56 253 GLY C O 1
ATOM 4836 N N . LEU C 3 254 ? 74.605 68.236 82.100 1.00 85.21 254 LEU C N 1
ATOM 4837 C CA . LEU C 3 254 ? 73.866 67.022 82.373 1.00 85.21 254 LEU C CA 1
ATOM 4838 C C . LEU C 3 254 ? 74.885 65.898 82.349 1.00 85.21 254 LEU C C 1
ATOM 4839 O O . LEU C 3 254 ? 75.986 66.072 81.811 1.00 85.21 254 LEU C O 1
ATOM 4844 N N . PRO C 3 255 ? 74.607 64.793 83.044 1.00 89.03 255 PRO C N 1
ATOM 4845 C CA . PRO C 3 255 ? 75.435 63.587 82.915 1.00 89.03 255 PRO C CA 1
ATOM 4846 C C . PRO C 3 255 ? 75.536 62.993 81.510 1.00 89.03 255 PRO C C 1
ATOM 4847 O O . PRO C 3 255 ? 76.555 62.365 81.217 1.00 89.03 255 PRO C O 1
ATOM 4851 N N . ALA C 3 256 ? 74.506 63.117 80.670 1.00 94.52 256 ALA C N 1
ATOM 4852 C CA . ALA C 3 256 ? 74.580 62.645 79.286 1.00 94.52 256 ALA C CA 1
ATOM 4853 C C . ALA C 3 256 ? 75.600 63.408 78.435 1.00 94.52 256 ALA C C 1
ATOM 4854 O O . ALA C 3 256 ? 76.120 62.854 77.462 1.00 94.52 256 ALA C O 1
ATOM 4856 N N . ASP C 3 257 ? 75.887 64.680 78.768 1.00 100.28 257 ASP C N 1
ATOM 4857 C CA . ASP C 3 257 ? 77.026 65.394 78.178 1.00 100.28 257 ASP C CA 1
ATOM 4858 C C . ASP C 3 257 ? 78.370 64.764 78.555 1.00 100.28 257 ASP C C 1
ATOM 4859 O O . ASP C 3 257 ? 79.321 64.811 77.766 1.00 100.28 257 ASP C O 1
ATOM 4864 N N . ALA C 3 258 ? 78.460 64.154 79.736 1.00 99.31 258 ALA C N 1
ATOM 4865 C CA . ALA C 3 258 ? 79.578 63.294 80.100 1.00 99.31 258 ALA C CA 1
ATOM 4866 C C . ALA C 3 258 ? 79.427 61.868 79.577 1.00 99.31 258 ALA C C 1
ATOM 4867 O O . ALA C 3 258 ? 80.326 61.057 79.794 1.00 99.31 258 ALA C O 1
ATOM 4869 N N . GLY C 3 259 ? 78.291 61.500 78.991 1.00 101.51 259 GLY C N 1
ATOM 4870 C CA . GLY C 3 259 ? 78.206 60.185 78.378 1.00 101.51 259 GLY C CA 1
ATOM 4871 C C . GLY C 3 259 ? 77.982 59.018 79.318 1.00 101.51 259 GLY C C 1
ATOM 4872 O O . GLY C 3 259 ? 78.196 57.870 78.915 1.00 101.51 259 GLY C O 1
ATOM 4873 N N . CYS C 3 260 ? 77.622 59.278 80.570 1.00 101.51 260 CYS C N 1
ATOM 4874 C CA . CYS C 3 260 ? 77.382 58.226 81.543 1.00 101.51 260 CYS C CA 1
ATOM 4875 C C . CYS C 3 260 ? 76.224 58.677 82.400 1.00 101.51 260 CYS C C 1
ATOM 4876 O O . CYS C 3 260 ? 76.065 59.865 82.639 1.00 101.51 260 CYS C O 1
ATOM 4879 N N . ILE C 3 261 ? 75.431 57.720 82.893 1.00 96.51 261 ILE C N 1
ATOM 4880 C CA . ILE C 3 261 ? 74.238 58.082 83.717 1.00 96.51 261 ILE C CA 1
ATOM 4881 C C . ILE C 3 261 ? 74.253 57.339 85.058 1.00 96.51 261 ILE C C 1
ATOM 4882 O O . ILE C 3 261 ? 73.932 56.135 85.071 1.00 96.51 261 ILE C O 1
ATOM 4887 N N . VAL C 3 262 ? 74.608 58.043 86.139 1.00 89.12 262 VAL C N 1
ATOM 4888 C CA . VAL C 3 262 ? 74.585 57.473 87.482 1.00 89.12 262 VAL C CA 1
ATOM 4889 C C . VAL C 3 262 ? 73.169 57.067 87.895 1.00 89.12 262 VAL C C 1
ATOM 4890 O O . VAL C 3 262 ? 72.187 57.711 87.522 1.00 89.12 262 VAL C O 1
ATOM 4894 N N . GLN C 3 263 ? 73.052 55.989 88.681 1.00 88.87 263 GLN C N 1
ATOM 4895 C CA . GLN C 3 263 ? 71.790 55.646 89.346 1.00 88.87 263 GLN C CA 1
ATOM 4896 C C . GLN C 3 263 ? 72.081 55.169 90.761 1.00 88.87 263 GLN C C 1
ATOM 4897 O O . GLN C 3 263 ? 73.192 54.755 91.058 1.00 88.87 263 GLN C O 1
ATOM 4903 N N . ASN C 3 264 ? 71.088 55.266 91.644 1.00 83.58 264 ASN C N 1
ATOM 4904 C CA . ASN C 3 264 ? 71.150 54.603 92.948 1.00 83.58 264 ASN C CA 1
ATOM 4905 C C . ASN C 3 264 ? 70.989 53.096 92.786 1.00 83.58 264 ASN C C 1
ATOM 4906 O O . ASN C 3 264 ? 70.408 52.630 91.806 1.00 83.58 264 ASN C O 1
ATOM 4911 N N . VAL C 3 265 ? 71.564 52.333 93.738 1.00 85.02 265 VAL C N 1
ATOM 4912 C CA . VAL C 3 265 ? 71.327 50.887 93.781 1.00 85.02 265 VAL C CA 1
ATOM 4913 C C . VAL C 3 265 ? 69.863 50.550 94.081 1.00 85.02 265 VAL C C 1
ATOM 4914 O O . VAL C 3 265 ? 69.369 49.502 93.641 1.00 85.02 265 VAL C O 1
ATOM 4918 N N . ASP C 3 266 ? 69.220 51.406 94.884 1.00 88.29 266 ASP C N 1
ATOM 4919 C CA . ASP C 3 266 ? 67.797 51.217 95.275 1.00 88.29 266 ASP C CA 1
ATOM 4920 C C . ASP C 3 266 ? 66.940 51.244 94.007 1.00 88.29 266 ASP C C 1
ATOM 4921 O O . ASP C 3 266 ? 66.010 50.420 93.900 1.00 88.29 266 ASP C O 1
ATOM 4926 N N . THR C 3 267 ? 67.257 52.159 93.085 1.00 90.49 267 THR C N 1
ATOM 4927 C CA . THR C 3 267 ? 66.527 52.253 91.793 1.00 90.49 267 THR C CA 1
ATOM 4928 C C . THR C 3 267 ? 66.751 50.948 91.021 1.00 90.49 267 THR C C 1
ATOM 4929 O O . THR C 3 267 ? 65.782 50.439 90.425 1.00 90.49 267 THR C O 1
ATOM 4933 N N . ILE C 3 268 ? 67.985 50.432 91.049 1.00 94.33 268 ILE C N 1
ATOM 4934 C CA . ILE C 3 268 ? 68.317 49.149 90.363 1.00 94.33 268 ILE C CA 1
ATOM 4935 C C . ILE C 3 268 ? 67.399 48.057 90.922 1.00 94.33 268 ILE C C 1
ATOM 4936 O O . ILE C 3 268 ? 66.664 47.449 90.120 1.00 94.33 268 ILE C O 1
ATOM 4941 N N . TYR C 3 269 ? 67.429 47.822 92.240 1.00 92.35 269 TYR C N 1
ATOM 4942 C CA . TYR C 3 269 ? 66.547 46.791 92.801 1.00 92.35 269 TYR C CA 1
ATOM 4943 C C . TYR C 3 269 ? 65.071 47.054 92.507 1.00 92.35 269 TYR C C 1
ATOM 4944 O O . TYR C 3 269 ? 64.334 46.100 92.206 1.00 92.35 269 TYR C O 1
ATOM 4953 N N . GLU C 3 270 ? 64.661 48.317 92.398 1.00 92.89 270 GLU C N 1
ATOM 4954 C CA . GLU C 3 270 ? 63.261 48.490 92.056 1.00 92.89 270 GLU C CA 1
ATOM 4955 C C . GLU C 3 270 ? 62.960 48.456 90.553 1.00 92.89 270 GLU C C 1
ATOM 4956 O O . GLU C 3 270 ? 61.831 48.083 90.200 1.00 92.89 270 GLU C O 1
ATOM 4962 N N . ILE C 3 271 ? 63.920 48.760 89.651 1.00 92.53 271 ILE C N 1
ATOM 4963 C CA . ILE C 3 271 ? 63.729 48.438 88.225 1.00 92.53 271 ILE C CA 1
ATOM 4964 C C . ILE C 3 271 ? 63.696 46.924 87.982 1.00 92.53 271 ILE C C 1
ATOM 4965 O O . ILE C 3 271 ? 62.908 46.451 87.138 1.00 92.53 271 ILE C O 1
ATOM 4970 N N . TYR C 3 272 ? 64.456 46.138 88.778 1.00 97.43 272 TYR C N 1
ATOM 4971 C CA . TYR C 3 272 ? 64.307 44.684 88.744 1.00 97.43 272 TYR C CA 1
ATOM 4972 C C . TYR C 3 272 ? 62.953 44.225 89.274 1.00 97.43 272 TYR C C 1
ATOM 4973 O O . TYR C 3 272 ? 62.386 43.249 88.767 1.00 97.43 272 TYR C O 1
ATOM 4982 N N . ASN C 3 273 ? 62.432 44.924 90.290 1.00 95.75 273 ASN C N 1
ATOM 4983 C CA . ASN C 3 273 ? 61.100 44.631 90.808 1.00 95.75 273 ASN C CA 1
ATOM 4984 C C . ASN C 3 273 ? 59.994 44.947 89.815 1.00 95.75 273 ASN C C 1
ATOM 4985 O O . ASN C 3 273 ? 58.955 44.278 89.817 1.00 95.75 273 ASN C O 1
ATOM 4990 N N . ALA C 3 274 ? 60.203 45.943 88.957 1.00 95.29 274 ALA C N 1
ATOM 4991 C CA . ALA C 3 274 ? 59.153 46.259 87.999 1.00 95.29 274 ALA C CA 1
ATOM 4992 C C . ALA C 3 274 ? 59.160 45.341 86.782 1.00 95.29 274 ALA C C 1
ATOM 4993 O O . ALA C 3 274 ? 58.087 44.893 86.358 1.00 95.29 274 ALA C O 1
ATOM 4995 N N . VAL C 3 275 ? 60.336 45.063 86.190 1.00 96.86 275 VAL C N 1
ATOM 4996 C CA . VAL C 3 275 ? 60.311 44.255 84.963 1.00 96.86 275 VAL C CA 1
ATOM 4997 C C . VAL C 3 275 ? 60.111 42.759 85.227 1.00 96.86 275 VAL C C 1
ATOM 4998 O O . VAL C 3 275 ? 59.697 42.023 84.324 1.00 96.86 275 VAL C O 1
ATOM 5002 N N . VAL C 3 276 ? 60.303 42.290 86.460 1.00 100.14 276 VAL C N 1
ATOM 5003 C CA . VAL C 3 276 ? 60.329 40.848 86.682 1.00 100.14 276 VAL C CA 1
ATOM 5004 C C . VAL C 3 276 ? 59.249 40.518 87.695 1.00 100.14 276 VAL C C 1
ATOM 5005 O O . VAL C 3 276 ? 58.328 39.749 87.404 1.00 100.14 276 VAL C O 1
ATOM 5009 N N . ASN C 3 277 ? 59.338 41.111 88.884 1.00 98.27 277 ASN C N 1
ATOM 5010 C CA . ASN C 3 277 ? 58.339 40.869 89.910 1.00 98.27 277 ASN C CA 1
ATOM 5011 C C . ASN C 3 277 ? 57.079 41.700 89.725 1.00 98.27 277 ASN C C 1
ATOM 5012 O O . ASN C 3 277 ? 56.103 41.476 90.447 1.00 98.27 277 ASN C O 1
ATOM 5017 N N . GLY C 3 278 ? 57.081 42.658 88.803 1.00 97.58 278 GLY C N 1
ATOM 5018 C CA . GLY C 3 278 ? 55.840 43.223 88.332 1.00 97.58 278 GLY C CA 1
ATOM 5019 C C . GLY C 3 278 ? 55.215 44.280 89.206 1.00 97.58 278 GLY C C 1
ATOM 5020 O O . GLY C 3 278 ? 54.066 44.655 88.955 1.00 97.58 278 GLY C O 1
ATOM 5021 N N . LYS C 3 279 ? 55.925 44.782 90.217 1.00 94.32 279 LYS C N 1
ATOM 5022 C CA . LYS C 3 279 ? 55.252 45.664 91.153 1.00 94.32 279 LYS C CA 1
ATOM 5023 C C . LYS C 3 279 ? 55.998 46.989 91.267 1.00 94.32 279 LYS C C 1
ATOM 5024 O O . LYS C 3 279 ? 57.217 47.039 91.081 1.00 94.32 279 LYS C O 1
ATOM 5030 N N . PRO C 3 280 ? 55.291 48.085 91.570 1.00 93.64 280 PRO C N 1
ATOM 5031 C CA . PRO C 3 280 ? 55.978 49.364 91.765 1.00 93.64 280 PRO C CA 1
ATOM 5032 C C . PRO C 3 280 ? 56.380 49.627 93.204 1.00 93.64 280 PRO C C 1
ATOM 5033 O O . PRO C 3 280 ? 56.550 48.698 93.997 1.00 93.64 280 PRO C O 1
ATOM 5037 N N . LEU C 3 281 ? 56.506 50.912 93.545 1.00 91.77 281 LEU C N 1
ATOM 5038 C CA . LEU C 3 281 ? 57.045 51.360 94.829 1.00 91.77 281 LEU C CA 1
ATOM 5039 C C . LEU C 3 281 ? 55.958 51.362 95.891 1.00 91.77 281 LEU C C 1
ATOM 5040 O O . LEU C 3 281 ? 55.306 52.373 96.153 1.00 91.77 281 LEU C O 1
ATOM 5045 N N . THR C 3 282 ? 55.724 50.197 96.489 1.00 95.12 282 THR C N 1
ATOM 5046 C CA . THR C 3 282 ? 55.072 50.197 97.793 1.00 95.12 282 THR C CA 1
ATOM 5047 C C . THR C 3 282 ? 55.960 50.767 98.906 1.00 95.12 282 THR C C 1
ATOM 5048 O O . THR C 3 282 ? 55.430 51.264 99.905 1.00 95.12 282 THR C O 1
ATOM 5052 N N . SER C 3 283 ? 57.290 50.726 98.765 1.00 91.38 283 SER C N 1
ATOM 5053 C CA . SER C 3 283 ? 58.134 50.763 99.953 1.00 91.38 283 SER C CA 1
ATOM 5054 C C . SER C 3 283 ? 59.569 51.177 99.642 1.00 91.38 283 SER C C 1
ATOM 5055 O O . SER C 3 283 ? 60.003 51.188 98.490 1.00 91.38 283 SER C O 1
ATOM 5058 N N . ARG C 3 284 ? 60.290 51.527 100.711 1.00 87.44 284 ARG C N 1
ATOM 5059 C CA . ARG C 3 284 ? 61.711 51.864 100.700 1.00 87.44 284 ARG C CA 1
ATOM 5060 C C . ARG C 3 284 ? 62.251 51.590 102.104 1.00 87.44 284 ARG C C 1
ATOM 5061 O O . ARG C 3 284 ? 61.477 51.424 103.044 1.00 87.44 284 ARG C O 1
ATOM 5069 N N . VAL C 3 285 ? 63.568 51.448 102.246 1.00 86.56 285 VAL C N 1
ATOM 5070 C CA . VAL C 3 285 ? 64.185 51.394 103.569 1.00 86.56 285 VAL C CA 1
ATOM 5071 C C . VAL C 3 285 ? 64.446 52.807 104.090 1.00 86.56 285 VAL C C 1
ATOM 5072 O O . VAL C 3 285 ? 65.048 53.633 103.398 1.00 86.56 285 VAL C O 1
ATOM 5076 N N . VAL C 3 286 ? 63.909 53.130 105.267 1.00 80.76 286 VAL C N 1
ATOM 5077 C CA . VAL C 3 286 ? 64.466 54.157 106.148 1.00 80.76 286 VAL C CA 1
ATOM 5078 C C . VAL C 3 286 ? 65.663 53.588 106.908 1.00 80.76 286 VAL C C 1
ATOM 5079 O O . VAL C 3 286 ? 65.803 52.368 107.059 1.00 80.76 286 VAL C O 1
ATOM 5083 N N . THR C 3 287 ? 66.594 54.453 107.302 1.00 76.01 287 THR C N 1
ATOM 5084 C CA . THR C 3 287 ? 67.474 54.197 108.440 1.00 76.01 287 THR C CA 1
ATOM 5085 C C . THR C 3 287 ? 67.163 55.221 109.533 1.00 76.01 287 THR C C 1
ATOM 5086 O O . THR C 3 287 ? 67.554 56.386 109.437 1.00 76.01 287 THR C O 1
ATOM 5090 N N . VAL C 3 288 ? 66.339 54.845 110.505 1.00 74.96 288 VAL C N 1
ATOM 5091 C CA . VAL C 3 288 ? 66.315 55.583 111.763 1.00 74.96 288 VAL C CA 1
ATOM 5092 C C . VAL C 3 288 ? 67.625 55.342 112.507 1.00 74.96 288 VAL C C 1
ATOM 5093 O O . VAL C 3 288 ? 68.120 54.213 112.555 1.00 74.96 288 VAL C O 1
ATOM 5097 N N . THR C 3 289 ? 68.173 56.388 113.129 1.00 80.87 289 THR C N 1
ATOM 5098 C CA . THR C 3 289 ? 69.420 56.279 113.882 1.00 80.87 289 THR C CA 1
ATOM 5099 C C . THR C 3 289 ? 69.489 57.404 114.905 1.00 80.87 289 THR C C 1
ATOM 5100 O O . THR C 3 289 ? 68.620 58.281 114.956 1.00 80.87 289 THR C O 1
ATOM 5104 N N . GLY C 3 290 ? 70.513 57.350 115.738 1.00 91.94 290 GLY C N 1
ATOM 5105 C CA . GLY C 3 290 ? 70.927 58.326 116.725 1.00 91.94 290 GLY C CA 1
ATOM 5106 C C . GLY C 3 290 ? 70.763 57.816 118.140 1.00 91.94 290 GLY C C 1
ATOM 5107 O O . GLY C 3 290 ? 69.914 56.966 118.432 1.00 91.94 290 GLY C O 1
ATOM 5108 N N . ASP C 3 291 ? 71.652 58.297 119.023 1.00 96.59 291 ASP C N 1
ATOM 5109 C CA . ASP C 3 291 ? 71.732 57.833 120.411 1.00 96.59 291 ASP C CA 1
ATOM 5110 C C . ASP C 3 291 ? 70.510 58.201 121.251 1.00 96.59 291 ASP C C 1
ATOM 5111 O O . ASP C 3 291 ? 70.219 57.503 122.234 1.00 96.59 291 ASP C O 1
ATOM 5116 N N . ALA C 3 292 ? 69.812 59.292 120.908 1.00 89.03 292 ALA C N 1
ATOM 5117 C CA . ALA C 3 292 ? 68.570 59.658 121.592 1.00 89.03 292 ALA C CA 1
ATOM 5118 C C . ALA C 3 292 ? 67.439 58.664 121.344 1.00 89.03 292 ALA C C 1
ATOM 5119 O O . ALA C 3 292 ? 66.506 58.581 122.149 1.00 89.03 292 ALA C O 1
ATOM 5121 N N . ILE C 3 293 ? 67.463 57.966 120.207 1.00 90.06 293 ILE C N 1
ATOM 5122 C CA . ILE C 3 293 ? 66.565 56.837 119.991 1.00 90.06 293 ILE C CA 1
ATOM 5123 C C . ILE C 3 293 ? 66.986 55.692 120.906 1.00 90.06 293 ILE C C 1
ATOM 5124 O O . ILE C 3 293 ? 68.186 55.495 121.149 1.00 90.06 293 ILE C O 1
ATOM 5129 N N . LYS C 3 294 ? 65.992 54.977 121.471 1.00 97.44 294 LYS C N 1
ATOM 5130 C CA . LYS C 3 294 ? 66.231 53.900 122.434 1.00 97.44 294 LYS C CA 1
ATOM 5131 C C . LYS C 3 294 ? 66.978 52.701 121.851 1.00 97.44 294 LYS C C 1
ATOM 5132 O O . LYS C 3 294 ? 67.781 52.083 122.558 1.00 97.44 294 LYS C O 1
ATOM 5138 N N . GLU C 3 295 ? 66.777 52.372 120.578 1.00 97.28 295 GLU C N 1
ATOM 5139 C CA . GLU C 3 295 ? 67.754 51.546 119.885 1.00 97.28 295 GLU C CA 1
ATOM 5140 C C . GLU C 3 295 ? 67.943 52.021 118.453 1.00 97.28 295 GLU C C 1
ATOM 5141 O O . GLU C 3 295 ? 67.004 52.550 117.849 1.00 97.28 295 GLU C O 1
ATOM 5147 N N . PRO C 3 296 ? 69.130 51.821 117.880 1.00 95.11 296 PRO C N 1
ATOM 5148 C CA . PRO C 3 296 ? 69.271 51.849 116.416 1.00 95.11 296 PRO C CA 1
ATOM 5149 C C . PRO C 3 296 ? 68.472 50.747 115.734 1.00 95.11 296 PRO C C 1
ATOM 5150 O O . PRO C 3 296 ? 68.348 49.633 116.252 1.00 95.11 296 PRO C O 1
ATOM 5154 N N . LYS C 3 297 ? 67.941 51.063 114.551 1.00 89.18 297 LYS C N 1
ATOM 5155 C CA . LYS C 3 297 ? 66.943 50.247 113.853 1.00 89.18 297 LYS C CA 1
ATOM 5156 C C . LYS C 3 297 ? 67.085 50.463 112.354 1.00 89.18 297 LYS C C 1
ATOM 5157 O O . LYS C 3 297 ? 67.765 51.384 111.907 1.00 89.18 297 LYS C O 1
ATOM 5163 N N . ASN C 3 298 ? 66.475 49.567 111.569 1.00 87.36 298 ASN C N 1
ATOM 5164 C CA . ASN C 3 298 ? 66.595 49.669 110.115 1.00 87.36 298 ASN C CA 1
ATOM 5165 C C . ASN C 3 298 ? 65.303 49.203 109.429 1.00 87.36 298 ASN C C 1
ATOM 5166 O O . ASN C 3 298 ? 65.277 48.167 108.762 1.00 87.36 298 ASN C O 1
ATOM 5171 N N . LEU C 3 299 ? 64.227 49.968 109.641 1.00 88.10 299 LEU C N 1
ATOM 5172 C CA . LEU C 3 299 ? 62.883 49.631 109.172 1.00 88.10 299 LEU C CA 1
ATOM 5173 C C . LEU C 3 299 ? 62.720 49.647 107.650 1.00 88.10 299 LEU C C 1
ATOM 5174 O O . LEU C 3 299 ? 63.300 50.481 106.950 1.00 88.10 299 LEU C O 1
ATOM 5179 N N . ARG C 3 300 ? 61.918 48.704 107.146 1.00 92.42 300 ARG C N 1
ATOM 5180 C CA . ARG C 3 300 ? 61.243 48.797 105.847 1.00 92.42 300 ARG C CA 1
ATOM 5181 C C . ARG C 3 300 ? 59.852 49.398 106.045 1.00 92.42 300 ARG C C 1
ATOM 5182 O O . ARG C 3 300 ? 58.890 48.691 106.355 1.00 92.42 300 ARG C O 1
ATOM 5190 N N . PHE C 3 301 ? 59.755 50.720 105.889 1.00 89.87 301 PHE C N 1
ATOM 5191 C CA . PHE C 3 301 ? 58.440 51.402 106.008 1.00 89.87 301 PHE C CA 1
ATOM 5192 C C . PHE C 3 301 ? 57.627 51.137 104.738 1.00 89.87 301 PHE C C 1
ATOM 5193 O O . PHE C 3 301 ? 58.205 51.204 103.635 1.00 89.87 301 PHE C O 1
ATOM 5201 N N . LYS C 3 302 ? 56.309 51.146 104.960 1.00 96.27 302 LYS C N 1
ATOM 5202 C CA . LYS C 3 302 ? 55.261 51.197 103.915 1.00 96.27 302 LYS C CA 1
ATOM 5203 C C . LYS C 3 302 ? 55.055 52.708 103.746 1.00 96.27 302 LYS C C 1
ATOM 5204 O O . LYS C 3 302 ? 54.882 53.393 104.772 1.00 96.27 302 LYS C O 1
ATOM 5210 N N . ILE C 3 303 ? 55.076 53.201 102.507 1.00 92.21 303 ILE C N 1
ATOM 5211 C CA . ILE C 3 303 ? 55.060 54.626 102.154 1.00 92.21 303 ILE C CA 1
ATOM 5212 C C . ILE C 3 303 ? 53.882 55.338 102.813 1.00 92.21 303 ILE C C 1
ATOM 5213 O O . ILE C 3 303 ? 52.777 54.795 102.890 1.00 92.21 303 ILE C O 1
ATOM 5218 N N . GLY C 3 304 ? 54.114 56.562 103.294 1.00 90.07 304 GLY C N 1
ATOM 5219 C CA . GLY C 3 304 ? 53.033 57.396 103.740 1.00 90.07 304 GLY C CA 1
ATOM 5220 C C . GLY C 3 304 ? 52.558 57.188 105.148 1.00 90.07 304 GLY C C 1
ATOM 5221 O O . GLY C 3 304 ? 51.543 57.784 105.534 1.00 90.07 304 GLY C O 1
ATOM 5222 N N . THR C 3 305 ? 53.220 56.326 105.903 1.00 92.91 305 THR C N 1
ATOM 5223 C CA . THR C 3 305 ? 53.075 56.302 107.347 1.00 92.91 305 THR C CA 1
ATOM 5224 C C . THR C 3 305 ? 53.564 57.619 107.946 1.00 92.91 305 THR C C 1
ATOM 5225 O O . THR C 3 305 ? 54.510 58.222 107.433 1.00 92.91 305 THR C O 1
ATOM 5229 N N . SER C 3 306 ? 52.856 58.104 108.978 1.00 89.42 306 SER C N 1
ATOM 5230 C CA . SER C 3 306 ? 53.321 59.243 109.766 1.00 89.42 306 SER C CA 1
ATOM 5231 C C . SER C 3 306 ? 54.623 58.899 110.481 1.00 89.42 306 SER C C 1
ATOM 5232 O O . SER C 3 306 ? 54.825 57.758 110.903 1.00 89.42 306 SER C O 1
ATOM 5235 N N . VAL C 3 307 ? 55.541 59.871 110.502 1.00 84.34 307 VAL C N 1
ATOM 5236 C CA . VAL C 3 307 ? 56.888 59.661 111.026 1.00 84.34 307 VAL C CA 1
ATOM 5237 C C . VAL C 3 307 ? 56.908 59.408 112.541 1.00 84.34 307 VAL C C 1
ATOM 5238 O O . VAL C 3 307 ? 57.732 58.615 113.023 1.00 84.34 307 VAL C O 1
ATOM 5242 N N . ARG C 3 308 ? 56.022 60.092 113.271 1.00 87.22 308 ARG C N 1
ATOM 5243 C CA . ARG C 3 308 ? 55.955 59.955 114.751 1.00 87.22 308 ARG C CA 1
ATOM 5244 C C . ARG C 3 308 ? 55.769 58.481 115.129 1.00 87.22 308 ARG C C 1
ATOM 5245 O O . ARG C 3 308 ? 56.550 57.982 115.962 1.00 87.22 308 ARG C O 1
ATOM 5253 N N . GLU C 3 309 ? 54.775 57.817 114.530 1.00 94.67 309 GLU C N 1
ATOM 5254 C CA . GLU C 3 309 ? 54.481 56.391 114.835 1.00 94.67 309 GLU C CA 1
ATOM 5255 C C . GLU C 3 309 ? 55.649 55.503 114.389 1.00 94.67 309 GLU C C 1
ATOM 5256 O O . GLU C 3 309 ? 55.831 54.427 114.990 1.00 94.67 309 GLU C O 1
ATOM 5262 N N . LEU C 3 310 ? 56.408 55.940 113.379 1.00 85.68 310 LEU C N 1
ATOM 5263 C CA . LEU C 3 310 ? 57.528 55.152 112.881 1.00 85.68 310 LEU C CA 1
ATOM 5264 C C . LEU C 3 310 ? 58.702 55.204 113.846 1.00 85.68 310 LEU C C 1
ATOM 5265 O O . LEU C 3 310 ? 59.373 54.190 114.072 1.00 85.68 310 LEU C O 1
ATOM 5270 N N . VAL C 3 311 ? 59.023 56.400 114.346 1.00 82.44 311 VAL C N 1
ATOM 5271 C CA . VAL C 3 311 ? 60.039 56.509 115.383 1.00 82.44 311 VAL C CA 1
ATOM 5272 C C . VAL C 3 311 ? 59.598 55.865 116.712 1.00 82.44 311 VAL C C 1
ATOM 5273 O O . VAL C 3 311 ? 60.442 55.306 117.435 1.00 82.44 311 VAL C O 1
ATOM 5277 N N . GLU C 3 312 ? 58.284 55.863 117.035 1.00 88.43 312 GLU C N 1
ATOM 5278 C CA . GLU C 3 312 ? 57.814 55.052 118.163 1.00 88.43 312 GLU C CA 1
ATOM 5279 C C . GLU C 3 312 ? 57.910 53.546 117.917 1.00 88.43 312 GLU C C 1
ATOM 5280 O O . GLU C 3 312 ? 58.024 52.778 118.878 1.00 88.43 312 GLU C O 1
ATOM 5286 N N . ALA C 3 313 ? 57.814 53.098 116.657 1.00 86.19 313 ALA C N 1
ATOM 5287 C CA . ALA C 3 313 ? 58.154 51.711 116.339 1.00 86.19 313 ALA C CA 1
ATOM 5288 C C . ALA C 3 313 ? 59.637 51.403 116.516 1.00 86.19 313 ALA C C 1
ATOM 5289 O O . ALA C 3 313 ? 60.000 50.259 116.813 1.00 86.19 313 ALA C O 1
ATOM 5291 N N . ALA C 3 314 ? 60.504 52.399 116.340 1.00 82.93 314 ALA C N 1
ATOM 5292 C CA . ALA C 3 314 ? 61.946 52.219 116.455 1.00 82.93 314 ALA C CA 1
ATOM 5293 C C . ALA C 3 314 ? 62.447 52.233 117.891 1.00 82.93 314 ALA C C 1
ATOM 5294 O O . ALA C 3 314 ? 63.621 51.932 118.121 1.00 82.93 314 ALA C O 1
ATOM 5296 N N . GLY C 3 315 ? 61.594 52.571 118.851 1.00 88.37 315 GLY C N 1
ATOM 5297 C CA . GLY C 3 315 ? 61.940 52.572 120.258 1.00 88.37 315 GLY C CA 1
ATOM 5298 C C . GLY C 3 315 ? 61.754 53.887 120.980 1.00 88.37 315 GLY C C 1
ATOM 5299 O O . GLY C 3 315 ? 61.669 53.902 122.210 1.00 88.37 315 GLY C O 1
ATOM 5300 N N . GLY C 3 316 ? 61.591 54.975 120.250 1.00 85.59 316 GLY C N 1
ATOM 5301 C CA . GLY C 3 316 ? 61.185 56.217 120.867 1.00 85.59 316 GLY C CA 1
ATOM 5302 C C . GLY C 3 316 ? 62.344 56.977 121.472 1.00 85.59 316 GLY C C 1
ATOM 5303 O O . GLY C 3 316 ? 63.501 56.563 121.442 1.00 85.59 316 GLY C O 1
ATOM 5304 N N . PHE C 3 317 ? 62.034 58.171 121.980 1.00 82.72 317 PHE C N 1
ATOM 5305 C CA . PHE C 3 317 ? 63.099 59.103 122.436 1.00 82.72 317 PHE C CA 1
ATOM 5306 C C . PHE C 3 317 ? 63.486 58.962 123.912 1.00 82.72 317 PHE C C 1
ATOM 5307 O O . PHE C 3 317 ? 62.665 59.279 124.796 1.00 82.72 317 PHE C O 1
ATOM 5315 N N . ALA C 3 318 ? 64.719 58.500 124.150 1.00 87.35 318 ALA C N 1
ATOM 5316 C CA . ALA C 3 318 ? 65.312 58.493 125.493 1.00 87.35 318 ALA C CA 1
ATOM 5317 C C . ALA C 3 318 ? 65.348 59.884 126.124 1.00 87.35 318 ALA C C 1
ATOM 5318 O O . ALA C 3 318 ? 65.343 60.014 127.352 1.00 87.35 318 ALA C O 1
ATOM 5320 N N . GLU C 3 319 ? 65.406 60.921 125.291 1.00 85.92 319 GLU C N 1
ATOM 5321 C CA . GLU C 3 319 ? 65.342 62.338 125.622 1.00 85.92 319 GLU C CA 1
ATOM 5322 C C . GLU C 3 319 ? 64.868 63.004 124.340 1.00 85.92 319 GLU C C 1
ATOM 5323 O O . GLU C 3 319 ? 64.967 62.398 123.273 1.00 85.92 319 GLU C O 1
ATOM 5329 N N . GLU C 3 320 ? 64.327 64.223 124.436 1.00 79.94 320 GLU C N 1
ATOM 5330 C CA . GLU C 3 320 ? 63.762 64.828 123.230 1.00 79.94 320 GLU C CA 1
ATOM 5331 C C . GLU C 3 320 ? 64.879 65.403 122.363 1.00 79.94 320 GLU C C 1
ATOM 5332 O O . GLU C 3 320 ? 65.661 66.229 122.847 1.00 79.94 320 GLU C O 1
ATOM 5338 N N . PRO C 3 321 ? 65.015 64.947 121.104 1.00 72.92 321 PRO C N 1
ATOM 5339 C CA . PRO C 3 321 ? 65.981 65.547 120.174 1.00 72.92 321 PRO C CA 1
ATOM 5340 C C . PRO C 3 321 ? 65.733 67.006 119.831 1.00 72.92 321 PRO C C 1
ATOM 5341 O O . PRO C 3 321 ? 64.595 67.464 119.738 1.00 72.92 321 PRO C O 1
ATOM 5345 N N . LEU C 3 322 ? 66.830 67.722 119.575 1.00 64.15 322 LEU C N 1
ATOM 5346 C CA . LEU C 3 322 ? 66.758 69.166 119.237 1.00 64.15 322 LEU C CA 1
ATOM 5347 C C . LEU C 3 322 ? 66.753 69.360 117.716 1.00 64.15 322 LEU C C 1
ATOM 5348 O O . LEU C 3 322 ? 66.592 70.520 117.289 1.00 64.15 322 LEU C O 1
ATOM 5353 N N . LYS C 3 323 ? 66.901 68.284 116.929 1.00 59.89 323 LYS C N 1
ATOM 5354 C CA . LYS C 3 323 ? 66.934 68.471 115.451 1.00 59.89 323 LYS C CA 1
ATOM 5355 C C . LYS C 3 323 ? 66.645 67.181 114.670 1.00 59.89 323 LYS C C 1
ATOM 5356 O O . LYS C 3 323 ? 67.604 66.625 114.102 1.00 59.89 323 LYS C O 1
ATOM 5362 N N . VAL C 3 324 ? 65.387 66.725 114.631 1.00 62.11 324 VAL C N 1
ATOM 5363 C CA . VAL C 3 324 ? 65.045 65.584 113.791 1.00 62.11 324 VAL C CA 1
ATOM 5364 C C . VAL C 3 324 ? 65.245 65.942 112.319 1.00 62.11 324 VAL C C 1
ATOM 5365 O O . VAL C 3 324 ? 64.924 67.048 111.881 1.00 62.11 324 VAL C O 1
ATOM 5369 N N . ILE C 3 325 ? 65.757 64.983 111.536 1.00 56.32 325 ILE C N 1
ATOM 5370 C CA . ILE C 3 325 ? 66.363 65.226 110.228 1.00 56.32 325 ILE C CA 1
ATOM 5371 C C . ILE C 3 325 ? 65.718 64.325 109.185 1.00 56.32 325 ILE C C 1
ATOM 5372 O O . ILE C 3 325 ? 65.847 63.104 109.273 1.00 56.32 325 ILE C O 1
ATOM 5377 N N . SER C 3 326 ? 65.048 64.901 108.191 1.00 58.05 326 SER C N 1
ATOM 5378 C CA . SER C 3 326 ? 64.788 64.135 106.971 1.00 58.05 326 SER C CA 1
ATOM 5379 C C . SER C 3 326 ? 66.073 63.928 106.182 1.00 58.05 326 SER C C 1
ATOM 5380 O O . SER C 3 326 ? 66.879 64.842 106.047 1.00 58.05 326 SER C O 1
ATOM 5383 N N . GLY C 3 327 ? 66.192 62.765 105.535 1.00 60.31 327 GLY C N 1
ATOM 5384 C CA . GLY C 3 327 ? 67.374 62.533 104.703 1.00 60.31 327 GLY C CA 1
ATOM 5385 C C . GLY C 3 327 ? 68.653 62.285 105.496 1.00 60.31 327 GLY C C 1
ATOM 5386 O O . GLY C 3 327 ? 68.632 61.870 106.652 1.00 60.31 327 GLY C O 1
ATOM 5387 N N . GLY C 3 328 ? 69.786 62.528 104.848 1.00 55.78 328 GLY C N 1
ATOM 5388 C CA . GLY C 3 328 ? 71.061 62.409 105.525 1.00 55.78 328 GLY C CA 1
ATOM 5389 C C . GLY C 3 328 ? 71.337 63.602 106.424 1.00 55.78 328 GLY C C 1
ATOM 5390 O O . GLY C 3 328 ? 70.590 64.596 106.420 1.00 55.78 328 GLY C O 1
ATOM 5391 N N . PRO C 3 329 ? 72.389 63.482 107.271 1.00 55.26 329 PRO C N 1
ATOM 5392 C CA . PRO C 3 329 ? 72.779 64.582 108.190 1.00 55.26 329 PRO C CA 1
ATOM 5393 C C . PRO C 3 329 ? 73.154 65.896 107.525 1.00 55.26 329 PRO C C 1
ATOM 5394 O O . PRO C 3 329 ? 72.903 66.964 108.106 1.00 55.26 329 PRO C O 1
ATOM 5398 N N . MET C 3 330 ? 73.731 65.853 106.338 1.00 58.13 330 MET C N 1
ATOM 5399 C CA . MET C 3 330 ? 74.208 67.067 105.681 1.00 58.13 330 MET C CA 1
ATOM 5400 C C . MET C 3 330 ? 73.186 67.632 104.703 1.00 58.13 330 MET C C 1
ATOM 5401 O O . MET C 3 330 ? 72.709 68.755 104.887 1.00 58.13 330 MET C O 1
ATOM 5406 N N . MET C 3 331 ? 72.948 66.903 103.608 1.00 63.91 331 MET C N 1
ATOM 5407 C CA . MET C 3 331 ? 72.112 67.382 102.512 1.00 63.91 331 MET C CA 1
ATOM 5408 C C . MET C 3 331 ? 70.651 67.588 102.863 1.00 63.91 331 MET C C 1
ATOM 5409 O O . MET C 3 331 ? 70.000 68.434 102.242 1.00 63.91 331 MET C O 1
ATOM 5414 N N . GLY C 3 332 ? 70.116 66.797 103.793 1.00 57.10 332 GLY C N 1
ATOM 5415 C CA . GLY C 3 332 ? 68.675 66.749 103.976 1.00 57.10 332 GLY C CA 1
ATOM 5416 C C . GLY C 3 332 ? 68.118 67.966 104.684 1.00 57.10 332 GLY C C 1
ATOM 5417 O O . GLY C 3 332 ? 68.817 68.668 105.405 1.00 57.10 332 GLY C O 1
ATOM 5418 N N . MET C 3 333 ? 66.852 68.246 104.429 1.00 59.67 333 MET C N 1
ATOM 5419 C CA . MET C 3 333 ? 66.154 69.253 105.202 1.00 59.67 333 MET C CA 1
ATOM 5420 C C . MET C 3 333 ? 65.798 68.734 106.593 1.00 59.67 333 MET C C 1
ATOM 5421 O O . MET C 3 333 ? 65.585 67.540 106.791 1.00 59.67 333 MET C O 1
ATOM 5426 N N . ALA C 3 334 ? 65.803 69.633 107.574 1.00 57.85 334 ALA C N 1
ATOM 5427 C CA . ALA C 3 334 ? 65.278 69.339 108.902 1.00 57.85 334 ALA C CA 1
ATOM 5428 C C . ALA C 3 334 ? 63.753 69.373 108.953 1.00 57.85 334 ALA C C 1
ATOM 5429 O O . ALA C 3 334 ? 63.105 70.049 108.152 1.00 57.85 334 ALA C O 1
ATOM 5431 N N . MET C 3 335 ? 63.186 68.601 109.890 1.00 62.87 335 MET C N 1
ATOM 5432 C CA . MET C 3 335 ? 61.743 68.590 110.141 1.00 62.87 335 MET C CA 1
ATOM 5433 C C . MET C 3 335 ? 61.198 69.914 110.671 1.00 62.87 335 MET C C 1
ATOM 5434 O O . MET C 3 335 ? 61.773 70.511 111.583 1.00 62.87 335 MET C O 1
ATOM 5439 N N . TYR C 3 336 ? 60.065 70.358 110.108 1.00 65.07 336 TYR C N 1
ATOM 5440 C CA . TYR C 3 336 ? 59.210 71.355 110.752 1.00 65.07 336 TYR C CA 1
ATOM 5441 C C . TYR C 3 336 ? 58.586 70.833 112.034 1.00 65.07 336 TYR C C 1
ATOM 5442 O O . TYR C 3 336 ? 58.411 71.587 112.996 1.00 65.07 336 TYR C O 1
ATOM 5451 N N . SER C 3 337 ? 58.298 69.538 112.066 1.00 79.35 337 SER C N 1
ATOM 5452 C CA . SER C 3 337 ? 57.560 68.847 113.109 1.00 79.35 337 SER C CA 1
ATOM 5453 C C . SER C 3 337 ? 57.753 67.360 112.886 1.00 79.35 337 SER C C 1
ATOM 5454 O O . SER C 3 337 ? 58.142 66.927 111.801 1.00 79.35 337 SER C O 1
ATOM 5457 N N . LEU C 3 338 ? 57.433 66.579 113.902 1.00 84.18 338 LEU C N 1
ATOM 5458 C CA . LEU C 3 338 ? 57.466 65.132 113.772 1.00 84.18 338 LEU C CA 1
ATOM 5459 C C . LEU C 3 338 ? 56.277 64.552 113.018 1.00 84.18 338 LEU C C 1
ATOM 5460 O O . LEU C 3 338 ? 56.325 63.377 112.641 1.00 84.18 338 LEU C O 1
ATOM 5465 N N . ASP C 3 339 ? 55.222 65.343 112.793 1.00 90.69 339 ASP C N 1
ATOM 5466 C CA . ASP C 3 339 ? 53.917 64.854 112.358 1.00 90.69 339 ASP C CA 1
ATOM 5467 C C . ASP C 3 339 ? 53.860 64.385 110.909 1.00 90.69 339 ASP C C 1
ATOM 5468 O O . ASP C 3 339 ? 52.877 63.722 110.555 1.00 90.69 339 ASP C O 1
ATOM 5473 N N . VAL C 3 340 ? 54.839 64.758 110.082 1.00 88.75 340 VAL C N 1
ATOM 5474 C CA . VAL C 3 340 ? 54.768 64.732 108.610 1.00 88.75 340 VAL C CA 1
ATOM 5475 C C . VAL C 3 340 ? 54.732 63.292 108.097 1.00 88.75 340 VAL C C 1
ATOM 5476 O O . VAL C 3 340 ? 55.220 62.378 108.790 1.00 88.75 340 VAL C O 1
ATOM 5480 N N . PRO C 3 341 ? 53.977 63.012 107.034 1.00 88.91 341 PRO C N 1
ATOM 5481 C CA . PRO C 3 341 ? 54.076 61.708 106.375 1.00 88.91 341 PRO C CA 1
ATOM 5482 C C . PRO C 3 341 ? 55.435 61.433 105.772 1.00 88.91 341 PRO C C 1
ATOM 5483 O O . PRO C 3 341 ? 56.105 62.320 105.237 1.00 88.91 341 PRO C O 1
ATOM 5487 N N . SER C 3 342 ? 55.810 60.161 105.832 1.00 94.29 342 SER C N 1
ATOM 5488 C CA . SER C 3 342 ? 56.962 59.649 105.114 1.00 94.29 342 SER C CA 1
ATOM 5489 C C . SER C 3 342 ? 56.677 59.598 103.618 1.00 94.29 342 SER C C 1
ATOM 5490 O O . SER C 3 342 ? 55.532 59.545 103.178 1.00 94.29 342 SER C O 1
ATOM 5493 N N . THR C 3 343 ? 57.746 59.668 102.835 1.00 92.54 343 THR C N 1
ATOM 5494 C CA . THR C 3 343 ? 57.703 60.034 101.429 1.00 92.54 343 THR C CA 1
ATOM 5495 C C . THR C 3 343 ? 58.864 59.259 100.803 1.00 92.54 343 THR C C 1
ATOM 5496 O O . THR C 3 343 ? 59.756 58.807 101.526 1.00 92.54 343 THR C O 1
ATOM 5500 N N . LYS C 3 344 ? 58.802 59.012 99.475 1.00 91.46 344 LYS C N 1
ATOM 5501 C CA . LYS C 3 344 ? 59.822 58.246 98.749 1.00 91.46 344 LYS C CA 1
ATOM 5502 C C . LYS C 3 344 ? 61.200 58.904 98.759 1.00 91.46 344 LYS C C 1
ATOM 5503 O O . LYS C 3 344 ? 62.209 58.206 98.632 1.00 91.46 344 LYS C O 1
ATOM 5509 N N . GLY C 3 345 ? 61.272 60.226 98.892 1.00 91.79 345 GLY C N 1
ATOM 5510 C CA . GLY C 3 345 ? 62.574 60.852 98.934 1.00 91.79 345 GLY C CA 1
ATOM 5511 C C . GLY C 3 345 ? 63.295 60.770 100.261 1.00 91.79 345 GLY C C 1
ATOM 5512 O O . GLY C 3 345 ? 64.463 61.170 100.313 1.00 91.79 345 GLY C O 1
ATOM 5513 N N . THR C 3 346 ? 62.622 60.341 101.337 1.00 90.17 346 THR C N 1
ATOM 5514 C CA . THR C 3 346 ? 63.306 59.991 102.580 1.00 90.17 346 THR C CA 1
ATOM 5515 C C . THR C 3 346 ? 64.209 58.782 102.351 1.00 90.17 346 THR C C 1
ATOM 5516 O O . THR C 3 346 ? 63.780 57.790 101.767 1.00 90.17 346 THR C O 1
ATOM 5520 N N . SER C 3 347 ? 65.445 58.831 102.860 1.00 83.37 347 SER C N 1
ATOM 5521 C CA . SER C 3 347 ? 66.272 57.640 102.927 1.00 83.37 347 SER C CA 1
ATOM 5522 C C . SER C 3 347 ? 66.741 57.340 104.335 1.00 83.37 347 SER C C 1
ATOM 5523 O O . SER C 3 347 ? 67.281 56.257 104.571 1.00 83.37 347 SER C O 1
ATOM 5526 N N . GLY C 3 348 ? 66.545 58.253 105.271 1.00 66.20 348 GLY C N 1
ATOM 5527 C CA . GLY C 3 348 ? 66.897 57.992 106.648 1.00 66.20 348 GLY C CA 1
ATOM 5528 C C . GLY C 3 348 ? 66.455 59.147 107.510 1.00 66.20 348 GLY C C 1
ATOM 5529 O O . GLY C 3 348 ? 66.076 60.215 107.020 1.00 66.20 348 GLY C O 1
ATOM 5530 N N . VAL C 3 349 ? 66.520 58.914 108.817 1.00 64.75 349 VAL C N 1
ATOM 5531 C CA . VAL C 3 349 ? 65.997 59.805 109.845 1.00 64.75 349 VAL C CA 1
ATOM 5532 C C . VAL C 3 349 ? 67.027 59.792 110.973 1.00 64.75 349 VAL C C 1
ATOM 5533 O O . VAL C 3 349 ? 67.521 58.731 111.369 1.00 64.75 349 VAL C O 1
ATOM 5537 N N . LEU C 3 350 ? 67.317 60.974 111.518 1.00 63.91 350 LEU C N 1
ATOM 5538 C CA . LEU C 3 350 ? 68.292 61.155 112.575 1.00 63.91 350 LEU C CA 1
ATOM 5539 C C . LEU C 3 350 ? 67.613 61.911 113.697 1.00 63.91 350 LEU C C 1
ATOM 5540 O O . LEU C 3 350 ? 66.646 62.639 113.475 1.00 63.91 350 LEU C O 1
ATOM 5545 N N . CYS C 3 351 ? 68.120 61.738 114.905 1.00 64.75 351 CYS C N 1
ATOM 5546 C CA . CYS C 3 351 ? 67.581 62.456 116.054 1.00 64.75 351 CYS C CA 1
ATOM 5547 C C . CYS C 3 351 ? 68.764 62.869 116.918 1.00 64.75 351 CYS C C 1
ATOM 5548 O O . CYS C 3 351 ? 69.121 62.154 117.859 1.00 64.75 351 CYS C O 1
ATOM 5551 N N . LEU C 3 352 ? 69.399 63.975 116.517 1.00 61.14 352 LEU C N 1
ATOM 5552 C CA . LEU C 3 352 ? 70.643 64.426 117.127 1.00 61.14 352 LEU C CA 1
ATOM 5553 C C . LEU C 3 352 ? 70.483 64.876 118.579 1.00 61.14 352 LEU C C 1
ATOM 5554 O O . LEU C 3 352 ? 69.551 65.600 118.938 1.00 61.14 352 LEU C O 1
ATOM 5559 N N . THR C 3 353 ? 71.438 64.455 119.387 1.00 65.83 353 THR C N 1
ATOM 5560 C CA . THR C 3 353 ? 71.721 64.736 120.787 1.00 65.83 353 THR C CA 1
ATOM 5561 C C . THR C 3 353 ? 72.440 66.073 120.983 1.00 65.83 353 THR C C 1
ATOM 5562 O O . THR C 3 353 ? 73.010 66.639 120.052 1.00 65.83 353 THR C O 1
ATOM 5566 N N . LYS C 3 354 ? 72.406 66.573 122.221 1.00 63.91 354 LYS C N 1
ATOM 5567 C CA . LYS C 3 354 ? 73.044 67.873 122.560 1.00 63.91 354 LYS C CA 1
ATOM 5568 C C . LYS C 3 354 ? 74.555 67.799 122.304 1.00 63.91 354 LYS C C 1
ATOM 5569 O O . LYS C 3 354 ? 75.125 68.816 121.863 1.00 63.91 354 LYS C O 1
ATOM 5575 N N . LYS C 3 355 ? 75.170 66.641 122.566 1.00 62.85 355 LYS C N 1
ATOM 5576 C CA . LYS C 3 355 ? 76.611 66.476 122.380 1.00 62.85 355 LYS C CA 1
ATOM 5577 C C . LYS C 3 355 ? 77.109 66.901 120.992 1.00 62.85 355 LYS C C 1
ATOM 5578 O O . LYS C 3 355 ? 78.277 67.285 120.854 1.00 62.85 355 LYS C O 1
ATOM 5584 N N . VAL C 3 356 ? 76.264 66.850 119.964 1.00 57.08 356 VAL C N 1
ATOM 5585 C CA . VAL C 3 356 ? 76.615 67.350 118.644 1.00 57.08 356 VAL C CA 1
ATOM 5586 C C . VAL C 3 356 ? 75.900 68.658 118.320 1.00 57.08 356 VAL C C 1
ATOM 5587 O O . VAL C 3 356 ? 76.548 69.644 117.968 1.00 57.08 356 VAL C O 1
ATOM 5591 N N . ALA C 3 357 ? 74.570 68.683 118.490 1.00 58.13 357 ALA C N 1
ATOM 5592 C CA . ALA C 3 357 ? 73.669 69.619 117.807 1.00 58.13 357 ALA C CA 1
ATOM 5593 C C . ALA C 3 357 ? 73.791 71.081 118.232 1.00 58.13 357 ALA C C 1
ATOM 5594 O O . ALA C 3 357 ? 73.309 71.955 117.499 1.00 58.13 357 ALA C O 1
ATOM 5596 N N . GLU C 3 358 ? 74.493 71.327 119.343 1.00 62.45 358 GLU C N 1
ATOM 5597 C CA . GLU C 3 358 ? 74.731 72.710 119.838 1.00 62.45 358 GLU C CA 1
ATOM 5598 C C . GLU C 3 358 ? 75.882 73.325 119.032 1.00 62.45 358 GLU C C 1
ATOM 5599 O O . GLU C 3 358 ? 76.975 72.726 119.009 1.00 62.45 358 GLU C O 1
ATOM 5605 N N . ILE C 3 359 ? 75.633 74.474 118.399 1.00 58.41 359 ILE C N 1
ATOM 5606 C CA . ILE C 3 359 ? 76.622 75.168 117.583 1.00 58.41 359 ILE C CA 1
ATOM 5607 C C . ILE C 3 359 ? 76.744 76.463 118.390 1.00 58.41 359 ILE C C 1
ATOM 5608 O O . ILE C 3 359 ? 76.475 76.451 119.595 1.00 58.41 359 ILE C O 1
ATOM 5613 N N . GLU C 3 360 ? 77.108 77.584 117.771 1.00 48.88 360 GLU C N 1
ATOM 5614 C CA . GLU C 3 360 ? 77.299 78.863 118.438 1.00 48.88 360 GLU C CA 1
ATOM 5615 C C . GLU C 3 360 ? 76.934 79.927 117.421 1.00 48.88 360 GLU C C 1
ATOM 5616 O O . GLU C 3 360 ? 76.896 79.647 116.221 1.00 48.88 360 GLU C O 1
ATOM 5622 N N . GLU C 3 361 ? 76.667 81.119 117.976 1.00 47.39 361 GLU C N 1
ATOM 5623 C CA . GLU C 3 361 ? 76.449 82.371 117.213 1.00 47.39 361 GLU C CA 1
ATOM 5624 C C . GLU C 3 361 ? 77.820 82.623 116.591 1.00 47.39 361 GLU C C 1
ATOM 5625 O O . GLU C 3 361 ? 78.826 82.524 117.323 1.00 47.39 361 GLU C O 1
ATOM 5631 N N . GLU C 3 362 ? 77.863 82.969 115.311 1.00 45.96 362 GLU C N 1
ATOM 5632 C CA . GLU C 3 362 ? 79.179 82.986 114.633 1.00 45.96 362 GLU C CA 1
ATOM 5633 C C . GLU C 3 362 ? 80.028 84.251 114.808 1.00 45.96 362 GLU C C 1
ATOM 5634 O O . GLU C 3 362 ? 79.503 85.378 114.728 1.00 45.96 362 GLU C O 1
ATOM 5640 N N . SER C 3 363 ? 81.323 83.986 115.028 1.00 43.76 363 SER C N 1
ATOM 5641 C CA . SER C 3 363 ? 82.460 84.880 114.906 1.00 43.76 363 SER C CA 1
ATOM 5642 C C . SER C 3 363 ? 82.705 85.237 113.452 1.00 43.76 363 SER C C 1
ATOM 5643 O O . SER C 3 363 ? 82.257 84.542 112.540 1.00 43.76 363 SER C O 1
ATOM 5646 N N . ASN C 3 364 ? 83.366 86.374 113.259 1.00 44.39 364 ASN C N 1
ATOM 5647 C CA . ASN C 3 364 ? 83.805 86.832 111.953 1.00 44.39 364 ASN C CA 1
ATOM 5648 C C . ASN C 3 364 ? 84.814 85.882 111.337 1.00 44.39 364 ASN C C 1
ATOM 5649 O O . ASN C 3 364 ? 85.518 85.161 112.048 1.00 44.39 364 ASN C O 1
ATOM 5654 N N . CYS C 3 365 ? 84.727 85.761 110.014 1.00 60.44 365 CYS C N 1
ATOM 5655 C CA . CYS C 3 365 ? 85.578 84.865 109.250 1.00 60.44 365 CYS C CA 1
ATOM 5656 C C . CYS C 3 365 ? 87.047 85.226 109.358 1.00 60.44 365 CYS C C 1
ATOM 5657 O O . CYS C 3 365 ? 87.435 86.373 109.151 1.00 60.44 365 CYS C O 1
ATOM 5660 N N . ILE C 3 366 ? 87.866 84.207 109.615 1.00 75.06 366 ILE C N 1
ATOM 5661 C CA . ILE C 3 366 ? 89.263 84.425 109.942 1.00 75.06 366 ILE C CA 1
ATOM 5662 C C . ILE C 3 366 ? 90.179 84.417 108.731 1.00 75.06 366 ILE C C 1
ATOM 5663 O O . ILE C 3 366 ? 91.380 84.614 108.920 1.00 75.06 366 ILE C O 1
ATOM 5668 N N . ASN C 3 367 ? 89.646 84.195 107.512 1.00 75.06 367 ASN C N 1
ATOM 5669 C CA . ASN C 3 367 ? 90.376 83.888 106.252 1.00 75.06 367 ASN C CA 1
ATOM 5670 C C . ASN C 3 367 ? 91.312 82.692 106.390 1.00 75.06 367 ASN C C 1
ATOM 5671 O O . ASN C 3 367 ? 92.483 82.767 106.019 1.00 75.06 367 ASN C O 1
ATOM 5676 N N . CYS C 3 368 ? 90.795 81.610 106.998 1.00 62.42 368 CYS C N 1
ATOM 5677 C CA . CYS C 3 368 ? 91.585 80.411 107.289 1.00 62.42 368 CYS C CA 1
ATOM 5678 C C . CYS C 3 368 ? 92.078 79.677 106.060 1.00 62.42 368 CYS C C 1
ATOM 5679 O O . CYS C 3 368 ? 93.126 79.031 106.101 1.00 62.42 368 CYS C O 1
ATOM 5682 N N . GLY C 3 369 ? 91.329 79.724 104.986 1.00 48.59 369 GLY C N 1
ATOM 5683 C CA . GLY C 3 369 ? 91.687 79.015 103.792 1.00 48.59 369 GLY C CA 1
ATOM 5684 C C . GLY C 3 369 ? 91.293 77.556 103.758 1.00 48.59 369 GLY C C 1
ATOM 5685 O O . GLY C 3 369 ? 91.651 76.874 102.788 1.00 48.59 369 GLY C O 1
ATOM 5686 N N . LYS C 3 370 ? 90.669 77.023 104.822 1.00 50.08 370 LYS C N 1
ATOM 5687 C CA . LYS C 3 370 ? 90.221 75.632 104.779 1.00 50.08 370 LYS C CA 1
ATOM 5688 C C . LYS C 3 370 ? 89.073 75.384 103.805 1.00 50.08 370 LYS C C 1
ATOM 5689 O O . LYS C 3 370 ? 88.985 74.284 103.245 1.00 50.08 370 LYS C O 1
ATOM 5695 N N . CYS C 3 371 ? 88.145 76.345 103.665 1.00 54.07 371 CYS C N 1
ATOM 5696 C CA . CYS C 3 371 ? 86.973 76.130 102.817 1.00 54.07 371 CYS C CA 1
ATOM 5697 C C . CYS C 3 371 ? 87.287 76.024 101.325 1.00 54.07 371 CYS C C 1
ATOM 5698 O O . CYS C 3 371 ? 86.584 75.308 100.610 1.00 54.07 371 CYS C O 1
ATOM 5701 N N . VAL C 3 372 ? 88.303 76.735 100.825 1.00 48.60 372 VAL C N 1
ATOM 5702 C CA . VAL C 3 372 ? 88.797 76.469 99.472 1.00 48.60 372 VAL C CA 1
ATOM 5703 C C . VAL C 3 372 ? 89.504 75.122 99.351 1.00 48.60 372 VAL C C 1
ATOM 5704 O O . VAL C 3 372 ? 89.416 74.459 98.306 1.00 48.60 372 VAL C O 1
ATOM 5708 N N . GLN C 3 373 ? 90.185 74.681 100.417 1.00 49.35 373 GLN C N 1
ATOM 5709 C CA . GLN C 3 373 ? 90.811 73.358 100.434 1.00 49.35 373 GLN C CA 1
ATOM 5710 C C . GLN C 3 373 ? 89.812 72.213 100.419 1.00 49.35 373 GLN C C 1
ATOM 5711 O O . GLN C 3 373 ? 90.142 71.129 99.930 1.00 49.35 373 GLN C O 1
ATOM 5717 N N . VAL C 3 374 ? 88.609 72.410 100.965 1.00 52.38 374 VAL C N 1
ATOM 5718 C CA . VAL C 3 374 ? 87.710 71.268 101.043 1.00 52.38 374 VAL C CA 1
ATOM 5719 C C . VAL C 3 374 ? 86.621 71.190 99.991 1.00 52.38 374 VAL C C 1
ATOM 5720 O O . VAL C 3 374 ? 85.943 70.157 99.947 1.00 52.38 374 VAL C O 1
ATOM 5724 N N . CYS C 3 375 ? 86.413 72.228 99.167 1.00 60.27 375 CYS C N 1
ATOM 5725 C CA . CYS C 3 375 ? 85.386 72.128 98.127 1.00 60.27 375 CYS C CA 1
ATOM 5726 C C . CYS C 3 375 ? 85.866 71.194 97.023 1.00 60.27 375 CYS C C 1
ATOM 5727 O O . CYS C 3 375 ? 86.998 71.353 96.559 1.00 60.27 375 CYS C O 1
ATOM 5730 N N . PRO C 3 376 ? 85.094 70.148 96.680 1.00 60.70 376 PRO C N 1
ATOM 5731 C CA . PRO C 3 376 ? 85.429 69.300 95.520 1.00 60.70 376 PRO C CA 1
ATOM 5732 C C . PRO C 3 376 ? 85.507 70.025 94.192 1.00 60.70 376 PRO C C 1
ATOM 5733 O O . PRO C 3 376 ? 86.315 69.678 93.335 1.00 60.70 376 PRO C O 1
ATOM 5737 N N . MET C 3 377 ? 84.676 71.034 94.019 1.00 61.98 377 MET C N 1
ATOM 5738 C CA . MET C 3 377 ? 84.561 71.777 92.790 1.00 61.98 377 MET C CA 1
ATOM 5739 C C . MET C 3 377 ? 85.570 72.911 92.653 1.00 61.98 377 MET C C 1
ATOM 5740 O O . MET C 3 377 ? 85.609 73.536 91.587 1.00 61.98 377 MET C O 1
ATOM 5745 N N . ASN C 3 378 ? 86.351 73.192 93.711 1.00 61.02 378 ASN C N 1
ATOM 5746 C CA . ASN C 3 378 ? 87.332 74.300 93.841 1.00 61.02 378 ASN C CA 1
ATOM 5747 C C . ASN C 3 378 ? 86.727 75.686 93.579 1.00 61.02 378 ASN C C 1
ATOM 5748 O O . ASN C 3 378 ? 87.367 76.559 92.994 1.00 61.02 378 ASN C O 1
ATOM 5753 N N . LEU C 3 379 ? 85.484 75.848 93.995 1.00 52.05 379 LEU C N 1
ATOM 5754 C CA . LEU C 3 379 ? 84.780 77.088 94.238 1.00 52.05 379 LEU C CA 1
ATOM 5755 C C . LEU C 3 379 ? 85.335 77.720 95.513 1.00 52.05 379 LEU C C 1
ATOM 5756 O O . LEU C 3 379 ? 85.921 77.038 96.349 1.00 52.05 379 LEU C O 1
ATOM 5761 N N . MET C 3 380 ? 85.170 79.031 95.667 1.00 44.82 380 MET C N 1
ATOM 5762 C CA . MET C 3 380 ? 85.923 79.830 96.634 1.00 44.82 380 MET C CA 1
ATOM 5763 C C . MET C 3 380 ? 84.859 80.541 97.462 1.00 44.82 380 MET C C 1
ATOM 5764 O O . MET C 3 380 ? 84.602 81.738 97.298 1.00 44.82 380 MET C O 1
ATOM 5769 N N . PRO C 3 381 ? 84.200 79.761 98.358 1.00 45.62 381 PRO C N 1
ATOM 5770 C CA . PRO C 3 381 ? 82.895 80.123 98.949 1.00 45.62 381 PRO C CA 1
ATOM 5771 C C . PRO C 3 381 ? 82.735 81.401 99.746 1.00 45.62 381 PRO C C 1
ATOM 5772 O O . PRO C 3 381 ? 81.587 81.855 99.822 1.00 45.62 381 PRO C O 1
ATOM 5776 N N . THR C 3 382 ? 83.767 81.866 100.479 1.00 49.47 382 THR C N 1
ATOM 5777 C CA . THR C 3 382 ? 83.598 83.004 101.390 1.00 49.47 382 THR C CA 1
ATOM 5778 C C . THR C 3 382 ? 83.268 84.304 100.664 1.00 49.47 382 THR C C 1
ATOM 5779 O O . THR C 3 382 ? 82.428 85.085 101.146 1.00 49.47 382 THR C O 1
ATOM 5783 N N . LYS C 3 383 ? 83.812 84.483 99.465 1.00 45.04 383 LYS C N 1
ATOM 5784 C CA . LYS C 3 383 ? 83.373 85.564 98.595 1.00 45.04 383 LYS C CA 1
ATOM 5785 C C . LYS C 3 383 ? 81.955 85.378 98.065 1.00 45.04 383 LYS C C 1
ATOM 5786 O O . LYS C 3 383 ? 81.257 86.369 97.824 1.00 45.04 383 LYS C O 1
ATOM 5792 N N . LEU C 3 384 ? 81.498 84.132 97.911 1.00 45.42 384 LEU C N 1
ATOM 5793 C CA . LEU C 3 384 ? 80.143 83.905 97.417 1.00 45.42 384 LEU C CA 1
ATOM 5794 C C . LEU C 3 384 ? 79.089 84.184 98.481 1.00 45.42 384 LEU C C 1
ATOM 5795 O O . LEU C 3 384 ? 78.068 84.822 98.199 1.00 45.42 384 LEU C O 1
ATOM 5800 N N . ALA C 3 385 ? 79.293 83.653 99.691 1.00 48.84 385 ALA C N 1
ATOM 5801 C CA . ALA C 3 385 ? 78.389 83.931 100.796 1.00 48.84 385 ALA C CA 1
ATOM 5802 C C . ALA C 3 385 ? 78.422 85.374 101.254 1.00 48.84 385 ALA C C 1
ATOM 5803 O O . ALA C 3 385 ? 77.407 85.871 101.747 1.00 48.84 385 ALA C O 1
ATOM 5805 N N . THR C 3 386 ? 79.547 86.050 101.004 1.00 46.59 386 THR C N 1
ATOM 5806 C CA . THR C 3 386 ? 79.675 87.495 101.329 1.00 46.59 386 THR C CA 1
ATOM 5807 C C . THR C 3 386 ? 78.996 88.290 100.208 1.00 46.59 386 THR C C 1
ATOM 5808 O O . THR C 3 386 ? 78.562 89.428 100.471 1.00 46.59 386 THR C O 1
ATOM 5812 N N . ALA C 3 387 ? 78.918 87.701 99.008 1.00 45.22 387 ALA C N 1
ATOM 5813 C CA . ALA C 3 387 ? 78.268 88.341 97.859 1.00 45.22 387 ALA C CA 1
ATOM 5814 C C . ALA C 3 387 ? 76.745 88.348 97.919 1.00 45.22 387 ALA C C 1
ATOM 5815 O O . ALA C 3 387 ? 76.123 89.232 97.328 1.00 45.22 387 ALA C O 1
ATOM 5817 N N . SER C 3 388 ? 76.130 87.343 98.545 1.00 44.06 388 SER C N 1
ATOM 5818 C CA . SER C 3 388 ? 74.685 87.388 98.738 1.00 44.06 388 SER C CA 1
ATOM 5819 C C . SER C 3 388 ? 74.221 88.455 99.720 1.00 44.06 388 SER C C 1
ATOM 5820 O O . SER C 3 388 ? 73.071 88.894 99.627 1.00 44.06 388 SER C O 1
ATOM 5823 N N . ALA C 3 389 ? 75.049 88.814 100.708 1.00 45.82 389 ALA C N 1
ATOM 5824 C CA . ALA C 3 389 ? 74.598 89.761 101.723 1.00 45.82 389 ALA C CA 1
ATOM 5825 C C . ALA C 3 389 ? 74.521 91.185 101.191 1.00 45.82 389 ALA C C 1
ATOM 5826 O O . ALA C 3 389 ? 73.601 91.932 101.539 1.00 45.82 389 ALA C O 1
ATOM 5828 N N . VAL C 3 390 ? 75.473 91.578 100.340 1.00 48.19 390 VAL C N 1
ATOM 5829 C CA . VAL C 3 390 ? 75.385 92.860 99.642 1.00 48.19 390 VAL C CA 1
ATOM 5830 C C . VAL C 3 390 ? 74.594 92.781 98.347 1.00 48.19 390 VAL C C 1
ATOM 5831 O O . VAL C 3 390 ? 74.325 93.830 97.746 1.00 48.19 390 VAL C O 1
ATOM 5835 N N . SER C 3 391 ? 74.198 91.565 97.927 1.00 48.21 391 SER C N 1
ATOM 5836 C CA . SER C 3 391 ? 73.485 91.226 96.671 1.00 48.21 391 SER C CA 1
ATOM 5837 C C . SER C 3 391 ? 74.195 91.739 95.411 1.00 48.21 391 SER C C 1
ATOM 5838 O O . SER C 3 391 ? 73.557 92.144 94.440 1.00 48.21 391 SER C O 1
ATOM 5841 N N . ASN C 3 392 ? 75.528 91.698 95.416 1.00 57.27 392 ASN C N 1
ATOM 5842 C CA . ASN C 3 392 ? 76.344 92.145 94.284 1.00 57.27 392 ASN C CA 1
ATOM 5843 C C . ASN C 3 392 ? 76.504 90.980 93.317 1.00 57.27 392 ASN C C 1
ATOM 5844 O O . ASN C 3 392 ? 77.492 90.247 93.354 1.00 57.27 392 ASN C O 1
ATOM 5849 N N . LEU C 3 393 ? 75.483 90.801 92.470 1.00 57.47 393 LEU C N 1
ATOM 5850 C CA . LEU C 3 393 ? 75.287 89.562 91.718 1.00 57.47 393 LEU C CA 1
ATOM 5851 C C . LEU C 3 393 ? 76.323 89.284 90.624 1.00 57.47 393 LEU C C 1
ATOM 5852 O O . LEU C 3 393 ? 76.424 88.125 90.188 1.00 57.47 393 LEU C O 1
ATOM 5857 N N . ASP C 3 394 ? 77.068 90.309 90.197 1.00 67.10 394 ASP C N 1
ATOM 5858 C CA . ASP C 3 394 ? 78.094 90.126 89.134 1.00 67.10 394 ASP C CA 1
ATOM 5859 C C . ASP C 3 394 ? 79.310 89.399 89.722 1.00 67.10 394 ASP C C 1
ATOM 5860 O O . ASP C 3 394 ? 80.016 88.708 88.960 1.00 67.10 394 ASP C O 1
ATOM 5865 N N . MET C 3 395 ? 79.530 89.559 91.030 1.00 65.67 395 MET C N 1
ATOM 5866 C CA . MET C 3 395 ? 80.504 88.796 91.790 1.00 65.67 395 MET C CA 1
ATOM 5867 C C . MET C 3 395 ? 80.056 87.365 92.021 1.00 65.67 395 MET C C 1
ATOM 5868 O O . MET C 3 395 ? 80.894 86.467 92.100 1.00 65.67 395 MET C O 1
ATOM 5873 N N . PHE C 3 396 ? 78.744 87.135 92.156 1.00 63.12 396 PHE C N 1
ATOM 5874 C CA . PHE C 3 396 ? 78.222 85.776 92.165 1.00 63.12 396 PHE C CA 1
ATOM 5875 C C . PHE C 3 396 ? 78.383 85.086 90.813 1.00 63.12 396 PHE C C 1
ATOM 5876 O O . PHE C 3 396 ? 78.603 83.873 90.759 1.00 63.12 396 PHE C O 1
ATOM 5884 N N . ASN C 3 397 ? 78.302 85.837 89.709 1.00 65.13 397 ASN C N 1
ATOM 5885 C CA . ASN C 3 397 ? 78.359 85.141 88.427 1.00 65.13 397 ASN C CA 1
ATOM 5886 C C . ASN C 3 397 ? 79.774 84.945 87.902 1.00 65.13 397 ASN C C 1
ATOM 5887 O O . ASN C 3 397 ? 80.048 83.928 87.260 1.00 65.13 397 ASN C O 1
ATOM 5892 N N . GLU C 3 398 ? 80.670 85.911 88.148 1.00 75.28 398 GLU C N 1
ATOM 5893 C CA . GLU C 3 398 ? 82.088 85.767 87.816 1.00 75.28 398 GLU C CA 1
ATOM 5894 C C . GLU C 3 398 ? 82.770 84.699 88.659 1.00 75.28 398 GLU C C 1
ATOM 5895 O O . GLU C 3 398 ? 83.694 84.029 88.183 1.00 75.28 398 GLU C O 1
ATOM 5901 N N . PHE C 3 399 ? 82.287 84.474 89.880 1.00 66.72 399 PHE C N 1
ATOM 5902 C CA . PHE C 3 399 ? 82.794 83.379 90.685 1.00 66.72 399 PHE C CA 1
ATOM 5903 C C . PHE C 3 399 ? 82.180 82.046 90.329 1.00 66.72 399 PHE C C 1
ATOM 5904 O O . PHE C 3 399 ? 82.688 81.045 90.833 1.00 66.72 399 PHE C O 1
ATOM 5912 N N . SER C 3 400 ? 81.143 82.029 89.466 1.00 62.63 400 SER C N 1
ATOM 5913 C CA . SER C 3 400 ? 80.379 80.842 89.036 1.00 62.63 400 SER C CA 1
ATOM 5914 C C . SER C 3 400 ? 79.785 80.072 90.213 1.00 62.63 400 SER C C 1
ATOM 5915 O O . SER C 3 400 ? 80.008 78.876 90.383 1.00 62.63 400 SER C O 1
ATOM 5918 N N . GLY C 3 401 ? 79.082 80.799 91.081 1.00 63.81 401 GLY C N 1
ATOM 5919 C CA . GLY C 3 401 ? 78.392 80.187 92.203 1.00 63.81 401 GLY C CA 1
ATOM 5920 C C . GLY C 3 401 ? 77.036 79.610 91.888 1.00 63.81 401 GLY C C 1
ATOM 5921 O O . GLY C 3 401 ? 76.398 79.018 92.762 1.00 63.81 401 GLY C O 1
ATOM 5922 N N . ARG C 3 402 ? 76.577 79.765 90.648 1.00 64.51 402 ARG C N 1
ATOM 5923 C CA . ARG C 3 402 ? 75.466 78.971 90.145 1.00 64.51 402 ARG C CA 1
ATOM 5924 C C . ARG C 3 402 ? 75.803 77.480 90.051 1.00 64.51 402 ARG C C 1
ATOM 5925 O O . ARG C 3 402 ? 74.895 76.644 90.096 1.00 64.51 402 ARG C O 1
ATOM 5933 N N . ASP C 3 403 ? 77.087 77.141 89.871 1.00 59.20 403 ASP C N 1
ATOM 5934 C CA . ASP C 3 403 ? 77.560 75.773 89.668 1.00 59.20 403 ASP C CA 1
ATOM 5935 C C . ASP C 3 403 ? 77.348 74.851 90.871 1.00 59.20 403 ASP C C 1
ATOM 5936 O O . ASP C 3 403 ? 77.142 73.648 90.665 1.00 59.20 403 ASP C O 1
ATOM 5941 N N . CYS C 3 404 ? 77.349 75.397 92.102 1.00 56.81 404 CYS C N 1
ATOM 5942 C CA . CYS C 3 404 ? 77.597 74.615 93.320 1.00 56.81 404 CYS C CA 1
ATOM 5943 C C . CYS C 3 404 ? 76.516 73.599 93.682 1.00 56.81 404 CYS C C 1
ATOM 5944 O O . CYS C 3 404 ? 75.319 73.874 93.603 1.00 56.81 404 CYS C O 1
ATOM 5947 N N . ILE C 3 405 ? 76.979 72.436 94.142 1.00 51.47 405 ILE C N 1
ATOM 5948 C CA . ILE C 3 405 ? 76.140 71.262 94.352 1.00 51.47 405 ILE C CA 1
ATOM 5949 C C . ILE C 3 405 ? 75.392 71.243 95.670 1.00 51.47 405 ILE C C 1
ATOM 5950 O O . ILE C 3 405 ? 74.576 70.332 95.857 1.00 51.47 405 ILE C O 1
ATOM 5955 N N . GLU C 3 406 ? 75.704 72.215 96.578 1.00 52.57 406 GLU C N 1
ATOM 5956 C CA . GLU C 3 406 ? 75.169 72.332 97.954 1.00 52.57 406 GLU C CA 1
ATOM 5957 C C . GLU C 3 406 ? 75.461 71.089 98.789 1.00 52.57 406 GLU C C 1
ATOM 5958 O O . GLU C 3 406 ? 74.575 70.560 99.464 1.00 52.57 406 GLU C O 1
ATOM 5964 N N . CYS C 3 407 ? 76.673 70.591 98.674 1.00 64.51 407 CYS C N 1
ATOM 5965 C CA . CYS C 3 407 ? 77.129 69.430 99.437 1.00 64.51 407 CYS C CA 1
ATOM 5966 C C . CYS C 3 407 ? 77.160 69.670 100.935 1.00 64.51 407 CYS C C 1
ATOM 5967 O O . CYS C 3 407 ? 77.058 68.722 101.713 1.00 64.51 407 CYS C O 1
ATOM 5970 N N . GLY C 3 408 ? 77.324 70.912 101.361 1.00 57.53 408 GLY C N 1
ATOM 5971 C CA . GLY C 3 408 ? 77.390 71.243 102.759 1.00 57.53 408 GLY C CA 1
ATOM 5972 C C . GLY C 3 408 ? 78.753 71.105 103.370 1.00 57.53 408 GLY C C 1
ATOM 5973 O O . GLY C 3 408 ? 78.885 71.303 104.587 1.00 57.53 408 GLY C O 1
ATOM 5974 N N . CYS C 3 409 ? 79.742 70.681 102.583 1.00 53.87 409 CYS C N 1
ATOM 5975 C CA . CYS C 3 409 ? 81.092 70.514 103.078 1.00 53.87 409 CYS C CA 1
ATOM 5976 C C . CYS C 3 409 ? 81.764 71.831 103.467 1.00 53.87 409 CYS C C 1
ATOM 5977 O O . CYS C 3 409 ? 82.575 71.849 104.394 1.00 53.87 409 CYS C O 1
ATOM 5980 N N . CYS C 3 410 ? 81.452 72.941 102.765 1.00 57.86 410 CYS C N 1
ATOM 5981 C CA . CYS C 3 410 ? 82.097 74.220 103.078 1.00 57.86 410 CYS C CA 1
ATOM 5982 C C . CYS C 3 410 ? 81.702 74.825 104.406 1.00 57.86 410 CYS C C 1
ATOM 5983 O O . CYS C 3 410 ? 82.492 75.569 104.981 1.00 57.86 410 CYS C O 1
ATOM 5986 N N . SER C 3 411 ? 80.470 74.618 104.861 1.00 49.74 411 SER C N 1
ATOM 5987 C CA . SER C 3 411 ? 80.155 74.989 106.232 1.00 49.74 411 SER C CA 1
ATOM 5988 C C . SER C 3 411 ? 80.872 74.140 107.260 1.00 49.74 411 SER C C 1
ATOM 5989 O O . SER C 3 411 ? 81.207 74.648 108.332 1.00 49.74 411 SER C O 1
ATOM 5992 N N . PHE C 3 412 ? 81.098 72.859 106.933 1.00 54.72 412 PHE C N 1
ATOM 5993 C CA . PHE C 3 412 ? 81.487 71.829 107.899 1.00 54.72 412 PHE C CA 1
ATOM 5994 C C . PHE C 3 412 ? 82.879 72.031 108.504 1.00 54.72 412 PHE C C 1
ATOM 5995 O O . PHE C 3 412 ? 83.105 71.675 109.665 1.00 54.72 412 PHE C O 1
ATOM 6003 N N . VAL C 3 413 ? 83.813 72.618 107.759 1.00 75.06 413 VAL C N 1
ATOM 6004 C CA . VAL C 3 413 ? 85.144 72.823 108.304 1.00 75.06 413 VAL C CA 1
ATOM 6005 C C . VAL C 3 413 ? 85.390 74.129 109.014 1.00 75.06 413 VAL C C 1
ATOM 6006 O O . VAL C 3 413 ? 86.514 74.308 109.497 1.00 75.06 413 VAL C O 1
ATOM 6010 N N . CYS C 3 414 ? 84.433 75.064 109.029 1.00 61.08 414 CYS C N 1
ATOM 6011 C CA . CYS C 3 414 ? 84.762 76.452 109.378 1.00 61.08 414 CYS C CA 1
ATOM 6012 C C . CYS C 3 414 ? 84.974 76.622 110.876 1.00 61.08 414 CYS C C 1
ATOM 6013 O O . CYS C 3 414 ? 84.091 76.241 111.653 1.00 61.08 414 CYS C O 1
ATOM 6016 N N . PRO C 3 415 ? 86.154 77.087 111.316 1.00 48.81 415 PRO C N 1
ATOM 6017 C CA . PRO C 3 415 ? 86.344 77.462 112.723 1.00 48.81 415 PRO C CA 1
ATOM 6018 C C . PRO C 3 415 ? 85.455 78.547 113.260 1.00 48.81 415 PRO C C 1
ATOM 6019 O O . PRO C 3 415 ? 85.122 78.527 114.448 1.00 48.81 415 PRO C O 1
ATOM 6023 N N . ALA C 3 416 ? 85.079 79.507 112.417 1.00 48.30 416 ALA C N 1
ATOM 6024 C CA . ALA C 3 416 ? 84.201 80.587 112.831 1.00 48.30 416 ALA C CA 1
ATOM 6025 C C . ALA C 3 416 ? 82.773 80.138 113.066 1.00 48.30 416 ALA C C 1
ATOM 6026 O O . ALA C 3 416 ? 82.051 80.817 113.809 1.00 48.30 416 ALA C O 1
ATOM 6028 N N . ARG C 3 417 ? 82.387 79.009 112.443 1.00 57.03 417 ARG C N 1
ATOM 6029 C CA . ARG C 3 417 ? 81.018 78.513 112.269 1.00 57.03 417 ARG C CA 1
ATOM 6030 C C . ARG C 3 417 ? 80.135 79.571 111.636 1.00 57.03 417 ARG C C 1
ATOM 6031 O O . ARG C 3 417 ? 79.024 79.830 112.095 1.00 57.03 417 ARG C O 1
ATOM 6039 N N . ARG C 3 418 ? 80.680 80.241 110.622 1.00 75.06 418 ARG C N 1
ATOM 6040 C CA . ARG C 3 418 ? 79.860 80.909 109.634 1.00 75.06 418 ARG C CA 1
ATOM 6041 C C . ARG C 3 418 ? 79.065 79.829 108.941 1.00 75.06 418 ARG C C 1
ATOM 6042 O O . ARG C 3 418 ? 79.617 78.776 108.609 1.00 75.06 418 ARG C O 1
ATOM 6050 N N . HIS C 3 419 ? 77.803 80.087 108.674 1.00 67.06 419 HIS C N 1
ATOM 6051 C CA . HIS C 3 419 ? 76.988 79.116 107.971 1.00 67.06 419 HIS C CA 1
ATOM 6052 C C . HIS C 3 419 ? 76.696 79.755 106.629 1.00 67.06 419 HIS C C 1
ATOM 6053 O O . HIS C 3 419 ? 76.015 80.777 106.527 1.00 67.06 419 HIS C O 1
ATOM 6060 N N . LEU C 3 420 ? 77.379 79.237 105.632 1.00 75.06 420 LEU C N 1
ATOM 6061 C CA . LEU C 3 420 ? 77.503 79.942 104.374 1.00 75.06 420 LEU C CA 1
ATOM 6062 C C . LEU C 3 420 ? 76.364 79.602 103.442 1.00 75.06 420 LEU C C 1
ATOM 6063 O O . LEU C 3 420 ? 75.969 80.423 102.600 1.00 75.06 420 LEU C O 1
ATOM 6068 N N . LEU C 3 421 ? 75.861 78.374 103.608 1.00 52.00 421 LEU C N 1
ATOM 6069 C CA . LEU C 3 421 ? 75.055 77.674 102.577 1.00 52.00 421 LEU C CA 1
ATOM 6070 C C . LEU C 3 421 ? 73.728 78.414 102.404 1.00 52.00 421 LEU C C 1
ATOM 6071 O O . LEU C 3 421 ? 73.277 78.545 101.249 1.00 52.00 421 LEU C O 1
ATOM 6076 N N . GLN C 3 422 ? 73.132 78.885 103.504 1.00 48.61 422 GLN C N 1
ATOM 6077 C CA . GLN C 3 422 ? 71.899 79.618 103.354 1.00 48.61 422 GLN C CA 1
ATOM 6078 C C . GLN C 3 422 ? 72.067 80.900 102.550 1.00 48.61 422 GLN C C 1
ATOM 6079 O O . GLN C 3 422 ? 71.156 81.272 101.797 1.00 48.61 422 GLN C O 1
ATOM 6085 N N . ARG C 3 423 ? 73.228 81.565 102.652 1.00 50.44 423 ARG C N 1
ATOM 6086 C CA . ARG C 3 423 ? 73.518 82.653 101.724 1.00 50.44 423 ARG C CA 1
ATOM 6087 C C . ARG C 3 423 ? 73.742 82.167 100.292 1.00 50.44 423 ARG C C 1
ATOM 6088 O O . ARG C 3 423 ? 73.311 82.846 99.347 1.00 50.44 423 ARG C O 1
ATOM 6096 N N . ILE C 3 424 ? 74.320 80.960 100.118 1.00 45.29 424 ILE C N 1
ATOM 6097 C CA . ILE C 3 424 ? 74.462 80.357 98.780 1.00 45.29 424 ILE C CA 1
ATOM 6098 C C . ILE C 3 424 ? 73.110 79.991 98.178 1.00 45.29 424 ILE C C 1
ATOM 6099 O O . ILE C 3 424 ? 72.870 80.205 96.980 1.00 45.29 424 ILE C O 1
ATOM 6104 N N . ARG C 3 425 ? 72.164 79.604 99.036 1.00 43.41 425 ARG C N 1
ATOM 6105 C CA . ARG C 3 425 ? 70.841 79.211 98.581 1.00 43.41 425 ARG C CA 1
ATOM 6106 C C . ARG C 3 425 ? 69.988 80.414 98.211 1.00 43.41 425 ARG C C 1
ATOM 6107 O O . ARG C 3 425 ? 69.250 80.367 97.216 1.00 43.41 425 ARG C O 1
ATOM 6115 N N . SER C 3 426 ? 70.066 81.489 99.013 1.00 45.40 426 SER C N 1
ATOM 6116 C CA . SER C 3 426 ? 69.404 82.738 98.650 1.00 45.40 426 SER C CA 1
ATOM 6117 C C . SER C 3 426 ? 69.977 83.378 97.393 1.00 45.40 426 SER C C 1
ATOM 6118 O O . SER C 3 426 ? 69.210 83.922 96.580 1.00 45.40 426 SER C O 1
ATOM 6121 N N . GLY C 3 427 ? 71.284 83.235 97.151 1.00 57.83 427 GLY C N 1
ATOM 6122 C CA . GLY C 3 427 ? 71.825 83.765 95.912 1.00 57.83 427 GLY C CA 1
ATOM 6123 C C . GLY C 3 427 ? 71.527 82.922 94.689 1.00 57.83 427 GLY C C 1
ATOM 6124 O O . GLY C 3 427 ? 71.335 83.458 93.593 1.00 57.83 427 GLY C O 1
ATOM 6125 N N . LYS C 3 428 ? 71.457 81.598 94.866 1.00 55.05 428 LYS C N 1
ATOM 6126 C CA . LYS C 3 428 ? 71.002 80.714 93.806 1.00 55.05 428 LYS C CA 1
ATOM 6127 C C . LYS C 3 428 ? 69.536 80.897 93.462 1.00 55.05 428 LYS C C 1
ATOM 6128 O O . LYS C 3 428 ? 69.140 80.605 92.331 1.00 55.05 428 LYS C O 1
ATOM 6134 N N . LYS C 3 429 ? 68.706 81.316 94.417 1.00 60.63 429 LYS C N 1
ATOM 6135 C CA . LYS C 3 429 ? 67.344 81.647 94.019 1.00 60.63 429 LYS C CA 1
ATOM 6136 C C . LYS C 3 429 ? 67.252 83.007 93.339 1.00 60.63 429 LYS C C 1
ATOM 6137 O O . LYS C 3 429 ? 66.438 83.184 92.415 1.00 60.63 429 LYS C O 1
ATOM 6143 N N . ALA C 3 430 ? 68.031 83.989 93.818 1.00 71.77 430 ALA C N 1
ATOM 6144 C CA . ALA C 3 430 ? 68.026 85.311 93.192 1.00 71.77 430 ALA C CA 1
ATOM 6145 C C . ALA C 3 430 ? 68.599 85.331 91.775 1.00 71.77 430 ALA C C 1
ATOM 6146 O O . ALA C 3 430 ? 68.197 86.183 90.975 1.00 71.77 430 ALA C O 1
ATOM 6148 N N . VAL C 3 431 ? 69.567 84.457 91.460 1.00 69.90 431 VAL C N 1
ATOM 6149 C CA . VAL C 3 431 ? 69.997 84.320 90.063 1.00 69.90 431 VAL C CA 1
ATOM 6150 C C . VAL C 3 431 ? 68.903 83.714 89.154 1.00 69.90 431 VAL C C 1
ATOM 6151 O O . VAL C 3 431 ? 68.887 83.986 87.947 1.00 69.90 431 VAL C O 1
ATOM 6155 N N . SER C 3 432 ? 68.020 82.839 89.667 1.00 71.09 432 SER C N 1
ATOM 6156 C CA . SER C 3 432 ? 66.840 82.482 88.881 1.00 71.09 432 SER C CA 1
ATOM 6157 C C . SER C 3 432 ? 65.854 83.632 88.735 1.00 71.09 432 SER C C 1
ATOM 6158 O O . SER C 3 432 ? 65.151 83.706 87.720 1.00 71.09 432 SER C O 1
ATOM 6161 N N . LYS C 3 433 ? 65.802 84.510 89.741 1.00 82.89 433 LYS C N 1
ATOM 6162 C CA . LYS C 3 433 ? 64.882 85.678 89.706 1.00 82.89 433 LYS C CA 1
ATOM 6163 C C . LYS C 3 433 ? 65.346 86.641 88.607 1.00 82.89 433 LYS C C 1
ATOM 6164 O O . LYS C 3 433 ? 64.678 86.704 87.556 1.00 82.89 433 LYS C O 1
ATOM 6170 N N . LYS C 3 434 ? 66.460 87.384 88.864 1.00 93.77 434 LYS C N 1
ATOM 6171 C CA . LYS C 3 434 ? 67.021 88.343 87.874 1.00 93.77 434 LYS C CA 1
ATOM 6172 C C . LYS C 3 434 ? 68.439 87.898 87.498 1.00 93.77 434 LYS C C 1
ATOM 6173 O O . LYS C 3 434 ? 69.238 87.637 88.419 1.00 93.77 434 LYS C O 1
ATOM 6179 N N . LYS C 3 435 ? 68.728 87.817 86.195 1.00 104.66 435 LYS C N 1
ATOM 6180 C CA . LYS C 3 435 ? 70.069 87.396 85.708 1.00 104.66 435 LYS C CA 1
ATOM 6181 C C . LYS C 3 435 ? 70.690 88.534 84.889 1.00 104.66 435 LYS C C 1
ATOM 6182 O O . LYS C 3 435 ? 70.844 89.633 85.423 1.00 104.66 435 LYS C O 1
ATOM 6189 N N . TYR D 4 7 ? 58.750 72.630 118.485 1.00 71.86 7 TYR D N 1
ATOM 6190 C CA . TYR D 4 7 ? 59.816 73.397 119.113 1.00 71.86 7 TYR D CA 1
ATOM 6191 C C . TYR D 4 7 ? 61.170 72.726 118.836 1.00 71.86 7 TYR D C 1
ATOM 6192 O O . TYR D 4 7 ? 61.938 72.416 119.732 1.00 71.86 7 TYR D O 1
ATOM 6201 N N . THR D 4 8 ? 61.472 72.542 117.559 1.00 62.14 8 THR D N 1
ATOM 6202 C CA . THR D 4 8 ? 62.648 71.801 117.134 1.00 62.14 8 THR D CA 1
ATOM 6203 C C . THR D 4 8 ? 63.531 72.708 116.277 1.00 62.14 8 THR D C 1
ATOM 6204 O O . THR D 4 8 ? 63.047 73.334 115.336 1.00 62.14 8 THR D O 1
ATOM 6208 N N . VAL D 4 9 ? 64.818 72.795 116.638 1.00 57.42 9 VAL D N 1
ATOM 6209 C CA . VAL D 4 9 ? 65.817 73.638 115.963 1.00 57.42 9 VAL D CA 1
ATOM 6210 C C . VAL D 4 9 ? 66.085 73.123 114.545 1.00 57.42 9 VAL D C 1
ATOM 6211 O O . VAL D 4 9 ? 66.017 71.920 114.292 1.00 57.42 9 VAL D O 1
ATOM 6215 N N . SER D 4 10 ? 66.338 74.035 113.597 1.00 50.26 10 SER D N 1
ATOM 6216 C CA . SER D 4 10 ? 66.540 73.623 112.211 1.00 50.26 10 SER D CA 1
ATOM 6217 C C . SER D 4 10 ? 67.457 74.579 111.452 1.00 50.26 10 SER D C 1
ATOM 6218 O O . SER D 4 10 ? 67.403 75.791 111.661 1.00 50.26 10 SER D O 1
ATOM 6221 N N . SER D 4 11 ? 68.245 74.015 110.524 1.00 47.02 11 SER D N 1
ATOM 6222 C CA . SER D 4 11 ? 68.999 74.682 109.447 1.00 47.02 11 SER D CA 1
ATOM 6223 C C . SER D 4 11 ? 69.423 73.603 108.451 1.00 47.02 11 SER D C 1
ATOM 6224 O O . SER D 4 11 ? 68.913 72.478 108.508 1.00 47.02 11 SER D O 1
ATOM 6227 N N . SER D 4 12 ? 70.360 73.930 107.507 1.00 44.06 12 SER D N 1
ATOM 6228 C CA . SER D 4 12 ? 70.525 72.935 106.441 1.00 44.06 12 SER D CA 1
ATOM 6229 C C . SER D 4 12 ? 71.700 71.917 106.544 1.00 44.06 12 SER D C 1
ATOM 6230 O O . SER D 4 12 ? 71.335 70.737 106.590 1.00 44.06 12 SER D O 1
ATOM 6233 N N . PRO D 4 13 ? 73.047 72.174 106.572 1.00 43.51 13 PRO D N 1
ATOM 6234 C CA . PRO D 4 13 ? 73.922 71.201 107.259 1.00 43.51 13 PRO D CA 1
ATOM 6235 C C . PRO D 4 13 ? 73.634 71.143 108.750 1.00 43.51 13 PRO D C 1
ATOM 6236 O O . PRO D 4 13 ? 73.336 72.158 109.375 1.00 43.51 13 PRO D O 1
ATOM 6240 N N . HIS D 4 14 ? 73.779 69.964 109.339 1.00 45.48 14 HIS D N 1
ATOM 6241 C CA . HIS D 4 14 ? 73.462 69.835 110.752 1.00 45.48 14 HIS D CA 1
ATOM 6242 C C . HIS D 4 14 ? 74.633 69.544 111.672 1.00 45.48 14 HIS D C 1
ATOM 6243 O O . HIS D 4 14 ? 74.411 69.400 112.877 1.00 45.48 14 HIS D O 1
ATOM 6250 N N . ILE D 4 15 ? 75.865 69.454 111.173 1.00 41.43 15 ILE D N 1
ATOM 6251 C CA . ILE D 4 15 ? 76.936 68.984 112.048 1.00 41.43 15 ILE D CA 1
ATOM 6252 C C . ILE D 4 15 ? 77.918 70.104 112.379 1.00 41.43 15 ILE D C 1
ATOM 6253 O O . ILE D 4 15 ? 77.994 70.524 113.540 1.00 41.43 15 ILE D O 1
ATOM 6258 N N . ARG D 4 16 ? 78.669 70.567 111.361 1.00 46.21 16 ARG D N 1
ATOM 6259 C CA . ARG D 4 16 ? 79.657 71.669 111.400 1.00 46.21 16 ARG D CA 1
ATOM 6260 C C . ARG D 4 16 ? 80.759 71.474 112.446 1.00 46.21 16 ARG D C 1
ATOM 6261 O O . ARG D 4 16 ? 81.289 72.440 113.000 1.00 46.21 16 ARG D O 1
ATOM 6269 N N . ALA D 4 17 ? 81.138 70.223 112.691 1.00 42.70 17 ALA D N 1
ATOM 6270 C CA . ALA D 4 17 ? 82.007 69.877 113.810 1.00 42.70 17 ALA D CA 1
ATOM 6271 C C . ALA D 4 17 ? 83.428 69.619 113.333 1.00 42.70 17 ALA D C 1
ATOM 6272 O O . ALA D 4 17 ? 83.678 68.656 112.602 1.00 42.70 17 ALA D O 1
ATOM 6274 N N . LYS D 4 18 ? 84.359 70.359 113.911 1.00 40.37 18 LYS D N 1
ATOM 6275 C CA . LYS D 4 18 ? 85.810 70.067 113.843 1.00 40.37 18 LYS D CA 1
ATOM 6276 C C . LYS D 4 18 ? 86.436 70.814 115.011 1.00 40.37 18 LYS D C 1
ATOM 6277 O O . LYS D 4 18 ? 86.509 70.205 116.092 1.00 40.37 18 LYS D O 1
ATOM 6283 N N . ASP D 4 19 ? 86.750 72.097 114.832 1.00 42.52 19 ASP D N 1
ATOM 6284 C CA . ASP D 4 19 ? 87.269 72.868 115.954 1.00 42.52 19 ASP D CA 1
ATOM 6285 C C . ASP D 4 19 ? 86.863 74.326 115.817 1.00 42.52 19 ASP D C 1
ATOM 6286 O O . ASP D 4 19 ? 86.831 74.861 114.721 1.00 42.52 19 ASP D O 1
ATOM 6291 N N . THR D 4 20 ? 86.593 74.955 116.953 1.00 43.26 20 THR D N 1
ATOM 6292 C CA . THR D 4 20 ? 86.289 76.368 117.160 1.00 43.26 20 THR D CA 1
ATOM 6293 C C . THR D 4 20 ? 87.582 77.182 116.985 1.00 43.26 20 THR D C 1
ATOM 6294 O O . THR D 4 20 ? 88.678 76.622 117.035 1.00 43.26 20 THR D O 1
ATOM 6298 N N . THR D 4 21 ? 87.459 78.491 116.664 1.00 42.16 21 THR D N 1
ATOM 6299 C CA . THR D 4 21 ? 88.610 79.403 116.614 1.00 42.16 21 THR D CA 1
ATOM 6300 C C . THR D 4 21 ? 89.352 79.534 117.940 1.00 42.16 21 THR D C 1
ATOM 6301 O O . THR D 4 21 ? 90.540 79.879 117.916 1.00 42.16 21 THR D O 1
ATOM 6305 N N . GLN D 4 22 ? 88.682 79.325 119.086 1.00 47.15 22 GLN D N 1
ATOM 6306 C CA . GLN D 4 22 ? 89.412 79.136 120.338 1.00 47.15 22 GLN D CA 1
ATOM 6307 C C . GLN D 4 22 ? 90.292 77.891 120.313 1.00 47.15 22 GLN D C 1
ATOM 6308 O O . GLN D 4 22 ? 91.411 77.924 120.823 1.00 47.15 22 GLN D O 1
ATOM 6314 N N . SER D 4 23 ? 89.873 76.829 119.622 1.00 43.37 23 SER D N 1
ATOM 6315 C CA . SER D 4 23 ? 90.749 75.665 119.522 1.00 43.37 23 SER D CA 1
ATOM 6316 C C . SER D 4 23 ? 91.818 75.812 118.454 1.00 43.37 23 SER D C 1
ATOM 6317 O O . SER D 4 23 ? 92.675 74.931 118.342 1.00 43.37 23 SER D O 1
ATOM 6320 N N . ILE D 4 24 ? 91.746 76.851 117.628 1.00 43.49 24 ILE D N 1
ATOM 6321 C CA . ILE D 4 24 ? 92.862 77.219 116.773 1.00 43.49 24 ILE D CA 1
ATOM 6322 C C . ILE D 4 24 ? 93.850 78.066 117.582 1.00 43.49 24 ILE D C 1
ATOM 6323 O O . ILE D 4 24 ? 95.019 77.679 117.775 1.00 43.49 24 ILE D O 1
ATOM 6328 N N . MET D 4 25 ? 93.389 79.261 117.963 1.00 40.96 25 MET D N 1
ATOM 6329 C CA . MET D 4 25 ? 94.213 80.257 118.698 1.00 40.96 25 MET D CA 1
ATOM 6330 C C . MET D 4 25 ? 94.836 79.628 119.947 1.00 40.96 25 MET D C 1
ATOM 6331 O O . MET D 4 25 ? 96.078 79.652 120.060 1.00 40.96 25 MET D O 1
ATOM 6336 N N . ARG D 4 26 ? 94.008 79.082 120.841 1.00 43.28 26 ARG D N 1
ATOM 6337 C CA . ARG D 4 26 ? 94.530 78.518 122.083 1.00 43.28 26 ARG D CA 1
ATOM 6338 C C . ARG D 4 26 ? 95.586 77.447 121.845 1.00 43.28 26 ARG D C 1
ATOM 6339 O O . ARG D 4 26 ? 96.547 77.343 122.621 1.00 43.28 26 ARG D O 1
ATOM 6347 N N . ASP D 4 27 ? 95.457 76.689 120.749 1.00 44.74 27 ASP D N 1
ATOM 6348 C CA . ASP D 4 27 ? 96.504 75.753 120.345 1.00 44.74 27 ASP D CA 1
ATOM 6349 C C . ASP D 4 27 ? 97.776 76.461 119.906 1.00 44.74 27 ASP D C 1
ATOM 6350 O O . ASP D 4 27 ? 98.872 75.917 120.075 1.00 44.74 27 ASP D O 1
ATOM 6355 N N . VAL D 4 28 ? 97.654 77.676 119.377 1.00 42.53 28 VAL D N 1
ATOM 6356 C CA . VAL D 4 28 ? 98.851 78.462 119.100 1.00 42.53 28 VAL D CA 1
ATOM 6357 C C . VAL D 4 28 ? 99.463 79.043 120.365 1.00 42.53 28 VAL D C 1
ATOM 6358 O O . VAL D 4 28 ? 100.679 78.981 120.517 1.00 42.53 28 VAL D O 1
ATOM 6362 N N . VAL D 4 29 ? 98.636 79.518 121.314 1.00 41.44 29 VAL D N 1
ATOM 6363 C CA . VAL D 4 29 ? 99.095 80.038 122.612 1.00 41.44 29 VAL D CA 1
ATOM 6364 C C . VAL D 4 29 ? 99.748 78.950 123.478 1.00 41.44 29 VAL D C 1
ATOM 6365 O O . VAL D 4 29 ? 100.750 79.204 124.157 1.00 41.44 29 VAL D O 1
ATOM 6369 N N . ILE D 4 30 ? 99.315 77.708 123.348 1.00 43.90 30 ILE D N 1
ATOM 6370 C CA . ILE D 4 30 ? 100.048 76.616 123.973 1.00 43.90 30 ILE D CA 1
ATOM 6371 C C . ILE D 4 30 ? 101.254 76.179 123.134 1.00 43.90 30 ILE D C 1
ATOM 6372 O O . ILE D 4 30 ? 102.288 75.803 123.692 1.00 43.90 30 ILE D O 1
ATOM 6377 N N . ALA D 4 31 ? 101.173 76.285 121.798 1.00 44.54 31 ALA D N 1
ATOM 6378 C CA . ALA D 4 31 ? 102.244 75.831 120.899 1.00 44.54 31 ALA D CA 1
ATOM 6379 C C . ALA D 4 31 ? 103.540 76.645 120.978 1.00 44.54 31 ALA D C 1
ATOM 6380 O O . ALA D 4 31 ? 104.605 76.131 120.631 1.00 44.54 31 ALA D O 1
ATOM 6382 N N . LEU D 4 32 ? 103.510 77.905 121.395 1.00 49.20 32 LEU D N 1
ATOM 6383 C CA . LEU D 4 32 ? 104.818 78.614 121.460 1.00 49.20 32 LEU D CA 1
ATOM 6384 C C . LEU D 4 32 ? 105.469 78.488 122.863 1.00 49.20 32 LEU D C 1
ATOM 6385 O O . LEU D 4 32 ? 106.602 78.952 123.073 1.00 49.20 32 LEU D O 1
ATOM 6390 N N . LEU D 4 33 ? 104.860 77.729 123.762 1.00 52.10 33 LEU D N 1
ATOM 6391 C CA . LEU D 4 33 ? 105.337 77.655 125.149 1.00 52.10 33 LEU D CA 1
ATOM 6392 C C . LEU D 4 33 ? 106.743 77.094 125.357 1.00 52.10 33 LEU D C 1
ATOM 6393 O O . LEU D 4 33 ? 107.441 77.649 126.221 1.00 52.10 33 LEU D O 1
ATOM 6398 N N . PRO D 4 34 ? 107.190 75.979 124.728 1.00 63.52 34 PRO D N 1
ATOM 6399 C CA . PRO D 4 34 ? 108.644 75.721 124.737 1.00 63.52 34 PRO D CA 1
ATOM 6400 C C . PRO D 4 34 ? 109.549 76.786 124.119 1.00 63.52 34 PRO D C 1
ATOM 6401 O O . PRO D 4 34 ? 110.641 76.961 124.677 1.00 63.52 34 PRO D O 1
ATOM 6405 N N . ALA D 4 35 ? 109.151 77.513 123.058 1.00 58.90 35 ALA D N 1
ATOM 6406 C CA . ALA D 4 35 ? 109.967 78.642 122.583 1.00 58.90 35 ALA D CA 1
ATOM 6407 C C . ALA D 4 35 ? 110.029 79.807 123.571 1.00 58.90 35 ALA D C 1
ATOM 6408 O O . ALA D 4 35 ? 111.090 80.421 123.728 1.00 58.90 35 ALA D O 1
ATOM 6410 N N . THR D 4 36 ? 108.969 80.030 124.346 1.00 59.79 36 THR D N 1
ATOM 6411 C CA . THR D 4 36 ? 109.010 81.122 125.312 1.00 59.79 36 THR D CA 1
ATOM 6412 C C . THR D 4 36 ? 109.728 80.735 126.599 1.00 59.79 36 THR D C 1
ATOM 6413 O O . THR D 4 36 ? 110.502 81.538 127.134 1.00 59.79 36 THR D O 1
ATOM 6417 N N . ILE D 4 37 ? 109.451 79.530 127.123 1.00 64.49 37 ILE D N 1
ATOM 6418 C CA . ILE D 4 37 ? 110.142 79.025 128.307 1.00 64.49 37 ILE D CA 1
ATOM 6419 C C . ILE D 4 37 ? 111.634 78.794 128.051 1.00 64.49 37 ILE D C 1
ATOM 6420 O O . ILE D 4 37 ? 112.468 79.124 128.905 1.00 64.49 37 ILE D O 1
ATOM 6425 N N . ALA D 4 38 ? 112.014 78.362 126.834 1.00 71.95 38 ALA D N 1
ATOM 6426 C CA . ALA D 4 38 ? 113.413 78.435 126.430 1.00 71.95 38 ALA D CA 1
ATOM 6427 C C . ALA D 4 38 ? 113.922 79.860 126.217 1.00 71.95 38 ALA D C 1
ATOM 6428 O O . ALA D 4 38 ? 115.116 80.107 126.408 1.00 71.95 38 ALA D O 1
ATOM 6430 N N . GLY D 4 39 ? 113.061 80.807 125.827 1.00 69.43 39 GLY D N 1
ATOM 6431 C CA . GLY D 4 39 ? 113.557 82.164 125.710 1.00 69.43 39 GLY D CA 1
ATOM 6432 C C . GLY D 4 39 ? 113.639 82.945 127.001 1.00 69.43 39 GLY D C 1
ATOM 6433 O O . GLY D 4 39 ? 114.308 83.982 127.039 1.00 69.43 39 GLY D O 1
ATOM 6434 N N . VAL D 4 40 ? 112.990 82.476 128.061 1.00 71.62 40 VAL D N 1
ATOM 6435 C CA . VAL D 4 40 ? 112.802 83.369 129.198 1.00 71.62 40 VAL D CA 1
ATOM 6436 C C . VAL D 4 40 ? 113.884 83.197 130.264 1.00 71.62 40 VAL D C 1
ATOM 6437 O O . VAL D 4 40 ? 114.190 84.159 130.973 1.00 71.62 40 VAL D O 1
ATOM 6441 N N . TYR D 4 41 ? 114.484 81.999 130.417 1.00 78.78 41 TYR D N 1
ATOM 6442 C CA . TYR D 4 41 ? 115.298 81.783 131.612 1.00 78.78 41 TYR D CA 1
ATOM 6443 C C . TYR D 4 41 ? 116.700 82.364 131.509 1.00 78.78 41 TYR D C 1
ATOM 6444 O O . TYR D 4 41 ? 117.388 82.459 132.528 1.00 78.78 41 TYR D O 1
ATOM 6453 N N . PHE D 4 42 ? 117.175 82.708 130.314 1.00 77.48 42 PHE D N 1
ATOM 6454 C CA . PHE D 4 42 ? 118.298 83.633 130.257 1.00 77.48 42 PHE D CA 1
ATOM 6455 C C . PHE D 4 42 ? 117.899 85.041 130.679 1.00 77.48 42 PHE D C 1
ATOM 6456 O O . PHE D 4 42 ? 118.678 85.753 131.321 1.00 77.48 42 PHE D O 1
ATOM 6464 N N . PHE D 4 43 ? 116.678 85.446 130.340 1.00 71.34 43 PHE D N 1
ATOM 6465 C CA . PHE D 4 43 ? 116.229 86.820 130.531 1.00 71.34 43 PHE D CA 1
ATOM 6466 C C . PHE D 4 43 ? 115.649 87.078 131.912 1.00 71.34 43 PHE D C 1
ATOM 6467 O O . PHE D 4 43 ? 115.347 88.237 132.228 1.00 71.34 43 PHE D O 1
ATOM 6475 N N . LYS D 4 44 ? 115.489 86.014 132.709 1.00 69.16 44 LYS D N 1
ATOM 6476 C CA . LYS D 4 44 ? 114.916 85.942 134.056 1.00 69.16 44 LYS D CA 1
ATOM 6477 C C . LYS D 4 44 ? 113.515 86.541 134.137 1.00 69.16 44 LYS D C 1
ATOM 6478 O O . LYS D 4 44 ? 112.771 86.535 133.153 1.00 69.16 44 LYS D O 1
ATOM 6484 N N . LEU D 4 45 ? 113.152 87.056 135.320 1.00 70.65 45 LEU D N 1
ATOM 6485 C CA . LEU D 4 45 ? 111.935 87.840 135.517 1.00 70.65 45 LEU D CA 1
ATOM 6486 C C . LEU D 4 45 ? 111.948 89.164 134.758 1.00 70.65 45 LEU D C 1
ATOM 6487 O O . LEU D 4 45 ? 110.869 89.707 134.498 1.00 70.65 45 LEU D O 1
ATOM 6492 N N . GLN D 4 46 ? 113.167 89.647 134.501 1.00 68.24 46 GLN D N 1
ATOM 6493 C CA . GLN D 4 46 ? 113.414 90.955 133.848 1.00 68.24 46 GLN D CA 1
ATOM 6494 C C . GLN D 4 46 ? 112.609 91.032 132.564 1.00 68.24 46 GLN D C 1
ATOM 6495 O O . GLN D 4 46 ? 111.988 92.064 132.376 1.00 68.24 46 GLN D O 1
ATOM 6501 N N . GLY D 4 47 ? 112.703 90.027 131.694 1.00 62.20 47 GLY D N 1
ATOM 6502 C CA . GLY D 4 47 ? 111.853 89.999 130.513 1.00 62.20 47 GLY D CA 1
ATOM 6503 C C . GLY D 4 47 ? 110.396 89.578 130.693 1.00 62.20 47 GLY D C 1
ATOM 6504 O O . GLY D 4 47 ? 109.636 89.674 129.727 1.00 62.20 47 GLY D O 1
ATOM 6505 N N . LEU D 4 48 ? 110.010 89.002 131.842 1.00 57.68 48 LEU D N 1
ATOM 6506 C CA . LEU D 4 48 ? 108.610 88.594 132.030 1.00 57.68 48 LEU D CA 1
ATOM 6507 C C . LEU D 4 48 ? 107.628 89.762 132.147 1.00 57.68 48 LEU D C 1
ATOM 6508 O O . LEU D 4 48 ? 106.428 89.577 131.870 1.00 57.68 48 LEU D O 1
ATOM 6513 N N . LEU D 4 49 ? 108.088 90.921 132.658 1.00 58.58 49 LEU D N 1
ATOM 6514 C CA . LEU D 4 49 ? 107.170 92.035 132.900 1.00 58.58 49 LEU D CA 1
ATOM 6515 C C . LEU D 4 49 ? 106.640 92.652 131.618 1.00 58.58 49 LEU D C 1
ATOM 6516 O O . LEU D 4 49 ? 105.455 93.014 131.557 1.00 58.58 49 LEU D O 1
ATOM 6521 N N . VAL D 4 50 ? 107.494 92.740 130.586 1.00 55.20 50 VAL D N 1
ATOM 6522 C CA . VAL D 4 50 ? 107.061 93.234 129.283 1.00 55.20 50 VAL D CA 1
ATOM 6523 C C . VAL D 4 50 ? 106.067 92.288 128.596 1.00 55.20 50 VAL D C 1
ATOM 6524 O O . VAL D 4 50 ? 105.087 92.768 128.009 1.00 55.20 50 VAL D O 1
ATOM 6528 N N . ILE D 4 51 ? 106.166 90.962 128.830 1.00 52.36 51 ILE D N 1
ATOM 6529 C CA . ILE D 4 51 ? 105.271 90.062 128.106 1.00 52.36 51 ILE D CA 1
ATOM 6530 C C . ILE D 4 51 ? 103.913 89.973 128.791 1.00 52.36 51 ILE D C 1
ATOM 6531 O O . ILE D 4 51 ? 102.881 90.061 128.105 1.00 52.36 51 ILE D O 1
ATOM 6536 N N . LEU D 4 52 ? 103.883 89.993 130.138 1.00 51.89 52 LEU D N 1
ATOM 6537 C CA . LEU D 4 52 ? 102.593 89.956 130.827 1.00 51.89 52 LEU D CA 1
ATOM 6538 C C . LEU D 4 52 ? 101.860 91.293 130.754 1.00 51.89 52 LEU D C 1
ATOM 6539 O O . LEU D 4 52 ? 100.640 91.314 130.519 1.00 51.89 52 LEU D O 1
ATOM 6544 N N . ALA D 4 53 ? 102.572 92.411 130.994 1.00 51.09 53 ALA D N 1
ATOM 6545 C CA . ALA D 4 53 ? 101.929 93.711 130.870 1.00 51.09 53 ALA D CA 1
ATOM 6546 C C . ALA D 4 53 ? 101.525 94.085 129.444 1.00 51.09 53 ALA D C 1
ATOM 6547 O O . ALA D 4 53 ? 100.461 94.701 129.276 1.00 51.09 53 ALA D O 1
ATOM 6549 N N . SER D 4 54 ? 102.299 93.683 128.408 1.00 51.55 54 SER D N 1
ATOM 6550 C CA . SER D 4 54 ? 101.854 93.900 127.031 1.00 51.55 54 SER D CA 1
ATOM 6551 C C . SER D 4 54 ? 100.640 93.062 126.629 1.00 51.55 54 SER D C 1
ATOM 6552 O O . SER D 4 54 ? 99.762 93.582 125.913 1.00 51.55 54 SER D O 1
ATOM 6555 N N . VAL D 4 55 ? 100.512 91.832 127.174 1.00 49.04 55 VAL D N 1
ATOM 6556 C CA . VAL D 4 55 ? 99.367 90.992 126.826 1.00 49.04 55 VAL D CA 1
ATOM 6557 C C . VAL D 4 55 ? 98.107 91.498 127.493 1.00 49.04 55 VAL D C 1
ATOM 6558 O O . VAL D 4 55 ? 97.072 91.659 126.823 1.00 49.04 55 VAL D O 1
ATOM 6562 N N . LEU D 4 56 ? 98.192 91.786 128.803 1.00 49.87 56 LEU D N 1
ATOM 6563 C CA . LEU D 4 56 ? 97.037 92.273 129.547 1.00 49.87 56 LEU D CA 1
ATOM 6564 C C . LEU D 4 56 ? 96.579 93.664 129.116 1.00 49.87 56 LEU D C 1
ATOM 6565 O O . LEU D 4 56 ? 95.359 93.898 129.063 1.00 49.87 56 LEU D O 1
ATOM 6570 N N . SER D 4 57 ? 97.514 94.542 128.699 1.00 53.65 57 SER D N 1
ATOM 6571 C CA . SER D 4 57 ? 97.113 95.812 128.101 1.00 53.65 57 SER D CA 1
ATOM 6572 C C . SER D 4 57 ? 96.447 95.662 126.742 1.00 53.65 57 SER D C 1
ATOM 6573 O O . SER D 4 57 ? 95.485 96.392 126.455 1.00 53.65 57 SER D O 1
ATOM 6576 N N . CYS D 4 58 ? 96.927 94.711 125.934 1.00 56.82 58 CYS D N 1
ATOM 6577 C CA . CYS D 4 58 ? 96.335 94.453 124.592 1.00 56.82 58 CYS D CA 1
ATOM 6578 C C . CYS D 4 58 ? 94.900 93.933 124.745 1.00 56.82 58 CYS D C 1
ATOM 6579 O O . CYS D 4 58 ? 94.025 94.379 123.977 1.00 56.82 58 CYS D O 1
ATOM 6582 N N . VAL D 4 59 ? 94.679 93.021 125.698 1.00 47.64 59 VAL D N 1
ATOM 6583 C CA . VAL D 4 59 ? 93.391 92.347 125.859 1.00 47.64 59 VAL D CA 1
ATOM 6584 C C . VAL D 4 59 ? 92.339 93.303 126.405 1.00 47.64 59 VAL D C 1
ATOM 6585 O O . VAL D 4 59 ? 91.218 93.396 125.858 1.00 47.64 59 VAL D O 1
ATOM 6589 N N . VAL D 4 60 ? 92.695 94.072 127.447 1.00 45.27 60 VAL D N 1
ATOM 6590 C CA . VAL D 4 60 ? 91.746 95.067 127.941 1.00 45.27 60 VAL D CA 1
ATOM 6591 C C . VAL D 4 60 ? 91.555 96.254 126.993 1.00 45.27 60 VAL D C 1
ATOM 6592 O O . VAL D 4 60 ? 90.491 96.893 127.038 1.00 45.27 60 VAL D O 1
ATOM 6596 N N . ALA D 4 61 ? 92.540 96.572 126.130 1.00 45.85 61 ALA D N 1
ATOM 6597 C CA . ALA D 4 61 ? 92.269 97.548 125.084 1.00 45.85 61 ALA D CA 1
ATOM 6598 C C . ALA D 4 61 ? 91.262 97.076 124.032 1.00 45.85 61 ALA D C 1
ATOM 6599 O O . ALA D 4 61 ? 90.483 97.909 123.564 1.00 45.85 61 ALA D O 1
ATOM 6601 N N . GLU D 4 62 ? 91.207 95.763 123.691 1.00 45.88 62 GLU D N 1
ATOM 6602 C CA . GLU D 4 62 ? 90.058 95.284 122.890 1.00 45.88 62 GLU D CA 1
ATOM 6603 C C . GLU D 4 62 ? 88.729 95.338 123.658 1.00 45.88 62 GLU D C 1
ATOM 6604 O O . GLU D 4 62 ? 87.672 95.634 123.058 1.00 45.88 62 GLU D O 1
ATOM 6610 N N . TYR D 4 63 ? 88.791 95.123 124.986 1.00 48.88 63 TYR D N 1
ATOM 6611 C CA . TYR D 4 63 ? 87.592 95.179 125.828 1.00 48.88 63 TYR D CA 1
ATOM 6612 C C . TYR D 4 63 ? 86.968 96.568 125.908 1.00 48.88 63 TYR D C 1
ATOM 6613 O O . TYR D 4 63 ? 85.748 96.667 126.083 1.00 48.88 63 TYR D O 1
ATOM 6622 N N . ILE D 4 64 ? 87.772 97.637 125.821 1.00 51.89 64 ILE D N 1
ATOM 6623 C CA . ILE D 4 64 ? 87.163 98.968 125.676 1.00 51.89 64 ILE D CA 1
ATOM 6624 C C . ILE D 4 64 ? 86.444 99.139 124.322 1.00 51.89 64 ILE D C 1
ATOM 6625 O O . ILE D 4 64 ? 85.368 99.756 124.263 1.00 51.89 64 ILE D O 1
ATOM 6630 N N . TRP D 4 65 ? 86.941 98.511 123.243 1.00 50.89 65 TRP D N 1
ATOM 6631 C CA . TRP D 4 65 ? 86.245 98.709 121.967 1.00 50.89 65 TRP D CA 1
ATOM 6632 C C . TRP D 4 65 ? 85.033 97.801 121.768 1.00 50.89 65 TRP D C 1
ATOM 6633 O O . TRP D 4 65 ? 84.210 98.079 120.888 1.00 50.89 65 TRP D O 1
ATOM 6644 N N . GLN D 4 66 ? 84.876 96.734 122.565 1.00 56.27 66 GLN D N 1
ATOM 6645 C CA . GLN D 4 66 ? 83.594 96.020 122.545 1.00 56.27 66 GLN D CA 1
ATOM 6646 C C . GLN D 4 66 ? 82.446 96.835 123.145 1.00 56.27 66 GLN D C 1
ATOM 6647 O O . GLN D 4 66 ? 81.288 96.641 122.765 1.00 56.27 66 GLN D O 1
ATOM 6653 N N . LYS D 4 67 ? 82.745 97.752 124.058 1.00 57.06 67 LYS D N 1
ATOM 6654 C CA . LYS D 4 67 ? 81.747 98.648 124.622 1.00 57.06 67 LYS D CA 1
ATOM 6655 C C . LYS D 4 67 ? 81.494 99.894 123.783 1.00 57.06 67 LYS D C 1
ATOM 6656 O O . LYS D 4 67 ? 80.647 100.702 124.173 1.00 57.06 67 LYS D O 1
ATOM 6662 N N . ALA D 4 68 ? 82.244 100.114 122.701 1.00 58.97 68 ALA D N 1
ATOM 6663 C CA . ALA D 4 68 ? 82.002 101.258 121.820 1.00 58.97 68 ALA D CA 1
ATOM 6664 C C . ALA D 4 68 ? 80.756 101.030 120.974 1.00 58.97 68 ALA D C 1
ATOM 6665 O O . ALA D 4 68 ? 79.642 101.254 121.463 1.00 58.97 68 ALA D O 1
ATOM 6667 N N . SER D 4 69 ? 80.910 100.648 119.698 1.00 61.45 69 SER D N 1
ATOM 6668 C CA . SER D 4 69 ? 79.809 99.937 119.069 1.00 61.45 69 SER D CA 1
ATOM 6669 C C . SER D 4 69 ? 79.655 98.610 119.800 1.00 61.45 69 SER D C 1
ATOM 6670 O O . SER D 4 69 ? 80.648 97.942 120.098 1.00 61.45 69 SER D O 1
ATOM 6673 N N . LYS D 4 70 ? 78.407 98.259 120.104 1.00 60.89 70 LYS D N 1
ATOM 6674 C CA . LYS D 4 70 ? 78.116 97.083 120.917 1.00 60.89 70 LYS D CA 1
ATOM 6675 C C . LYS D 4 70 ? 78.350 95.784 120.146 1.00 60.89 70 LYS D C 1
ATOM 6676 O O . LYS D 4 70 ? 78.019 95.679 118.965 1.00 60.89 70 LYS D O 1
ATOM 6682 N N . LYS D 4 71 ? 78.861 94.777 120.853 1.00 62.29 71 LYS D N 1
ATOM 6683 C CA . LYS D 4 71 ? 79.153 93.446 120.333 1.00 62.29 71 LYS D CA 1
ATOM 6684 C C . LYS D 4 71 ? 79.246 92.502 121.524 1.00 62.29 71 LYS D C 1
ATOM 6685 O O . LYS D 4 71 ? 79.437 92.935 122.663 1.00 62.29 71 LYS D O 1
ATOM 6691 N N . LYS D 4 72 ? 79.220 91.221 121.200 1.00 64.72 72 LYS D N 1
ATOM 6692 C CA . LYS D 4 72 ? 79.582 90.193 122.192 1.00 64.72 72 LYS D CA 1
ATOM 6693 C C . LYS D 4 72 ? 81.107 90.249 122.221 1.00 64.72 72 LYS D C 1
ATOM 6694 O O . LYS D 4 72 ? 81.705 90.457 121.161 1.00 64.72 72 LYS D O 1
ATOM 6700 N N . VAL D 4 73 ? 81.700 90.113 123.414 1.00 62.46 73 VAL D N 1
ATOM 6701 C CA . VAL D 4 73 ? 83.182 90.187 123.598 1.00 62.46 73 VAL D CA 1
ATOM 6702 C C . VAL D 4 73 ? 83.849 88.990 122.910 1.00 62.46 73 VAL D C 1
ATOM 6703 O O . VAL D 4 73 ? 83.430 87.849 123.176 1.00 62.46 73 VAL D O 1
ATOM 6707 N N . THR D 4 74 ? 84.832 89.258 122.045 1.00 60.20 74 THR D N 1
ATOM 6708 C CA . THR D 4 74 ? 85.551 88.181 121.312 1.00 60.20 74 THR D CA 1
ATOM 6709 C C . THR D 4 74 ? 86.788 87.762 122.115 1.00 60.20 74 THR D C 1
ATOM 6710 O O . THR D 4 74 ? 87.505 86.852 121.655 1.00 60.20 74 THR D O 1
ATOM 6714 N N . VAL D 4 75 ? 87.017 88.411 123.262 1.00 54.38 75 VAL D N 1
ATOM 6715 C CA . VAL D 4 75 ? 88.184 88.090 124.136 1.00 54.38 75 VAL D CA 1
ATOM 6716 C C . VAL D 4 75 ? 88.193 86.580 124.394 1.00 54.38 75 VAL D C 1
ATOM 6717 O O . VAL D 4 75 ? 89.291 85.992 124.432 1.00 54.38 75 VAL D O 1
ATOM 6721 N N . GLY D 4 76 ? 87.007 85.985 124.562 1.00 57.33 76 GLY D N 1
ATOM 6722 C CA . GLY D 4 76 ? 86.902 84.561 124.782 1.00 57.33 76 GLY D CA 1
ATOM 6723 C C . GLY D 4 76 ? 87.186 83.704 123.569 1.00 57.33 76 GLY D C 1
ATOM 6724 O O . GLY D 4 76 ? 87.333 82.492 123.725 1.00 57.33 76 GLY D O 1
ATOM 6725 N N . ASP D 4 77 ? 87.285 84.289 122.371 1.00 57.84 77 ASP D N 1
ATOM 6726 C CA . ASP D 4 77 ? 87.794 83.566 121.207 1.00 57.84 77 ASP D CA 1
ATOM 6727 C C . ASP D 4 77 ? 89.315 83.504 121.149 1.00 57.84 77 ASP D C 1
ATOM 6728 O O . ASP D 4 77 ? 89.830 82.830 120.248 1.00 57.84 77 ASP D O 1
ATOM 6733 N N . TYR D 4 78 ? 90.008 84.225 122.053 1.00 52.76 78 TYR D N 1
ATOM 6734 C CA . TYR D 4 78 ? 91.476 84.305 122.201 1.00 52.76 78 TYR D CA 1
ATOM 6735 C C . TYR D 4 78 ? 92.173 84.806 120.940 1.00 52.76 78 TYR D C 1
ATOM 6736 O O . TYR D 4 78 ? 93.223 84.292 120.559 1.00 52.76 78 TYR D O 1
ATOM 6745 N N . SER D 4 79 ? 91.559 85.751 120.232 1.00 42.29 79 SER D N 1
ATOM 6746 C CA . SER D 4 79 ? 92.359 86.519 119.287 1.00 42.29 79 SER D CA 1
ATOM 6747 C C . SER D 4 79 ? 93.341 87.442 119.984 1.00 42.29 79 SER D C 1
ATOM 6748 O O . SER D 4 79 ? 94.494 87.560 119.555 1.00 42.29 79 SER D O 1
ATOM 6751 N N . ALA D 4 80 ? 92.866 88.115 121.039 1.00 40.29 80 ALA D N 1
ATOM 6752 C CA . ALA D 4 80 ? 93.559 89.240 121.663 1.00 40.29 80 ALA D CA 1
ATOM 6753 C C . ALA D 4 80 ? 94.860 88.882 122.359 1.00 40.29 80 ALA D C 1
ATOM 6754 O O . ALA D 4 80 ? 95.718 89.751 122.513 1.00 40.29 80 ALA D O 1
ATOM 6756 N N . VAL D 4 81 ? 94.965 87.620 122.782 1.00 40.51 81 VAL D N 1
ATOM 6757 C CA . VAL D 4 81 ? 96.159 87.110 123.515 1.00 40.51 81 VAL D CA 1
ATOM 6758 C C . VAL D 4 81 ? 97.296 86.841 122.525 1.00 40.51 81 VAL D C 1
ATOM 6759 O O . VAL D 4 81 ? 98.433 87.231 122.830 1.00 40.51 81 VAL D O 1
ATOM 6763 N N . VAL D 4 82 ? 96.993 86.229 121.376 1.00 40.47 82 VAL D N 1
ATOM 6764 C CA . VAL D 4 82 ? 98.063 85.884 120.392 1.00 40.47 82 VAL D CA 1
ATOM 6765 C C . VAL D 4 82 ? 98.755 87.158 119.893 1.00 40.47 82 VAL D C 1
ATOM 6766 O O . VAL D 4 82 ? 100.002 87.164 119.848 1.00 40.47 82 VAL D O 1
ATOM 6770 N N . THR D 4 83 ? 97.991 88.209 119.581 1.00 39.52 83 THR D N 1
ATOM 6771 C CA . THR D 4 83 ? 98.619 89.459 119.073 1.00 39.52 83 THR D CA 1
ATOM 6772 C C . THR D 4 83 ? 99.536 90.041 120.155 1.00 39.52 83 THR D C 1
ATOM 6773 O O . THR D 4 83 ? 100.642 90.496 119.808 1.00 39.52 83 THR D O 1
ATOM 6777 N N . GLY D 4 84 ? 99.087 90.017 121.413 1.00 42.52 84 GLY D N 1
ATOM 6778 C CA . GLY D 4 84 ? 99.890 90.537 122.536 1.00 42.52 84 GLY D CA 1
ATOM 6779 C C . GLY D 4 84 ? 101.161 89.730 122.741 1.00 42.52 84 GLY D C 1
ATOM 6780 O O . GLY D 4 84 ? 102.211 90.338 123.023 1.00 42.52 84 GLY D O 1
ATOM 6781 N N . LEU D 4 85 ? 101.061 88.406 122.595 1.00 40.75 85 LEU D N 1
ATOM 6782 C CA . LEU D 4 85 ? 102.201 87.478 122.818 1.00 40.75 85 LEU D CA 1
ATOM 6783 C C . LEU D 4 85 ? 103.216 87.586 121.675 1.00 40.75 85 LEU D C 1
ATOM 6784 O O . LEU D 4 85 ? 104.309 87.006 121.816 1.00 40.75 85 LEU D O 1
ATOM 6789 N N . LEU D 4 86 ? 102.877 88.292 120.593 1.00 46.61 86 LEU D N 1
ATOM 6790 C CA . LEU D 4 86 ? 103.818 88.402 119.491 1.00 46.61 86 LEU D CA 1
ATOM 6791 C C . LEU D 4 86 ? 104.452 89.781 119.380 1.00 46.61 86 LEU D C 1
ATOM 6792 O O . LEU D 4 86 ? 105.579 89.888 118.890 1.00 46.61 86 LEU D O 1
ATOM 6797 N N . LEU D 4 87 ? 103.741 90.846 119.798 1.00 46.95 87 LEU D N 1
ATOM 6798 C CA . LEU D 4 87 ? 104.391 92.144 119.965 1.00 46.95 87 LEU D CA 1
ATOM 6799 C C . LEU D 4 87 ? 105.439 92.145 121.077 1.00 46.95 87 LEU D C 1
ATOM 6800 O O . LEU D 4 87 ? 106.507 92.769 120.926 1.00 46.95 87 LEU D O 1
ATOM 6805 N N . ALA D 4 88 ? 105.194 91.376 122.146 1.00 46.55 88 ALA D N 1
ATOM 6806 C CA . ALA D 4 88 ? 106.195 91.212 123.197 1.00 46.55 88 ALA D CA 1
ATOM 6807 C C . ALA D 4 88 ? 107.413 90.420 122.760 1.00 46.55 88 ALA D C 1
ATOM 6808 O O . ALA D 4 88 ? 108.452 90.498 123.421 1.00 46.55 88 ALA D O 1
ATOM 6810 N N . PHE D 4 89 ? 107.268 89.533 121.775 1.00 51.28 89 PHE D N 1
ATOM 6811 C CA . PHE D 4 89 ? 108.447 88.846 121.259 1.00 51.28 89 PHE D CA 1
ATOM 6812 C C . PHE D 4 89 ? 109.418 89.757 120.527 1.00 51.28 89 PHE D C 1
ATOM 6813 O O . PHE D 4 89 ? 110.614 89.464 120.467 1.00 51.28 89 PHE D O 1
ATOM 6821 N N . ASN D 4 90 ? 108.916 90.816 119.903 1.00 51.97 90 ASN D N 1
ATOM 6822 C CA . ASN D 4 90 ? 109.780 91.725 119.151 1.00 51.97 90 ASN D CA 1
ATOM 6823 C C . ASN D 4 90 ? 110.696 92.614 119.986 1.00 51.97 90 ASN D C 1
ATOM 6824 O O . ASN D 4 90 ? 111.616 93.210 119.424 1.00 51.97 90 ASN D O 1
ATOM 6829 N N . VAL D 4 91 ? 110.357 92.907 121.238 1.00 51.24 91 VAL D N 1
ATOM 6830 C CA . VAL D 4 91 ? 111.207 93.789 122.042 1.00 51.24 91 VAL D CA 1
ATOM 6831 C C . VAL D 4 91 ? 112.414 93.128 122.713 1.00 51.24 91 VAL D C 1
ATOM 6832 O O . VAL D 4 91 ? 112.325 91.981 123.165 1.00 51.24 91 VAL D O 1
ATOM 6836 N N . PRO D 4 92 ? 113.577 93.793 122.754 1.00 58.88 92 PRO D N 1
ATOM 6837 C CA . PRO D 4 92 ? 114.539 93.587 123.846 1.00 58.88 92 PRO D CA 1
ATOM 6838 C C . PRO D 4 92 ? 113.995 93.994 125.213 1.00 58.88 92 PRO D C 1
ATOM 6839 O O . PRO D 4 92 ? 113.200 94.920 125.322 1.00 58.88 92 PRO D O 1
ATOM 6843 N N . ALA D 4 93 ? 114.444 93.256 126.252 1.00 65.49 93 ALA D N 1
ATOM 6844 C CA . ALA D 4 93 ? 113.832 93.273 127.588 1.00 65.49 93 ALA D CA 1
ATOM 6845 C C . ALA D 4 93 ? 113.917 94.606 128.350 1.00 65.49 93 ALA D C 1
ATOM 6846 O O . ALA D 4 93 ? 113.035 94.886 129.172 1.00 65.49 93 ALA D O 1
ATOM 6848 N N . SER D 4 94 ? 114.943 95.425 128.137 1.00 64.95 94 SER D N 1
ATOM 6849 C CA . SER D 4 94 ? 115.058 96.671 128.911 1.00 64.95 94 SER D CA 1
ATOM 6850 C C . SER D 4 94 ? 114.414 97.845 128.183 1.00 64.95 94 SER D C 1
ATOM 6851 O O . SER D 4 94 ? 115.082 98.667 127.555 1.00 64.95 94 SER D O 1
ATOM 6854 N N . ILE D 4 95 ? 113.084 97.928 128.252 1.00 61.90 95 ILE D N 1
ATOM 6855 C CA . ILE D 4 95 ? 112.359 99.142 127.854 1.00 61.90 95 ILE D CA 1
ATOM 6856 C C . ILE D 4 95 ? 111.457 99.416 129.057 1.00 61.90 95 ILE D C 1
ATOM 6857 O O . ILE D 4 95 ? 111.135 98.467 129.783 1.00 61.90 95 ILE D O 1
ATOM 6862 N N . PRO D 4 96 ? 111.088 100.673 129.357 1.00 52.81 96 PRO D N 1
ATOM 6863 C CA . PRO D 4 96 ? 109.927 100.913 130.227 1.00 52.81 96 PRO D CA 1
ATOM 6864 C C . PRO D 4 96 ? 108.648 100.392 129.588 1.00 52.81 96 PRO D C 1
ATOM 6865 O O . PRO D 4 96 ? 108.498 100.425 128.373 1.00 52.81 96 PRO D O 1
ATOM 6869 N N . LEU D 4 97 ? 107.749 99.886 130.453 1.00 49.65 97 LEU D N 1
ATOM 6870 C CA . LEU D 4 97 ? 106.569 99.124 130.037 1.00 49.65 97 LEU D CA 1
ATOM 6871 C C . LEU D 4 97 ? 105.550 99.923 129.237 1.00 49.65 97 LEU D C 1
ATOM 6872 O O . LEU D 4 97 ? 104.769 99.321 128.480 1.00 49.65 97 LEU D O 1
ATOM 6877 N N . TRP D 4 98 ? 105.467 101.243 129.479 1.00 53.40 98 TRP D N 1
ATOM 6878 C CA . TRP D 4 98 ? 104.429 102.063 128.849 1.00 53.40 98 TRP D CA 1
ATOM 6879 C C . TRP D 4 98 ? 104.590 102.193 127.342 1.00 53.40 98 TRP D C 1
ATOM 6880 O O . TRP D 4 98 ? 103.584 102.380 126.639 1.00 53.40 98 TRP D O 1
ATOM 6891 N N . ILE D 4 99 ? 105.833 102.166 126.854 1.00 52.36 99 ILE D N 1
ATOM 6892 C CA . ILE D 4 99 ? 106.079 102.126 125.418 1.00 52.36 99 ILE D CA 1
ATOM 6893 C C . ILE D 4 99 ? 105.512 100.889 124.697 1.00 52.36 99 ILE D C 1
ATOM 6894 O O . ILE D 4 99 ? 104.807 101.068 123.687 1.00 52.36 99 ILE D O 1
ATOM 6899 N N . PRO D 4 100 ? 105.726 99.619 125.167 1.00 45.26 100 PRO D N 1
ATOM 6900 C CA . PRO D 4 100 ? 104.842 98.529 124.706 1.00 45.26 100 PRO D CA 1
ATOM 6901 C C . PRO D 4 100 ? 103.351 98.639 124.969 1.00 45.26 100 PRO D C 1
ATOM 6902 O O . PRO D 4 100 ? 102.604 98.029 124.194 1.00 45.26 100 PRO D O 1
ATOM 6906 N N . VAL D 4 101 ? 102.903 99.255 126.074 1.00 43.42 101 VAL D N 1
ATOM 6907 C CA . VAL D 4 101 ? 101.458 99.343 126.326 1.00 43.42 101 VAL D CA 1
ATOM 6908 C C . VAL D 4 101 ? 100.756 100.256 125.312 1.00 43.42 101 VAL D C 1
ATOM 6909 O O . VAL D 4 101 ? 99.700 99.898 124.763 1.00 43.42 101 VAL D O 1
ATOM 6913 N N . VAL D 4 102 ? 101.394 101.377 124.953 1.00 42.08 102 VAL D N 1
ATOM 6914 C CA . VAL D 4 102 ? 100.930 102.199 123.835 1.00 42.08 102 VAL D CA 1
ATOM 6915 C C . VAL D 4 102 ? 101.121 101.500 122.478 1.00 42.08 102 VAL D C 1
ATOM 6916 O O . VAL D 4 102 ? 100.280 101.654 121.569 1.00 42.08 102 VAL D O 1
ATOM 6920 N N . GLY D 4 103 ? 102.110 100.601 122.361 1.00 41.43 103 GLY D N 1
ATOM 6921 C CA . GLY D 4 103 ? 102.182 99.794 121.148 1.00 41.43 103 GLY D CA 1
ATOM 6922 C C . GLY D 4 103 ? 101.123 98.704 121.022 1.00 41.43 103 GLY D C 1
ATOM 6923 O O . GLY D 4 103 ? 100.640 98.438 119.919 1.00 41.43 103 GLY D O 1
ATOM 6924 N N . GLY D 4 104 ? 100.649 98.157 122.142 1.00 41.11 104 GLY D N 1
ATOM 6925 C CA . GLY D 4 104 ? 99.522 97.239 122.071 1.00 41.11 104 GLY D CA 1
ATOM 6926 C C . GLY D 4 104 ? 98.197 97.914 121.852 1.00 41.11 104 GLY D C 1
ATOM 6927 O O . GLY D 4 104 ? 97.304 97.335 121.217 1.00 41.11 104 GLY D O 1
ATOM 6928 N N . PHE D 4 105 ? 98.055 99.136 122.368 1.00 42.57 105 PHE D N 1
ATOM 6929 C CA . PHE D 4 105 ? 96.901 99.961 122.051 1.00 42.57 105 PHE D CA 1
ATOM 6930 C C . PHE D 4 105 ? 96.846 100.355 120.575 1.00 42.57 105 PHE D C 1
ATOM 6931 O O . PHE D 4 105 ? 95.755 100.413 119.993 1.00 42.57 105 PHE D O 1
ATOM 6939 N N . PHE D 4 106 ? 98.008 100.592 119.938 1.00 40.20 106 PHE D N 1
ATOM 6940 C CA . PHE D 4 106 ? 98.018 100.709 118.477 1.00 40.20 106 PHE D CA 1
ATOM 6941 C C . PHE D 4 106 ? 97.734 99.387 117.766 1.00 40.20 106 PHE D C 1
ATOM 6942 O O . PHE D 4 106 ? 97.080 99.389 116.712 1.00 40.20 106 PHE D O 1
ATOM 6950 N N . ALA D 4 107 ? 98.190 98.262 118.343 1.00 38.04 107 ALA D N 1
ATOM 6951 C CA . ALA D 4 107 ? 97.994 96.936 117.751 1.00 38.04 107 ALA D CA 1
ATOM 6952 C C . ALA D 4 107 ? 96.540 96.500 117.728 1.00 38.04 107 ALA D C 1
ATOM 6953 O O . ALA D 4 107 ? 96.126 95.771 116.828 1.00 38.04 107 ALA D O 1
ATOM 6955 N N . ILE D 4 108 ? 95.745 96.971 118.672 1.00 38.83 108 ILE D N 1
ATOM 6956 C CA . ILE D 4 108 ? 94.324 96.680 118.590 1.00 38.83 108 ILE D CA 1
ATOM 6957 C C . ILE D 4 108 ? 93.612 97.801 117.852 1.00 38.83 108 ILE D C 1
ATOM 6958 O O . ILE D 4 108 ? 93.178 97.585 116.717 1.00 38.83 108 ILE D O 1
ATOM 6963 N N . ILE D 4 109 ? 93.557 98.998 118.464 1.00 38.17 109 ILE D N 1
ATOM 6964 C CA . ILE D 4 109 ? 92.522 100.012 118.213 1.00 38.17 109 ILE D CA 1
ATOM 6965 C C . ILE D 4 109 ? 92.581 100.613 116.810 1.00 38.17 109 ILE D C 1
ATOM 6966 O O . ILE D 4 109 ? 91.543 100.940 116.219 1.00 38.17 109 ILE D O 1
ATOM 6971 N N . VAL D 4 110 ? 93.747 100.609 116.186 1.00 37.66 110 VAL D N 1
ATOM 6972 C CA . VAL D 4 110 ? 93.804 101.102 114.822 1.00 37.66 110 VAL D CA 1
ATOM 6973 C C . VAL D 4 110 ? 93.768 99.969 113.806 1.00 37.66 110 VAL D C 1
ATOM 6974 O O . VAL D 4 110 ? 92.866 99.954 112.965 1.00 37.66 110 VAL D O 1
ATOM 6978 N N . VAL D 4 111 ? 94.781 99.087 113.810 1.00 36.95 111 VAL D N 1
ATOM 6979 C CA . VAL D 4 111 ? 94.936 98.046 112.784 1.00 36.95 111 VAL D CA 1
ATOM 6980 C C . VAL D 4 111 ? 93.814 97.000 112.789 1.00 36.95 111 VAL D C 1
ATOM 6981 O O . VAL D 4 111 ? 93.304 96.638 111.722 1.00 36.95 111 VAL D O 1
ATOM 6985 N N . LYS D 4 112 ? 93.279 96.659 113.966 1.00 38.33 112 LYS D N 1
ATOM 6986 C CA . LYS D 4 112 ? 92.244 95.584 114.020 1.00 38.33 112 LYS D CA 1
ATOM 6987 C C . LYS D 4 112 ? 90.786 96.081 114.081 1.00 38.33 112 LYS D C 1
ATOM 6988 O O . LYS D 4 112 ? 89.987 95.623 113.243 1.00 38.33 112 LYS D O 1
ATOM 6994 N N . GLN D 4 113 ? 90.447 96.973 115.019 1.00 41.65 113 GLN D N 1
ATOM 6995 C CA . GLN D 4 113 ? 89.062 97.367 115.271 1.00 41.65 113 GLN D CA 1
ATOM 6996 C C . GLN D 4 113 ? 88.506 98.461 114.362 1.00 41.65 113 GLN D C 1
ATOM 6997 O O . GLN D 4 113 ? 87.288 98.522 114.176 1.00 41.65 113 GLN D O 1
ATOM 7003 N N . PHE D 4 114 ? 89.338 99.379 113.853 1.00 41.85 114 PHE D N 1
ATOM 7004 C CA . PHE D 4 114 ? 88.867 100.248 112.774 1.00 41.85 114 PHE D CA 1
ATOM 7005 C C . PHE D 4 114 ? 88.606 99.493 111.488 1.00 41.85 114 PHE D C 1
ATOM 7006 O O . PHE D 4 114 ? 87.737 99.884 110.707 1.00 41.85 114 PHE D O 1
ATOM 7014 N N . PHE D 4 115 ? 89.352 98.427 111.242 1.00 39.31 115 PHE D N 1
ATOM 7015 C CA . PHE D 4 115 ? 89.237 97.742 109.964 1.00 39.31 115 PHE D CA 1
ATOM 7016 C C . PHE D 4 115 ? 88.137 96.697 109.969 1.00 39.31 115 PHE D C 1
ATOM 7017 O O . PHE D 4 115 ? 87.861 96.099 108.925 1.00 39.31 115 PHE D O 1
ATOM 7025 N N . GLY D 4 116 ? 87.525 96.452 111.117 1.00 38.32 116 GLY D N 1
ATOM 7026 C CA . GLY D 4 116 ? 86.548 95.403 111.233 1.00 38.32 116 GLY D CA 1
ATOM 7027 C C . GLY D 4 116 ? 86.795 94.602 112.484 1.00 38.32 116 GLY D C 1
ATOM 7028 O O . GLY D 4 116 ? 87.498 95.037 113.388 1.00 38.32 116 GLY D O 1
ATOM 7029 N N . GLY D 4 117 ? 86.288 93.390 112.496 1.00 35.97 117 GLY D N 1
ATOM 7030 C CA . GLY D 4 117 ? 86.440 92.469 113.598 1.00 35.97 117 GLY D CA 1
ATOM 7031 C C . GLY D 4 117 ? 87.695 91.653 113.416 1.00 35.97 117 GLY D C 1
ATOM 7032 O O . GLY D 4 117 ? 88.679 92.126 112.839 1.00 35.97 117 GLY D O 1
ATOM 7033 N N . LEU D 4 118 ? 87.650 90.426 113.944 1.00 37.67 118 LEU D N 1
ATOM 7034 C CA . LEU D 4 118 ? 88.794 89.478 113.922 1.00 37.67 118 LEU D CA 1
ATOM 7035 C C . LEU D 4 118 ? 88.917 88.812 112.549 1.00 37.67 118 LEU D C 1
ATOM 7036 O O . LEU D 4 118 ? 87.992 88.078 112.156 1.00 37.67 118 LEU D O 1
ATOM 7041 N N . GLY D 4 119 ? 90.032 89.071 111.864 1.00 37.57 119 GLY D N 1
ATOM 7042 C CA . GLY D 4 119 ? 90.348 88.490 110.589 1.00 37.57 119 GLY D CA 1
ATOM 7043 C C . GLY D 4 119 ? 90.048 89.375 109.399 1.00 37.57 119 GLY D C 1
ATOM 7044 O O . GLY D 4 119 ? 90.330 88.975 108.267 1.00 37.57 119 GLY D O 1
ATOM 7045 N N . GLN D 4 120 ? 89.474 90.553 109.604 1.00 37.37 120 GLN D N 1
ATOM 7046 C CA . GLN D 4 120 ? 89.233 91.442 108.482 1.00 37.37 120 GLN D CA 1
ATOM 7047 C C . GLN D 4 120 ? 90.365 92.412 108.167 1.00 37.37 120 GLN D C 1
ATOM 7048 O O . GLN D 4 120 ? 90.256 93.112 107.157 1.00 37.37 120 GLN D O 1
ATOM 7054 N N . ASN D 4 121 ? 91.410 92.483 108.997 1.00 35.09 121 ASN D N 1
ATOM 7055 C CA . ASN D 4 121 ? 92.456 93.526 108.794 1.00 35.09 121 ASN D CA 1
ATOM 7056 C C . ASN D 4 121 ? 93.447 93.060 107.717 1.00 35.09 121 ASN D C 1
ATOM 7057 O O . ASN D 4 121 ? 93.732 91.847 107.673 1.00 35.09 121 ASN D O 1
ATOM 7062 N N . ILE D 4 122 ? 93.948 93.984 106.884 1.00 39.20 122 ILE D N 1
ATOM 7063 C CA . ILE D 4 122 ? 94.825 93.601 105.778 1.00 39.20 122 ILE D CA 1
ATOM 7064 C C . ILE D 4 122 ? 96.258 93.266 106.157 1.00 39.20 122 ILE D C 1
ATOM 7065 O O . ILE D 4 122 ? 96.994 92.752 105.308 1.00 39.20 122 ILE D O 1
ATOM 7070 N N . VAL D 4 123 ? 96.689 93.503 107.396 1.00 38.59 123 VAL D N 1
ATOM 7071 C CA . VAL D 4 123 ? 98.082 93.292 107.792 1.00 38.59 123 VAL D CA 1
ATOM 7072 C C . VAL D 4 123 ? 98.086 92.669 109.167 1.00 38.59 123 VAL D C 1
ATOM 7073 O O . VAL D 4 123 ? 97.047 92.589 109.816 1.00 38.59 123 VAL D O 1
ATOM 7077 N N . ASN D 4 124 ? 99.226 92.129 109.548 1.00 37.50 124 ASN D N 1
ATOM 7078 C CA . ASN D 4 124 ? 99.468 91.729 110.924 1.00 37.50 124 ASN D CA 1
ATOM 7079 C C . ASN D 4 124 ? 99.622 92.938 111.813 1.00 37.50 124 ASN D C 1
ATOM 7080 O O . ASN D 4 124 ? 100.391 93.829 111.454 1.00 37.50 124 ASN D O 1
ATOM 7085 N N . PRO D 4 125 ? 98.859 93.066 112.903 1.00 38.52 125 PRO D N 1
ATOM 7086 C CA . PRO D 4 125 ? 99.159 94.112 113.887 1.00 38.52 125 PRO D CA 1
ATOM 7087 C C . PRO D 4 125 ? 100.515 94.138 114.562 1.00 38.52 125 PRO D C 1
ATOM 7088 O O . PRO D 4 125 ? 100.931 95.257 114.902 1.00 38.52 125 PRO D O 1
ATOM 7092 N N . ALA D 4 126 ? 101.155 92.990 114.847 1.00 39.75 126 ALA D N 1
ATOM 7093 C CA . ALA D 4 126 ? 102.405 93.017 115.613 1.00 39.75 126 ALA D CA 1
ATOM 7094 C C . ALA D 4 126 ? 103.548 93.628 114.827 1.00 39.75 126 ALA D C 1
ATOM 7095 O O . ALA D 4 126 ? 104.355 94.374 115.382 1.00 39.75 126 ALA D O 1
ATOM 7097 N N . LEU D 4 127 ? 103.575 93.380 113.519 1.00 41.04 127 LEU D N 1
ATOM 7098 C CA . LEU D 4 127 ? 104.502 94.070 112.636 1.00 41.04 127 LEU D CA 1
ATOM 7099 C C . LEU D 4 127 ? 104.192 95.550 112.462 1.00 41.04 127 LEU D C 1
ATOM 7100 O O . LEU D 4 127 ? 105.124 96.349 112.325 1.00 41.04 127 LEU D O 1
ATOM 7105 N N . ALA D 4 128 ? 102.920 95.950 112.563 1.00 38.81 128 ALA D N 1
ATOM 7106 C CA . ALA D 4 128 ? 102.613 97.365 112.407 1.00 38.81 128 ALA D CA 1
ATOM 7107 C C . ALA D 4 128 ? 102.918 98.145 113.671 1.00 38.81 128 ALA D C 1
ATOM 7108 O O . ALA D 4 128 ? 103.458 99.258 113.600 1.00 38.81 128 ALA D O 1
ATOM 7110 N N . ALA D 4 129 ? 102.585 97.562 114.825 1.00 41.56 129 ALA D N 1
ATOM 7111 C CA . ALA D 4 129 ? 102.981 98.125 116.108 1.00 41.56 129 ALA D CA 1
ATOM 7112 C C . ALA D 4 129 ? 104.484 98.115 116.325 1.00 41.56 129 ALA D C 1
ATOM 7113 O O . ALA D 4 129 ? 105.020 99.043 116.941 1.00 41.56 129 ALA D O 1
ATOM 7115 N N . ARG D 4 130 ? 105.180 97.110 115.785 1.00 49.12 130 ARG D N 1
ATOM 7116 C CA . ARG D 4 130 ? 106.628 97.089 115.858 1.00 49.12 130 ARG D CA 1
ATOM 7117 C C . ARG D 4 130 ? 107.272 98.129 114.960 1.00 49.12 130 ARG D C 1
ATOM 7118 O O . ARG D 4 130 ? 108.292 98.714 115.340 1.00 49.12 130 ARG D O 1
ATOM 7126 N N . ALA D 4 131 ? 106.725 98.338 113.754 1.00 46.58 131 ALA D N 1
ATOM 7127 C CA . ALA D 4 131 ? 107.242 99.385 112.882 1.00 46.58 131 ALA D CA 1
ATOM 7128 C C . ALA D 4 131 ? 106.997 100.781 113.428 1.00 46.58 131 ALA D C 1
ATOM 7129 O O . ALA D 4 131 ? 107.895 101.634 113.357 1.00 46.58 131 ALA D O 1
ATOM 7131 N N . PHE D 4 132 ? 105.847 100.974 114.092 1.00 51.67 132 PHE D N 1
ATOM 7132 C CA . PHE D 4 132 ? 105.558 102.207 114.820 1.00 51.67 132 PHE D CA 1
ATOM 7133 C C . PHE D 4 132 ? 106.473 102.380 116.025 1.00 51.67 132 PHE D C 1
ATOM 7134 O O . PHE D 4 132 ? 106.932 103.497 116.315 1.00 51.67 132 PHE D O 1
ATOM 7142 N N . LEU D 4 133 ? 106.856 101.260 116.640 1.00 54.36 133 LEU D N 1
ATOM 7143 C CA . LEU D 4 133 ? 107.643 101.303 117.857 1.00 54.36 133 LEU D CA 1
ATOM 7144 C C . LEU D 4 133 ? 109.097 101.610 117.575 1.00 54.36 133 LEU D C 1
ATOM 7145 O O . LEU D 4 133 ? 109.694 102.470 118.231 1.00 54.36 133 LEU D O 1
ATOM 7150 N N . LEU D 4 134 ? 109.682 100.883 116.619 1.00 57.75 134 LEU D N 1
ATOM 7151 C CA . LEU D 4 134 ? 111.065 101.099 116.232 1.00 57.75 134 LEU D CA 1
ATOM 7152 C C . LEU D 4 134 ? 111.274 102.433 115.535 1.00 57.75 134 LEU D C 1
ATOM 7153 O O . LEU D 4 134 ? 112.314 103.077 115.733 1.00 57.75 134 LEU D O 1
ATOM 7158 N N . ALA D 4 135 ? 110.301 102.877 114.728 1.00 54.64 135 ALA D N 1
ATOM 7159 C CA . ALA D 4 135 ? 110.417 104.202 114.145 1.00 54.64 135 ALA D CA 1
ATOM 7160 C C . ALA D 4 135 ? 110.237 105.341 115.141 1.00 54.64 135 ALA D C 1
ATOM 7161 O O . ALA D 4 135 ? 110.799 106.420 114.923 1.00 54.64 135 ALA D O 1
ATOM 7163 N N . SER D 4 136 ? 109.477 105.140 116.231 1.00 62.61 136 SER D N 1
ATOM 7164 C CA . SER D 4 136 ? 109.267 106.301 117.095 1.00 62.61 136 SER D CA 1
ATOM 7165 C C . SER D 4 136 ? 110.392 106.516 118.094 1.00 62.61 136 SER D C 1
ATOM 7166 O O . SER D 4 136 ? 110.867 107.643 118.258 1.00 62.61 136 SER D O 1
ATOM 7169 N N . TRP D 4 137 ? 110.860 105.464 118.760 1.00 65.53 137 TRP D N 1
ATOM 7170 C CA . TRP D 4 137 ? 111.935 105.577 119.749 1.00 65.53 137 TRP D CA 1
ATOM 7171 C C . TRP D 4 137 ? 112.971 104.506 119.463 1.00 65.53 137 TRP D C 1
ATOM 7172 O O . TRP D 4 137 ? 112.922 103.442 120.099 1.00 65.53 137 TRP D O 1
ATOM 7183 N N . PRO D 4 138 ? 113.776 104.655 118.396 1.00 67.30 138 PRO D N 1
ATOM 7184 C CA . PRO D 4 138 ? 114.872 103.694 118.179 1.00 67.30 138 PRO D CA 1
ATOM 7185 C C . PRO D 4 138 ? 115.905 103.567 119.289 1.00 67.30 138 PRO D C 1
ATOM 7186 O O . PRO D 4 138 ? 116.425 102.463 119.446 1.00 67.30 138 PRO D O 1
ATOM 7190 N N . VAL D 4 139 ? 116.241 104.668 120.009 1.00 75.96 139 VAL D N 1
ATOM 7191 C CA . VAL D 4 139 ? 117.258 104.617 121.070 1.00 75.96 139 VAL D CA 1
ATOM 7192 C C . VAL D 4 139 ? 116.815 103.767 122.262 1.00 75.96 139 VAL D C 1
ATOM 7193 O O . VAL D 4 139 ? 117.656 103.147 122.931 1.00 75.96 139 VAL D O 1
ATOM 7197 N N . GLN D 4 140 ? 115.495 103.695 122.461 1.00 79.79 140 GLN D N 1
ATOM 7198 C CA . GLN D 4 140 ? 114.903 102.843 123.524 1.00 79.79 140 GLN D CA 1
ATOM 7199 C C . GLN D 4 140 ? 115.001 101.390 123.046 1.00 79.79 140 GLN D C 1
ATOM 7200 O O . GLN D 4 140 ? 115.142 100.492 123.898 1.00 79.79 140 GLN D O 1
ATOM 7206 N N . MET D 4 141 ? 114.933 101.187 121.724 1.00 74.88 141 MET D N 1
ATOM 7207 C CA . MET D 4 141 ? 115.050 99.864 121.126 1.00 74.88 141 MET D CA 1
ATOM 7208 C C . MET D 4 141 ? 116.481 99.400 120.863 1.00 74.88 141 MET D C 1
ATOM 7209 O O . MET D 4 141 ? 116.654 98.246 120.456 1.00 74.88 141 MET D O 1
ATOM 7214 N N . THR D 4 142 ? 117.495 100.271 121.011 1.00 81.17 142 THR D N 1
ATOM 7215 C CA . THR D 4 142 ? 118.892 99.905 120.732 1.00 81.17 142 THR D CA 1
ATOM 7216 C C . THR D 4 142 ? 119.494 98.872 121.677 1.00 81.17 142 THR D C 1
ATOM 7217 O O . THR D 4 142 ? 120.498 98.261 121.296 1.00 81.17 142 THR D O 1
ATOM 7221 N N . SER D 4 143 ? 118.981 98.766 122.912 1.00 75.86 143 SER D N 1
ATOM 7222 C CA . SER D 4 143 ? 119.576 97.942 123.966 1.00 75.86 143 SER D CA 1
ATOM 7223 C C . SER D 4 143 ? 119.528 96.464 123.624 1.00 75.86 143 SER D C 1
ATOM 7224 O O . SER D 4 143 ? 118.587 96.013 122.985 1.00 75.86 143 SER D O 1
ATOM 7227 N N . TRP D 4 144 ? 120.581 95.725 123.987 1.00 78.69 144 TRP D N 1
ATOM 7228 C CA . TRP D 4 144 ? 120.645 94.266 123.809 1.00 78.69 144 TRP D CA 1
ATOM 7229 C C . TRP D 4 144 ? 121.253 93.739 125.106 1.00 78.69 144 TRP D C 1
ATOM 7230 O O . TRP D 4 144 ? 122.455 93.494 125.208 1.00 78.69 144 TRP D O 1
ATOM 7241 N N . THR D 4 145 ? 120.383 93.576 126.086 1.00 93.66 145 THR D N 1
ATOM 7242 C CA . THR D 4 145 ? 120.627 93.668 127.517 1.00 93.66 145 THR D CA 1
ATOM 7243 C C . THR D 4 145 ? 121.445 92.515 128.114 1.00 93.66 145 THR D C 1
ATOM 7244 O O . THR D 4 145 ? 122.087 92.748 129.147 1.00 93.66 145 THR D O 1
ATOM 7248 N N . LEU D 4 146 ? 121.533 91.355 127.432 1.00 101.23 146 LEU D N 1
ATOM 7249 C CA . LEU D 4 146 ? 121.991 90.083 128.015 1.00 101.23 146 LEU D CA 1
ATOM 7250 C C . LEU D 4 146 ? 123.456 90.083 128.476 1.00 101.23 146 LEU D C 1
ATOM 7251 O O . LEU D 4 146 ? 124.333 90.627 127.796 1.00 101.23 146 LEU D O 1
ATOM 7256 N N . ASP D 4 147 ? 123.678 89.466 129.659 1.00 110.16 147 ASP D N 1
ATOM 7257 C CA . ASP D 4 147 ? 124.877 89.594 130.511 1.00 110.16 147 ASP D CA 1
ATOM 7258 C C . ASP D 4 147 ? 125.214 91.057 130.807 1.00 110.16 147 ASP D C 1
ATOM 7259 O O . ASP D 4 147 ? 126.372 91.473 130.746 1.00 110.16 147 ASP D O 1
ATOM 7264 N N . GLY D 4 148 ? 124.189 91.850 131.111 1.00 105.36 148 GLY D N 1
ATOM 7265 C CA . GLY D 4 148 ? 124.372 93.222 131.542 1.00 105.36 148 GLY D CA 1
ATOM 7266 C C . GLY D 4 148 ? 124.581 94.231 130.430 1.00 105.36 148 GLY D C 1
ATOM 7267 O O . GLY D 4 148 ? 123.727 95.091 130.195 1.00 105.36 148 GLY D O 1
ATOM 7268 N N . VAL D 4 149 ? 125.724 94.122 129.754 1.00 98.42 149 VAL D N 1
ATOM 7269 C CA . VAL D 4 149 ? 126.199 95.127 128.808 1.00 98.42 149 VAL D CA 1
ATOM 7270 C C . VAL D 4 149 ? 125.387 95.110 127.506 1.00 98.42 149 VAL D C 1
ATOM 7271 O O . VAL D 4 149 ? 124.756 94.104 127.148 1.00 98.42 149 VAL D O 1
ATOM 7275 N N . THR D 4 150 ? 125.304 96.279 126.857 1.00 93.76 150 THR D N 1
ATOM 7276 C CA . THR D 4 150 ? 124.842 96.384 125.477 1.00 93.76 150 THR D CA 1
ATOM 7277 C C . THR D 4 150 ? 125.811 95.626 124.566 1.00 93.76 150 THR D C 1
ATOM 7278 O O . THR D 4 150 ? 127.029 95.676 124.758 1.00 93.76 150 THR D O 1
ATOM 7282 N N . THR D 4 151 ? 125.273 94.912 123.574 1.00 90.41 151 THR D N 1
ATOM 7283 C CA . THR D 4 151 ? 126.032 93.894 122.855 1.00 90.41 151 THR D CA 1
ATOM 7284 C C . THR D 4 151 ? 125.676 93.905 121.376 1.00 90.41 151 THR D C 1
ATOM 7285 O O . THR D 4 151 ? 124.583 94.310 120.983 1.00 90.41 151 THR D O 1
ATOM 7289 N N . ALA D 4 152 ? 126.625 93.431 120.569 1.00 83.26 152 ALA D N 1
ATOM 7290 C CA . ALA D 4 152 ? 126.435 93.129 119.159 1.00 83.26 152 ALA D CA 1
ATOM 7291 C C . ALA D 4 152 ? 125.569 91.884 118.960 1.00 83.26 152 ALA D C 1
ATOM 7292 O O . ALA D 4 152 ? 125.523 90.981 119.800 1.00 83.26 152 ALA D O 1
ATOM 7294 N N . THR D 4 153 ? 124.888 91.841 117.816 1.00 80.92 153 THR D N 1
ATOM 7295 C CA . THR D 4 153 ? 124.022 90.767 117.350 1.00 80.92 153 THR D CA 1
ATOM 7296 C C . THR D 4 153 ? 124.541 90.361 115.976 1.00 80.92 153 THR D C 1
ATOM 7297 O O . THR D 4 153 ? 125.199 91.187 115.336 1.00 80.92 153 THR D O 1
ATOM 7301 N N . PRO D 4 154 ? 124.365 89.074 115.553 1.00 84.22 154 PRO D N 1
ATOM 7302 C CA . PRO D 4 154 ? 125.003 88.576 114.302 1.00 84.22 154 PRO D CA 1
ATOM 7303 C C . PRO D 4 154 ? 124.671 89.270 112.992 1.00 84.22 154 PRO D C 1
ATOM 7304 O O . PRO D 4 154 ? 125.514 89.253 112.085 1.00 84.22 154 PRO D O 1
ATOM 7308 N N . LEU D 4 155 ? 123.450 89.784 112.850 1.00 79.58 155 LEU D N 1
ATOM 7309 C CA . LEU D 4 155 ? 123.007 90.401 111.599 1.00 79.58 155 LEU D CA 1
ATOM 7310 C C . LEU D 4 155 ? 123.743 91.693 111.276 1.00 79.58 155 LEU D C 1
ATOM 7311 O O . LEU D 4 155 ? 123.882 92.033 110.094 1.00 79.58 155 LEU D O 1
ATOM 7316 N N . ALA D 4 156 ? 124.206 92.423 112.293 1.00 86.49 156 ALA D N 1
ATOM 7317 C CA . ALA D 4 156 ? 124.967 93.632 112.023 1.00 86.49 156 ALA D CA 1
ATOM 7318 C C . ALA D 4 156 ? 126.375 93.309 111.562 1.00 86.49 156 ALA D C 1
ATOM 7319 O O . ALA D 4 156 ? 126.874 93.918 110.609 1.00 86.49 156 ALA D O 1
ATOM 7321 N N . ILE D 4 157 ? 127.034 92.365 112.243 1.00 93.49 157 ILE D N 1
ATOM 7322 C CA . ILE D 4 157 ? 128.403 91.995 111.903 1.00 93.49 157 ILE D CA 1
ATOM 7323 C C . ILE D 4 157 ? 128.506 91.227 110.584 1.00 93.49 157 ILE D C 1
ATOM 7324 O O . ILE D 4 157 ? 129.601 91.138 110.019 1.00 93.49 157 ILE D O 1
ATOM 7329 N N . LEU D 4 158 ? 127.420 90.573 110.134 1.00 90.18 158 LEU D N 1
ATOM 7330 C CA . LEU D 4 158 ? 127.461 89.788 108.898 1.00 90.18 158 LEU D CA 1
ATOM 7331 C C . LEU D 4 158 ? 127.657 90.613 107.627 1.00 90.18 158 LEU D C 1
ATOM 7332 O O . LEU D 4 158 ? 128.301 90.139 106.682 1.00 90.18 158 LEU D O 1
ATOM 7337 N N . LYS D 4 159 ? 127.118 91.834 107.569 1.00 95.82 159 LYS D N 1
ATOM 7338 C CA . LYS D 4 159 ? 127.544 92.767 106.534 1.00 95.82 159 LYS D CA 1
ATOM 7339 C C . LYS D 4 159 ? 128.986 93.223 106.718 1.00 95.82 159 LYS D C 1
ATOM 7340 O O . LYS D 4 159 ? 129.690 93.476 105.736 1.00 95.82 159 LYS D O 1
ATOM 7346 N N . GLY D 4 160 ? 129.433 93.334 107.967 1.00 106.30 160 GLY D N 1
ATOM 7347 C CA . GLY D 4 160 ? 130.755 93.809 108.314 1.00 106.30 160 GLY D CA 1
ATOM 7348 C C . GLY D 4 160 ? 130.886 95.317 108.361 1.00 106.30 160 GLY D C 1
ATOM 7349 O O . GLY D 4 160 ? 131.969 95.816 108.686 1.00 106.30 160 GLY D O 1
ATOM 7350 N N . ASN D 4 161 ? 129.806 96.064 108.062 1.00 112.23 161 ASN D N 1
ATOM 7351 C CA . ASN D 4 161 ? 129.854 97.508 107.888 1.00 112.23 161 ASN D CA 1
ATOM 7352 C C . ASN D 4 161 ? 129.827 98.287 109.190 1.00 112.23 161 ASN D C 1
ATOM 7353 O O . ASN D 4 161 ? 130.070 99.498 109.167 1.00 112.23 161 ASN D O 1
ATOM 7358 N N . GLU D 4 162 ? 129.565 97.630 110.330 1.00 112.71 162 GLU D N 1
ATOM 7359 C CA . GLU D 4 162 ? 129.090 98.365 111.486 1.00 112.71 162 GLU D CA 1
ATOM 7360 C C . GLU D 4 162 ? 130.105 98.240 112.609 1.00 112.71 162 GLU D C 1
ATOM 7361 O O . GLU D 4 162 ? 131.063 99.026 112.660 1.00 112.71 162 GLU D O 1
ATOM 7367 N N . ALA D 4 163 ? 129.859 97.368 113.598 1.00 118.65 163 ALA D N 1
ATOM 7368 C CA . ALA D 4 163 ? 130.717 97.232 114.773 1.00 118.65 163 ALA D CA 1
ATOM 7369 C C . ALA D 4 163 ? 132.120 96.719 114.450 1.00 118.65 163 ALA D C 1
ATOM 7370 O O . ALA D 4 163 ? 132.296 95.762 113.691 1.00 118.65 163 ALA D O 1
ATOM 7372 N N . THR D 4 164 ? 133.116 97.370 115.057 1.00 115.16 164 THR D N 1
ATOM 7373 C CA . THR D 4 164 ? 134.510 96.938 115.017 1.00 115.16 164 THR D CA 1
ATOM 7374 C C . THR D 4 164 ? 134.782 95.679 115.831 1.00 115.16 164 THR D C 1
ATOM 7375 O O . THR D 4 164 ? 135.778 94.995 115.577 1.00 115.16 164 THR D O 1
ATOM 7379 N N . GLY D 4 165 ? 133.926 95.369 116.794 1.00 113.72 165 GLY D N 1
ATOM 7380 C CA . GLY D 4 165 ? 134.188 94.484 117.906 1.00 113.72 165 GLY D CA 1
ATOM 7381 C C . GLY D 4 165 ? 133.985 93.022 117.649 1.00 113.72 165 GLY D C 1
ATOM 7382 O O . GLY D 4 165 ? 134.114 92.244 118.600 1.00 113.72 165 GLY D O 1
ATOM 7383 N N . ALA D 4 166 ? 133.609 92.670 116.415 1.00 115.07 166 ALA D N 1
ATOM 7384 C CA . ALA D 4 166 ? 132.990 91.392 116.078 1.00 115.07 166 ALA D CA 1
ATOM 7385 C C . ALA D 4 166 ? 133.880 90.171 116.296 1.00 115.07 166 ALA D C 1
ATOM 7386 O O . ALA D 4 166 ? 135.073 90.169 115.979 1.00 115.07 166 ALA D O 1
ATOM 7388 N N . ALA D 4 167 ? 133.248 89.129 116.825 1.00 114.62 167 ALA D N 1
ATOM 7389 C CA . ALA D 4 167 ? 133.765 87.769 116.932 1.00 114.62 167 ALA D CA 1
ATOM 7390 C C . ALA D 4 167 ? 132.495 86.946 117.089 1.00 114.62 167 ALA D C 1
ATOM 7391 O O . ALA D 4 167 ? 131.906 86.948 118.176 1.00 114.62 167 ALA D O 1
ATOM 7393 N N . ALA D 4 168 ? 132.048 86.335 115.982 1.00 108.14 168 ALA D N 1
ATOM 7394 C CA . ALA D 4 168 ? 130.707 85.763 115.873 1.00 108.14 168 ALA D CA 1
ATOM 7395 C C . ALA D 4 168 ? 130.551 84.533 116.763 1.00 108.14 168 ALA D C 1
ATOM 7396 O O . ALA D 4 168 ? 131.529 83.815 116.990 1.00 108.14 168 ALA D O 1
ATOM 7398 N N . PRO D 4 169 ? 129.371 84.350 117.379 1.00 110.92 169 PRO D N 1
ATOM 7399 C CA . PRO D 4 169 ? 129.089 83.095 118.091 1.00 110.92 169 PRO D CA 1
ATOM 7400 C C . PRO D 4 169 ? 129.087 81.882 117.171 1.00 110.92 169 PRO D C 1
ATOM 7401 O O . PRO D 4 169 ? 128.757 81.970 115.991 1.00 110.92 169 PRO D O 1
ATOM 7405 N N . ASP D 4 170 ? 129.551 80.763 117.735 1.00 117.08 170 ASP D N 1
ATOM 7406 C CA . ASP D 4 170 ? 129.515 79.465 117.073 1.00 117.08 170 ASP D CA 1
ATOM 7407 C C . ASP D 4 170 ? 128.073 79.019 116.852 1.00 117.08 170 ASP D C 1
ATOM 7408 O O . ASP D 4 170 ? 127.170 79.397 117.598 1.00 117.08 170 ASP D O 1
ATOM 7413 N N . LEU D 4 171 ? 127.873 78.303 115.736 1.00 115.75 171 LEU D N 1
ATOM 7414 C CA . LEU D 4 171 ? 126.549 78.024 115.177 1.00 115.75 171 LEU D CA 1
ATOM 7415 C C . LEU D 4 171 ? 125.667 77.152 116.072 1.00 115.75 171 LEU D C 1
ATOM 7416 O O . LEU D 4 171 ? 124.439 77.277 116.030 1.00 115.75 171 LEU D O 1
ATOM 7421 N N . MET D 4 172 ? 126.266 76.275 116.887 1.00 119.39 172 MET D N 1
ATOM 7422 C CA . MET D 4 172 ? 125.502 75.551 117.904 1.00 119.39 172 MET D CA 1
ATOM 7423 C C . MET D 4 172 ? 124.957 76.441 119.022 1.00 119.39 172 MET D C 1
ATOM 7424 O O . MET D 4 172 ? 123.969 76.064 119.663 1.00 119.39 172 MET D O 1
ATOM 7429 N N . SER D 4 173 ? 125.639 77.556 119.338 1.00 115.57 173 SER D N 1
ATOM 7430 C CA . SER D 4 173 ? 125.229 78.408 120.460 1.00 115.57 173 SER D CA 1
ATOM 7431 C C . SER D 4 173 ? 123.918 79.151 120.239 1.00 115.57 173 SER D C 1
ATOM 7432 O O . SER D 4 173 ? 123.293 79.561 121.227 1.00 115.57 173 SER D O 1
ATOM 7435 N N . VAL D 4 174 ? 123.524 79.324 118.973 1.00 107.39 174 VAL D N 1
ATOM 7436 C CA . VAL D 4 174 ? 122.271 80.060 118.622 1.00 107.39 174 VAL D CA 1
ATOM 7437 C C . VAL D 4 174 ? 121.052 79.200 118.978 1.00 107.39 174 VAL D C 1
ATOM 7438 O O . VAL D 4 174 ? 120.054 79.767 119.465 1.00 107.39 174 VAL D O 1
ATOM 7442 N N . PHE D 4 175 ? 121.142 77.886 118.751 1.00 109.67 175 PHE D N 1
ATOM 7443 C CA . PHE D 4 175 ? 120.017 76.957 119.038 1.00 109.67 175 PHE D CA 1
ATOM 7444 C C . PHE D 4 175 ? 119.701 76.973 120.538 1.00 109.67 175 PHE D C 1
ATOM 7445 O O . PHE D 4 175 ? 118.510 76.947 120.902 1.00 109.67 175 PHE D O 1
ATOM 7453 N N . ILE D 4 176 ? 120.742 77.018 121.375 1.00 112.89 176 ILE D N 1
ATOM 7454 C CA . ILE D 4 176 ? 120.562 77.027 122.858 1.00 112.89 176 ILE D CA 1
ATOM 7455 C C . ILE D 4 176 ? 119.791 78.290 123.258 1.00 112.89 176 ILE D C 1
ATOM 7456 O O . ILE D 4 176 ? 118.918 78.192 124.142 1.00 112.89 176 ILE D O 1
ATOM 7461 N N . GLY D 4 177 ? 120.106 79.427 122.628 1.00 99.61 177 GLY D N 1
ATOM 7462 C CA . GLY D 4 177 ? 119.429 80.702 122.935 1.00 99.61 177 GLY D CA 1
ATOM 7463 C C . GLY D 4 177 ? 120.383 81.704 123.561 1.00 99.61 177 GLY D C 1
ATOM 7464 O O . GLY D 4 177 ? 119.944 82.830 123.866 1.00 99.61 177 GLY D O 1
ATOM 7465 N N . HIS D 4 178 ? 121.644 81.302 123.749 1.00 97.49 178 HIS D N 1
ATOM 7466 C CA . HIS D 4 178 ? 122.667 82.172 124.339 1.00 97.49 178 HIS D CA 1
ATOM 7467 C C . HIS D 4 178 ? 122.922 83.461 123.545 1.00 97.49 178 HIS D C 1
ATOM 7468 O O . HIS D 4 178 ? 123.541 84.379 124.092 1.00 97.49 178 HIS D O 1
ATOM 7475 N N . VAL D 4 179 ? 122.593 83.497 122.249 1.00 90.23 179 VAL D N 1
ATOM 7476 C CA . VAL D 4 179 ? 122.728 84.706 121.436 1.00 90.23 179 VAL D CA 1
ATOM 7477 C C . VAL D 4 179 ? 121.776 85.796 121.936 1.00 90.23 179 VAL D C 1
ATOM 7478 O O . VAL D 4 179 ? 120.654 85.516 122.372 1.00 90.23 179 VAL D O 1
ATOM 7482 N N . GLY D 4 180 ? 122.249 87.056 121.916 1.00 84.24 180 GLY D N 1
ATOM 7483 C CA . GLY D 4 180 ? 121.439 88.185 122.303 1.00 84.24 180 GLY D CA 1
ATOM 7484 C C . GLY D 4 180 ? 120.527 88.633 121.190 1.00 84.24 180 GLY D C 1
ATOM 7485 O O . GLY D 4 180 ? 120.538 88.103 120.081 1.00 84.24 180 GLY D O 1
ATOM 7486 N N . GLY D 4 181 ? 119.752 89.658 121.480 1.00 77.17 181 GLY D N 1
ATOM 7487 C CA . GLY D 4 181 ? 118.537 89.928 120.746 1.00 77.17 181 GLY D CA 1
ATOM 7488 C C . GLY D 4 181 ? 117.296 89.448 121.480 1.00 77.17 181 GLY D C 1
ATOM 7489 O O . GLY D 4 181 ? 117.341 88.987 122.619 1.00 77.17 181 GLY D O 1
ATOM 7490 N N . CYS D 4 182 ? 116.166 89.605 120.796 1.00 66.84 182 CYS D N 1
ATOM 7491 C CA . CYS D 4 182 ? 114.804 89.602 121.325 1.00 66.84 182 CYS D CA 1
ATOM 7492 C C . CYS D 4 182 ? 114.300 88.239 121.783 1.00 66.84 182 CYS D C 1
ATOM 7493 O O . CYS D 4 182 ? 114.812 87.209 121.329 1.00 66.84 182 CYS D O 1
ATOM 7496 N N . ILE D 4 183 ? 113.303 88.265 122.686 1.00 61.85 183 ILE D N 1
ATOM 7497 C CA . ILE D 4 183 ? 112.969 87.233 123.673 1.00 61.85 183 ILE D CA 1
ATOM 7498 C C . ILE D 4 183 ? 112.590 85.883 123.059 1.00 61.85 183 ILE D C 1
ATOM 7499 O O . ILE D 4 183 ? 112.921 84.832 123.623 1.00 61.85 183 ILE D O 1
ATOM 7504 N N . GLY D 4 184 ? 112.031 85.865 121.857 1.00 62.42 184 GLY D N 1
ATOM 7505 C CA . GLY D 4 184 ? 111.614 84.581 121.325 1.00 62.42 184 GLY D CA 1
ATOM 7506 C C . GLY D 4 184 ? 112.532 83.931 120.311 1.00 62.42 184 GLY D C 1
ATOM 7507 O O . GLY D 4 184 ? 112.778 82.723 120.348 1.00 62.42 184 GLY D O 1
ATOM 7508 N N . GLU D 4 185 ? 113.019 84.776 119.404 1.00 71.28 185 GLU D N 1
ATOM 7509 C CA . GLU D 4 185 ? 113.600 84.395 118.117 1.00 71.28 185 GLU D CA 1
ATOM 7510 C C . GLU D 4 185 ? 114.894 83.631 118.229 1.00 71.28 185 GLU D C 1
ATOM 7511 O O . GLU D 4 185 ? 115.260 82.920 117.284 1.00 71.28 185 GLU D O 1
ATOM 7517 N N . THR D 4 186 ? 115.646 83.872 119.306 1.00 84.12 186 THR D N 1
ATOM 7518 C CA . THR D 4 186 ? 116.915 83.191 119.513 1.00 84.12 186 THR D CA 1
ATOM 7519 C C . THR D 4 186 ? 116.745 81.695 119.718 1.00 84.12 186 THR D C 1
ATOM 7520 O O . THR D 4 186 ? 117.511 80.922 119.156 1.00 84.12 186 THR D O 1
ATOM 7524 N N . SER D 4 187 ? 115.654 81.258 120.338 1.00 76.93 187 SER D N 1
ATOM 7525 C CA . SER D 4 187 ? 115.478 79.832 120.612 1.00 76.93 187 SER D CA 1
ATOM 7526 C C . SER D 4 187 ? 114.815 79.135 119.425 1.00 76.93 187 SER D C 1
ATOM 7527 O O . SER D 4 187 ? 113.646 78.752 119.474 1.00 76.93 187 SER D O 1
ATOM 7530 N N . ALA D 4 188 ? 115.590 79.011 118.338 1.00 77.18 188 ALA D N 1
ATOM 7531 C CA . ALA D 4 188 ? 115.102 78.464 117.075 1.00 77.18 188 ALA D CA 1
ATOM 7532 C C . ALA D 4 188 ? 114.745 76.982 117.147 1.00 77.18 188 ALA D C 1
ATOM 7533 O O . ALA D 4 188 ? 113.891 76.529 116.375 1.00 77.18 188 ALA D O 1
ATOM 7535 N N . LEU D 4 189 ? 115.376 76.217 118.045 1.00 82.53 189 LEU D N 1
ATOM 7536 C CA . LEU D 4 189 ? 115.061 74.792 118.132 1.00 82.53 189 LEU D CA 1
ATOM 7537 C C . LEU D 4 189 ? 113.723 74.530 118.805 1.00 82.53 189 LEU D C 1
ATOM 7538 O O . LEU D 4 189 ? 112.957 73.672 118.359 1.00 82.53 189 LEU D O 1
ATOM 7543 N N . ALA D 4 190 ? 113.450 75.207 119.919 1.00 73.51 190 ALA D N 1
ATOM 7544 C CA . ALA D 4 190 ? 112.121 75.108 120.513 1.00 73.51 190 ALA D CA 1
ATOM 7545 C C . ALA D 4 190 ? 111.032 75.781 119.669 1.00 73.51 190 ALA D C 1
ATOM 7546 O O . ALA D 4 190 ? 109.857 75.399 119.769 1.00 73.51 190 ALA D O 1
ATOM 7548 N N . LEU D 4 191 ? 111.377 76.798 118.868 1.00 68.14 191 LEU D N 1
ATOM 7549 C CA . LEU D 4 191 ? 110.436 77.282 117.863 1.00 68.14 191 LEU D CA 1
ATOM 7550 C C . LEU D 4 191 ? 110.171 76.263 116.764 1.00 68.14 191 LEU D C 1
ATOM 7551 O O . LEU D 4 191 ? 109.044 76.185 116.255 1.00 68.14 191 LEU D O 1
ATOM 7556 N N . LEU D 4 192 ? 111.177 75.448 116.409 1.00 70.88 192 LEU D N 1
ATOM 7557 C CA . LEU D 4 192 ? 110.928 74.276 115.574 1.00 70.88 192 LEU D CA 1
ATOM 7558 C C . LEU D 4 192 ? 110.085 73.218 116.283 1.00 70.88 192 LEU D C 1
ATOM 7559 O O . LEU D 4 192 ? 109.307 72.521 115.619 1.00 70.88 192 LEU D O 1
ATOM 7564 N N . ILE D 4 193 ? 110.222 73.090 117.615 1.00 71.85 193 ILE D N 1
ATOM 7565 C CA . ILE D 4 193 ? 109.362 72.187 118.387 1.00 71.85 193 ILE D CA 1
ATOM 7566 C C . ILE D 4 193 ? 107.907 72.666 118.392 1.00 71.85 193 ILE D C 1
ATOM 7567 O O . ILE D 4 193 ? 106.969 71.865 118.225 1.00 71.85 193 ILE D O 1
ATOM 7572 N N . GLY D 4 194 ? 107.710 73.989 118.377 1.00 66.59 194 GLY D N 1
ATOM 7573 C CA . GLY D 4 194 ? 106.356 74.505 118.274 1.00 66.59 194 GLY D CA 1
ATOM 7574 C C . GLY D 4 194 ? 105.749 74.444 116.886 1.00 66.59 194 GLY D C 1
ATOM 7575 O O . GLY D 4 194 ? 104.554 74.151 116.753 1.00 66.59 194 GLY D O 1
ATOM 7576 N N . GLY D 4 195 ? 106.569 74.564 115.843 1.00 63.49 195 GLY D N 1
ATOM 7577 C CA . GLY D 4 195 ? 106.038 74.365 114.506 1.00 63.49 195 GLY D CA 1
ATOM 7578 C C . GLY D 4 195 ? 105.840 72.913 114.140 1.00 63.49 195 GLY D C 1
ATOM 7579 O O . GLY D 4 195 ? 104.929 72.586 113.371 1.00 63.49 195 GLY D O 1
ATOM 7580 N N . ALA D 4 196 ? 106.661 72.024 114.708 1.00 69.48 196 ALA D N 1
ATOM 7581 C CA . ALA D 4 196 ? 106.430 70.589 114.617 1.00 69.48 196 ALA D CA 1
ATOM 7582 C C . ALA D 4 196 ? 105.184 70.148 115.366 1.00 69.48 196 ALA D C 1
ATOM 7583 O O . ALA D 4 196 ? 104.591 69.125 115.005 1.00 69.48 196 ALA D O 1
ATOM 7585 N N . TYR D 4 197 ? 104.800 70.857 116.432 1.00 65.21 197 TYR D N 1
ATOM 7586 C CA . TYR D 4 197 ? 103.499 70.565 117.018 1.00 65.21 197 TYR D CA 1
ATOM 7587 C C . TYR D 4 197 ? 102.364 71.083 116.146 1.00 65.21 197 TYR D C 1
ATOM 7588 O O . TYR D 4 197 ? 101.349 70.392 115.985 1.00 65.21 197 TYR D O 1
ATOM 7597 N N . LEU D 4 198 ? 102.508 72.318 115.620 1.00 61.20 198 LEU D N 1
ATOM 7598 C CA . LEU D 4 198 ? 101.449 72.949 114.826 1.00 61.20 198 LEU D CA 1
ATOM 7599 C C . LEU D 4 198 ? 101.149 72.248 113.508 1.00 61.20 198 LEU D C 1
ATOM 7600 O O . LEU D 4 198 ? 100.002 72.291 113.049 1.00 61.20 198 LEU D O 1
ATOM 7605 N N . PHE D 4 199 ? 102.159 71.650 112.870 1.00 70.29 199 PHE D N 1
ATOM 7606 C CA . PHE D 4 199 ? 101.893 70.869 111.662 1.00 70.29 199 PHE D CA 1
ATOM 7607 C C . PHE D 4 199 ? 101.120 69.581 111.944 1.00 70.29 199 PHE D C 1
ATOM 7608 O O . PHE D 4 199 ? 100.402 69.096 111.063 1.00 70.29 199 PHE D O 1
ATOM 7616 N N . TYR D 4 200 ? 101.302 68.994 113.141 1.00 69.38 200 TYR D N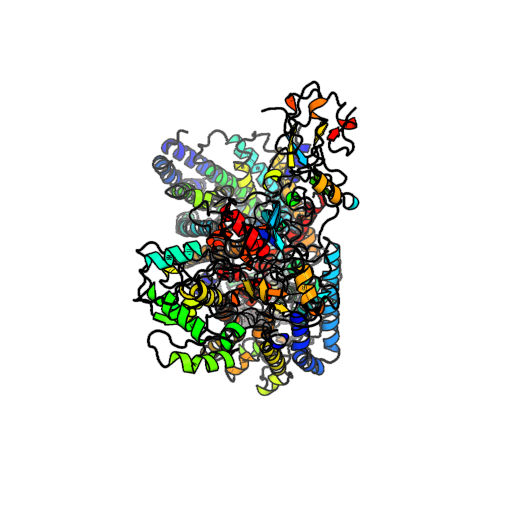 1
ATOM 7617 C CA . TYR D 4 200 ? 100.595 67.773 113.540 1.00 69.38 200 TYR D CA 1
ATOM 7618 C C . TYR D 4 200 ? 99.095 67.989 113.712 1.00 69.38 200 TYR D C 1
ATOM 7619 O O . TYR D 4 200 ? 98.302 67.077 113.445 1.00 69.38 200 TYR D O 1
ATOM 7628 N N . LYS D 4 201 ? 98.684 69.191 114.095 1.00 67.32 201 LYS D N 1
ATOM 7629 C CA . LYS D 4 201 ? 97.268 69.498 114.220 1.00 67.32 201 LYS D CA 1
ATOM 7630 C C . LYS D 4 201 ? 96.628 69.925 112.908 1.00 67.32 201 LYS D C 1
ATOM 7631 O O . LYS D 4 201 ? 95.413 70.158 112.912 1.00 67.32 201 LYS D O 1
ATOM 7637 N N . HIS D 4 202 ? 97.439 70.069 111.835 1.00 67.19 202 HIS D N 1
ATOM 7638 C CA . HIS D 4 202 ? 97.080 70.614 110.508 1.00 67.19 202 HIS D CA 1
ATOM 7639 C C . HIS D 4 202 ? 96.514 72.034 110.633 1.00 67.19 202 HIS D C 1
ATOM 7640 O O . HIS D 4 202 ? 95.522 72.397 109.999 1.00 67.19 202 HIS D O 1
ATOM 7647 N N . ILE D 4 203 ? 97.103 72.820 111.540 1.00 59.32 203 ILE D N 1
ATOM 7648 C CA . ILE D 4 203 ? 96.825 74.251 111.596 1.00 59.32 203 ILE D CA 1
ATOM 7649 C C . ILE D 4 203 ? 97.304 74.976 110.340 1.00 59.32 203 ILE D C 1
ATOM 7650 O O . ILE D 4 203 ? 96.594 75.839 109.820 1.00 59.32 203 ILE D O 1
ATOM 7655 N N . ILE D 4 204 ? 98.395 74.536 109.720 1.00 59.34 204 ILE D N 1
ATOM 7656 C CA . ILE D 4 204 ? 98.985 75.341 108.652 1.00 59.34 204 ILE D CA 1
ATOM 7657 C C . ILE D 4 204 ? 99.690 74.419 107.658 1.00 59.34 204 ILE D C 1
ATOM 7658 O O . ILE D 4 204 ? 100.263 73.391 108.027 1.00 59.34 204 ILE D O 1
ATOM 7663 N N . ASP D 4 205 ? 99.597 74.779 106.381 1.00 63.55 205 ASP D N 1
ATOM 7664 C CA . ASP D 4 205 ? 100.262 74.107 105.282 1.00 63.55 205 ASP D CA 1
ATOM 7665 C C . ASP D 4 205 ? 101.755 74.395 105.284 1.00 63.55 205 ASP D C 1
ATOM 7666 O O . ASP D 4 205 ? 102.212 75.427 105.775 1.00 63.55 205 ASP D O 1
ATOM 7671 N N . TRP D 4 206 ? 102.515 73.455 104.710 1.00 60.09 206 TRP D N 1
ATOM 7672 C CA . TRP D 4 206 ? 103.948 73.602 104.443 1.00 60.09 206 TRP D CA 1
ATOM 7673 C C . TRP D 4 206 ? 104.266 74.629 103.350 1.00 60.09 206 TRP D C 1
ATOM 7674 O O . TRP D 4 206 ? 105.444 75.002 103.193 1.00 60.09 206 TRP D O 1
ATOM 7685 N N . ARG D 4 207 ? 103.265 74.999 102.544 1.00 55.69 207 ARG D N 1
ATOM 7686 C CA . ARG D 4 207 ? 103.415 75.818 101.351 1.00 55.69 207 ARG D CA 1
ATOM 7687 C C . ARG D 4 207 ? 103.888 77.252 101.627 1.00 55.69 207 ARG D C 1
ATOM 7688 O O . ARG D 4 207 ? 104.421 77.893 100.716 1.00 55.69 207 ARG D O 1
ATOM 7696 N N . ILE D 4 208 ? 103.666 77.805 102.823 1.00 55.62 208 ILE D N 1
ATOM 7697 C CA . ILE D 4 208 ? 104.386 79.048 103.162 1.00 55.62 208 ILE D CA 1
ATOM 7698 C C . ILE D 4 208 ? 105.800 78.828 103.738 1.00 55.62 208 ILE D C 1
ATOM 7699 O O . ILE D 4 208 ? 106.725 79.368 103.081 1.00 55.62 208 ILE D O 1
ATOM 7704 N N . PRO D 4 209 ? 106.035 78.155 104.931 1.00 58.93 209 PRO D N 1
ATOM 7705 C CA . PRO D 4 209 ? 107.405 78.072 105.495 1.00 58.93 209 PRO D CA 1
ATOM 7706 C C . PRO D 4 209 ? 108.485 77.426 104.648 1.00 58.93 209 PRO D C 1
ATOM 7707 O O . PRO D 4 209 ? 109.630 77.903 104.693 1.00 58.93 209 PRO D O 1
ATOM 7711 N N . VAL D 4 210 ? 108.119 76.419 103.832 1.00 59.55 210 VAL D N 1
ATOM 7712 C CA . VAL D 4 210 ? 109.122 75.693 103.060 1.00 59.55 210 VAL D CA 1
ATOM 7713 C C . VAL D 4 210 ? 109.638 76.546 101.909 1.00 59.55 210 VAL D C 1
ATOM 7714 O O . VAL D 4 210 ? 110.859 76.689 101.735 1.00 59.55 210 VAL D O 1
ATOM 7718 N N . SER D 4 211 ? 108.722 77.206 101.185 1.00 60.71 211 SER D N 1
ATOM 7719 C CA . SER D 4 211 ? 109.105 78.137 100.128 1.00 60.71 211 SER D CA 1
ATOM 7720 C C . SER D 4 211 ? 109.812 79.392 100.625 1.00 60.71 211 SER D C 1
ATOM 7721 O O . SER D 4 211 ? 110.756 79.842 99.964 1.00 60.71 211 SER D O 1
ATOM 7724 N N . PHE D 4 212 ? 109.469 79.893 101.825 1.00 58.95 212 PHE D N 1
ATOM 7725 C CA . PHE D 4 212 ? 110.099 81.137 102.278 1.00 58.95 212 PHE D CA 1
ATOM 7726 C C . PHE D 4 212 ? 111.505 80.896 102.818 1.00 58.95 212 PHE D C 1
ATOM 7727 O O . PHE D 4 212 ? 112.434 81.656 102.481 1.00 58.95 212 PHE D O 1
ATOM 7735 N N . ILE D 4 213 ? 111.678 79.826 103.616 1.00 65.72 213 ILE D N 1
ATOM 7736 C CA . ILE D 4 213 ? 112.992 79.412 104.102 1.00 65.72 213 ILE D CA 1
ATOM 7737 C C . ILE D 4 213 ? 113.893 78.962 102.958 1.00 65.72 213 ILE D C 1
ATOM 7738 O O . ILE D 4 213 ? 115.089 79.302 102.933 1.00 65.72 213 ILE D O 1
ATOM 7743 N N . GLY D 4 214 ? 113.292 78.362 101.913 1.00 68.72 214 GLY D N 1
ATOM 7744 C CA . GLY D 4 214 ? 114.057 77.983 100.741 1.00 68.72 214 GLY D CA 1
ATOM 7745 C C . GLY D 4 214 ? 114.532 79.147 99.892 1.00 68.72 214 GLY D C 1
ATOM 7746 O O . GLY D 4 214 ? 115.692 79.156 99.480 1.00 68.72 214 GLY D O 1
ATOM 7747 N N . THR D 4 215 ? 113.716 80.208 99.753 1.00 67.91 215 THR D N 1
ATOM 7748 C CA . THR D 4 215 ? 114.182 81.314 98.910 1.00 67.91 215 THR D CA 1
ATOM 7749 C C . THR D 4 215 ? 115.197 82.219 99.617 1.00 67.91 215 THR D C 1
ATOM 7750 O O . THR D 4 215 ? 116.136 82.702 98.954 1.00 67.91 215 THR D O 1
ATOM 7754 N N . THR D 4 216 ? 115.057 82.456 100.941 1.00 72.51 216 THR D N 1
ATOM 7755 C CA . THR D 4 216 ? 116.137 83.177 101.611 1.00 72.51 216 THR D CA 1
ATOM 7756 C C . THR D 4 216 ? 117.412 82.343 101.761 1.00 72.51 216 THR D C 1
ATOM 7757 O O . THR D 4 216 ? 118.499 82.930 101.792 1.00 72.51 216 THR D O 1
ATOM 7761 N N . PHE D 4 217 ? 117.315 80.994 101.818 1.00 80.08 217 PHE D N 1
ATOM 7762 C CA . PHE D 4 217 ? 118.516 80.165 101.734 1.00 80.08 217 PHE D CA 1
ATOM 7763 C C . PHE D 4 217 ? 119.200 80.230 100.366 1.00 80.08 217 PHE D C 1
ATOM 7764 O O . PHE D 4 217 ? 120.442 80.218 100.317 1.00 80.08 217 PHE D O 1
ATOM 7772 N N . ILE D 4 218 ? 118.429 80.391 99.274 1.00 82.47 218 ILE D N 1
ATOM 7773 C CA . ILE D 4 218 ? 119.050 80.562 97.954 1.00 82.47 218 ILE D CA 1
ATOM 7774 C C . ILE D 4 218 ? 119.714 81.932 97.831 1.00 82.47 218 ILE D C 1
ATOM 7775 O O . ILE D 4 218 ? 120.837 82.035 97.305 1.00 82.47 218 ILE D O 1
ATOM 7780 N N . PHE D 4 219 ? 119.072 82.984 98.380 1.00 80.68 219 PHE D N 1
ATOM 7781 C CA . PHE D 4 219 ? 119.670 84.322 98.333 1.00 80.68 219 PHE D CA 1
ATOM 7782 C C . PHE D 4 219 ? 120.917 84.481 99.209 1.00 80.68 219 PHE D C 1
ATOM 7783 O O . PHE D 4 219 ? 121.870 85.151 98.788 1.00 80.68 219 PHE D O 1
ATOM 7791 N N . THR D 4 220 ? 120.957 83.721 100.308 1.00 92.56 220 THR D N 1
ATOM 7792 C CA . THR D 4 220 ? 122.120 83.718 101.233 1.00 92.56 220 THR D CA 1
ATOM 7793 C C . THR D 4 220 ? 123.204 82.764 100.708 1.00 92.56 220 THR D C 1
ATOM 7794 O O . THR D 4 220 ? 124.337 82.841 101.222 1.00 92.56 220 THR D O 1
ATOM 7798 N N . ALA D 4 221 ? 122.875 81.890 99.746 1.00 100.64 221 ALA D N 1
ATOM 7799 C CA . ALA D 4 221 ? 123.877 80.978 99.214 1.00 100.64 221 ALA D CA 1
ATOM 7800 C C . ALA D 4 221 ? 124.576 81.565 98.001 1.00 100.64 221 ALA D C 1
ATOM 7801 O O . ALA D 4 221 ? 125.800 81.442 97.870 1.00 100.64 221 ALA D O 1
ATOM 7803 N N . ILE D 4 222 ? 123.809 82.139 97.066 1.00 105.14 222 ILE D N 1
ATOM 7804 C CA . ILE D 4 222 ? 124.449 82.915 96.008 1.00 105.14 222 ILE D CA 1
ATOM 7805 C C . ILE D 4 222 ? 125.107 84.202 96.541 1.00 105.14 222 ILE D C 1
ATOM 7806 O O . ILE D 4 222 ? 126.111 84.651 95.975 1.00 105.14 222 ILE D O 1
ATOM 7811 N N . ALA D 4 223 ? 124.572 84.825 97.615 1.00 103.14 223 ALA D N 1
ATOM 7812 C CA . ALA D 4 223 ? 125.301 85.902 98.287 1.00 103.14 223 ALA D CA 1
ATOM 7813 C C . ALA D 4 223 ? 126.574 85.428 98.982 1.00 103.14 223 ALA D C 1
ATOM 7814 O O . ALA D 4 223 ? 127.548 86.179 99.067 1.00 103.14 223 ALA D O 1
ATOM 7816 N N . GLY D 4 224 ? 126.578 84.201 99.493 1.00 106.90 224 GLY D N 1
ATOM 7817 C CA . GLY D 4 224 ? 127.760 83.615 100.087 1.00 106.90 224 GLY D CA 1
ATOM 7818 C C . GLY D 4 224 ? 128.041 84.021 101.523 1.00 106.90 224 GLY D C 1
ATOM 7819 O O . GLY D 4 224 ? 129.036 83.560 102.092 1.00 106.90 224 GLY D O 1
ATOM 7820 N N . ARG D 4 225 ? 127.172 84.810 102.152 1.00 98.97 225 ARG D N 1
ATOM 7821 C CA . ARG D 4 225 ? 127.589 85.556 103.330 1.00 98.97 225 ARG D CA 1
ATOM 7822 C C . ARG D 4 225 ? 127.416 84.796 104.637 1.00 98.97 225 ARG D C 1
ATOM 7823 O O . ARG D 4 225 ? 126.329 84.776 105.215 1.00 98.97 225 ARG D O 1
ATOM 7831 N N . GLY D 4 226 ? 128.482 84.160 105.096 1.00 103.95 226 GLY D N 1
ATOM 7832 C CA . GLY D 4 226 ? 128.522 83.603 106.433 1.00 103.95 226 GLY D CA 1
ATOM 7833 C C . GLY D 4 226 ? 129.649 82.608 106.546 1.00 103.95 226 GLY D C 1
ATOM 7834 O O . GLY D 4 226 ? 130.327 82.290 105.568 1.00 103.95 226 GLY D O 1
ATOM 7835 N N . SER D 4 227 ? 129.872 82.142 107.785 1.00 109.00 227 SER D N 1
ATOM 7836 C CA . SER D 4 227 ? 130.739 80.980 107.996 1.00 109.00 227 SER D CA 1
ATOM 7837 C C . SER D 4 227 ? 130.163 79.707 107.384 1.00 109.00 227 SER D C 1
ATOM 7838 O O . SER D 4 227 ? 130.919 78.835 106.937 1.00 109.00 227 SER D O 1
ATOM 7841 N N . SER D 4 228 ? 128.842 79.594 107.338 1.00 99.67 228 SER D N 1
ATOM 7842 C CA . SER D 4 228 ? 128.086 78.708 106.476 1.00 99.67 228 SER D CA 1
ATOM 7843 C C . SER D 4 228 ? 126.942 79.527 105.897 1.00 99.67 228 SER D C 1
ATOM 7844 O O . SER D 4 228 ? 126.563 80.546 106.487 1.00 99.67 228 SER D O 1
ATOM 7847 N N . PRO D 4 229 ? 126.435 79.164 104.709 1.00 97.52 229 PRO D N 1
ATOM 7848 C CA . PRO D 4 229 ? 125.126 79.687 104.271 1.00 97.52 229 PRO D CA 1
ATOM 7849 C C . PRO D 4 229 ? 123.954 79.355 105.192 1.00 97.52 229 PRO D C 1
ATOM 7850 O O . PRO D 4 229 ? 123.005 80.144 105.262 1.00 97.52 229 PRO D O 1
ATOM 7854 N N . VAL D 4 230 ? 123.988 78.191 105.854 1.00 86.43 230 VAL D N 1
ATOM 7855 C CA . VAL D 4 230 ? 122.919 77.694 106.724 1.00 86.43 230 VAL D CA 1
ATOM 7856 C C . VAL D 4 230 ? 122.707 78.568 107.966 1.00 86.43 230 VAL D C 1
ATOM 7857 O O . VAL D 4 230 ? 121.590 78.626 108.502 1.00 86.43 230 VAL D O 1
ATOM 7861 N N . TYR D 4 231 ? 123.761 79.269 108.420 1.00 92.94 231 TYR D N 1
ATOM 7862 C CA . TYR D 4 231 ? 123.772 80.041 109.671 1.00 92.94 231 TYR D CA 1
ATOM 7863 C C . TYR D 4 231 ? 122.805 81.231 109.676 1.00 92.94 231 TYR D C 1
ATOM 7864 O O . TYR D 4 231 ? 122.314 81.616 110.748 1.00 92.94 231 TYR D O 1
ATOM 7873 N N . GLU D 4 232 ? 122.525 81.815 108.506 1.00 85.41 232 GLU D N 1
ATOM 7874 C CA . GLU D 4 232 ? 121.567 82.914 108.404 1.00 85.41 232 GLU D CA 1
ATOM 7875 C C . GLU D 4 232 ? 120.123 82.529 108.715 1.00 85.41 232 GLU D C 1
ATOM 7876 O O . GLU D 4 232 ? 119.347 83.392 109.136 1.00 85.41 232 GLU D O 1
ATOM 7882 N N . LEU D 4 233 ? 119.728 81.272 108.427 1.00 81.16 233 LEU D N 1
ATOM 7883 C CA . LEU D 4 233 ? 118.346 80.840 108.648 1.00 81.16 233 LEU D CA 1
ATOM 7884 C C . LEU D 4 233 ? 117.936 80.786 110.112 1.00 81.16 233 LEU D C 1
ATOM 7885 O O . LEU D 4 233 ? 116.772 81.043 110.428 1.00 81.16 233 LEU D O 1
ATOM 7890 N N . PHE D 4 234 ? 118.857 80.456 111.015 1.00 88.39 234 PHE D N 1
ATOM 7891 C CA . PHE D 4 234 ? 118.543 80.547 112.430 1.00 88.39 234 PHE D CA 1
ATOM 7892 C C . PHE D 4 234 ? 118.784 81.924 113.004 1.00 88.39 234 PHE D C 1
ATOM 7893 O O . PHE D 4 234 ? 118.307 82.209 114.108 1.00 88.39 234 PHE D O 1
ATOM 7901 N N . ALA D 4 235 ? 119.535 82.754 112.289 1.00 80.92 235 ALA D N 1
ATOM 7902 C CA . ALA D 4 235 ? 119.803 84.116 112.716 1.00 80.92 235 ALA D CA 1
ATOM 7903 C C . ALA D 4 235 ? 118.557 84.971 112.595 1.00 80.92 235 ALA D C 1
ATOM 7904 O O . ALA D 4 235 ? 117.805 84.852 111.624 1.00 80.92 235 ALA D O 1
ATOM 7906 N N . GLY D 4 236 ? 118.377 85.876 113.548 1.00 74.20 236 GLY D N 1
ATOM 7907 C CA . GLY D 4 236 ? 117.305 86.837 113.437 1.00 74.20 236 GLY D CA 1
ATOM 7908 C C . GLY D 4 236 ? 115.912 86.301 113.718 1.00 74.20 236 GLY D C 1
ATOM 7909 O O . GLY D 4 236 ? 115.708 85.211 114.259 1.00 74.20 236 GLY D O 1
ATOM 7910 N N . GLY D 4 237 ? 114.940 87.099 113.305 1.00 66.93 237 GLY D N 1
ATOM 7911 C CA . GLY D 4 237 ? 113.527 86.830 113.433 1.00 66.93 237 GLY D CA 1
ATOM 7912 C C . GLY D 4 237 ? 112.930 85.990 112.330 1.00 66.93 237 GLY D C 1
ATOM 7913 O O . GLY D 4 237 ? 111.705 85.818 112.316 1.00 66.93 237 GLY D O 1
ATOM 7914 N N . LEU D 4 238 ? 113.757 85.570 111.364 1.00 63.16 238 LEU D N 1
ATOM 7915 C CA . LEU D 4 238 ? 113.294 84.843 110.187 1.00 63.16 238 LEU D CA 1
ATOM 7916 C C . LEU D 4 238 ? 112.680 83.493 110.510 1.00 63.16 238 LEU D C 1
ATOM 7917 O O . LEU D 4 238 ? 111.794 83.037 109.780 1.00 63.16 238 LEU D O 1
ATOM 7922 N N . MET D 4 239 ? 113.154 82.814 111.554 1.00 64.56 239 MET D N 1
ATOM 7923 C CA . MET D 4 239 ? 112.444 81.621 111.986 1.00 64.56 239 MET D CA 1
ATOM 7924 C C . MET D 4 239 ? 111.065 81.899 112.595 1.00 64.56 239 MET D C 1
ATOM 7925 O O . MET D 4 239 ? 110.161 81.066 112.448 1.00 64.56 239 MET D O 1
ATOM 7930 N N . LEU D 4 240 ? 110.879 83.026 113.289 1.00 55.69 240 LEU D N 1
ATOM 7931 C CA . LEU D 4 240 ? 109.516 83.443 113.621 1.00 55.69 240 LEU D CA 1
ATOM 7932 C C . LEU D 4 240 ? 108.711 83.864 112.399 1.00 55.69 240 LEU D C 1
ATOM 7933 O O . LEU D 4 240 ? 107.503 83.621 112.345 1.00 55.69 240 LEU D O 1
ATOM 7938 N N . GLY D 4 241 ? 109.365 84.453 111.388 1.00 57.23 241 GLY D N 1
ATOM 7939 C CA . GLY D 4 241 ? 108.602 84.994 110.275 1.00 57.23 241 GLY D CA 1
ATOM 7940 C C . GLY D 4 241 ? 108.166 83.991 109.244 1.00 57.23 241 GLY D C 1
ATOM 7941 O O . GLY D 4 241 ? 107.269 84.291 108.452 1.00 57.23 241 GLY D O 1
ATOM 7942 N N . ALA D 4 242 ? 108.785 82.822 109.216 1.00 54.12 242 ALA D N 1
ATOM 7943 C CA . ALA D 4 242 ? 108.238 81.753 108.415 1.00 54.12 242 ALA D CA 1
ATOM 7944 C C . ALA D 4 242 ? 107.167 80.957 109.123 1.00 54.12 242 ALA D C 1
ATOM 7945 O O . ALA D 4 242 ? 106.492 80.166 108.468 1.00 54.12 242 ALA D O 1
ATOM 7947 N N . ILE D 4 243 ? 106.977 81.132 110.429 1.00 52.04 243 ILE D N 1
ATOM 7948 C CA . ILE D 4 243 ? 106.185 80.148 111.163 1.00 52.04 243 ILE D CA 1
ATOM 7949 C C . ILE D 4 243 ? 105.012 80.826 111.852 1.00 52.04 243 ILE D C 1
ATOM 7950 O O . ILE D 4 243 ? 103.861 80.449 111.630 1.00 52.04 243 ILE D O 1
ATOM 7955 N N . PHE D 4 244 ? 105.282 81.776 112.738 1.00 51.18 244 PHE D N 1
ATOM 7956 C CA . PHE D 4 244 ? 104.181 82.458 113.401 1.00 51.18 244 PHE D CA 1
ATOM 7957 C C . PHE D 4 244 ? 103.681 83.684 112.653 1.00 51.18 244 PHE D C 1
ATOM 7958 O O . PHE D 4 244 ? 102.510 84.013 112.779 1.00 51.18 244 PHE D O 1
ATOM 7966 N N . MET D 4 245 ? 104.501 84.370 111.865 1.00 52.22 245 MET D N 1
ATOM 7967 C CA . MET D 4 245 ? 104.138 85.731 111.443 1.00 52.22 245 MET D CA 1
ATOM 7968 C C . MET D 4 245 ? 103.368 85.763 110.126 1.00 52.22 245 MET D C 1
ATOM 7969 O O . MET D 4 245 ? 102.216 86.199 110.094 1.00 52.22 245 MET D O 1
ATOM 7974 N N . ALA D 4 246 ? 104.022 85.372 109.021 1.00 47.19 246 ALA D N 1
ATOM 7975 C CA . ALA D 4 246 ? 103.425 85.432 107.679 1.00 47.19 246 ALA D CA 1
ATOM 7976 C C . ALA D 4 246 ? 102.294 84.436 107.470 1.00 47.19 246 ALA D C 1
ATOM 7977 O O . ALA D 4 246 ? 101.425 84.662 106.624 1.00 47.19 246 ALA D O 1
ATOM 7979 N N . THR D 4 247 ? 102.279 83.337 108.240 1.00 45.04 247 THR D N 1
ATOM 7980 C CA . THR D 4 247 ? 101.352 82.211 108.195 1.00 45.04 247 THR D CA 1
ATOM 7981 C C . THR D 4 247 ? 100.077 82.474 108.947 1.00 45.04 247 THR D C 1
ATOM 7982 O O . THR D 4 247 ? 99.340 81.518 109.209 1.00 45.04 247 THR D O 1
ATOM 7986 N N . ASP D 4 248 ? 99.944 83.690 109.459 1.00 43.06 248 ASP D N 1
ATOM 7987 C CA . ASP D 4 248 ? 98.742 84.171 110.099 1.00 43.06 248 ASP D CA 1
ATOM 7988 C C . ASP D 4 248 ? 97.586 84.098 109.130 1.00 43.06 248 ASP D C 1
ATOM 7989 O O . ASP D 4 248 ? 97.699 84.527 107.988 1.00 43.06 248 ASP D O 1
ATOM 7994 N N . TYR D 4 249 ? 96.443 83.602 109.611 1.00 47.52 249 TYR D N 1
ATOM 7995 C CA . TYR D 4 249 ? 95.252 83.395 108.745 1.00 47.52 249 TYR D CA 1
ATOM 7996 C C . TYR D 4 249 ? 94.877 84.700 108.027 1.00 47.52 249 TYR D C 1
ATOM 7997 O O . TYR D 4 249 ? 94.784 84.685 106.784 1.00 47.52 249 TYR D O 1
ATOM 8006 N N . ALA D 4 250 ? 94.669 85.784 108.781 1.00 42.68 250 ALA D N 1
ATOM 8007 C CA . ALA D 4 250 ? 94.051 87.004 108.207 1.00 42.68 250 ALA D CA 1
ATOM 8008 C C . ALA D 4 250 ? 94.938 87.627 107.119 1.00 42.68 250 ALA D C 1
ATOM 8009 O O . ALA D 4 250 ? 94.394 87.974 106.053 1.00 42.68 250 ALA D O 1
ATOM 8011 N N . THR D 4 251 ? 96.245 87.771 107.372 1.00 40.81 251 THR D N 1
ATOM 8012 C CA . THR D 4 251 ? 97.155 88.377 106.358 1.00 40.81 251 THR D CA 1
ATOM 8013 C C . THR D 4 251 ? 97.283 87.462 105.140 1.00 40.81 251 THR D C 1
ATOM 8014 O O . THR D 4 251 ? 97.209 87.971 104.005 1.00 40.81 251 THR D O 1
ATOM 8018 N N . SER D 4 252 ? 97.565 86.180 105.399 1.00 44.49 252 SER D N 1
ATOM 8019 C CA . SER D 4 252 ? 97.832 85.133 104.376 1.00 44.49 252 SER D CA 1
ATOM 8020 C C . SER D 4 252 ? 96.732 85.040 103.314 1.00 44.49 252 SER D C 1
ATOM 8021 O O . SER D 4 252 ? 95.545 85.202 103.655 1.00 44.49 252 SER D O 1
ATOM 8024 N N . PRO D 4 253 ? 97.088 84.740 102.044 1.00 42.96 253 PRO D N 1
ATOM 8025 C CA . PRO D 4 253 ? 96.105 84.583 100.972 1.00 42.96 253 PRO D CA 1
ATOM 8026 C C . PRO D 4 253 ? 95.361 83.253 101.166 1.00 42.96 253 PRO D C 1
ATOM 8027 O O . PRO D 4 253 ? 95.918 82.346 101.758 1.00 42.96 253 PRO D O 1
ATOM 8031 N N . ILE D 4 254 ? 94.136 83.170 100.646 1.00 41.07 254 ILE D N 1
ATOM 8032 C CA . ILE D 4 254 ? 93.295 81.989 100.798 1.00 41.07 254 ILE D CA 1
ATOM 8033 C C . ILE D 4 254 ? 93.732 80.836 99.883 1.00 41.07 254 ILE D C 1
ATOM 8034 O O . ILE D 4 254 ? 93.765 79.681 100.316 1.00 41.07 254 ILE D O 1
ATOM 8039 N N . THR D 4 255 ? 94.142 81.144 98.645 1.00 42.12 255 THR D N 1
ATOM 8040 C CA . THR D 4 255 ? 94.360 80.171 97.563 1.00 42.12 255 THR D CA 1
ATOM 8041 C C . THR D 4 255 ? 95.592 79.287 97.807 1.00 42.12 255 THR D C 1
ATOM 8042 O O . THR D 4 255 ? 96.543 79.726 98.457 1.00 42.12 255 THR D O 1
ATOM 8046 N N . PRO D 4 256 ? 95.547 77.994 97.417 1.00 41.01 256 PRO D N 1
ATOM 8047 C CA . PRO D 4 256 ? 96.776 77.166 97.412 1.00 41.01 256 PRO D CA 1
ATOM 8048 C C . PRO D 4 256 ? 97.953 77.658 96.564 1.00 41.01 256 PRO D C 1
ATOM 8049 O O . PRO D 4 256 ? 99.105 77.425 96.960 1.00 41.01 256 PRO D O 1
ATOM 8053 N N . LEU D 4 257 ? 97.733 78.304 95.413 1.00 41.33 257 LEU D N 1
ATOM 8054 C CA . LEU D 4 257 ? 98.846 78.889 94.657 1.00 41.33 257 LEU D CA 1
ATOM 8055 C C . LEU D 4 257 ? 99.174 80.306 95.109 1.00 41.33 257 LEU D C 1
ATOM 8056 O O . LEU D 4 257 ? 100.342 80.747 95.044 1.00 41.33 257 LEU D O 1
ATOM 8061 N N . GLY D 4 258 ? 98.151 80.963 95.669 1.00 41.62 258 GLY D N 1
ATOM 8062 C CA . GLY D 4 258 ? 98.292 82.317 96.235 1.00 41.62 258 GLY D CA 1
ATOM 8063 C C . GLY D 4 258 ? 99.223 82.286 97.434 1.00 41.62 258 GLY D C 1
ATOM 8064 O O . GLY D 4 258 ? 99.888 83.310 97.685 1.00 41.62 258 GLY D O 1
ATOM 8065 N N . ARG D 4 259 ? 99.225 81.179 98.189 1.00 43.16 259 ARG D N 1
ATOM 8066 C CA . ARG D 4 259 ? 100.155 81.065 99.291 1.00 43.16 259 ARG D CA 1
ATOM 8067 C C . ARG D 4 259 ? 101.604 81.041 98.810 1.00 43.16 259 ARG D C 1
ATOM 8068 O O . ARG D 4 259 ? 102.429 81.803 99.322 1.00 43.16 259 ARG D O 1
ATOM 8076 N N . ILE D 4 260 ? 101.937 80.174 97.835 1.00 42.95 260 ILE D N 1
ATOM 8077 C CA . ILE D 4 260 ? 103.342 80.019 97.422 1.00 42.95 260 ILE D CA 1
ATOM 8078 C C . ILE D 4 260 ? 103.900 81.213 96.656 1.00 42.95 260 ILE D C 1
ATOM 8079 O O . ILE D 4 260 ? 105.123 81.404 96.650 1.00 42.95 260 ILE D O 1
ATOM 8084 N N . ILE D 4 261 ? 103.054 82.012 95.987 1.00 39.87 261 ILE D N 1
ATOM 8085 C CA . ILE D 4 261 ? 103.554 83.279 95.442 1.00 39.87 261 ILE D CA 1
ATOM 8086 C C . ILE D 4 261 ? 103.931 84.269 96.550 1.00 39.87 261 ILE D C 1
ATOM 8087 O O . ILE D 4 261 ? 104.995 84.904 96.490 1.00 39.87 261 ILE D O 1
ATOM 8092 N N . PHE D 4 262 ? 103.129 84.323 97.622 1.00 42.09 262 PHE D N 1
ATOM 8093 C CA . PHE D 4 262 ? 103.430 85.124 98.811 1.00 42.09 262 PHE D CA 1
ATOM 8094 C C . PHE D 4 262 ? 104.640 84.618 99.582 1.00 42.09 262 PHE D C 1
ATOM 8095 O O . PHE D 4 262 ? 105.369 85.408 100.184 1.00 42.09 262 PHE D O 1
ATOM 8103 N N . GLY D 4 263 ? 104.875 83.309 99.565 1.00 47.53 263 GLY D N 1
ATOM 8104 C CA . GLY D 4 263 ? 106.060 82.780 100.210 1.00 47.53 263 GLY D CA 1
ATOM 8105 C C . GLY D 4 263 ? 107.335 82.878 99.407 1.00 47.53 263 GLY D C 1
ATOM 8106 O O . GLY D 4 263 ? 108.419 82.956 99.986 1.00 47.53 263 GLY D O 1
ATOM 8107 N N . VAL D 4 264 ? 107.241 82.862 98.071 1.00 42.36 264 VAL D N 1
ATOM 8108 C CA . VAL D 4 264 ? 108.435 83.091 97.272 1.00 42.36 264 VAL D CA 1
ATOM 8109 C C . VAL D 4 264 ? 108.786 84.562 97.284 1.00 42.36 264 VAL D C 1
ATOM 8110 O O . VAL D 4 264 ? 109.949 84.932 97.486 1.00 42.36 264 VAL D O 1
ATOM 8114 N N . GLY D 4 265 ? 107.777 85.426 97.203 1.00 38.33 265 GLY D N 1
ATOM 8115 C CA . GLY D 4 265 ? 108.066 86.836 97.105 1.00 38.33 265 GLY D CA 1
ATOM 8116 C C . GLY D 4 265 ? 108.380 87.509 98.416 1.00 38.33 265 GLY D C 1
ATOM 8117 O O . GLY D 4 265 ? 108.821 88.662 98.413 1.00 38.33 265 GLY D O 1
ATOM 8118 N N . CYS D 4 266 ? 108.114 86.845 99.550 1.00 43.87 266 CYS D N 1
ATOM 8119 C CA . CYS D 4 266 ? 108.594 87.391 100.815 1.00 43.87 266 CYS D CA 1
ATOM 8120 C C . CYS D 4 266 ? 110.113 87.379 100.947 1.00 43.87 266 CYS D C 1
ATOM 8121 O O . CYS D 4 266 ? 110.677 88.339 101.469 1.00 43.87 266 CYS D O 1
ATOM 8124 N N . GLY D 4 267 ? 110.798 86.385 100.381 1.00 51.69 267 GLY D N 1
ATOM 8125 C CA . GLY D 4 267 ? 112.244 86.409 100.388 1.00 51.69 267 GLY D CA 1
ATOM 8126 C C . GLY D 4 267 ? 112.884 87.218 99.309 1.00 51.69 267 GLY D C 1
ATOM 8127 O O . GLY D 4 267 ? 114.095 87.435 99.350 1.00 51.69 267 GLY D O 1
ATOM 8128 N N . VAL D 4 268 ? 112.111 87.613 98.296 1.00 48.92 268 VAL D N 1
ATOM 8129 C CA . VAL D 4 268 ? 112.585 88.599 97.341 1.00 48.92 268 VAL D CA 1
ATOM 8130 C C . VAL D 4 268 ? 112.763 89.965 97.995 1.00 48.92 268 VAL D C 1
ATOM 8131 O O . VAL D 4 268 ? 113.728 90.677 97.708 1.00 48.92 268 VAL D O 1
ATOM 8135 N N . ILE D 4 269 ? 111.934 90.305 98.981 1.00 49.44 269 ILE D N 1
ATOM 8136 C CA . ILE D 4 269 ? 112.008 91.604 99.624 1.00 49.44 269 ILE D CA 1
ATOM 8137 C C . ILE D 4 269 ? 112.772 91.558 100.951 1.00 49.44 269 ILE D C 1
ATOM 8138 O O . ILE D 4 269 ? 113.455 92.529 101.289 1.00 49.44 269 ILE D O 1
ATOM 8143 N N . THR D 4 270 ? 112.764 90.416 101.675 1.00 51.98 270 THR D N 1
ATOM 8144 C CA . THR D 4 270 ? 113.423 90.348 102.993 1.00 51.98 270 THR D CA 1
ATOM 8145 C C . THR D 4 270 ? 114.944 90.315 102.901 1.00 51.98 270 THR D C 1
ATOM 8146 O O . THR D 4 270 ? 115.640 91.059 103.613 1.00 51.98 270 THR D O 1
ATOM 8150 N N . SER D 4 271 ? 115.467 89.434 102.038 1.00 53.22 271 SER D N 1
ATOM 8151 C CA . SER D 4 271 ? 116.905 89.282 101.865 1.00 53.22 271 SER D CA 1
ATOM 8152 C C . SER D 4 271 ? 117.566 90.497 101.237 1.00 53.22 271 SER D C 1
ATOM 8153 O O . SER D 4 271 ? 118.754 90.725 101.477 1.00 53.22 271 SER D O 1
ATOM 8156 N N . LEU D 4 272 ? 116.840 91.249 100.400 1.00 52.39 272 LEU D N 1
ATOM 8157 C CA . LEU D 4 272 ? 117.389 92.502 99.895 1.00 52.39 272 LEU D CA 1
ATOM 8158 C C . LEU D 4 272 ? 117.550 93.573 100.972 1.00 52.39 272 LEU D C 1
ATOM 8159 O O . LEU D 4 272 ? 118.506 94.354 100.921 1.00 52.39 272 LEU D O 1
ATOM 8164 N N . ILE D 4 273 ? 116.624 93.655 101.933 1.00 55.48 273 ILE D N 1
ATOM 8165 C CA . ILE D 4 273 ? 116.852 94.516 103.094 1.00 55.48 273 ILE D CA 1
ATOM 8166 C C . ILE D 4 273 ? 117.968 93.975 103.999 1.00 55.48 273 ILE D C 1
ATOM 8167 O O . ILE D 4 273 ? 118.709 94.753 104.618 1.00 55.48 273 ILE D O 1
ATOM 8172 N N . ARG D 4 274 ? 118.128 92.643 104.058 1.00 60.38 274 ARG D N 1
ATOM 8173 C CA . ARG D 4 274 ? 119.216 92.023 104.819 1.00 60.38 274 ARG D CA 1
ATOM 8174 C C . ARG D 4 274 ? 120.605 92.299 104.250 1.00 60.38 274 ARG D C 1
ATOM 8175 O O . ARG D 4 274 ? 121.570 92.446 105.009 1.00 60.38 274 ARG D O 1
ATOM 8183 N N . ILE D 4 275 ? 120.719 92.462 102.937 1.00 59.29 275 ILE D N 1
ATOM 8184 C CA . ILE D 4 275 ? 122.037 92.473 102.317 1.00 59.29 275 ILE D CA 1
ATOM 8185 C C . ILE D 4 275 ? 122.251 93.829 101.673 1.00 59.29 275 ILE D C 1
ATOM 8186 O O . ILE D 4 275 ? 123.123 94.593 102.104 1.00 59.29 275 ILE D O 1
ATOM 8191 N N . PHE D 4 276 ? 121.513 94.090 100.586 1.00 58.24 276 PHE D N 1
ATOM 8192 C CA . PHE D 4 276 ? 121.574 95.383 99.903 1.00 58.24 276 PHE D CA 1
ATOM 8193 C C . PHE D 4 276 ? 121.021 96.512 100.769 1.00 58.24 276 PHE D C 1
ATOM 8194 O O . PHE D 4 276 ? 121.457 97.659 100.641 1.00 58.24 276 PHE D O 1
ATOM 8202 N N . GLY D 4 277 ? 120.047 96.211 101.633 1.00 59.97 277 GLY D N 1
ATOM 8203 C CA . GLY D 4 277 ? 119.486 97.224 102.498 1.00 59.97 277 GLY D CA 1
ATOM 8204 C C . GLY D 4 277 ? 120.400 97.579 103.648 1.00 59.97 277 GLY D C 1
ATOM 8205 O O . GLY D 4 277 ? 121.291 96.826 104.030 1.00 59.97 277 GLY D O 1
ATOM 8206 N N . GLY D 4 278 ? 120.169 98.763 104.213 1.00 74.88 278 GLY D N 1
ATOM 8207 C CA . GLY D 4 278 ? 120.929 99.187 105.372 1.00 74.88 278 GLY D CA 1
ATOM 8208 C C . GLY D 4 278 ? 120.444 98.680 106.713 1.00 74.88 278 GLY D C 1
ATOM 8209 O O . GLY D 4 278 ? 121.146 98.854 107.712 1.00 74.88 278 GLY D O 1
ATOM 8210 N N . TYR D 4 279 ? 119.276 98.103 106.769 1.00 64.51 279 TYR D N 1
ATOM 8211 C CA . TYR D 4 279 ? 118.677 97.646 108.019 1.00 64.51 279 TYR D CA 1
ATOM 8212 C C . TYR D 4 279 ? 119.350 96.348 108.485 1.00 64.51 279 TYR D C 1
ATOM 8213 O O . TYR D 4 279 ? 119.931 95.634 107.673 1.00 64.51 279 TYR D O 1
ATOM 8222 N N . PRO D 4 280 ? 119.393 96.094 109.809 1.00 63.24 280 PRO D N 1
ATOM 8223 C CA . PRO D 4 280 ? 119.826 94.764 110.306 1.00 63.24 280 PRO D CA 1
ATOM 8224 C C . PRO D 4 280 ? 119.012 93.578 109.823 1.00 63.24 280 PRO D C 1
ATOM 8225 O O . PRO D 4 280 ? 119.581 92.501 109.629 1.00 63.24 280 PRO D O 1
ATOM 8229 N N . GLU D 4 281 ? 117.704 93.728 109.616 1.00 62.82 281 GLU D N 1
ATOM 8230 C CA . GLU D 4 281 ? 116.883 92.579 109.251 1.00 62.82 281 GLU D CA 1
ATOM 8231 C C . GLU D 4 281 ? 115.727 93.036 108.376 1.00 62.82 281 GLU D C 1
ATOM 8232 O O . GLU D 4 281 ? 115.232 94.154 108.512 1.00 62.82 281 GLU D O 1
ATOM 8238 N N . GLY D 4 282 ? 115.121 92.099 107.614 1.00 58.54 282 GLY D N 1
ATOM 8239 C CA . GLY D 4 282 ? 113.945 92.390 106.762 1.00 58.54 282 GLY D CA 1
ATOM 8240 C C . GLY D 4 282 ? 112.699 91.495 106.909 1.00 58.54 282 GLY D C 1
ATOM 8241 O O . GLY D 4 282 ? 111.948 91.465 105.995 1.00 58.54 282 GLY D O 1
ATOM 8242 N N . VAL D 4 283 ? 112.594 90.757 108.019 1.00 51.88 283 VAL D N 1
ATOM 8243 C CA . VAL D 4 283 ? 111.451 89.823 108.248 1.00 51.88 283 VAL D CA 1
ATOM 8244 C C . VAL D 4 283 ? 110.222 90.627 108.682 1.00 51.88 283 VAL D C 1
ATOM 8245 O O . VAL D 4 283 ? 109.146 90.020 108.832 1.00 51.88 283 VAL D O 1
ATOM 8249 N N . SER D 4 284 ? 110.387 91.937 108.879 1.00 46.99 284 SER D N 1
ATOM 8250 C CA . SER D 4 284 ? 109.254 92.801 109.298 1.00 46.99 284 SER D CA 1
ATOM 8251 C C . SER D 4 284 ? 108.771 93.632 108.105 1.00 46.99 284 SER D C 1
ATOM 8252 O O . SER D 4 284 ? 107.794 93.218 107.454 1.00 46.99 284 SER D O 1
ATOM 8255 N N . TYR D 4 285 ? 109.448 94.751 107.833 1.00 47.17 285 TYR D N 1
ATOM 8256 C CA . TYR D 4 285 ? 109.077 95.625 106.745 1.00 47.17 285 TYR D CA 1
ATOM 8257 C C . TYR D 4 285 ? 108.866 94.900 105.436 1.00 47.17 285 TYR D C 1
ATOM 8258 O O . TYR D 4 285 ? 108.445 95.532 104.467 1.00 47.17 285 TYR D O 1
ATOM 8267 N N . SER D 4 286 ? 109.150 93.595 105.391 1.00 39.57 286 SER D N 1
ATOM 8268 C CA . SER D 4 286 ? 108.973 92.834 104.124 1.00 39.57 286 SER D CA 1
ATOM 8269 C C . SER D 4 286 ? 107.589 92.175 104.083 1.00 39.57 286 SER D C 1
ATOM 8270 O O . SER D 4 286 ? 107.006 92.088 102.986 1.00 39.57 286 SER D O 1
ATOM 8273 N N . ILE D 4 287 ? 107.093 91.737 105.243 1.00 37.38 287 ILE D N 1
ATOM 8274 C CA . ILE D 4 287 ? 105.793 91.081 105.363 1.00 37.38 287 ILE D CA 1
ATOM 8275 C C . ILE D 4 287 ? 104.650 92.084 105.244 1.00 37.38 287 ILE D C 1
ATOM 8276 O O . ILE D 4 287 ? 103.604 91.755 104.676 1.00 37.38 287 ILE D O 1
ATOM 8281 N N . LEU D 4 288 ? 104.859 93.337 105.667 1.00 36.31 288 LEU D N 1
ATOM 8282 C CA . LEU D 4 288 ? 103.875 94.392 105.432 1.00 36.31 288 LEU D CA 1
ATOM 8283 C C . LEU D 4 288 ? 103.673 94.751 103.955 1.00 36.31 288 LEU D C 1
ATOM 8284 O O . LEU D 4 288 ? 102.530 94.961 103.554 1.00 36.31 288 LEU D O 1
ATOM 8289 N N . VAL D 4 289 ? 104.713 94.669 103.113 1.00 37.50 289 VAL D N 1
ATOM 8290 C CA . VAL D 4 289 ? 104.523 94.953 101.690 1.00 37.50 289 VAL D CA 1
ATOM 8291 C C . VAL D 4 289 ? 103.856 93.779 100.997 1.00 37.50 289 VAL D C 1
ATOM 8292 O O . VAL D 4 289 ? 102.873 93.956 100.264 1.00 37.50 289 VAL D O 1
ATOM 8296 N N . MET D 4 290 ? 104.329 92.560 101.289 1.00 36.15 290 MET D N 1
ATOM 8297 C CA . MET D 4 290 ? 103.704 91.363 100.718 1.00 36.15 290 MET D CA 1
ATOM 8298 C C . MET D 4 290 ? 102.293 91.073 101.259 1.00 36.15 290 MET D C 1
ATOM 8299 O O . MET D 4 290 ? 101.488 90.452 100.554 1.00 36.15 290 MET D O 1
ATOM 8304 N N . ASN D 4 291 ? 101.979 91.469 102.498 1.00 36.11 291 ASN D N 1
ATOM 8305 C CA . ASN D 4 291 ? 100.597 91.535 102.962 1.00 36.11 291 ASN D CA 1
ATOM 8306 C C . ASN D 4 291 ? 99.760 92.589 102.277 1.00 36.11 291 ASN D C 1
ATOM 8307 O O . ASN D 4 291 ? 98.542 92.443 102.233 1.00 36.11 291 ASN D O 1
ATOM 8312 N N . LEU D 4 292 ? 100.357 93.711 101.849 1.00 34.65 292 LEU D N 1
ATOM 8313 C CA . LEU D 4 292 ? 99.525 94.631 101.092 1.00 34.65 292 LEU D CA 1
ATOM 8314 C C . LEU D 4 292 ? 99.283 94.198 99.653 1.00 34.65 292 LEU D C 1
ATOM 8315 O O . LEU D 4 292 ? 98.297 94.633 99.062 1.00 34.65 292 LEU D O 1
ATOM 8320 N N . PHE D 4 293 ? 100.079 93.253 99.120 1.00 37.28 293 PHE D N 1
ATOM 8321 C CA . PHE D 4 293 ? 99.938 92.730 97.765 1.00 37.28 293 PHE D CA 1
ATOM 8322 C C . PHE D 4 293 ? 98.799 91.741 97.611 1.00 37.28 293 PHE D C 1
ATOM 8323 O O . PHE D 4 293 ? 98.532 91.355 96.468 1.00 37.28 293 PHE D O 1
ATOM 8331 N N . VAL D 4 294 ? 98.240 91.258 98.737 1.00 36.35 294 VAL D N 1
ATOM 8332 C CA . VAL D 4 294 ? 97.357 90.077 98.723 1.00 36.35 294 VAL D CA 1
ATOM 8333 C C . VAL D 4 294 ? 96.073 90.121 97.864 1.00 36.35 294 VAL D C 1
ATOM 8334 O O . VAL D 4 294 ? 95.780 89.088 97.239 1.00 36.35 294 VAL D O 1
ATOM 8338 N N . PRO D 4 295 ? 95.191 91.197 97.881 1.00 39.00 295 PRO D N 1
ATOM 8339 C CA . PRO D 4 295 ? 94.052 91.175 96.931 1.00 39.00 295 PRO D CA 1
ATOM 8340 C C . PRO D 4 295 ? 94.371 91.115 95.442 1.00 39.00 295 PRO D C 1
ATOM 8341 O O . PRO D 4 295 ? 93.647 90.477 94.678 1.00 39.00 295 PRO D O 1
ATOM 8345 N N . LEU D 4 296 ? 95.484 91.734 95.028 1.00 40.80 296 LEU D N 1
ATOM 8346 C CA . LEU D 4 296 ? 95.987 91.551 93.681 1.00 40.80 296 LEU D CA 1
ATOM 8347 C C . LEU D 4 296 ? 96.557 90.165 93.446 1.00 40.80 296 LEU D C 1
ATOM 8348 O O . LEU D 4 296 ? 96.651 89.738 92.290 1.00 40.80 296 LEU D O 1
ATOM 8353 N N . ILE D 4 297 ? 97.005 89.470 94.491 1.00 38.64 297 ILE D N 1
ATOM 8354 C CA . ILE D 4 297 ? 97.321 88.064 94.298 1.00 38.64 297 ILE D CA 1
ATOM 8355 C C . ILE D 4 297 ? 96.040 87.249 94.192 1.00 38.64 297 ILE D C 1
ATOM 8356 O O . ILE D 4 297 ? 95.841 86.542 93.206 1.00 38.64 297 ILE D O 1
ATOM 8361 N N . GLU D 4 298 ? 95.100 87.465 95.124 1.00 38.30 298 GLU D N 1
ATOM 8362 C CA . GLU D 4 298 ? 93.879 86.669 95.267 1.00 38.30 298 GLU D CA 1
ATOM 8363 C C . GLU D 4 298 ? 92.887 86.856 94.134 1.00 38.30 298 GLU D C 1
ATOM 8364 O O . GLU D 4 298 ? 92.027 85.994 93.924 1.00 38.30 298 GLU D O 1
ATOM 8370 N N . ARG D 4 299 ? 92.962 87.982 93.433 1.00 41.82 299 ARG D N 1
ATOM 8371 C CA . ARG D 4 299 ? 92.097 88.197 92.291 1.00 41.82 299 ARG D CA 1
ATOM 8372 C C . ARG D 4 299 ? 92.551 87.355 91.110 1.00 41.82 299 ARG D C 1
ATOM 8373 O O . ARG D 4 299 ? 91.813 86.484 90.635 1.00 41.82 299 ARG D O 1
ATOM 8381 N N . TRP D 4 300 ? 93.750 87.644 90.599 1.00 42.89 300 TRP D N 1
ATOM 8382 C CA . TRP D 4 300 ? 94.304 86.932 89.449 1.00 42.89 300 TRP D CA 1
ATOM 8383 C C . TRP D 4 300 ? 94.638 85.466 89.721 1.00 42.89 300 TRP D C 1
ATOM 8384 O O . TRP D 4 300 ? 94.552 84.646 88.804 1.00 42.89 300 TRP D O 1
ATOM 8395 N N . THR D 4 301 ? 95.009 85.102 90.943 1.00 43.03 301 THR D N 1
ATOM 8396 C CA . THR D 4 301 ? 95.238 83.694 91.263 1.00 43.03 301 THR D CA 1
ATOM 8397 C C . THR D 4 301 ? 93.975 83.161 91.911 1.00 43.03 301 THR D C 1
ATOM 8398 O O . THR D 4 301 ? 93.628 83.536 93.031 1.00 43.03 301 THR D O 1
ATOM 8402 N N . ALA D 4 302 ? 93.294 82.291 91.194 1.00 56.34 302 ALA D N 1
ATOM 8403 C CA . ALA D 4 302 ? 92.123 81.575 91.645 1.00 56.34 302 ALA D CA 1
ATOM 8404 C C . ALA D 4 302 ? 92.361 80.116 91.303 1.00 56.34 302 ALA D C 1
ATOM 8405 O O . ALA D 4 302 ? 93.189 79.828 90.433 1.00 56.34 302 ALA D O 1
ATOM 8407 N N . PRO D 4 303 ? 91.758 79.175 92.040 1.00 53.85 303 PRO D N 1
ATOM 8408 C CA . PRO D 4 303 ? 91.714 77.787 91.561 1.00 53.85 303 PRO D CA 1
ATOM 8409 C C . PRO D 4 303 ? 90.936 77.656 90.264 1.00 53.85 303 PRO D C 1
ATOM 8410 O O . PRO D 4 303 ? 90.024 78.441 89.996 1.00 53.85 303 PRO D O 1
ATOM 8414 N N . LYS D 4 304 ? 91.399 76.734 89.411 1.00 60.34 304 LYS D N 1
ATOM 8415 C CA . LYS D 4 304 ? 90.689 76.419 88.179 1.00 60.34 304 LYS D CA 1
ATOM 8416 C C . LYS D 4 304 ? 89.326 75.808 88.492 1.00 60.34 304 LYS D C 1
ATOM 8417 O O . LYS D 4 304 ? 89.198 74.945 89.364 1.00 60.34 304 LYS D O 1
ATOM 8423 N N . ILE D 4 305 ? 88.326 76.277 87.736 1.00 70.72 305 ILE D N 1
ATOM 8424 C CA . ILE D 4 305 ? 86.919 75.792 87.843 1.00 70.72 305 ILE D CA 1
ATOM 8425 C C . ILE D 4 305 ? 86.883 74.359 87.303 1.00 70.72 305 ILE D C 1
ATOM 8426 O O . ILE D 4 305 ? 87.659 74.049 86.377 1.00 70.72 305 ILE D O 1
ATOM 8431 N N . PHE D 4 306 ? 85.995 73.536 87.857 1.00 73.71 306 PHE D N 1
ATOM 8432 C CA . PHE D 4 306 ? 85.881 72.120 87.501 1.00 73.71 306 PHE D CA 1
ATOM 8433 C C . PHE D 4 306 ? 85.415 71.882 86.068 1.00 73.71 306 PHE D C 1
ATOM 8434 O O . PHE D 4 306 ? 85.695 70.821 85.502 1.00 73.71 306 PHE D O 1
ATOM 8442 N N . GLY D 4 307 ? 84.704 72.828 85.475 1.00 80.45 307 GLY D N 1
ATOM 8443 C CA . GLY D 4 307 ? 84.476 72.765 84.050 1.00 80.45 307 GLY D CA 1
ATOM 8444 C C . GLY D 4 307 ? 84.606 74.118 83.385 1.00 80.45 307 GLY D C 1
ATOM 8445 O O . GLY D 4 307 ? 83.596 74.770 83.110 1.00 80.45 307 GLY D O 1
ATOM 8446 N N . LYS D 4 308 ? 85.840 74.575 83.182 1.00 90.16 308 LYS D N 1
ATOM 8447 C CA . LYS D 4 308 ? 86.094 75.748 82.354 1.00 90.16 308 LYS D CA 1
ATOM 8448 C C . LYS D 4 308 ? 85.744 75.454 80.902 1.00 90.16 308 LYS D C 1
ATOM 8449 O O . LYS D 4 308 ? 85.858 74.309 80.450 1.00 90.16 308 LYS D O 1
ATOM 8455 N N . VAL D 4 309 ? 85.230 76.472 80.200 1.00 98.78 309 VAL D N 1
ATOM 8456 C CA . VAL D 4 309 ? 85.095 76.391 78.747 1.00 98.78 309 VAL D CA 1
ATOM 8457 C C . VAL D 4 309 ? 86.492 76.311 78.116 1.00 98.78 309 VAL D C 1
ATOM 8458 O O . VAL D 4 309 ? 87.461 76.893 78.631 1.00 98.78 309 VAL D O 1
ATOM 8462 N N . LYS D 4 310 ? 86.593 75.514 77.042 1.00 103.08 310 LYS D N 1
ATOM 8463 C CA . LYS D 4 310 ? 87.819 74.905 76.474 1.00 103.08 310 LYS D CA 1
ATOM 8464 C C . LYS D 4 310 ? 88.650 74.164 77.531 1.00 103.08 310 LYS D C 1
ATOM 8465 O O . LYS D 4 310 ? 89.437 74.749 78.277 1.00 103.08 310 LYS D O 1
ATOM 8471 N N . GLY E 5 2 ? 74.226 141.757 102.327 1.00 96.98 2 GLY E N 1
ATOM 8472 C CA . GLY E 5 2 ? 75.357 141.415 103.170 1.00 96.98 2 GLY E CA 1
ATOM 8473 C C . GLY E 5 2 ? 75.323 139.969 103.622 1.00 96.98 2 GLY E C 1
ATOM 8474 O O . GLY E 5 2 ? 75.169 139.677 104.806 1.00 96.98 2 GLY E O 1
ATOM 8475 N N . VAL E 5 3 ? 75.633 139.062 102.675 1.00 102.65 3 VAL E N 1
ATOM 8476 C CA . VAL E 5 3 ? 75.593 137.570 102.857 1.00 102.65 3 VAL E CA 1
ATOM 8477 C C . VAL E 5 3 ? 76.967 136.998 103.211 1.00 102.65 3 VAL E C 1
ATOM 8478 O O . VAL E 5 3 ? 77.084 135.753 103.299 1.00 102.65 3 VAL E O 1
ATOM 8482 N N . VAL E 5 4 ? 77.950 137.851 103.474 1.00 106.26 4 VAL E N 1
ATOM 8483 C CA . VAL E 5 4 ? 79.314 137.303 103.722 1.00 106.26 4 VAL E CA 1
ATOM 8484 C C . VAL E 5 4 ? 79.321 136.374 104.942 1.00 106.26 4 VAL E C 1
ATOM 8485 O O . VAL E 5 4 ? 79.969 135.309 104.850 1.00 106.26 4 VAL E O 1
ATOM 8489 N N . SER E 5 5 ? 78.581 136.706 106.006 1.00 109.11 5 SER E N 1
ATOM 8490 C CA . SER E 5 5 ? 78.657 135.871 107.233 1.00 109.11 5 SER E CA 1
ATOM 8491 C C . SER E 5 5 ? 78.249 134.436 106.926 1.00 109.11 5 SER E C 1
ATOM 8492 O O . SER E 5 5 ? 78.945 133.544 107.398 1.00 109.11 5 SER E O 1
ATOM 8495 N N . GLU E 5 6 ? 77.210 134.214 106.129 1.00 110.24 6 GLU E N 1
ATOM 8496 C CA . GLU E 5 6 ? 76.867 132.788 105.914 1.00 110.24 6 GLU E CA 1
ATOM 8497 C C . GLU E 5 6 ? 77.748 132.227 104.799 1.00 110.24 6 GLU E C 1
ATOM 8498 O O . GLU E 5 6 ? 78.122 131.046 104.862 1.00 110.24 6 GLU E O 1
ATOM 8504 N N . ARG E 5 7 ? 78.136 133.060 103.848 1.00 105.62 7 ARG E N 1
ATOM 8505 C CA . ARG E 5 7 ? 78.905 132.488 102.746 1.00 105.62 7 ARG E CA 1
ATOM 8506 C C . ARG E 5 7 ? 80.248 131.923 103.203 1.00 105.62 7 ARG E C 1
ATOM 8507 O O . ARG E 5 7 ? 80.636 130.833 102.762 1.00 105.62 7 ARG E O 1
ATOM 8515 N N . LEU E 5 8 ? 80.740 132.483 104.316 1.00 111.03 8 LEU E N 1
ATOM 8516 C CA . LEU E 5 8 ? 81.965 131.999 105.012 1.00 111.03 8 LEU E CA 1
ATOM 8517 C C . LEU E 5 8 ? 81.645 130.669 105.720 1.00 111.03 8 LEU E C 1
ATOM 8518 O O . LEU E 5 8 ? 82.342 129.680 105.434 1.00 111.03 8 LEU E O 1
ATOM 8523 N N . TYR E 5 9 ? 80.656 130.650 106.628 1.00 109.77 9 TYR E N 1
ATOM 8524 C CA . TYR E 5 9 ? 80.230 129.399 107.319 1.00 109.77 9 TYR E CA 1
ATOM 8525 C C . TYR E 5 9 ? 79.772 128.378 106.284 1.00 109.77 9 TYR E C 1
ATOM 8526 O O . TYR E 5 9 ? 79.759 127.180 106.594 1.00 109.77 9 TYR E O 1
ATOM 8535 N N . ASN E 5 10 ? 79.363 128.831 105.102 1.00 105.95 10 ASN E N 1
ATOM 8536 C CA . ASN E 5 10 ? 79.168 127.786 104.107 1.00 105.95 10 ASN E CA 1
ATOM 8537 C C . ASN E 5 10 ? 80.477 127.285 103.530 1.00 105.95 10 ASN E C 1
ATOM 8538 O O . ASN E 5 10 ? 80.579 126.109 103.164 1.00 105.95 10 ASN E O 1
ATOM 8543 N N . GLY E 5 11 ? 81.484 128.155 103.450 1.00 102.97 11 GLY E N 1
ATOM 8544 C CA . GLY E 5 11 ? 82.757 127.711 102.929 1.00 102.97 11 GLY E CA 1
ATOM 8545 C C . GLY E 5 11 ? 83.573 126.903 103.911 1.00 102.97 11 GLY E C 1
ATOM 8546 O O . GLY E 5 11 ? 84.405 126.088 103.501 1.00 102.97 11 GLY E O 1
ATOM 8547 N N . ILE E 5 12 ? 83.335 127.085 105.212 1.00 101.81 12 ILE E N 1
ATOM 8548 C CA . ILE E 5 12 ? 84.082 126.281 106.175 1.00 101.81 12 ILE E CA 1
ATOM 8549 C C . ILE E 5 12 ? 83.349 125.063 106.749 1.00 101.81 12 ILE E C 1
ATOM 8550 O O . ILE E 5 12 ? 84.019 124.155 107.258 1.00 101.81 12 ILE E O 1
ATOM 8555 N N . VAL E 5 13 ? 82.007 125.046 106.786 1.00 100.82 13 VAL E N 1
ATOM 8556 C CA . VAL E 5 13 ? 81.351 123.808 107.229 1.00 100.82 13 VAL E CA 1
ATOM 8557 C C . VAL E 5 13 ? 81.091 122.773 106.150 1.00 100.82 13 VAL E C 1
ATOM 8558 O O . VAL E 5 13 ? 80.733 121.639 106.484 1.00 100.82 13 VAL E O 1
ATOM 8562 N N . LYS E 5 14 ? 81.290 123.095 104.880 1.00 97.29 14 LYS E N 1
ATOM 8563 C CA . LYS E 5 14 ? 80.659 122.274 103.853 1.00 97.29 14 LYS E CA 1
ATOM 8564 C C . LYS E 5 14 ? 81.533 122.254 102.616 1.00 97.29 14 LYS E C 1
ATOM 8565 O O . LYS E 5 14 ? 81.801 121.202 102.029 1.00 97.29 14 LYS E O 1
ATOM 8571 N N . GLU E 5 15 ? 82.017 123.424 102.256 1.00 97.54 15 GLU E N 1
ATOM 8572 C CA . GLU E 5 15 ? 82.982 123.572 101.191 1.00 97.54 15 GLU E CA 1
ATOM 8573 C C . GLU E 5 15 ? 84.411 123.407 101.666 1.00 97.54 15 GLU E C 1
ATOM 8574 O O . GLU E 5 15 ? 85.280 123.801 100.897 1.00 97.54 15 GLU E O 1
ATOM 8580 N N . ASN E 5 16 ? 84.658 123.090 102.951 1.00 90.85 16 ASN E N 1
ATOM 8581 C CA . ASN E 5 16 ? 86.016 123.035 103.499 1.00 90.85 16 ASN E CA 1
ATOM 8582 C C . ASN E 5 16 ? 86.880 121.985 102.813 1.00 90.85 16 ASN E C 1
ATOM 8583 O O . ASN E 5 16 ? 86.446 120.854 102.574 1.00 90.85 16 ASN E O 1
ATOM 8588 N N . ALA E 5 17 ? 88.106 122.421 102.505 1.00 84.38 17 ALA E N 1
ATOM 8589 C CA . ALA E 5 17 ? 88.978 121.781 101.530 1.00 84.38 17 ALA E CA 1
ATOM 8590 C C . ALA E 5 17 ? 89.469 120.402 101.930 1.00 84.38 17 ALA E C 1
ATOM 8591 O O . ALA E 5 17 ? 89.624 119.536 101.070 1.00 84.38 17 ALA E O 1
ATOM 8593 N N . THR E 5 18 ? 89.627 120.151 103.216 1.00 77.31 18 THR E N 1
ATOM 8594 C CA . THR E 5 18 ? 90.383 118.990 103.648 1.00 77.31 18 THR E CA 1
ATOM 8595 C C . THR E 5 18 ? 89.517 118.028 104.432 1.00 77.31 18 THR E C 1
ATOM 8596 O O . THR E 5 18 ? 89.507 116.821 104.152 1.00 77.31 18 THR E O 1
ATOM 8600 N N . PHE E 5 19 ? 88.768 118.573 105.378 1.00 82.00 19 PHE E N 1
ATOM 8601 C CA . PHE E 5 19 ? 87.928 117.685 106.210 1.00 82.00 19 PHE E CA 1
ATOM 8602 C C . PHE E 5 19 ? 86.748 117.149 105.395 1.00 82.00 19 PHE E C 1
ATOM 8603 O O . PHE E 5 19 ? 86.354 116.030 105.652 1.00 82.00 19 PHE E O 1
ATOM 8611 N N . VAL E 5 20 ? 86.262 117.885 104.401 1.00 83.40 20 VAL E N 1
ATOM 8612 C CA . VAL E 5 20 ? 85.112 117.437 103.627 1.00 83.40 20 VAL E CA 1
ATOM 8613 C C . VAL E 5 20 ? 85.564 117.085 102.219 1.00 83.40 20 VAL E C 1
ATOM 8614 O O . VAL E 5 20 ? 85.483 115.924 101.804 1.00 83.40 20 VAL E O 1
ATOM 8618 N N . GLN E 5 21 ? 85.990 118.115 101.477 1.00 81.46 21 GLN E N 1
ATOM 8619 C CA . GLN E 5 21 ? 86.199 118.050 100.031 1.00 81.46 21 GLN E CA 1
ATOM 8620 C C . GLN E 5 21 ? 87.338 117.133 99.599 1.00 81.46 21 GLN E C 1
ATOM 8621 O O . GLN E 5 21 ? 87.356 116.689 98.449 1.00 81.46 21 GLN E O 1
ATOM 8627 N N . VAL E 5 22 ? 88.356 116.974 100.456 1.00 73.23 22 VAL E N 1
ATOM 8628 C CA . VAL E 5 22 ? 89.625 116.226 100.378 1.00 73.23 22 VAL E CA 1
ATOM 8629 C C . VAL E 5 22 ? 90.486 116.538 99.140 1.00 73.23 22 VAL E C 1
ATOM 8630 O O . VAL E 5 22 ? 91.418 115.794 98.810 1.00 73.23 22 VAL E O 1
ATOM 8634 N N . LEU E 5 23 ? 90.319 117.723 98.568 1.00 72.89 23 LEU E N 1
ATOM 8635 C CA . LEU E 5 23 ? 91.321 118.358 97.728 1.00 72.89 23 LEU E CA 1
ATOM 8636 C C . LEU E 5 23 ? 92.435 118.946 98.585 1.00 72.89 23 LEU E C 1
ATOM 8637 O O . LEU E 5 23 ? 92.203 119.347 99.724 1.00 72.89 23 LEU E O 1
ATOM 8642 N N . GLY E 5 24 ? 93.640 119.050 98.019 1.00 70.16 24 GLY E N 1
ATOM 8643 C CA . GLY E 5 24 ? 94.614 119.929 98.643 1.00 70.16 24 GLY E CA 1
ATOM 8644 C C . GLY E 5 24 ? 95.336 119.413 99.849 1.00 70.16 24 GLY E C 1
ATOM 8645 O O . GLY E 5 24 ? 95.846 120.208 100.645 1.00 70.16 24 GLY E O 1
ATOM 8646 N N . MET E 5 25 ? 95.298 118.099 100.052 1.00 71.11 25 MET E N 1
ATOM 8647 C CA . MET E 5 25 ? 96.053 117.449 101.117 1.00 71.11 25 MET E CA 1
ATOM 8648 C C . MET E 5 25 ? 97.566 117.588 100.964 1.00 71.11 25 MET E C 1
ATOM 8649 O O . MET E 5 25 ? 98.277 117.347 101.947 1.00 71.11 25 MET E O 1
ATOM 8654 N N . CYS E 5 26 ? 98.061 117.789 99.720 1.00 72.84 26 CYS E N 1
ATOM 8655 C CA . CYS E 5 26 ? 99.484 117.706 99.405 1.00 72.84 26 CYS E CA 1
ATOM 8656 C C . CYS E 5 26 ? 100.449 118.650 100.181 1.00 72.84 26 CYS E C 1
ATOM 8657 O O . CYS E 5 26 ? 101.382 118.095 100.815 1.00 72.84 26 CYS E O 1
ATOM 8660 N N . PRO E 5 27 ? 100.276 120.011 100.293 1.00 77.95 27 PRO E N 1
ATOM 8661 C CA . PRO E 5 27 ? 100.913 120.710 101.426 1.00 77.95 27 PRO E CA 1
ATOM 8662 C C . PRO E 5 27 ? 100.486 120.289 102.821 1.00 77.95 27 PRO E C 1
ATOM 8663 O O . PRO E 5 27 ? 101.361 120.224 103.689 1.00 77.95 27 PRO E O 1
ATOM 8667 N N . THR E 5 28 ? 99.194 119.906 102.996 1.00 76.45 28 THR E N 1
ATOM 8668 C CA . THR E 5 28 ? 98.524 119.814 104.297 1.00 76.45 28 THR E CA 1
ATOM 8669 C C . THR E 5 28 ? 99.107 118.692 105.144 1.00 76.45 28 THR E C 1
ATOM 8670 O O . THR E 5 28 ? 99.167 118.794 106.373 1.00 76.45 28 THR E O 1
ATOM 8674 N N . LEU E 5 29 ? 99.617 117.663 104.488 1.00 75.98 29 LEU E N 1
ATOM 8675 C CA . LEU E 5 29 ? 100.539 116.742 105.110 1.00 75.98 29 LEU E CA 1
ATOM 8676 C C . LEU E 5 29 ? 102.010 117.133 105.000 1.00 75.98 29 LEU E C 1
ATOM 8677 O O . LEU E 5 29 ? 102.758 116.795 105.925 1.00 75.98 29 LEU E O 1
ATOM 8682 N N . ALA E 5 30 ? 102.487 117.704 103.860 1.00 79.85 30 ALA E N 1
ATOM 8683 C CA . ALA E 5 30 ? 103.921 118.048 103.797 1.00 79.85 30 ALA E CA 1
ATOM 8684 C C . ALA E 5 30 ? 104.360 119.171 104.746 1.00 79.85 30 ALA E C 1
ATOM 8685 O O . ALA E 5 30 ? 105.501 119.153 105.215 1.00 79.85 30 ALA E O 1
ATOM 8687 N N . VAL E 5 31 ? 103.495 120.148 105.041 1.00 86.45 31 VAL E N 1
ATOM 8688 C CA . VAL E 5 31 ? 103.965 121.314 105.794 1.00 86.45 31 VAL E CA 1
ATOM 8689 C C . VAL E 5 31 ? 103.882 121.157 107.313 1.00 86.45 31 VAL E C 1
ATOM 8690 O O . VAL E 5 31 ? 104.492 121.956 108.039 1.00 86.45 31 VAL E O 1
ATOM 8694 N N . THR E 5 32 ? 103.252 120.088 107.822 1.00 84.96 32 THR E N 1
ATOM 8695 C CA . THR E 5 32 ? 102.677 120.003 109.174 1.00 84.96 32 THR E CA 1
ATOM 8696 C C . THR E 5 32 ? 103.737 119.881 110.281 1.00 84.96 32 THR E C 1
ATOM 8697 O O . THR E 5 32 ? 103.410 120.124 111.453 1.00 84.96 32 THR E O 1
ATOM 8701 N N . THR E 5 33 ? 104.997 119.597 109.907 1.00 88.81 33 THR E N 1
ATOM 8702 C CA . THR E 5 33 ? 106.085 119.141 110.777 1.00 88.81 33 THR E CA 1
ATOM 8703 C C . THR E 5 33 ? 106.481 120.153 111.853 1.00 88.81 33 THR E C 1
ATOM 8704 O O . THR E 5 33 ? 107.067 119.770 112.869 1.00 88.81 33 THR E O 1
ATOM 8708 N N . SER E 5 34 ? 106.218 121.444 111.631 1.00 95.20 34 SER E N 1
ATOM 8709 C CA . SER E 5 34 ? 105.953 122.366 112.730 1.00 95.20 34 SER E CA 1
ATOM 8710 C C . SER E 5 34 ? 104.854 123.317 112.290 1.00 95.20 34 SER E C 1
ATOM 8711 O O . SER E 5 34 ? 104.815 123.718 111.122 1.00 95.20 34 SER E O 1
ATOM 8714 N N . ALA E 5 35 ? 103.957 123.634 113.240 1.00 95.22 35 ALA E N 1
ATOM 8715 C CA . ALA E 5 35 ? 102.678 124.280 112.942 1.00 95.22 35 ALA E CA 1
ATOM 8716 C C . ALA E 5 35 ? 102.799 125.710 112.421 1.00 95.22 35 ALA E C 1
ATOM 8717 O O . ALA E 5 35 ? 101.893 126.178 111.722 1.00 95.22 35 ALA E O 1
ATOM 8719 N N . ILE E 5 36 ? 103.885 126.375 112.795 1.00 96.08 36 ILE E N 1
ATOM 8720 C CA . ILE E 5 36 ? 104.025 127.758 112.281 1.00 96.08 36 ILE E CA 1
ATOM 8721 C C . ILE E 5 36 ? 104.155 127.641 110.770 1.00 96.08 36 ILE E C 1
ATOM 8722 O O . ILE E 5 36 ? 103.353 128.291 110.096 1.00 96.08 36 ILE E O 1
ATOM 8727 N N . ASN E 5 37 ? 105.067 126.790 110.287 1.00 97.97 37 ASN E N 1
ATOM 8728 C CA . ASN E 5 37 ? 105.287 126.658 108.843 1.00 97.97 37 ASN E CA 1
ATOM 8729 C C . ASN E 5 37 ? 103.998 126.445 108.073 1.00 97.97 37 ASN E C 1
ATOM 8730 O O . ASN E 5 37 ? 103.802 127.015 106.998 1.00 97.97 37 ASN E O 1
ATOM 8735 N N . GLY E 5 38 ? 103.059 125.735 108.672 1.00 96.39 38 GLY E N 1
ATOM 8736 C CA . GLY E 5 38 ? 101.784 125.596 108.030 1.00 96.39 38 GLY E CA 1
ATOM 8737 C C . GLY E 5 38 ? 100.815 126.723 108.173 1.00 96.39 38 GLY E C 1
ATOM 8738 O O . GLY E 5 38 ? 99.939 126.887 107.314 1.00 96.39 38 GLY E O 1
ATOM 8739 N N . ILE E 5 39 ? 100.892 127.460 109.283 1.00 93.40 39 ILE E N 1
ATOM 8740 C CA . ILE E 5 39 ? 100.097 128.678 109.397 1.00 93.40 39 ILE E CA 1
ATOM 8741 C C . ILE E 5 39 ? 100.570 129.733 108.403 1.00 93.40 39 ILE E C 1
ATOM 8742 O O . ILE E 5 39 ? 99.738 130.402 107.770 1.00 93.40 39 ILE E O 1
ATOM 8747 N N . GLY E 5 40 ? 101.874 129.762 108.096 1.00 96.23 40 GLY E N 1
ATOM 8748 C CA . GLY E 5 40 ? 102.317 130.600 107.000 1.00 96.23 40 GLY E CA 1
ATOM 8749 C C . GLY E 5 40 ? 101.999 130.046 105.625 1.00 96.23 40 GLY E C 1
ATOM 8750 O O . GLY E 5 40 ? 101.783 130.821 104.684 1.00 96.23 40 GLY E O 1
ATOM 8751 N N . MET E 5 41 ? 101.946 128.706 105.495 1.00 99.08 41 MET E N 1
ATOM 8752 C CA . MET E 5 41 ? 101.454 128.077 104.267 1.00 99.08 41 MET E CA 1
ATOM 8753 C C . MET E 5 41 ? 99.979 128.363 104.009 1.00 99.08 41 MET E C 1
ATOM 8754 O O . MET E 5 41 ? 99.589 128.667 102.873 1.00 99.08 41 MET E O 1
ATOM 8759 N N . GLY E 5 42 ? 99.183 128.446 105.075 1.00 95.29 42 GLY E N 1
ATOM 8760 C CA . GLY E 5 42 ? 97.778 128.742 104.905 1.00 95.29 42 GLY E CA 1
ATOM 8761 C C . GLY E 5 42 ? 97.498 130.207 104.708 1.00 95.29 42 GLY E C 1
ATOM 8762 O O . GLY E 5 42 ? 96.561 130.560 103.992 1.00 95.29 42 GLY E O 1
ATOM 8763 N N . LEU E 5 43 ? 98.351 131.074 105.261 1.00 95.57 43 LEU E N 1
ATOM 8764 C CA . LEU E 5 43 ? 98.195 132.504 105.027 1.00 95.57 43 LEU E CA 1
ATOM 8765 C C . LEU E 5 43 ? 98.622 132.899 103.617 1.00 95.57 43 LEU E C 1
ATOM 8766 O O . LEU E 5 43 ? 97.967 133.746 102.982 1.00 95.57 43 LEU E O 1
ATOM 8771 N N . SER E 5 44 ? 99.749 132.331 103.131 1.00 94.09 44 SER E N 1
ATOM 8772 C CA . SER E 5 44 ? 100.152 132.538 101.737 1.00 94.09 44 SER E CA 1
ATOM 8773 C C . SER E 5 44 ? 99.167 131.932 100.742 1.00 94.09 44 SER E C 1
ATOM 8774 O O . SER E 5 44 ? 98.883 132.529 99.688 1.00 94.09 44 SER E O 1
ATOM 8777 N N . ALA E 5 45 ? 98.567 130.784 101.117 1.00 93.13 45 ALA E N 1
ATOM 8778 C CA . ALA E 5 45 ? 97.482 130.186 100.350 1.00 93.13 45 ALA E CA 1
ATOM 8779 C C . ALA E 5 45 ? 96.221 131.038 100.373 1.00 93.13 45 ALA E C 1
ATOM 8780 O O . ALA E 5 45 ? 95.485 131.085 99.378 1.00 93.13 45 ALA E O 1
ATOM 8782 N N . THR E 5 46 ? 96.002 131.769 101.468 1.00 97.45 46 THR E N 1
ATOM 8783 C CA . THR E 5 46 ? 94.828 132.623 101.578 1.00 97.45 46 THR E CA 1
ATOM 8784 C C . THR E 5 46 ? 94.938 133.867 100.699 1.00 97.45 46 THR E C 1
ATOM 8785 O O . THR E 5 46 ? 93.964 134.232 100.016 1.00 97.45 46 THR E O 1
ATOM 8789 N N . VAL E 5 47 ? 96.091 134.557 100.744 1.00 94.49 47 VAL E N 1
ATOM 8790 C CA . VAL E 5 47 ? 96.256 135.739 99.892 1.00 94.49 47 VAL E CA 1
ATOM 8791 C C . VAL E 5 47 ? 96.337 135.396 98.396 1.00 94.49 47 VAL E C 1
ATOM 8792 O O . VAL E 5 47 ? 95.801 136.153 97.569 1.00 94.49 47 VAL E O 1
ATOM 8796 N N . VAL E 5 48 ? 96.919 134.232 98.020 1.00 94.35 48 VAL E N 1
ATOM 8797 C CA . VAL E 5 48 ? 96.806 133.810 96.615 1.00 94.35 48 VAL E CA 1
ATOM 8798 C C . VAL E 5 48 ? 95.382 133.366 96.265 1.00 94.35 48 VAL E C 1
ATOM 8799 O O . VAL E 5 48 ? 94.948 133.523 95.116 1.00 94.35 48 VAL E O 1
ATOM 8803 N N . LEU E 5 49 ? 94.601 132.917 97.262 1.00 97.06 49 LEU E N 1
ATOM 8804 C CA . LEU E 5 49 ? 93.276 132.400 96.977 1.00 97.06 49 LEU E CA 1
ATOM 8805 C C . LEU E 5 49 ? 92.277 133.518 96.752 1.00 97.06 49 LEU E C 1
ATOM 8806 O O . LEU E 5 49 ? 91.384 133.381 95.906 1.00 97.06 49 LEU E O 1
ATOM 8811 N N . ILE E 5 50 ? 92.354 134.596 97.546 1.00 101.55 50 ILE E N 1
ATOM 8812 C CA . ILE E 5 50 ? 91.602 135.797 97.174 1.00 101.55 50 ILE E CA 1
ATOM 8813 C C . ILE E 5 50 ? 92.124 136.453 95.898 1.00 101.55 50 ILE E C 1
ATOM 8814 O O . ILE E 5 50 ? 91.323 136.947 95.069 1.00 101.55 50 ILE E O 1
ATOM 8819 N N . GLY E 5 51 ? 93.451 136.379 95.660 1.00 100.24 51 GLY E N 1
ATOM 8820 C CA . GLY E 5 51 ? 93.997 137.130 94.560 1.00 100.24 51 GLY E CA 1
ATOM 8821 C C . GLY E 5 51 ? 93.829 136.474 93.227 1.00 100.24 51 GLY E C 1
ATOM 8822 O O . GLY E 5 51 ? 94.019 137.128 92.199 1.00 100.24 51 GLY E O 1
ATOM 8823 N N . SER E 5 52 ? 93.499 135.189 93.221 1.00 103.62 52 SER E N 1
ATOM 8824 C CA . SER E 5 52 ? 93.223 134.554 91.953 1.00 103.62 52 SER E CA 1
ATOM 8825 C C . SER E 5 52 ? 91.855 134.944 91.459 1.00 103.62 52 SER E C 1
ATOM 8826 O O . SER E 5 52 ? 91.696 135.286 90.282 1.00 103.62 52 SER E O 1
ATOM 8829 N N . ASN E 5 53 ? 90.865 134.823 92.356 1.00 106.68 53 ASN E N 1
ATOM 8830 C CA . ASN E 5 53 ? 89.471 135.034 91.998 1.00 106.68 53 ASN E CA 1
ATOM 8831 C C . ASN E 5 53 ? 89.151 136.477 91.628 1.00 106.68 53 ASN E C 1
ATOM 8832 O O . ASN E 5 53 ? 88.337 136.690 90.710 1.00 106.68 53 ASN E O 1
ATOM 8837 N N . VAL E 5 54 ? 89.830 137.464 92.267 1.00 109.77 54 VAL E N 1
ATOM 8838 C CA . VAL E 5 54 ? 89.620 138.870 91.871 1.00 109.77 54 VAL E CA 1
ATOM 8839 C C . VAL E 5 54 ? 90.142 139.184 90.455 1.00 109.77 54 VAL E C 1
ATOM 8840 O O . VAL E 5 54 ? 89.487 139.914 89.696 1.00 109.77 54 VAL E O 1
ATOM 8844 N N . VAL E 5 55 ? 91.217 138.523 90.019 1.00 109.46 55 VAL E N 1
ATOM 8845 C CA . VAL E 5 55 ? 91.739 138.807 88.688 1.00 109.46 55 VAL E CA 1
ATOM 8846 C C . VAL E 5 55 ? 91.016 137.977 87.636 1.00 109.46 55 VAL E C 1
ATOM 8847 O O . VAL E 5 55 ? 90.664 138.496 86.566 1.00 109.46 55 VAL E O 1
ATOM 8851 N N . ILE E 5 56 ? 90.792 136.684 87.938 1.00 106.09 56 ILE E N 1
ATOM 8852 C CA . ILE E 5 56 ? 90.163 135.756 87.000 1.00 106.09 56 ILE E CA 1
ATOM 8853 C C . ILE E 5 56 ? 88.696 136.093 86.730 1.00 106.09 56 ILE E C 1
ATOM 8854 O O . ILE E 5 56 ? 88.209 135.836 85.620 1.00 106.09 56 ILE E O 1
ATOM 8859 N N . SER E 5 57 ? 87.971 136.711 87.686 1.00 109.51 57 SER E N 1
ATOM 8860 C CA . SER E 5 57 ? 86.581 136.993 87.361 1.00 109.51 57 SER E CA 1
ATOM 8861 C C . SER E 5 57 ? 86.420 138.287 86.572 1.00 109.51 57 SER E C 1
ATOM 8862 O O . SER E 5 57 ? 85.327 138.557 86.066 1.00 109.51 57 SER E O 1
ATOM 8865 N N . LEU E 5 58 ? 87.435 139.154 86.529 1.00 110.78 58 LEU E N 1
ATOM 8866 C CA . LEU E 5 58 ? 87.448 140.165 85.478 1.00 110.78 58 LEU E CA 1
ATOM 8867 C C . LEU E 5 58 ? 87.736 139.566 84.099 1.00 110.78 58 LEU E C 1
ATOM 8868 O O . LEU E 5 58 ? 87.327 140.132 83.078 1.00 110.78 58 LEU E O 1
ATOM 8873 N N . LEU E 5 59 ? 88.477 138.454 84.044 1.00 108.62 59 LEU E N 1
ATOM 8874 C CA . LEU E 5 59 ? 88.888 137.820 82.787 1.00 108.62 59 LEU E CA 1
ATOM 8875 C C . LEU E 5 59 ? 87.841 136.870 82.204 1.00 108.62 59 LEU E C 1
ATOM 8876 O O . LEU E 5 59 ? 87.980 136.462 81.044 1.00 108.62 59 LEU E O 1
ATOM 8881 N N . LYS E 5 60 ? 86.776 136.566 82.965 1.00 106.88 60 LYS E N 1
ATOM 8882 C CA . LYS E 5 60 ? 85.970 135.352 82.807 1.00 106.88 60 LYS E CA 1
ATOM 8883 C C . LYS E 5 60 ? 85.170 135.225 81.506 1.00 106.88 60 LYS E C 1
ATOM 8884 O O . LYS E 5 60 ? 84.873 134.096 81.096 1.00 106.88 60 LYS E O 1
ATOM 8890 N N . LYS E 5 61 ? 84.785 136.335 80.864 1.00 107.68 61 LYS E N 1
ATOM 8891 C CA . LYS E 5 61 ? 83.828 136.251 79.765 1.00 107.68 61 LYS E CA 1
ATOM 8892 C C . LYS E 5 61 ? 84.441 135.825 78.432 1.00 107.68 61 LYS E C 1
ATOM 8893 O O . LYS E 5 61 ? 83.701 135.451 77.515 1.00 107.68 61 LYS E O 1
ATOM 8899 N N . VAL E 5 62 ? 85.760 135.854 78.296 1.00 106.59 62 VAL E N 1
ATOM 8900 C CA . VAL E 5 62 ? 86.343 135.898 76.962 1.00 106.59 62 VAL E CA 1
ATOM 8901 C C . VAL E 5 62 ? 87.042 134.565 76.655 1.00 106.59 62 VAL E C 1
ATOM 8902 O O . VAL E 5 62 ? 87.791 134.439 75.680 1.00 106.59 62 VAL E O 1
ATOM 8906 N N . ILE E 5 63 ? 86.789 133.549 77.470 1.00 106.62 63 ILE E N 1
ATOM 8907 C CA . ILE E 5 63 ? 87.453 132.249 77.358 1.00 106.62 63 ILE E CA 1
ATOM 8908 C C . ILE E 5 63 ? 86.548 131.313 76.556 1.00 106.62 63 ILE E C 1
ATOM 8909 O O . ILE E 5 63 ? 85.412 131.062 76.977 1.00 106.62 63 ILE E O 1
ATOM 8914 N N . PRO E 5 64 ? 86.979 130.831 75.382 1.00 106.60 64 PRO E N 1
ATOM 8915 C CA . PRO E 5 64 ? 86.341 129.671 74.748 1.00 106.60 64 PRO E CA 1
ATOM 8916 C C . PRO E 5 64 ? 86.455 128.399 75.571 1.00 106.60 64 PRO E C 1
ATOM 8917 O O . PRO E 5 64 ? 87.484 128.150 76.210 1.00 106.60 64 PRO E O 1
ATOM 8921 N N . ASP E 5 65 ? 85.411 127.567 75.475 1.00 109.22 65 ASP E N 1
ATOM 8922 C CA . ASP E 5 65 ? 85.194 126.379 76.308 1.00 109.22 65 ASP E CA 1
ATOM 8923 C C . ASP E 5 65 ? 86.264 125.296 76.138 1.00 109.22 65 ASP E C 1
ATOM 8924 O O . ASP E 5 65 ? 86.431 124.470 77.041 1.00 109.22 65 ASP E O 1
ATOM 8929 N N . GLU E 5 66 ? 86.942 125.245 74.981 1.00 109.00 66 GLU E N 1
ATOM 8930 C CA . GLU E 5 66 ? 88.114 124.386 74.835 1.00 109.00 66 GLU E CA 1
ATOM 8931 C C . GLU E 5 66 ? 89.290 124.793 75.733 1.00 109.00 66 GLU E C 1
ATOM 8932 O O . GLU E 5 66 ? 90.064 123.920 76.137 1.00 109.00 66 GLU E O 1
ATOM 8938 N N . ILE E 5 67 ? 89.444 126.079 76.094 1.00 103.34 67 ILE E N 1
ATOM 8939 C CA . ILE E 5 67 ? 90.599 126.442 76.926 1.00 103.34 67 ILE E CA 1
ATOM 8940 C C . ILE E 5 67 ? 90.205 127.051 78.279 1.00 103.34 67 ILE E C 1
ATOM 8941 O O . ILE E 5 67 ? 90.775 128.062 78.717 1.00 103.34 67 ILE E O 1
ATOM 8946 N N . ARG E 5 68 ? 89.283 126.379 78.988 1.00 102.31 68 ARG E N 1
ATOM 8947 C CA . ARG E 5 68 ? 88.857 126.799 80.330 1.00 102.31 68 ARG E CA 1
ATOM 8948 C C . ARG E 5 68 ? 89.970 126.719 81.383 1.00 102.31 68 ARG E C 1
ATOM 8949 O O . ARG E 5 68 ? 89.946 127.471 82.359 1.00 102.31 68 ARG E O 1
ATOM 8957 N N . ILE E 5 69 ? 90.960 125.853 81.192 1.00 95.07 69 ILE E N 1
ATOM 8958 C CA . ILE E 5 69 ? 92.084 125.763 82.128 1.00 95.07 69 ILE E CA 1
ATOM 8959 C C . ILE E 5 69 ? 93.396 126.522 81.800 1.00 95.07 69 ILE E C 1
ATOM 8960 O O . ILE E 5 69 ? 93.916 127.069 82.788 1.00 95.07 69 ILE E O 1
ATOM 8965 N N . PRO E 5 70 ? 94.011 126.594 80.566 1.00 92.33 70 PRO E N 1
ATOM 8966 C CA . PRO E 5 70 ? 95.357 127.239 80.403 1.00 92.33 70 PRO E CA 1
ATOM 8967 C C . PRO E 5 70 ? 95.570 128.713 80.812 1.00 92.33 70 PRO E C 1
ATOM 8968 O O . PRO E 5 70 ? 96.664 129.067 81.292 1.00 92.33 70 PRO E O 1
ATOM 8972 N N . ALA E 5 71 ? 94.543 129.564 80.646 1.00 94.05 71 ALA E N 1
ATOM 8973 C CA . ALA E 5 71 ? 94.586 130.918 81.191 1.00 94.05 71 ALA E CA 1
ATOM 8974 C C . ALA E 5 71 ? 94.622 130.943 82.714 1.00 94.05 71 ALA E C 1
ATOM 8975 O O . ALA E 5 71 ? 95.287 131.810 83.307 1.00 94.05 71 ALA E O 1
ATOM 8977 N N . TYR E 5 72 ? 93.999 129.944 83.349 1.00 96.92 72 TYR E N 1
ATOM 8978 C CA . TYR E 5 72 ? 93.832 129.957 84.799 1.00 96.92 72 TYR E CA 1
ATOM 8979 C C . TYR E 5 72 ? 95.127 129.543 85.483 1.00 96.92 72 TYR E C 1
ATOM 8980 O O . TYR E 5 72 ? 95.556 130.176 86.463 1.00 96.92 72 TYR E O 1
ATOM 8989 N N . ILE E 5 73 ? 95.775 128.503 84.942 1.00 92.07 73 ILE E N 1
ATOM 8990 C CA . ILE E 5 73 ? 97.088 128.073 85.404 1.00 92.07 73 ILE E CA 1
ATOM 8991 C C . ILE E 5 73 ? 98.178 129.118 85.099 1.00 92.07 73 ILE E C 1
ATOM 8992 O O . ILE E 5 73 ? 99.116 129.272 85.898 1.00 92.07 73 ILE E O 1
ATOM 8997 N N . THR E 5 74 ? 98.032 129.934 84.021 1.00 91.48 74 THR E N 1
ATOM 8998 C CA . THR E 5 74 ? 99.039 130.989 83.842 1.00 91.48 74 THR E CA 1
ATOM 8999 C C . THR E 5 74 ? 98.876 132.179 84.784 1.00 91.48 74 THR E C 1
ATOM 9000 O O . THR E 5 74 ? 99.891 132.735 85.234 1.00 91.48 74 THR E O 1
ATOM 9004 N N . VAL E 5 75 ? 97.635 132.650 85.004 1.00 88.83 75 VAL E N 1
ATOM 9005 C CA . VAL E 5 75 ? 97.443 133.755 85.948 1.00 88.83 75 VAL E CA 1
ATOM 9006 C C . VAL E 5 75 ? 97.761 133.344 87.398 1.00 88.83 75 VAL E C 1
ATOM 9007 O O . VAL E 5 75 ? 98.328 134.151 88.167 1.00 88.83 75 VAL E O 1
ATOM 9011 N N . ILE E 5 76 ? 97.511 132.071 87.768 1.00 90.28 76 ILE E N 1
ATOM 9012 C CA . ILE E 5 76 ? 98.003 131.577 89.053 1.00 90.28 76 ILE E CA 1
ATOM 9013 C C . ILE E 5 76 ? 99.533 131.439 89.096 1.00 90.28 76 ILE E C 1
ATOM 9014 O O . ILE E 5 76 ? 100.135 131.603 90.172 1.00 90.28 76 ILE E O 1
ATOM 9019 N N . ALA E 5 77 ? 100.188 131.169 87.939 1.00 92.06 77 ALA E N 1
ATOM 9020 C CA . ALA E 5 77 ? 101.646 131.166 87.893 1.00 92.06 77 ALA E CA 1
ATOM 9021 C C . ALA E 5 77 ? 102.251 132.546 88.087 1.00 92.06 77 ALA E C 1
ATOM 9022 O O . ALA E 5 77 ? 103.288 132.670 88.760 1.00 92.06 77 ALA E O 1
ATOM 9024 N N . THR E 5 78 ? 101.608 133.565 87.508 1.00 95.42 78 THR E N 1
ATOM 9025 C CA . THR E 5 78 ? 102.053 134.975 87.673 1.00 95.42 78 THR E CA 1
ATOM 9026 C C . THR E 5 78 ? 101.804 135.421 89.118 1.00 95.42 78 THR E C 1
ATOM 9027 O O . THR E 5 78 ? 102.709 136.042 89.708 1.00 95.42 78 THR E O 1
ATOM 9031 N N . LEU E 5 79 ? 100.618 135.117 89.653 1.00 95.15 79 LEU E N 1
ATOM 9032 C CA . LEU E 5 79 ? 100.283 135.452 91.063 1.00 95.15 79 LEU E CA 1
ATOM 9033 C C . LEU E 5 79 ? 101.227 134.691 92.002 1.00 95.15 79 LEU E C 1
ATOM 9034 O O . LEU E 5 79 ? 101.675 135.288 93.000 1.00 95.15 79 LEU E O 1
ATOM 9039 N N . VAL E 5 80 ? 101.511 133.424 91.684 1.00 96.47 80 VAL E N 1
ATOM 9040 C CA . VAL E 5 80 ? 102.385 132.570 92.543 1.00 96.47 80 VAL E CA 1
ATOM 9041 C C . VAL E 5 80 ? 103.789 133.183 92.590 1.00 96.47 80 VAL E C 1
ATOM 9042 O O . VAL E 5 80 ? 104.396 133.185 93.679 1.00 96.47 80 VAL E O 1
ATOM 9046 N N . THR E 5 81 ? 104.278 133.679 91.448 1.00 93.16 81 THR E N 1
ATOM 9047 C CA . THR E 5 81 ? 105.658 134.229 91.359 1.00 93.16 81 THR E CA 1
ATOM 9048 C C . THR E 5 81 ? 105.745 135.521 92.179 1.00 93.16 81 THR E C 1
ATOM 9049 O O . THR E 5 81 ? 106.732 135.679 92.924 1.00 93.16 81 THR E O 1
ATOM 9053 N N . VAL E 5 82 ? 104.748 136.401 92.044 1.00 94.54 82 VAL E N 1
ATOM 9054 C CA . VAL E 5 82 ? 104.678 137.616 92.862 1.00 94.54 82 VAL E CA 1
ATOM 9055 C C . VAL E 5 82 ? 104.881 137.314 94.349 1.00 94.54 82 VAL E C 1
ATOM 9056 O O . VAL E 5 82 ? 105.686 137.984 95.024 1.00 94.54 82 VAL E O 1
ATOM 9060 N N . LEU E 5 83 ? 104.361 136.170 94.815 1.00 95.87 83 LEU E N 1
ATOM 9061 C CA . LEU E 5 83 ? 104.532 135.890 96.241 1.00 95.87 83 LEU E CA 1
ATOM 9062 C C . LEU E 5 83 ? 105.872 135.235 96.551 1.00 95.87 83 LEU E C 1
ATOM 9063 O O . LEU E 5 83 ? 106.397 135.426 97.649 1.00 95.87 83 LEU E O 1
ATOM 9068 N N . GLN E 5 84 ? 106.375 134.372 95.662 1.00 92.59 84 GLN E N 1
ATOM 9069 C CA . GLN E 5 84 ? 107.695 133.791 95.848 1.00 92.59 84 GLN E CA 1
ATOM 9070 C C . GLN E 5 84 ? 108.800 134.831 95.729 1.00 92.59 84 GLN E C 1
ATOM 9071 O O . GLN E 5 84 ? 109.833 134.721 96.400 1.00 92.59 84 GLN E O 1
ATOM 9077 N N . PHE E 5 85 ? 108.617 135.850 94.875 1.00 94.88 85 PHE E N 1
ATOM 9078 C CA . PHE E 5 85 ? 109.539 136.974 94.921 1.00 94.88 85 PHE E CA 1
ATOM 9079 C C . PHE E 5 85 ? 109.366 137.850 96.153 1.00 94.88 85 PHE E C 1
ATOM 9080 O O . PHE E 5 85 ? 110.325 138.516 96.556 1.00 94.88 85 PHE E O 1
ATOM 9088 N N . LEU E 5 86 ? 108.161 137.908 96.744 1.00 94.20 86 LEU E N 1
ATOM 9089 C CA . LEU E 5 86 ? 108.045 138.485 98.084 1.00 94.20 86 LEU E CA 1
ATOM 9090 C C . LEU E 5 86 ? 108.741 137.633 99.141 1.00 94.20 86 LEU E C 1
ATOM 9091 O O . LEU E 5 86 ? 109.222 138.173 100.145 1.00 94.20 86 LEU E O 1
ATOM 9096 N N . LEU E 5 87 ? 108.744 136.308 98.954 1.00 97.43 87 LEU E N 1
ATOM 9097 C CA . LEU E 5 87 ? 109.334 135.379 99.912 1.00 97.43 87 LEU E CA 1
ATOM 9098 C C . LEU E 5 87 ? 110.851 135.478 99.992 1.00 97.43 87 LEU E C 1
ATOM 9099 O O . LEU E 5 87 ? 111.434 135.238 101.055 1.00 97.43 87 LEU E O 1
ATOM 9104 N N . GLN E 5 88 ? 111.498 135.866 98.899 1.00 93.07 88 GLN E N 1
ATOM 9105 C CA . GLN E 5 88 ? 112.949 135.980 98.872 1.00 93.07 88 GLN E CA 1
ATOM 9106 C C . GLN E 5 88 ? 113.455 137.307 99.428 1.00 93.07 88 GLN E C 1
ATOM 9107 O O . GLN E 5 88 ? 114.670 137.472 99.583 1.00 93.07 88 GLN E O 1
ATOM 9113 N N . ALA E 5 89 ? 112.559 138.244 99.729 1.00 101.72 89 ALA E N 1
ATOM 9114 C CA . ALA E 5 89 ? 112.943 139.637 99.883 1.00 101.72 89 ALA E CA 1
ATOM 9115 C C . ALA E 5 89 ? 112.363 140.315 101.120 1.00 101.72 89 ALA E C 1
ATOM 9116 O O . ALA E 5 89 ? 113.073 140.462 102.122 1.00 101.72 89 ALA E O 1
ATOM 9118 N N . TYR E 5 90 ? 111.069 140.650 101.069 1.00 107.44 90 TYR E N 1
ATOM 9119 C CA . TYR E 5 90 ? 110.372 141.347 102.183 1.00 107.44 90 TYR E CA 1
ATOM 9120 C C . TYR E 5 90 ? 110.513 140.557 103.492 1.00 107.44 90 TYR E C 1
ATOM 9121 O O . TYR E 5 90 ? 111.183 141.052 104.422 1.00 107.44 90 TYR E O 1
ATOM 9130 N N . LEU E 5 91 ? 109.861 139.392 103.578 1.00 108.07 91 LEU E N 1
ATOM 9131 C CA . LEU E 5 91 ? 109.725 138.667 104.872 1.00 108.07 91 LEU E CA 1
ATOM 9132 C C . LEU E 5 91 ? 110.087 137.187 104.689 1.00 108.07 91 LEU E C 1
ATOM 9133 O O . LEU E 5 91 ? 109.162 136.351 104.706 1.00 108.07 91 LEU E O 1
ATOM 9138 N N . PRO E 5 92 ? 111.378 136.823 104.518 1.00 107.10 92 PRO E N 1
ATOM 9139 C CA . PRO E 5 92 ? 111.779 135.414 104.409 1.00 107.10 92 PRO E CA 1
ATOM 9140 C C . PRO E 5 92 ? 111.512 134.591 105.680 1.00 107.10 92 PRO E C 1
ATOM 9141 O O . PRO E 5 92 ? 111.052 133.470 105.550 1.00 107.10 92 PRO E O 1
ATOM 9145 N N . ASP E 5 93 ? 111.799 135.170 106.854 1.00 112.52 93 ASP E N 1
ATOM 9146 C CA . ASP E 5 93 ? 111.805 134.460 108.167 1.00 112.52 93 ASP E CA 1
ATOM 9147 C C . ASP E 5 93 ? 112.749 133.249 108.121 1.00 112.52 93 ASP E C 1
ATOM 9148 O O . ASP E 5 93 ? 113.111 132.739 109.200 1.00 112.52 93 ASP E O 1
ATOM 9153 N N . LEU E 5 94 ? 113.126 132.819 106.914 1.00 111.00 94 LEU E N 1
ATOM 9154 C CA . LEU E 5 94 ? 114.059 131.692 106.676 1.00 111.00 94 LEU E CA 1
ATOM 9155 C C . LEU E 5 94 ? 113.684 130.419 107.449 1.00 111.00 94 LEU E C 1
ATOM 9156 O O . LEU E 5 94 ? 114.558 129.722 107.966 1.00 111.00 94 LEU E O 1
ATOM 9161 N N . ASN E 5 95 ? 112.388 130.095 107.537 1.00 110.29 95 ASN E N 1
ATOM 9162 C CA . ASN E 5 95 ? 112.007 128.694 107.724 1.00 110.29 95 ASN E CA 1
ATOM 9163 C C . ASN E 5 95 ? 110.834 128.365 106.805 1.00 110.29 95 ASN E C 1
ATOM 9164 O O . ASN E 5 95 ? 110.831 127.335 106.121 1.00 110.29 95 ASN E O 1
ATOM 9169 N N . LYS E 5 96 ? 109.831 129.251 106.797 1.00 106.35 96 LYS E N 1
ATOM 9170 C CA . LYS E 5 96 ? 108.741 129.176 105.830 1.00 106.35 96 LYS E CA 1
ATOM 9171 C C . LYS E 5 96 ? 109.200 129.449 104.401 1.00 106.35 96 LYS E C 1
ATOM 9172 O O . LYS E 5 96 ? 108.515 129.059 103.456 1.00 106.35 96 LYS E O 1
ATOM 9178 N N . SER E 5 97 ? 110.299 130.183 104.211 1.00 99.47 97 SER E N 1
ATOM 9179 C CA . SER E 5 97 ? 110.900 130.284 102.886 1.00 99.47 97 SER E CA 1
ATOM 9180 C C . SER E 5 97 ? 111.490 128.970 102.387 1.00 99.47 97 SER E C 1
ATOM 9181 O O . SER E 5 97 ? 111.555 128.754 101.172 1.00 99.47 97 SER E O 1
ATOM 9184 N N . LEU E 5 98 ? 111.908 128.081 103.287 1.00 96.36 98 LEU E N 1
ATOM 9185 C CA . LEU E 5 98 ? 112.657 126.898 102.897 1.00 96.36 98 LEU E CA 1
ATOM 9186 C C . LEU E 5 98 ? 111.829 125.622 102.970 1.00 96.36 98 LEU E C 1
ATOM 9187 O O . LEU E 5 98 ? 111.700 124.924 101.961 1.00 96.36 98 LEU E O 1
ATOM 9192 N N . GLY E 5 99 ? 111.287 125.275 104.143 1.00 97.36 99 GLY E N 1
ATOM 9193 C CA . GLY E 5 99 ? 110.664 123.968 104.275 1.00 97.36 99 GLY E CA 1
ATOM 9194 C C . GLY E 5 99 ? 109.265 123.846 103.701 1.00 97.36 99 GLY E C 1
ATOM 9195 O O . GLY E 5 99 ? 108.769 122.724 103.576 1.00 97.36 99 GLY E O 1
ATOM 9196 N N . ILE E 5 100 ? 108.613 124.958 103.366 1.00 99.31 100 ILE E N 1
ATOM 9197 C CA . ILE E 5 100 ? 107.468 124.939 102.468 1.00 99.31 100 ILE E CA 1
ATOM 9198 C C . ILE E 5 100 ? 107.955 124.543 101.080 1.00 99.31 100 ILE E C 1
ATOM 9199 O O . ILE E 5 100 ? 109.036 124.959 100.650 1.00 99.31 100 ILE E O 1
ATOM 9204 N N . PHE E 5 101 ? 107.102 123.832 100.335 1.00 94.99 101 PHE E N 1
ATOM 9205 C CA . PHE E 5 101 ? 107.377 123.530 98.904 1.00 94.99 101 PHE E CA 1
ATOM 9206 C C . PHE E 5 101 ? 106.616 124.598 98.107 1.00 94.99 101 PHE E C 1
ATOM 9207 O O . PHE E 5 101 ? 105.623 124.272 97.427 1.00 94.99 101 PHE E O 1
ATOM 9215 N N . ILE E 5 102 ? 107.092 125.845 98.208 1.00 92.25 102 ILE E N 1
ATOM 9216 C CA . ILE E 5 102 ? 106.430 127.055 97.651 1.00 92.25 102 ILE E CA 1
ATOM 9217 C C . ILE E 5 102 ? 105.863 126.968 96.216 1.00 92.25 102 ILE E C 1
ATOM 9218 O O . ILE E 5 102 ? 104.828 127.612 95.978 1.00 92.25 102 ILE E O 1
ATOM 9223 N N . PRO E 5 103 ? 106.550 126.356 95.180 1.00 88.73 103 PRO E N 1
ATOM 9224 C CA . PRO E 5 103 ? 105.916 126.296 93.828 1.00 88.73 103 PRO E CA 1
ATOM 9225 C C . PRO E 5 103 ? 104.554 125.579 93.719 1.00 88.73 103 PRO E C 1
ATOM 9226 O O . PRO E 5 103 ? 103.750 126.065 92.916 1.00 88.73 103 PRO E O 1
ATOM 9230 N N . LEU E 5 104 ? 104.313 124.604 94.621 1.00 86.95 104 LEU E N 1
ATOM 9231 C CA . LEU E 5 104 ? 103.163 123.644 94.741 1.00 86.95 104 LEU E CA 1
ATOM 9232 C C . LEU E 5 104 ? 101.766 124.266 94.939 1.00 86.95 104 LEU E C 1
ATOM 9233 O O . LEU E 5 104 ? 100.815 123.490 95.095 1.00 86.95 104 LEU E O 1
ATOM 9238 N N . ILE E 5 105 ? 101.674 125.586 95.060 1.00 85.59 105 ILE E N 1
ATOM 9239 C CA . ILE E 5 105 ? 100.468 126.404 95.099 1.00 85.59 105 ILE E CA 1
ATOM 9240 C C . ILE E 5 105 ? 99.919 126.724 93.696 1.00 85.59 105 ILE E C 1
ATOM 9241 O O . ILE E 5 105 ? 98.705 126.938 93.558 1.00 85.59 105 ILE E O 1
ATOM 9246 N N . VAL E 5 106 ? 100.752 126.751 92.634 1.00 86.96 106 VAL E N 1
ATOM 9247 C CA . VAL E 5 106 ? 100.145 126.610 91.288 1.00 86.96 106 VAL E CA 1
ATOM 9248 C C . VAL E 5 106 ? 99.541 125.221 91.011 1.00 86.96 106 VAL E C 1
ATOM 9249 O O . VAL E 5 106 ? 98.662 125.074 90.144 1.00 86.96 106 VAL E O 1
ATOM 9253 N N . VAL E 5 107 ? 100.108 124.217 91.668 1.00 88.11 107 VAL E N 1
ATOM 9254 C CA . VAL E 5 107 ? 99.495 122.880 91.483 1.00 88.11 107 VAL E CA 1
ATOM 9255 C C . VAL E 5 107 ? 98.867 122.422 92.787 1.00 88.11 107 VAL E C 1
ATOM 9256 O O . VAL E 5 107 ? 98.737 121.233 92.939 1.00 88.11 107 VAL E O 1
ATOM 9260 N N . ASN E 5 108 ? 98.465 123.346 93.675 1.00 79.38 108 ASN E N 1
ATOM 9261 C CA . ASN E 5 108 ? 97.537 122.951 94.704 1.00 79.38 108 ASN E CA 1
ATOM 9262 C C . ASN E 5 108 ? 96.287 122.451 94.034 1.00 79.38 108 ASN E C 1
ATOM 9263 O O . ASN E 5 108 ? 95.811 123.040 93.061 1.00 79.38 108 ASN E O 1
ATOM 9268 N N . CYS E 5 109 ? 95.797 121.332 94.549 1.00 74.88 109 CYS E N 1
ATOM 9269 C CA . CYS E 5 109 ? 94.631 120.681 93.999 1.00 74.88 109 CYS E CA 1
ATOM 9270 C C . CYS E 5 109 ? 93.336 121.482 94.231 1.00 74.88 109 CYS E C 1
ATOM 9271 O O . CYS E 5 109 ? 92.461 121.441 93.351 1.00 74.88 109 CYS E O 1
ATOM 9274 N N . ILE E 5 110 ? 93.274 122.337 95.278 1.00 79.05 110 ILE E N 1
ATOM 9275 C CA . ILE E 5 110 ? 92.067 123.056 95.719 1.00 79.05 110 ILE E CA 1
ATOM 9276 C C . ILE E 5 110 ? 91.608 124.112 94.734 1.00 79.05 110 ILE E C 1
ATOM 9277 O O . ILE E 5 110 ? 90.484 124.035 94.227 1.00 79.05 110 ILE E O 1
ATOM 9282 N N . ILE E 5 111 ? 92.480 125.110 94.512 1.00 81.66 111 ILE E N 1
ATOM 9283 C CA . ILE E 5 111 ? 92.145 126.398 93.908 1.00 81.66 111 ILE E CA 1
ATOM 9284 C C . ILE E 5 111 ? 91.733 126.267 92.438 1.00 81.66 111 ILE E C 1
ATOM 9285 O O . ILE E 5 111 ? 90.888 127.033 91.946 1.00 81.66 111 ILE E O 1
ATOM 9290 N N . LEU E 5 112 ? 92.378 125.352 91.716 1.00 86.54 112 LEU E N 1
ATOM 9291 C CA . LEU E 5 112 ? 92.018 125.116 90.298 1.00 86.54 112 LEU E CA 1
ATOM 9292 C C . LEU E 5 112 ? 90.840 124.149 90.260 1.00 86.54 112 LEU E C 1
ATOM 9293 O O . LEU E 5 112 ? 90.213 124.066 89.204 1.00 86.54 112 LEU E O 1
ATOM 9298 N N . GLY E 5 113 ? 90.598 123.435 91.367 1.00 85.58 113 GLY E N 1
ATOM 9299 C CA . GLY E 5 113 ? 89.456 122.510 91.529 1.00 85.58 113 GLY E CA 1
ATOM 9300 C C . GLY E 5 113 ? 88.256 123.279 92.065 1.00 85.58 113 GLY E C 1
ATOM 9301 O O . GLY E 5 113 ? 87.167 122.703 92.231 1.00 85.58 113 GLY E O 1
ATOM 9302 N N . ARG E 5 114 ? 88.499 124.561 92.315 1.00 97.90 114 ARG E N 1
ATOM 9303 C CA . ARG E 5 114 ? 87.618 125.608 92.804 1.00 97.90 114 ARG E CA 1
ATOM 9304 C C . ARG E 5 114 ? 87.183 126.572 91.714 1.00 97.90 114 ARG E C 1
ATOM 9305 O O . ARG E 5 114 ? 85.984 126.832 91.564 1.00 97.90 114 ARG E O 1
ATOM 9313 N N . ALA E 5 115 ? 88.167 127.187 91.043 1.00 97.99 115 ALA E N 1
ATOM 9314 C CA . ALA E 5 115 ? 87.912 128.231 90.053 1.00 97.99 115 ALA E CA 1
ATOM 9315 C C . ALA E 5 115 ? 87.159 127.744 88.819 1.00 97.99 115 ALA E C 1
ATOM 9316 O O . ALA E 5 115 ? 86.415 128.527 88.217 1.00 97.99 115 ALA E O 1
AT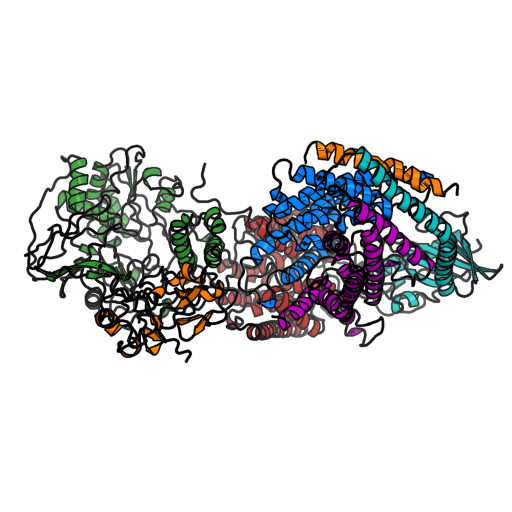OM 9318 N N . GLU E 5 116 ? 87.258 126.445 88.580 1.00 104.48 116 GLU E N 1
ATOM 9319 C CA . GLU E 5 116 ? 86.505 125.871 87.453 1.00 104.48 116 GLU E CA 1
ATOM 9320 C C . GLU E 5 116 ? 85.089 125.632 87.965 1.00 104.48 116 GLU E C 1
ATOM 9321 O O . GLU E 5 116 ? 84.137 125.786 87.201 1.00 104.48 116 GLU E O 1
ATOM 9327 N N . ALA E 5 117 ? 84.975 125.383 89.261 1.00 105.31 117 ALA E N 1
ATOM 9328 C CA . ALA E 5 117 ? 83.704 124.973 89.833 1.00 105.31 117 ALA E CA 1
ATOM 9329 C C . ALA E 5 117 ? 82.805 126.125 90.249 1.00 105.31 117 ALA E C 1
ATOM 9330 O O . ALA E 5 117 ? 81.644 125.875 90.583 1.00 105.31 117 ALA E O 1
ATOM 9332 N N . TYR E 5 118 ? 83.286 127.367 90.242 1.00 105.92 118 TYR E N 1
ATOM 9333 C CA . TYR E 5 118 ? 82.598 128.381 91.042 1.00 105.92 118 TYR E CA 1
ATOM 9334 C C . TYR E 5 118 ? 82.873 129.799 90.566 1.00 105.92 118 TYR E C 1
ATOM 9335 O O . TYR E 5 118 ? 81.933 130.520 90.219 1.00 105.92 118 TYR E O 1
ATOM 9344 N N . ALA E 5 119 ? 84.151 130.219 90.614 1.00 107.35 119 ALA E N 1
ATOM 9345 C CA . ALA E 5 119 ? 84.563 131.559 90.181 1.00 107.35 119 ALA E CA 1
ATOM 9346 C C . ALA E 5 119 ? 84.356 131.789 88.687 1.00 107.35 119 ALA E C 1
ATOM 9347 O O . ALA E 5 119 ? 84.211 132.940 88.260 1.00 107.35 119 ALA E O 1
ATOM 9349 N N . ASN E 5 120 ? 84.211 130.698 87.934 1.00 106.26 120 ASN E N 1
ATOM 9350 C CA . ASN E 5 120 ? 83.901 130.825 86.488 1.00 106.26 120 ASN E CA 1
ATOM 9351 C C . ASN E 5 120 ? 82.438 131.275 86.366 1.00 106.26 120 ASN E C 1
ATOM 9352 O O . ASN E 5 120 ? 82.177 132.243 85.626 1.00 106.26 120 ASN E O 1
ATOM 9357 N N . LYS E 5 121 ? 81.529 130.591 87.076 1.00 105.86 121 LYS E N 1
ATOM 9358 C CA . LYS E 5 121 ? 80.073 130.908 87.044 1.00 105.86 121 LYS E CA 1
ATOM 9359 C C . LYS E 5 121 ? 79.673 131.891 88.156 1.00 105.86 121 LYS E C 1
ATOM 9360 O O . LYS E 5 121 ? 78.547 132.419 88.082 1.00 105.86 121 LYS E O 1
ATOM 9366 N N . ASN E 5 122 ? 80.545 132.132 89.143 1.00 111.06 122 ASN E N 1
ATOM 9367 C CA . ASN E 5 122 ? 80.220 133.074 90.253 1.00 111.06 122 ASN E CA 1
ATOM 9368 C C . ASN E 5 122 ? 80.506 134.507 89.787 1.00 111.06 122 ASN E C 1
ATOM 9369 O O . ASN E 5 122 ? 81.211 134.653 88.767 1.00 111.06 122 ASN E O 1
ATOM 9374 N N . SER E 5 123 ? 79.978 135.514 90.490 1.00 107.91 123 SER E N 1
ATOM 9375 C CA . SER E 5 123 ? 80.206 136.930 90.093 1.00 107.91 123 SER E CA 1
ATOM 9376 C C . SER E 5 123 ? 81.618 137.371 90.496 1.00 107.91 123 SER E C 1
ATOM 9377 O O . SER E 5 123 ? 82.218 136.715 91.373 1.00 107.91 123 SER E O 1
ATOM 9380 N N . VAL E 5 124 ? 82.132 138.443 89.885 1.00 108.52 124 VAL E N 1
ATOM 9381 C CA . VAL E 5 124 ? 83.510 138.898 90.232 1.00 108.52 124 VAL E CA 1
ATOM 9382 C C . VAL E 5 124 ? 83.512 139.263 91.719 1.00 108.52 124 VAL E C 1
ATOM 9383 O O . VAL E 5 124 ? 84.436 138.828 92.431 1.00 108.52 124 VAL E O 1
ATOM 9387 N N . GLY E 5 125 ? 82.501 140.014 92.168 1.00 109.76 125 GLY E N 1
ATOM 9388 C CA . GLY E 5 125 ? 82.385 140.346 93.600 1.00 109.76 125 GLY E CA 1
ATOM 9389 C C . GLY E 5 125 ? 82.082 139.102 94.417 1.00 109.76 125 GLY E C 1
ATOM 9390 O O . GLY E 5 125 ? 82.774 138.872 95.427 1.00 109.76 125 GLY E O 1
ATOM 9391 N N . ALA E 5 126 ? 81.149 138.280 93.921 1.00 111.91 126 ALA E N 1
ATOM 9392 C CA . ALA E 5 126 ? 80.702 137.035 94.591 1.00 111.91 126 ALA E CA 1
ATOM 9393 C C . ALA E 5 126 ? 81.869 136.049 94.695 1.00 111.91 126 ALA E C 1
ATOM 9394 O O . ALA E 5 126 ? 81.629 134.877 95.047 1.00 111.91 126 ALA E O 1
ATOM 9396 N N . SER E 5 127 ? 83.085 136.527 94.425 1.00 115.88 127 SER E N 1
ATOM 9397 C CA . SER E 5 127 ? 84.285 135.678 94.472 1.00 115.88 127 SER E CA 1
ATOM 9398 C C . SER E 5 127 ? 85.250 136.041 95.603 1.00 115.88 127 SER E C 1
ATOM 9399 O O . SER E 5 127 ? 85.939 135.152 96.138 1.00 115.88 127 SER E O 1
ATOM 9402 N N . PHE E 5 128 ? 85.302 137.329 95.969 1.00 114.24 128 PHE E N 1
ATOM 9403 C CA . PHE E 5 128 ? 86.175 137.794 97.040 1.00 114.24 128 PHE E CA 1
ATOM 9404 C C . PHE E 5 128 ? 85.771 137.268 98.412 1.00 114.24 128 PHE E C 1
ATOM 9405 O O . PHE E 5 128 ? 86.647 136.919 99.220 1.00 114.24 128 PHE E O 1
ATOM 9413 N N . PHE E 5 129 ? 84.461 137.073 98.636 1.00 113.56 129 PHE E N 1
ATOM 9414 C CA . PHE E 5 129 ? 84.008 136.708 99.974 1.00 113.56 129 PHE E CA 1
ATOM 9415 C C . PHE E 5 129 ? 84.231 135.232 100.268 1.00 113.56 129 PHE E C 1
ATOM 9416 O O . PHE E 5 129 ? 84.765 134.877 101.329 1.00 113.56 129 PHE E O 1
ATOM 9424 N N . ASP E 5 130 ? 83.834 134.360 99.334 1.00 110.94 130 ASP E N 1
ATOM 9425 C CA . ASP E 5 130 ? 84.086 132.939 99.537 1.00 110.94 130 ASP E CA 1
ATOM 9426 C C . ASP E 5 130 ? 85.554 132.567 99.346 1.00 110.94 130 ASP E C 1
ATOM 9427 O O . ASP E 5 130 ? 85.979 131.544 99.898 1.00 110.94 130 ASP E O 1
ATOM 9432 N N . GLY E 5 131 ? 86.344 133.372 98.638 1.00 107.79 131 GLY E N 1
ATOM 9433 C CA . GLY E 5 131 ? 87.769 133.108 98.663 1.00 107.79 131 GLY E CA 1
ATOM 9434 C C . GLY E 5 131 ? 88.436 133.480 99.976 1.00 107.79 131 GLY E C 1
ATOM 9435 O O . GLY E 5 131 ? 89.343 132.770 100.433 1.00 107.79 131 GLY E O 1
ATOM 9436 N N . LEU E 5 132 ? 87.995 134.576 100.582 1.00 107.91 132 LEU E N 1
ATOM 9437 C CA . LEU E 5 132 ? 88.585 134.926 101.892 1.00 107.91 132 LEU E CA 1
ATOM 9438 C C . LEU E 5 132 ? 88.161 133.817 102.848 1.00 107.91 132 LEU E C 1
ATOM 9439 O O . LEU E 5 132 ? 89.012 133.242 103.524 1.00 107.91 132 LEU E O 1
ATOM 9444 N N . GLY E 5 133 ? 86.878 133.482 102.842 1.00 104.08 133 GLY E N 1
ATOM 9445 C CA . GLY E 5 133 ? 86.417 132.431 103.760 1.00 104.08 133 GLY E CA 1
ATOM 9446 C C . GLY E 5 133 ? 87.099 131.112 103.462 1.00 104.08 133 GLY E C 1
ATOM 9447 O O . GLY E 5 133 ? 87.477 130.433 104.412 1.00 104.08 133 GLY E O 1
ATOM 9448 N N . MET E 5 134 ? 87.266 130.765 102.187 1.00 97.32 134 MET E N 1
ATOM 9449 C CA . MET E 5 134 ? 87.891 129.462 101.871 1.00 97.32 134 MET E CA 1
ATOM 9450 C C . MET E 5 134 ? 89.322 129.430 102.401 1.00 97.32 134 MET E C 1
ATOM 9451 O O . MET E 5 134 ? 89.716 128.440 103.017 1.00 97.32 134 MET E O 1
ATOM 9456 N N . GLY E 5 135 ? 90.061 130.518 102.217 1.00 94.73 135 GLY E N 1
ATOM 9457 C CA . GLY E 5 135 ? 91.440 130.570 102.736 1.00 94.73 135 GLY E CA 1
ATOM 9458 C C . GLY E 5 135 ? 91.430 130.478 104.249 1.00 94.73 135 GLY E C 1
ATOM 9459 O O . GLY E 5 135 ? 92.259 129.765 104.817 1.00 94.73 135 GLY E O 1
ATOM 9460 N N . LEU E 5 136 ? 90.482 131.154 104.883 1.00 98.21 136 LEU E N 1
ATOM 9461 C CA . LEU E 5 136 ? 90.416 131.097 106.353 1.00 98.21 136 LEU E CA 1
ATOM 9462 C C . LEU E 5 136 ? 90.209 129.638 106.760 1.00 98.21 136 LEU E C 1
ATOM 9463 O O . LEU E 5 136 ? 91.013 129.145 107.554 1.00 98.21 136 LEU E O 1
ATOM 9468 N N . GLY E 5 137 ? 89.276 128.938 106.122 1.00 92.66 137 GLY E N 1
ATOM 9469 C CA . GLY E 5 137 ? 89.028 127.529 106.479 1.00 92.66 137 GLY E CA 1
ATOM 9470 C C . GLY E 5 137 ? 90.292 126.729 106.282 1.00 92.66 137 GLY E C 1
ATOM 9471 O O . GLY E 5 137 ? 90.509 125.730 106.988 1.00 92.66 137 GLY E O 1
ATOM 9472 N N . PHE E 5 138 ? 91.036 127.145 105.264 1.00 88.96 138 PHE E N 1
ATOM 9473 C CA . PHE E 5 138 ? 92.253 126.398 104.903 1.00 88.96 138 PHE E CA 1
ATOM 9474 C C . PHE E 5 138 ? 93.223 126.377 106.078 1.00 88.96 138 PHE E C 1
ATOM 9475 O O . PHE E 5 138 ? 93.626 125.263 106.442 1.00 88.96 138 PHE E O 1
ATOM 9483 N N . THR E 5 139 ? 93.549 127.537 106.645 1.00 93.44 139 THR E N 1
ATOM 9484 C CA . THR E 5 139 ? 94.471 127.610 107.808 1.00 93.44 139 THR E CA 1
ATOM 9485 C C . THR E 5 139 ? 93.853 126.885 109.004 1.00 93.44 139 THR E C 1
ATOM 9486 O O . THR E 5 139 ? 94.573 126.215 109.756 1.00 93.44 139 THR E O 1
ATOM 9490 N N . VAL E 5 140 ? 92.542 127.073 109.182 1.00 94.59 140 VAL E N 1
ATOM 9491 C CA . VAL E 5 140 ? 91.784 126.417 110.287 1.00 94.59 140 VAL E CA 1
ATOM 9492 C C . VAL E 5 140 ? 91.905 124.905 110.083 1.00 94.59 140 VAL E C 1
ATOM 9493 O O . VAL E 5 140 ? 92.196 124.195 111.066 1.00 94.59 140 VAL E O 1
ATOM 9497 N N . SER E 5 141 ? 91.721 124.448 108.840 1.00 89.42 141 SER E N 1
ATOM 9498 C CA . SER E 5 141 ? 91.829 123.009 108.535 1.00 89.42 141 SER E CA 1
ATOM 9499 C C . SER E 5 141 ? 93.290 122.660 108.623 1.00 89.42 141 SER E C 1
ATOM 9500 O O . SER E 5 141 ? 93.597 121.505 108.414 1.00 89.42 141 SER E O 1
ATOM 9503 N N . LEU E 5 142 ? 94.150 123.655 108.812 1.00 85.53 142 LEU E N 1
ATOM 9504 C CA . LEU E 5 142 ? 95.478 123.188 109.155 1.00 85.53 142 LEU E CA 1
ATOM 9505 C C . LEU E 5 142 ? 95.697 123.203 110.653 1.00 85.53 142 LEU E C 1
ATOM 9506 O O . LEU E 5 142 ? 96.299 122.267 111.177 1.00 85.53 142 LEU E O 1
ATOM 9511 N N . ALA E 5 143 ? 95.367 124.338 111.300 1.00 86.17 143 ALA E N 1
ATOM 9512 C CA . ALA E 5 143 ? 95.907 124.684 112.618 1.00 86.17 143 ALA E CA 1
ATOM 9513 C C . ALA E 5 143 ? 95.443 123.763 113.732 1.00 86.17 143 ALA E C 1
ATOM 9514 O O . ALA E 5 143 ? 96.252 123.410 114.611 1.00 86.17 143 ALA E O 1
ATOM 9516 N N . ALA E 5 144 ? 94.200 123.263 113.614 1.00 90.48 144 ALA E N 1
ATOM 9517 C CA . ALA E 5 144 ? 93.717 122.214 114.502 1.00 90.48 144 ALA E CA 1
ATOM 9518 C C . ALA E 5 144 ? 94.439 120.892 114.298 1.00 90.48 144 ALA E C 1
ATOM 9519 O O . ALA E 5 144 ? 94.602 120.130 115.252 1.00 90.48 144 ALA E O 1
ATOM 9521 N N . LEU E 5 145 ? 94.907 120.619 113.082 1.00 81.87 145 LEU E N 1
ATOM 9522 C CA . LEU E 5 145 ? 95.665 119.399 112.869 1.00 81.87 145 LEU E CA 1
ATOM 9523 C C . LEU E 5 145 ? 97.118 119.543 113.312 1.00 81.87 145 LEU E C 1
ATOM 9524 O O . LEU E 5 145 ? 97.679 118.628 113.939 1.00 81.87 145 LEU E O 1
ATOM 9529 N N . GLY E 5 146 ? 97.720 120.697 113.016 1.00 81.26 146 GLY E N 1
ATOM 9530 C CA . GLY E 5 146 ? 99.141 120.852 113.229 1.00 81.26 146 GLY E CA 1
ATOM 9531 C C . GLY E 5 146 ? 99.526 121.065 114.667 1.00 81.26 146 GLY E C 1
ATOM 9532 O O . GLY E 5 146 ? 100.631 120.673 115.061 1.00 81.26 146 GLY E O 1
ATOM 9533 N N . ILE E 5 147 ? 98.604 121.603 115.483 1.00 82.87 147 ILE E N 1
ATOM 9534 C CA . ILE E 5 147 ? 98.809 121.606 116.930 1.00 82.87 147 ILE E CA 1
ATOM 9535 C C . ILE E 5 147 ? 98.785 120.188 117.519 1.00 82.87 147 ILE E C 1
ATOM 9536 O O . ILE E 5 147 ? 99.600 119.867 118.398 1.00 82.87 147 ILE E O 1
ATOM 9541 N N . ILE E 5 148 ? 97.992 119.282 116.929 1.00 81.76 148 ILE E N 1
ATOM 9542 C CA . ILE E 5 148 ? 97.901 117.911 117.434 1.00 81.76 148 ILE E CA 1
ATOM 9543 C C . ILE E 5 148 ? 99.117 117.088 117.031 1.00 81.76 148 ILE E C 1
ATOM 9544 O O . ILE E 5 148 ? 99.715 116.396 117.871 1.00 81.76 148 ILE E O 1
ATOM 9549 N N . ARG E 5 149 ? 99.521 117.201 115.753 1.00 77.60 149 ARG E N 1
ATOM 9550 C CA . ARG E 5 149 ? 100.721 116.521 115.262 1.00 77.60 149 ARG E CA 1
ATOM 9551 C C . ARG E 5 149 ? 102.003 117.062 115.876 1.00 77.60 149 ARG E C 1
ATOM 9552 O O . ARG E 5 149 ? 102.968 116.308 116.048 1.00 77.60 149 ARG E O 1
ATOM 9560 N N . GLU E 5 150 ? 102.020 118.340 116.257 1.00 84.23 150 GLU E N 1
ATOM 9561 C CA . GLU E 5 150 ? 103.207 118.852 116.910 1.00 84.23 150 GLU E CA 1
ATOM 9562 C C . GLU E 5 150 ? 103.258 118.503 118.394 1.00 84.23 150 GLU E C 1
ATOM 9563 O O . GLU E 5 150 ? 104.336 118.171 118.900 1.00 84.23 150 GLU E O 1
ATOM 9569 N N . PHE E 5 151 ? 102.080 118.516 119.013 1.00 80.87 151 PHE E N 1
ATOM 9570 C CA . PHE E 5 151 ? 102.033 118.226 120.460 1.00 80.87 151 PHE E CA 1
ATOM 9571 C C . PHE E 5 151 ? 102.234 116.739 120.684 1.00 80.87 151 PHE E C 1
ATOM 9572 O O . PHE E 5 151 ? 102.536 116.373 121.810 1.00 80.87 151 PHE E O 1
ATOM 9580 N N . LEU E 5 152 ? 102.037 115.903 119.675 1.00 76.13 152 LEU E N 1
ATOM 9581 C CA . LEU E 5 152 ? 102.314 114.486 120.002 1.00 76.13 152 LEU E CA 1
ATOM 9582 C C . LEU E 5 152 ? 103.703 114.171 119.481 1.00 76.13 152 LEU E C 1
ATOM 9583 O O . LEU E 5 152 ? 104.235 113.088 119.735 1.00 76.13 152 LEU E O 1
ATOM 9588 N N . GLY E 5 153 ? 104.280 115.141 118.800 1.00 80.60 153 GLY E N 1
ATOM 9589 C CA . GLY E 5 153 ? 105.632 114.933 118.357 1.00 80.60 153 GLY E CA 1
ATOM 9590 C C . GLY E 5 153 ? 106.576 115.361 119.451 1.00 80.60 153 GLY E C 1
ATOM 9591 O O . GLY E 5 153 ? 106.706 114.670 120.465 1.00 80.60 153 GLY E O 1
ATOM 9592 N N . THR E 5 154 ? 107.248 116.497 119.228 1.00 86.89 154 THR E N 1
ATOM 9593 C CA . THR E 5 154 ? 108.204 117.066 120.177 1.00 86.89 154 THR E CA 1
ATOM 9594 C C . THR E 5 154 ? 107.564 117.513 121.489 1.00 86.89 154 THR E C 1
ATOM 9595 O O . THR E 5 154 ? 108.228 117.541 122.529 1.00 86.89 154 THR E O 1
ATOM 9599 N N . GLY E 5 155 ? 106.286 117.875 121.454 1.00 90.11 155 GLY E N 1
ATOM 9600 C CA . GLY E 5 155 ? 105.585 118.537 122.528 1.00 90.11 155 GLY E CA 1
ATOM 9601 C C . GLY E 5 155 ? 105.751 120.035 122.525 1.00 90.11 155 GLY E C 1
ATOM 9602 O O . GLY E 5 155 ? 105.167 120.711 123.378 1.00 90.11 155 GLY E O 1
ATOM 9603 N N . LYS E 5 156 ? 106.508 120.573 121.573 1.00 95.19 156 LYS E N 1
ATOM 9604 C CA . LYS E 5 156 ? 106.789 121.996 121.481 1.00 95.19 156 LYS E CA 1
ATOM 9605 C C . LYS E 5 156 ? 105.757 122.698 120.607 1.00 95.19 156 LYS E C 1
ATOM 9606 O O . LYS E 5 156 ? 106.037 122.997 119.445 1.00 95.19 156 LYS E O 1
ATOM 9612 N N . VAL E 5 157 ? 104.543 122.923 121.148 1.00 95.37 157 VAL E N 1
ATOM 9613 C CA . VAL E 5 157 ? 103.591 123.803 120.464 1.00 95.37 157 VAL E CA 1
ATOM 9614 C C . VAL E 5 157 ? 104.124 125.235 120.418 1.00 95.37 157 VAL E C 1
ATOM 9615 O O . VAL E 5 157 ? 104.744 125.727 121.372 1.00 95.37 157 VAL E O 1
ATOM 9619 N N . PHE E 5 158 ? 103.992 125.842 119.222 1.00 96.63 158 PHE E N 1
ATOM 9620 C CA . PHE E 5 158 ? 104.636 127.098 118.763 1.00 96.63 158 PHE E CA 1
ATOM 9621 C C . PHE E 5 158 ? 106.167 127.109 118.921 1.00 96.63 158 PHE E C 1
ATOM 9622 O O . PHE E 5 158 ? 106.774 128.172 119.043 1.00 96.63 158 PHE E O 1
ATOM 9630 N N . GLY E 5 159 ? 106.815 125.946 118.899 1.00 100.04 159 GLY E N 1
ATOM 9631 C CA . GLY E 5 159 ? 108.229 125.832 119.152 1.00 100.04 159 GLY E CA 1
ATOM 9632 C C . GLY E 5 159 ? 108.638 125.781 120.617 1.00 100.04 159 GLY E C 1
ATOM 9633 O O . GLY E 5 159 ? 109.838 125.655 120.891 1.00 100.04 159 GLY E O 1
ATOM 9634 N N . ALA E 5 160 ? 107.702 125.860 121.570 1.00 101.30 160 ALA E N 1
ATOM 9635 C CA . ALA E 5 160 ? 108.051 126.052 122.978 1.00 101.30 160 ALA E CA 1
ATOM 9636 C C . ALA E 5 160 ? 107.690 124.849 123.839 1.00 101.30 160 ALA E C 1
ATOM 9637 O O . ALA E 5 160 ? 106.549 124.381 123.795 1.00 101.30 160 ALA E O 1
ATOM 9639 N N . GLN E 5 161 ? 108.622 124.471 124.721 1.00 110.80 161 GLN E N 1
ATOM 9640 C CA . GLN E 5 161 ? 108.535 123.289 125.579 1.00 110.80 161 GLN E CA 1
ATOM 9641 C C . GLN E 5 161 ? 107.425 123.383 126.634 1.00 110.80 161 GLN E C 1
ATOM 9642 O O . GLN E 5 161 ? 107.155 124.455 127.177 1.00 110.80 161 GLN E O 1
ATOM 9648 N N . ILE E 5 162 ? 106.892 122.201 126.956 1.00 111.58 162 ILE E N 1
ATOM 9649 C CA . ILE E 5 162 ? 105.754 122.052 127.902 1.00 111.58 162 ILE E CA 1
ATOM 9650 C C . ILE E 5 162 ? 105.890 120.747 128.686 1.00 111.58 162 ILE E C 1
ATOM 9651 O O . ILE E 5 162 ? 104.956 120.445 129.432 1.00 111.58 162 ILE E O 1
ATOM 9656 N N . THR E 5 163 ? 106.918 119.931 128.425 1.00 115.21 163 THR E N 1
ATOM 9657 C CA . THR E 5 163 ? 107.075 118.669 129.208 1.00 115.21 163 THR E CA 1
ATOM 9658 C C . THR E 5 163 ? 108.550 118.255 129.307 1.00 115.21 163 THR E C 1
ATOM 9659 O O . THR E 5 163 ? 109.359 118.803 128.558 1.00 115.21 163 THR E O 1
ATOM 9663 N N . PRO E 5 164 ? 108.938 117.337 130.223 1.00 116.79 164 PRO E N 1
ATOM 9664 C CA . PRO E 5 164 ? 110.326 116.900 130.346 1.00 116.79 164 PRO E CA 1
ATOM 9665 C C . PRO E 5 164 ? 110.642 116.220 129.012 1.00 116.79 164 PRO E C 1
ATOM 9666 O O . PRO E 5 164 ? 109.851 115.411 128.580 1.00 116.79 164 PRO E O 1
ATOM 9670 N N . ASP E 5 165 ? 111.808 116.517 128.439 1.00 123.45 165 ASP E N 1
ATOM 9671 C CA . ASP E 5 165 ? 112.146 116.058 127.089 1.00 123.45 165 ASP E CA 1
ATOM 9672 C C . ASP E 5 165 ? 112.160 114.541 126.924 1.00 123.45 165 ASP E C 1
ATOM 9673 O O . ASP E 5 165 ? 111.873 114.047 125.827 1.00 123.45 165 ASP E O 1
ATOM 9678 N N . ALA E 5 166 ? 112.534 113.798 127.975 1.00 115.46 166 ALA E N 1
ATOM 9679 C CA . ALA E 5 166 ? 112.498 112.337 127.925 1.00 115.46 166 ALA E CA 1
ATOM 9680 C C . ALA E 5 166 ? 111.089 111.757 127.832 1.00 115.46 166 ALA E C 1
ATOM 9681 O O . ALA E 5 166 ? 110.922 110.660 127.288 1.00 115.46 166 ALA E O 1
ATOM 9683 N N . PHE E 5 167 ? 110.045 112.417 128.337 1.00 107.62 167 PHE E N 1
ATOM 9684 C CA . PHE E 5 167 ? 108.735 111.707 128.301 1.00 107.62 167 PHE E CA 1
ATOM 9685 C C . PHE E 5 167 ? 108.152 111.715 126.894 1.00 107.62 167 PHE E C 1
ATOM 9686 O O . PHE E 5 167 ? 107.478 110.767 126.487 1.00 107.62 167 PHE E O 1
ATOM 9694 N N . GLN E 5 168 ? 108.431 112.762 126.150 1.00 103.75 168 GLN E N 1
ATOM 9695 C CA . GLN E 5 168 ? 107.800 112.807 124.829 1.00 103.75 168 GLN E CA 1
ATOM 9696 C C . GLN E 5 168 ? 108.855 112.810 123.728 1.00 103.75 168 GLN E C 1
ATOM 9697 O O . GLN E 5 168 ? 109.112 113.851 123.114 1.00 103.75 168 GLN E O 1
ATOM 9703 N N . PRO E 5 169 ? 109.502 111.650 123.438 1.00 91.67 169 PRO E N 1
ATOM 9704 C CA . PRO E 5 169 ? 110.393 111.633 122.280 1.00 91.67 169 PRO E CA 1
ATOM 9705 C C . PRO E 5 169 ? 109.732 111.039 121.056 1.00 91.67 169 PRO E C 1
ATOM 9706 O O . PRO E 5 169 ? 110.459 110.512 120.208 1.00 91.67 169 PRO E O 1
ATOM 9710 N N . ALA E 5 170 ? 108.392 111.019 121.003 1.00 81.78 170 ALA E N 1
ATOM 9711 C CA . ALA E 5 170 ? 107.669 110.526 119.834 1.00 81.78 170 ALA E CA 1
ATOM 9712 C C . ALA E 5 170 ? 107.923 111.419 118.630 1.00 81.78 170 ALA E C 1
ATOM 9713 O O . ALA E 5 170 ? 108.056 112.635 118.761 1.00 81.78 170 ALA E O 1
ATOM 9715 N N . LEU E 5 171 ? 108.031 110.809 117.458 1.00 74.06 171 LEU E N 1
ATOM 9716 C CA . LEU E 5 171 ? 108.457 111.584 116.304 1.00 74.06 171 LEU E CA 1
ATOM 9717 C C . LEU E 5 171 ? 107.805 111.095 115.026 1.00 74.06 171 LEU E C 1
ATOM 9718 O O . LEU E 5 171 ? 107.904 111.764 113.991 1.00 74.06 171 LEU E O 1
ATOM 9723 N N . ILE E 5 172 ? 107.255 109.876 115.079 1.00 69.84 172 ILE E N 1
ATOM 9724 C CA . ILE E 5 172 ? 106.734 109.196 113.896 1.00 69.84 172 ILE E CA 1
ATOM 9725 C C . ILE E 5 172 ? 105.501 109.900 113.325 1.00 69.84 172 ILE E C 1
ATOM 9726 O O . ILE E 5 172 ? 105.247 109.798 112.124 1.00 69.84 172 ILE E O 1
ATOM 9731 N N . MET E 5 173 ? 104.889 110.692 114.195 1.00 71.33 173 MET E N 1
ATOM 9732 C CA . MET E 5 173 ? 103.778 111.567 113.785 1.00 71.33 173 MET E CA 1
ATOM 9733 C C . MET E 5 173 ? 104.372 112.545 112.776 1.00 71.33 173 MET E C 1
ATOM 9734 O O . MET E 5 173 ? 103.834 112.673 111.666 1.00 71.33 173 MET E O 1
ATOM 9739 N N . ILE E 5 174 ? 105.427 113.243 113.185 1.00 71.94 174 ILE E N 1
ATOM 9740 C CA . ILE E 5 174 ? 106.123 114.221 112.337 1.00 71.94 174 ILE E CA 1
ATOM 9741 C C . ILE E 5 174 ? 106.699 113.571 111.075 1.00 71.94 174 ILE E C 1
ATOM 9742 O O . ILE E 5 174 ? 106.671 114.162 109.984 1.00 71.94 174 ILE E O 1
ATOM 9747 N N . LEU E 5 175 ? 106.953 112.286 111.217 1.00 66.03 175 LEU E N 1
ATOM 9748 C CA . LEU E 5 175 ? 107.404 111.586 110.015 1.00 66.03 175 LEU E CA 1
ATOM 9749 C C . LEU E 5 175 ? 106.237 111.443 109.026 1.00 66.03 175 LEU E C 1
ATOM 9750 O O . LEU E 5 175 ? 105.027 111.711 109.262 1.00 66.03 175 LEU E O 1
ATOM 9755 N N . ALA E 5 176 ? 106.547 110.845 107.921 1.00 61.61 176 ALA E N 1
ATOM 9756 C CA . ALA E 5 176 ? 105.555 110.769 106.849 1.00 61.61 176 ALA E CA 1
ATOM 9757 C C . ALA E 5 176 ? 104.364 109.793 106.996 1.00 61.61 176 ALA E C 1
ATOM 9758 O O . ALA E 5 176 ? 103.262 110.206 106.595 1.00 61.61 176 ALA E O 1
ATOM 9760 N N . PRO E 5 177 ? 104.497 108.501 107.404 1.00 55.63 177 PRO E N 1
ATOM 9761 C CA . PRO E 5 177 ? 103.277 107.724 107.732 1.00 55.63 177 PRO E CA 1
ATOM 9762 C C . PRO E 5 177 ? 102.381 108.268 108.831 1.00 55.63 177 PRO E C 1
ATOM 9763 O O . PRO E 5 177 ? 101.162 108.072 108.759 1.00 55.63 177 PRO E O 1
ATOM 9767 N N . GLY E 5 178 ? 102.937 108.921 109.839 1.00 58.55 178 GLY E N 1
ATOM 9768 C CA . GLY E 5 178 ? 102.147 109.154 111.022 1.00 58.55 178 GLY E CA 1
ATOM 9769 C C . GLY E 5 178 ? 101.198 110.322 110.989 1.00 58.55 178 GLY E C 1
ATOM 9770 O O . GLY E 5 178 ? 100.390 110.431 111.913 1.00 58.55 178 GLY E O 1
ATOM 9771 N N . GLY E 5 179 ? 101.251 111.199 109.982 1.00 57.70 179 GLY E N 1
ATOM 9772 C CA . GLY E 5 179 ? 100.239 112.241 109.965 1.00 57.70 179 GLY E CA 1
ATOM 9773 C C . GLY E 5 179 ? 98.875 111.798 109.483 1.00 57.70 179 GLY E C 1
ATOM 9774 O O . GLY E 5 179 ? 97.859 112.337 109.960 1.00 57.70 179 GLY E O 1
ATOM 9775 N N . PHE E 5 180 ? 98.851 110.776 108.608 1.00 55.11 180 PHE E N 1
ATOM 9776 C CA . PHE E 5 180 ? 97.621 110.211 108.060 1.00 55.11 180 PHE E CA 1
ATOM 9777 C C . PHE E 5 180 ? 96.732 109.587 109.123 1.00 55.11 180 PHE E C 1
ATOM 9778 O O . PHE E 5 180 ? 95.497 109.652 109.022 1.00 55.11 180 PHE E O 1
ATOM 9786 N N . PHE E 5 181 ? 97.352 108.978 110.142 1.00 51.91 181 PHE E N 1
ATOM 9787 C CA . PHE E 5 181 ? 96.605 108.414 111.259 1.00 51.91 181 PHE E CA 1
ATOM 9788 C C . PHE E 5 181 ? 95.938 109.486 112.102 1.00 51.91 181 PHE E C 1
ATOM 9789 O O . PHE E 5 181 ? 94.845 109.256 112.633 1.00 51.91 181 PHE E O 1
ATOM 9797 N N . THR E 5 182 ? 96.582 110.657 112.239 1.00 55.36 182 THR E N 1
ATOM 9798 C CA . THR E 5 182 ? 95.941 111.769 112.927 1.00 55.36 182 THR E CA 1
ATOM 9799 C C . THR E 5 182 ? 94.778 112.353 112.143 1.00 55.36 182 THR E C 1
ATOM 9800 O O . THR E 5 182 ? 93.788 112.782 112.751 1.00 55.36 182 THR E O 1
ATOM 9804 N N . LEU E 5 183 ? 94.880 112.385 110.800 1.00 55.57 183 LEU E N 1
ATOM 9805 C CA . LEU E 5 183 ? 93.700 112.750 110.005 1.00 55.57 183 LEU E CA 1
ATOM 9806 C C . LEU E 5 183 ? 92.582 111.715 110.093 1.00 55.57 183 LEU E C 1
ATOM 9807 O O . LEU E 5 183 ? 91.406 112.094 110.191 1.00 55.57 183 LEU E O 1
ATOM 9812 N N . GLY E 5 184 ? 92.929 110.431 110.224 1.00 54.53 184 GLY E N 1
ATOM 9813 C CA . GLY E 5 184 ? 91.900 109.412 110.353 1.00 54.53 184 GLY E CA 1
ATOM 9814 C C . GLY E 5 184 ? 91.331 109.270 111.740 1.00 54.53 184 GLY E C 1
ATOM 9815 O O . GLY E 5 184 ? 90.320 108.589 111.918 1.00 54.53 184 GLY E O 1
ATOM 9816 N N . ILE E 5 185 ? 91.977 109.865 112.732 1.00 61.72 185 ILE E N 1
ATOM 9817 C CA . ILE E 5 185 ? 91.315 110.059 114.012 1.00 61.72 185 ILE E CA 1
ATOM 9818 C C . ILE E 5 185 ? 90.436 111.306 113.979 1.00 61.72 185 ILE E C 1
ATOM 9819 O O . ILE E 5 185 ? 89.258 111.267 114.369 1.00 61.72 185 ILE E O 1
ATOM 9824 N N . LEU E 5 186 ? 90.973 112.406 113.428 1.00 68.83 186 LEU E N 1
ATOM 9825 C CA . LEU E 5 186 ? 90.379 113.717 113.663 1.00 68.83 186 LEU E CA 1
ATOM 9826 C C . LEU E 5 186 ? 89.146 113.986 112.812 1.00 68.83 186 LEU E C 1
ATOM 9827 O O . LEU E 5 186 ? 88.158 114.546 113.309 1.00 68.83 186 LEU E O 1
ATOM 9832 N N . MET E 5 187 ? 89.192 113.627 111.527 1.00 66.24 187 MET E N 1
ATOM 9833 C CA . MET E 5 187 ? 88.006 113.756 110.692 1.00 66.24 187 MET E CA 1
ATOM 9834 C C . MET E 5 187 ? 86.901 112.772 111.071 1.00 66.24 187 MET E C 1
ATOM 9835 O O . MET E 5 187 ? 85.714 113.080 110.888 1.00 66.24 187 MET E O 1
ATOM 9840 N N . ALA E 5 188 ? 87.265 111.599 111.615 1.00 71.43 188 ALA E N 1
ATOM 9841 C CA . ALA E 5 188 ? 86.271 110.720 112.224 1.00 71.43 188 ALA E CA 1
ATOM 9842 C C . ALA E 5 188 ? 85.631 111.323 113.465 1.00 71.43 188 ALA E C 1
ATOM 9843 O O . ALA E 5 188 ? 84.438 111.107 113.714 1.00 71.43 188 ALA E O 1
ATOM 9845 N N . ILE E 5 189 ? 86.407 112.085 114.249 1.00 75.00 189 ILE E N 1
ATOM 9846 C CA . ILE E 5 189 ? 85.829 112.857 115.348 1.00 75.00 189 ILE E CA 1
ATOM 9847 C C . ILE E 5 189 ? 84.919 113.987 114.855 1.00 75.00 189 ILE E C 1
ATOM 9848 O O . ILE E 5 189 ? 83.864 114.231 115.453 1.00 75.00 189 ILE E O 1
ATOM 9853 N N . LEU E 5 190 ? 85.248 114.610 113.707 1.00 82.88 190 LEU E N 1
ATOM 9854 C CA . LEU E 5 190 ? 84.343 115.588 113.086 1.00 82.88 190 LEU E CA 1
ATOM 9855 C C . LEU E 5 190 ? 83.050 114.964 112.561 1.00 82.88 190 LEU E C 1
ATOM 9856 O O . LEU E 5 190 ? 81.973 115.549 112.730 1.00 82.88 190 LEU E O 1
ATOM 9861 N N . ASN E 5 191 ? 83.112 113.721 112.095 1.00 83.14 191 ASN E N 1
ATOM 9862 C CA . ASN E 5 191 ? 81.892 113.111 111.593 1.00 83.14 191 ASN E CA 1
ATOM 9863 C C . ASN E 5 191 ? 81.015 112.511 112.690 1.00 83.14 191 ASN E C 1
ATOM 9864 O O . ASN E 5 191 ? 79.787 112.522 112.541 1.00 83.14 191 ASN E O 1
ATOM 9869 N N . GLN E 5 192 ? 81.619 111.925 113.743 1.00 94.58 192 GLN E N 1
ATOM 9870 C CA . GLN E 5 192 ? 80.850 111.281 114.813 1.00 94.58 192 GLN E CA 1
ATOM 9871 C C . GLN E 5 192 ? 79.978 112.233 115.646 1.00 94.58 192 GLN E C 1
ATOM 9872 O O . GLN E 5 192 ? 78.877 111.841 116.054 1.00 94.58 192 GLN E O 1
ATOM 9878 N N . ARG E 5 193 ? 80.446 113.459 115.802 1.00 99.58 193 ARG E N 1
ATOM 9879 C CA . ARG E 5 193 ? 79.626 114.459 116.506 1.00 99.58 193 ARG E CA 1
ATOM 9880 C C . ARG E 5 193 ? 78.432 114.798 115.592 1.00 99.58 193 ARG E C 1
ATOM 9881 O O . ARG E 5 193 ? 77.305 114.837 116.101 1.00 99.58 193 ARG E O 1
ATOM 9889 N N . LYS E 5 194 ? 78.670 114.919 114.277 1.00 95.51 194 LYS E N 1
ATOM 9890 C CA . LYS E 5 194 ? 77.724 115.358 113.260 1.00 95.51 194 LYS E CA 1
ATOM 9891 C C . LYS E 5 194 ? 76.860 114.231 112.710 1.00 95.51 194 LYS E C 1
ATOM 9892 O O . LYS E 5 194 ? 76.047 114.483 111.813 1.00 95.51 194 LYS E O 1
ATOM 9898 N N . LEU E 5 195 ? 77.064 113.002 113.181 1.00 87.34 195 LEU E N 1
ATOM 9899 C CA . LEU E 5 195 ? 76.342 111.818 112.718 1.00 87.34 195 LEU E CA 1
ATOM 9900 C C . LEU E 5 195 ? 74.850 111.837 113.057 1.00 87.34 195 LEU E C 1
ATOM 9901 O O . LEU E 5 195 ? 74.021 112.206 112.221 1.00 87.34 195 LEU E O 1
ATOM 9906 N N . LYS F 6 2 ? 79.934 128.306 70.280 1.00 83.42 2 LYS G N 1
ATOM 9907 C CA . LYS F 6 2 ? 81.147 127.503 70.390 1.00 83.42 2 LYS G CA 1
ATOM 9908 C C . LYS F 6 2 ? 82.063 127.606 69.140 1.00 83.42 2 LYS G C 1
ATOM 9909 O O . LYS F 6 2 ? 82.425 126.589 68.516 1.00 83.42 2 LYS G O 1
ATOM 9915 N N . LYS F 6 3 ? 82.256 128.840 68.662 1.00 85.99 3 LYS G N 1
ATOM 9916 C CA . LYS F 6 3 ? 83.302 129.090 67.671 1.00 85.99 3 LYS G CA 1
ATOM 9917 C C . LYS F 6 3 ? 84.652 128.751 68.308 1.00 85.99 3 LYS G C 1
ATOM 9918 O O . LYS F 6 3 ? 85.090 129.436 69.250 1.00 85.99 3 LYS G O 1
ATOM 9924 N N . VAL F 6 4 ? 85.333 127.716 67.796 1.00 90.66 4 VAL G N 1
ATOM 9925 C CA . VAL F 6 4 ? 86.723 127.526 68.226 1.00 90.66 4 VAL G CA 1
ATOM 9926 C C . VAL F 6 4 ? 87.843 127.662 67.178 1.00 90.66 4 VAL G C 1
ATOM 9927 O O . VAL F 6 4 ? 88.688 126.763 67.101 1.00 90.66 4 VAL G O 1
ATOM 9931 N N . SER F 6 5 ? 87.843 128.690 66.300 1.00 95.60 5 SER G N 1
ATOM 9932 C CA . SER F 6 5 ? 88.972 128.795 65.342 1.00 95.60 5 SER G CA 1
ATOM 9933 C C . SER F 6 5 ? 90.332 129.111 66.010 1.00 95.60 5 SER G C 1
ATOM 9934 O O . SER F 6 5 ? 90.442 130.037 66.810 1.00 95.60 5 SER G O 1
ATOM 9937 N N . SER F 6 6 ? 91.377 128.384 65.579 1.00 100.68 6 SER G N 1
ATOM 9938 C CA . SER F 6 6 ? 92.757 128.531 66.089 1.00 100.68 6 SER G CA 1
ATOM 9939 C C . SER F 6 6 ? 93.434 129.889 65.899 1.00 100.68 6 SER G C 1
ATOM 9940 O O . SER F 6 6 ? 94.394 130.179 66.625 1.00 100.68 6 SER G O 1
ATOM 9943 N N . PHE F 6 7 ? 93.093 130.630 64.833 1.00 101.93 7 PHE G N 1
ATOM 9944 C CA . PHE F 6 7 ? 93.648 131.972 64.685 1.00 101.93 7 PHE G CA 1
ATOM 9945 C C . PHE F 6 7 ? 93.193 132.924 65.789 1.00 101.93 7 PHE G C 1
ATOM 9946 O O . PHE F 6 7 ? 94.040 133.608 66.389 1.00 101.93 7 PHE G O 1
ATOM 9954 N N . LYS F 6 8 ? 91.882 132.954 66.050 1.00 102.13 8 LYS G N 1
ATOM 9955 C CA . LYS F 6 8 ? 91.317 133.769 67.160 1.00 102.13 8 LYS G CA 1
ATOM 9956 C C . LYS F 6 8 ? 91.906 133.285 68.490 1.00 102.13 8 LYS G C 1
ATOM 9957 O O . LYS F 6 8 ? 92.374 134.136 69.273 1.00 102.13 8 LYS G O 1
ATOM 9963 N N . LEU F 6 9 ? 91.880 131.969 68.725 1.00 100.42 9 LEU G N 1
ATOM 9964 C CA . LEU F 6 9 ? 92.388 131.381 69.993 1.00 100.42 9 LEU G CA 1
ATOM 9965 C C . LEU F 6 9 ? 93.874 131.724 70.151 1.00 100.42 9 LEU G C 1
ATOM 9966 O O . LEU F 6 9 ? 94.238 132.315 71.187 1.00 100.42 9 LEU G O 1
ATOM 9971 N N . GLY F 6 10 ? 94.690 131.361 69.157 1.00 105.73 10 GLY G N 1
ATOM 9972 C CA . GLY F 6 10 ? 96.127 131.594 69.206 1.00 105.73 10 GLY G CA 1
ATOM 9973 C C . GLY F 6 10 ? 96.559 133.016 69.499 1.00 105.73 10 GLY G C 1
ATOM 9974 O O . GLY F 6 10 ? 97.501 133.219 70.281 1.00 105.73 10 GLY G O 1
ATOM 9975 N N . MET F 6 11 ? 95.893 134.017 68.870 1.00 104.68 11 MET G N 1
ATOM 9976 C CA . MET F 6 11 ? 96.245 135.404 69.204 1.00 104.68 11 MET G CA 1
ATOM 9977 C C . MET F 6 11 ? 95.853 135.814 70.642 1.00 104.68 11 MET G C 1
ATOM 9978 O O . MET F 6 11 ? 96.657 136.486 71.320 1.00 104.68 11 MET G O 1
ATOM 9983 N N . VAL F 6 12 ? 94.661 135.380 71.136 1.00 101.89 12 VAL G N 1
ATOM 9984 C CA . VAL F 6 12 ? 94.253 135.625 72.529 1.00 101.89 12 VAL G CA 1
ATOM 9985 C C . VAL F 6 12 ? 95.149 134.914 73.547 1.00 101.89 12 VAL G C 1
ATOM 9986 O O . VAL F 6 12 ? 95.555 135.514 74.563 1.00 101.89 12 VAL G O 1
ATOM 9990 N N . LEU F 6 13 ? 95.473 133.651 73.249 1.00 102.45 13 LEU G N 1
ATOM 9991 C CA . LEU F 6 13 ? 96.422 132.849 74.068 1.00 102.45 13 LEU G CA 1
ATOM 9992 C C . LEU F 6 13 ? 97.751 133.602 74.197 1.00 102.45 13 LEU G C 1
ATOM 9993 O O . LEU F 6 13 ? 98.125 133.941 75.338 1.00 102.45 13 LEU G O 1
ATOM 9998 N N . LEU F 6 14 ? 98.411 133.856 73.062 1.00 105.75 14 LEU G N 1
ATOM 9999 C CA . LEU F 6 14 ? 99.752 134.500 73.034 1.00 105.75 14 LEU G CA 1
ATOM 10000 C C . LEU F 6 14 ? 99.714 135.802 73.841 1.00 105.75 14 LEU G C 1
ATOM 10001 O O . LEU F 6 14 ? 100.672 136.051 74.599 1.00 105.75 14 LEU G O 1
ATOM 10006 N N . LEU F 6 15 ? 98.635 136.576 73.679 1.00 104.69 15 LEU G N 1
ATOM 10007 C CA . LEU F 6 15 ? 98.441 137.855 74.413 1.00 104.69 15 LEU G CA 1
ATOM 10008 C C . LEU F 6 15 ? 98.490 137.589 75.921 1.00 104.69 15 LEU G C 1
ATOM 10009 O O . LEU F 6 15 ? 99.376 138.160 76.589 1.00 104.69 15 LEU G O 1
ATOM 10014 N N . ILE F 6 16 ? 97.574 136.760 76.433 1.00 105.30 16 ILE G N 1
ATOM 10015 C CA . ILE F 6 16 ? 97.501 136.527 77.893 1.00 105.30 16 ILE G CA 1
ATOM 10016 C C . ILE F 6 16 ? 98.846 136.035 78.475 1.00 105.30 16 ILE G C 1
ATOM 10017 O O . ILE F 6 16 ? 99.289 136.541 79.528 1.00 105.30 16 ILE G O 1
ATOM 10022 N N . ALA F 6 17 ? 99.507 135.051 77.807 1.00 103.67 17 ALA G N 1
ATOM 10023 C CA . ALA F 6 17 ? 100.822 134.568 78.256 1.00 103.67 17 ALA G CA 1
ATOM 10024 C C . ALA F 6 17 ? 101.909 135.655 78.211 1.00 103.67 17 ALA G C 1
ATOM 10025 O O . ALA F 6 17 ? 102.661 135.827 79.178 1.00 103.67 17 ALA G O 1
ATOM 10027 N N . ALA F 6 18 ? 101.881 136.486 77.156 1.00 105.34 18 ALA G N 1
ATOM 10028 C CA . ALA F 6 18 ? 102.792 137.620 76.971 1.00 105.34 18 ALA G CA 1
ATOM 10029 C C . ALA F 6 18 ? 102.655 138.738 78.004 1.00 105.34 18 ALA G C 1
ATOM 10030 O O . ALA F 6 18 ? 103.686 139.295 78.424 1.00 105.34 18 ALA G O 1
ATOM 10032 N N . VAL F 6 19 ? 101.407 139.146 78.345 1.00 106.81 19 VAL G N 1
ATOM 10033 C CA . VAL F 6 19 ? 101.191 140.172 79.382 1.00 106.81 19 VAL G CA 1
ATOM 10034 C C . VAL F 6 19 ? 101.687 139.677 80.738 1.00 106.81 19 VAL G C 1
ATOM 10035 O O . VAL F 6 19 ? 102.264 140.464 81.515 1.00 106.81 19 VAL G O 1
ATOM 10039 N N . CYS F 6 20 ? 101.413 138.393 81.058 1.00 106.56 20 CYS G N 1
ATOM 10040 C CA . CYS F 6 20 ? 101.939 137.780 82.277 1.00 106.56 20 CYS G CA 1
ATOM 10041 C C . CYS F 6 20 ? 103.475 137.747 82.313 1.00 106.56 20 CYS G C 1
ATOM 10042 O O . CYS F 6 20 ? 104.084 137.999 83.369 1.00 106.56 20 CYS G O 1
ATOM 10045 N N . GLY F 6 21 ? 104.110 137.433 81.175 1.00 105.60 21 GLY G N 1
ATOM 10046 C CA . GLY F 6 21 ? 105.569 137.460 81.109 1.00 105.60 21 GLY G CA 1
ATOM 10047 C C . GLY F 6 21 ? 106.226 138.826 81.260 1.00 105.60 21 GLY G C 1
ATOM 10048 O O . GLY F 6 21 ? 107.249 138.954 81.947 1.00 105.60 21 GLY G O 1
ATOM 10049 N N . LEU F 6 22 ? 105.632 139.851 80.615 1.00 105.73 22 LEU G N 1
ATOM 10050 C CA . LEU F 6 22 ? 106.084 141.261 80.754 1.00 105.73 22 LEU G CA 1
ATOM 10051 C C . LEU F 6 22 ? 105.997 141.675 82.227 1.00 105.73 22 LEU G C 1
ATOM 10052 O O . LEU F 6 22 ? 107.024 142.122 82.776 1.00 105.73 22 LEU G O 1
ATOM 10057 N N . ILE F 6 23 ? 104.807 141.514 82.845 1.00 103.94 23 ILE G N 1
ATOM 10058 C CA . ILE F 6 23 ? 104.601 141.930 84.244 1.00 103.94 23 ILE G CA 1
ATOM 10059 C C . ILE F 6 23 ? 105.618 141.231 85.161 1.00 103.94 23 ILE G C 1
ATOM 10060 O O . ILE F 6 23 ? 106.156 141.872 86.072 1.00 103.94 23 ILE G O 1
ATOM 10065 N N . LEU F 6 24 ? 105.849 139.908 84.964 1.00 103.30 24 LEU G N 1
ATOM 10066 C CA . LEU F 6 24 ? 106.839 139.141 85.733 1.00 103.30 24 LEU G CA 1
ATOM 10067 C C . LEU F 6 24 ? 108.260 139.685 85.532 1.00 103.30 24 LEU G C 1
ATOM 10068 O O . LEU F 6 24 ? 109.054 139.698 86.482 1.00 103.30 24 LEU G O 1
ATOM 10073 N N . GLY F 6 25 ? 108.591 140.092 84.293 1.00 103.31 25 GLY G N 1
ATOM 10074 C CA . GLY F 6 25 ? 109.889 140.707 84.003 1.00 103.31 25 GLY G CA 1
ATOM 10075 C C . GLY F 6 25 ? 110.104 142.027 84.731 1.00 103.31 25 GLY G C 1
ATOM 10076 O O . GLY F 6 25 ? 111.226 142.319 85.182 1.00 103.31 25 GLY G O 1
ATOM 10077 N N . GLY F 6 26 ? 109.049 142.863 84.781 1.00 100.09 26 GLY G N 1
ATOM 10078 C CA . GLY F 6 26 ? 109.100 144.117 85.534 1.00 100.09 26 GLY G CA 1
ATOM 10079 C C . GLY F 6 26 ? 109.297 143.890 87.025 1.00 100.09 26 GLY G C 1
ATOM 10080 O O . GLY F 6 26 ? 110.033 144.639 87.692 1.00 100.09 26 GLY G O 1
ATOM 10081 N N . VAL F 6 27 ? 108.601 142.876 87.567 1.00 101.52 27 VAL G N 1
ATOM 10082 C CA . VAL F 6 27 ? 108.782 142.456 88.964 1.00 101.52 27 VAL G CA 1
ATOM 10083 C C . VAL F 6 27 ? 110.212 141.952 89.207 1.00 101.52 27 VAL G C 1
ATOM 10084 O O . VAL F 6 27 ? 110.834 142.296 90.224 1.00 101.52 27 VAL G O 1
ATOM 10088 N N . ASN F 6 28 ? 110.762 141.193 88.233 1.00 100.98 28 ASN G N 1
ATOM 10089 C CA . ASN F 6 28 ? 112.125 140.648 88.299 1.00 100.98 28 ASN G CA 1
ATOM 10090 C C . ASN F 6 28 ? 113.213 141.720 88.350 1.00 100.98 28 ASN G C 1
ATOM 10091 O O . ASN F 6 28 ? 114.209 141.544 89.068 1.00 100.98 28 ASN G O 1
ATOM 10096 N N . GLN F 6 29 ? 113.089 142.777 87.524 1.00 97.69 29 GLN G N 1
ATOM 10097 C CA . GLN F 6 29 ? 114.071 143.869 87.577 1.00 97.69 29 GLN G CA 1
ATOM 10098 C C . GLN F 6 29 ? 113.988 144.635 88.904 1.00 97.69 29 GLN G C 1
ATOM 10099 O O . GLN F 6 29 ? 115.023 145.038 89.449 1.00 97.69 29 GLN G O 1
ATOM 10105 N N . VAL F 6 30 ? 112.767 144.892 89.401 1.00 94.76 30 VAL G N 1
ATOM 10106 C CA . VAL F 6 30 ? 112.603 145.593 90.683 1.00 94.76 30 VAL G CA 1
ATOM 10107 C C . VAL F 6 30 ? 113.091 144.799 91.924 1.00 94.76 30 VAL G C 1
ATOM 10108 O O . VAL F 6 30 ? 113.732 145.370 92.815 1.00 94.76 30 VAL G O 1
ATOM 10112 N N . THR F 6 31 ? 112.989 143.471 91.922 1.00 94.52 31 THR G N 1
ATOM 10113 C CA . THR F 6 31 ? 113.326 142.657 93.103 1.00 94.52 31 THR G CA 1
ATOM 10114 C C . THR F 6 31 ? 114.783 142.243 93.346 1.00 94.52 31 THR G C 1
ATOM 10115 O O . THR F 6 31 ? 115.004 141.663 94.418 1.00 94.52 31 THR G O 1
ATOM 10119 N N . ALA F 6 32 ? 115.708 142.366 92.374 1.00 92.37 32 ALA G N 1
ATOM 10120 C CA . ALA F 6 32 ? 117.098 141.875 92.494 1.00 92.37 32 ALA G CA 1
ATOM 10121 C C . ALA F 6 32 ? 117.905 142.418 93.678 1.00 92.37 32 ALA G C 1
ATOM 10122 O O . ALA F 6 32 ? 118.637 141.650 94.328 1.00 92.37 32 ALA G O 1
ATOM 10124 N N . GLU F 6 33 ? 117.854 143.735 93.914 1.00 92.27 33 GLU G N 1
ATOM 10125 C CA . GLU F 6 33 ? 118.606 144.355 95.015 1.00 92.27 33 GLU G CA 1
ATOM 10126 C C . GLU F 6 33 ? 118.176 143.889 96.423 1.00 92.27 33 GLU G C 1
ATOM 10127 O O . GLU F 6 33 ? 119.091 143.663 97.245 1.00 92.27 33 GLU G O 1
ATOM 10133 N N . PRO F 6 34 ? 116.847 143.846 96.814 1.00 94.56 34 PRO G N 1
ATOM 10134 C CA . PRO F 6 34 ? 116.487 143.208 98.108 1.00 94.56 34 PRO G CA 1
ATOM 10135 C C . PRO F 6 34 ? 116.920 141.760 98.287 1.00 94.56 34 PRO G C 1
ATOM 10136 O O . PRO F 6 34 ? 117.269 141.384 99.423 1.00 94.56 34 PRO G O 1
ATOM 10140 N N . ILE F 6 35 ? 116.871 140.960 97.209 1.00 93.97 35 ILE G N 1
ATOM 10141 C CA . ILE F 6 35 ? 117.330 139.573 97.250 1.00 93.97 35 ILE G CA 1
ATOM 10142 C C . ILE F 6 35 ? 118.826 139.493 97.523 1.00 93.97 35 ILE G C 1
ATOM 10143 O O . ILE F 6 35 ? 119.251 138.694 98.372 1.00 93.97 35 ILE G O 1
ATOM 10148 N N . ALA F 6 36 ? 119.623 140.358 96.859 1.00 95.47 36 ALA G N 1
ATOM 10149 C CA . ALA F 6 36 ? 121.075 140.389 97.072 1.00 95.47 36 ALA G CA 1
ATOM 10150 C C . ALA F 6 36 ? 121.496 140.800 98.486 1.00 95.47 36 ALA G C 1
ATOM 10151 O O . ALA F 6 36 ? 122.363 140.128 99.079 1.00 95.47 36 ALA G O 1
ATOM 10153 N N . ILE F 6 37 ? 120.861 141.855 99.053 1.00 94.64 37 ILE G N 1
ATOM 10154 C CA . ILE F 6 37 ? 121.145 142.250 100.446 1.00 94.64 37 ILE G CA 1
ATOM 10155 C C . ILE F 6 37 ? 120.702 141.176 101.456 1.00 94.64 37 ILE G C 1
ATOM 10156 O O . ILE F 6 37 ? 121.452 140.857 102.385 1.00 94.64 37 ILE G O 1
ATOM 10161 N N . GLN F 6 38 ? 119.481 140.613 101.293 1.00 94.68 38 GLN G N 1
ATOM 10162 C CA . GLN F 6 38 ? 118.974 139.595 102.218 1.00 94.68 38 GLN G CA 1
ATOM 10163 C C . GLN F 6 38 ? 119.748 138.268 102.168 1.00 94.68 38 GLN G C 1
ATOM 10164 O O . GLN F 6 38 ? 119.939 137.633 103.216 1.00 94.68 38 GLN G O 1
ATOM 10170 N N . ASN F 6 39 ? 120.185 137.834 100.966 1.00 95.00 39 ASN G N 1
ATOM 10171 C CA . ASN F 6 39 ? 121.035 136.644 100.820 1.00 95.00 39 ASN G CA 1
ATOM 10172 C C . ASN F 6 39 ? 122.393 136.833 101.482 1.00 95.00 39 ASN G C 1
ATOM 10173 O O . ASN F 6 39 ? 122.911 135.911 102.149 1.00 95.00 39 ASN G O 1
ATOM 10178 N N . LYS F 6 40 ? 123.008 138.008 101.231 1.00 93.92 40 LYS G N 1
ATOM 10179 C CA . LYS F 6 40 ? 124.263 138.386 101.872 1.00 93.92 40 LYS G CA 1
ATOM 10180 C C . LYS F 6 40 ? 124.124 138.454 103.387 1.00 93.92 40 LYS G C 1
ATOM 10181 O O . LYS F 6 40 ? 125.003 137.974 104.108 1.00 93.92 40 LYS G O 1
ATOM 10187 N N . LYS F 6 41 ? 123.024 139.060 103.865 1.00 92.92 41 LYS G N 1
ATOM 10188 C CA . LYS F 6 41 ? 122.702 139.142 105.288 1.00 92.92 41 LYS G CA 1
ATOM 10189 C C . LYS F 6 41 ? 122.519 137.781 105.959 1.00 92.92 41 LYS G C 1
ATOM 10190 O O . LYS F 6 41 ? 122.984 137.605 107.089 1.00 92.92 41 LYS G O 1
ATOM 10196 N N . THR F 6 42 ? 121.800 136.831 105.321 1.00 95.18 42 THR G N 1
ATOM 10197 C CA . THR F 6 42 ? 121.648 135.498 105.927 1.00 95.18 42 THR G CA 1
ATOM 10198 C C . THR F 6 42 ? 122.970 134.711 106.000 1.00 95.18 42 THR G C 1
ATOM 10199 O O . THR F 6 42 ? 123.228 134.049 107.027 1.00 95.18 42 THR G O 1
ATOM 10203 N N . LEU F 6 43 ? 123.846 134.838 104.965 1.00 94.98 43 LEU G N 1
ATOM 10204 C CA . LEU F 6 43 ? 125.180 134.221 105.026 1.00 94.98 43 LEU G CA 1
ATOM 10205 C C . LEU F 6 43 ? 126.068 134.861 106.095 1.00 94.98 43 LEU G C 1
ATOM 10206 O O . LEU F 6 43 ? 126.717 134.153 106.881 1.00 94.98 43 LEU G O 1
ATOM 10211 N N . ASP F 6 44 ? 126.081 136.202 106.135 1.00 94.78 44 ASP G N 1
ATOM 10212 C CA . ASP F 6 44 ? 126.830 136.972 107.127 1.00 94.78 44 ASP G CA 1
ATOM 10213 C C . ASP F 6 44 ? 126.321 136.762 108.550 1.00 94.78 44 ASP G C 1
ATOM 10214 O O . ASP F 6 44 ? 127.113 136.783 109.490 1.00 94.78 44 ASP G O 1
ATOM 10219 N N . GLU F 6 45 ? 124.993 136.649 108.730 1.00 97.67 45 GLU G N 1
ATOM 10220 C CA . GLU F 6 45 ? 124.401 136.370 110.040 1.00 97.67 45 GLU G CA 1
ATOM 10221 C C . GLU F 6 45 ? 124.787 135.001 110.595 1.00 97.67 45 GLU G C 1
ATOM 10222 O O . GLU F 6 45 ? 125.110 134.891 111.793 1.00 97.67 45 GLU G O 1
ATOM 10228 N N . ALA F 6 46 ? 124.759 133.953 109.744 1.00 98.10 46 ALA G N 1
ATOM 10229 C CA . ALA F 6 46 ? 125.203 132.627 110.181 1.00 98.10 46 ALA G CA 1
ATOM 10230 C C . ALA F 6 46 ? 126.713 132.612 110.467 1.00 98.10 46 ALA G C 1
ATOM 10231 O O . ALA F 6 46 ? 127.167 131.990 111.438 1.00 98.10 46 ALA G O 1
ATOM 10233 N N . ASN F 6 47 ? 127.472 133.316 109.612 1.00 98.65 47 ASN G N 1
ATOM 10234 C CA . ASN F 6 47 ? 128.898 133.531 109.753 1.00 98.65 47 ASN G CA 1
ATOM 10235 C C . ASN F 6 47 ? 129.290 134.281 111.033 1.00 98.65 47 ASN G C 1
ATOM 10236 O O . ASN F 6 47 ? 130.279 133.920 111.682 1.00 98.65 47 ASN G O 1
ATOM 10241 N N . LYS F 6 48 ? 128.606 135.390 111.345 1.00 100.00 48 LYS G N 1
ATOM 10242 C CA . LYS F 6 48 ? 128.849 136.133 112.583 1.00 100.00 48 LYS G CA 1
ATOM 10243 C C . LYS F 6 48 ? 128.481 135.303 113.818 1.00 100.00 48 LYS G C 1
ATOM 10244 O O . LYS F 6 48 ? 129.046 135.528 114.898 1.00 100.00 48 LYS G O 1
ATOM 10250 N N . ALA F 6 49 ? 127.424 134.475 113.725 1.00 100.25 49 ALA G N 1
ATOM 10251 C CA . ALA F 6 49 ? 127.090 133.618 114.853 1.00 100.25 49 ALA G CA 1
ATOM 10252 C C . ALA F 6 49 ? 128.164 132.549 115.061 1.00 100.25 49 ALA G C 1
ATOM 10253 O O . ALA F 6 49 ? 128.460 132.191 116.203 1.00 100.25 49 ALA G O 1
ATOM 10255 N N . ILE F 6 50 ? 128.767 132.047 113.974 1.00 101.07 50 ILE G N 1
ATOM 10256 C CA . ILE F 6 50 ? 129.787 131.002 114.108 1.00 101.07 50 ILE G CA 1
ATOM 10257 C C . ILE F 6 50 ? 131.173 131.597 114.443 1.00 101.07 50 ILE G C 1
ATOM 10258 O O . ILE F 6 50 ? 131.908 131.042 115.265 1.00 101.07 50 ILE G O 1
ATOM 10263 N N . LEU F 6 51 ? 131.538 132.754 113.869 1.00 99.08 51 LEU G N 1
ATOM 10264 C CA . LEU F 6 51 ? 132.858 133.374 114.053 1.00 99.08 51 LEU G CA 1
ATOM 10265 C C . LEU F 6 51 ? 132.711 134.814 114.525 1.00 99.08 51 LEU G C 1
ATOM 10266 O O . LEU F 6 51 ? 132.800 135.733 113.702 1.00 99.08 51 LEU G O 1
ATOM 10271 N N . PRO F 6 52 ? 132.339 135.031 115.802 1.00 102.97 52 PRO G N 1
ATOM 10272 C CA . PRO F 6 52 ? 131.997 136.395 116.278 1.00 102.97 52 PRO G CA 1
ATOM 10273 C C . PRO F 6 52 ? 133.101 137.459 116.259 1.00 102.97 52 PRO G C 1
ATOM 10274 O O . PRO F 6 52 ? 132.756 138.650 116.258 1.00 102.97 52 PRO G O 1
ATOM 10278 N N . GLU F 6 53 ? 134.389 137.093 116.278 1.00 104.13 53 GLU G N 1
ATOM 10279 C CA . GLU F 6 53 ? 135.404 138.142 116.199 1.00 104.13 53 GLU G CA 1
ATOM 10280 C C . GLU F 6 53 ? 135.597 138.739 114.807 1.00 104.13 53 GLU G C 1
ATOM 10281 O O . GLU F 6 53 ? 136.105 139.859 114.707 1.00 104.13 53 GLU G O 1
ATOM 10287 N N . ALA F 6 54 ? 135.204 138.047 113.736 1.00 106.59 54 ALA G N 1
ATOM 10288 C CA . ALA F 6 54 ? 135.311 138.607 112.386 1.00 106.59 54 ALA G CA 1
ATOM 10289 C C . ALA F 6 54 ? 134.034 139.358 112.021 1.00 106.59 54 ALA G C 1
ATOM 10290 O O . ALA F 6 54 ? 132.936 138.820 112.188 1.00 106.59 54 ALA G O 1
ATOM 10292 N N . SER F 6 55 ? 134.174 140.573 111.488 1.00 108.22 55 SER G N 1
ATOM 10293 C CA . SER F 6 55 ? 133.060 141.335 110.927 1.00 108.22 55 SER G CA 1
ATOM 10294 C C . SER F 6 55 ? 132.901 141.236 109.412 1.00 108.22 55 SER G C 1
ATOM 10295 O O . SER F 6 55 ? 131.781 141.391 108.919 1.00 108.22 55 SER G O 1
ATOM 10298 N N . GLU F 6 56 ? 133.969 140.960 108.658 1.00 108.47 56 GLU G N 1
ATOM 10299 C CA . GLU F 6 56 ? 133.917 140.974 107.204 1.00 108.47 56 GLU G CA 1
ATOM 10300 C C . GLU F 6 56 ? 134.400 139.649 106.660 1.00 108.47 56 GLU G C 1
ATOM 10301 O O . GLU F 6 56 ? 135.286 139.005 107.224 1.00 108.47 56 GLU G O 1
ATOM 10307 N N . PHE F 6 57 ? 133.757 139.174 105.594 1.00 107.53 57 PHE G N 1
ATOM 10308 C CA . PHE F 6 57 ? 134.094 137.868 105.049 1.00 107.53 57 PHE G CA 1
ATOM 10309 C C . PHE F 6 57 ? 134.345 137.966 103.553 1.00 107.53 57 PHE G C 1
ATOM 10310 O O . PHE F 6 57 ? 133.509 138.496 102.815 1.00 107.53 57 PHE G O 1
ATOM 10318 N N . ALA F 6 58 ? 135.497 137.458 103.121 1.00 110.97 58 ALA G N 1
ATOM 10319 C CA . ALA F 6 58 ? 135.887 137.463 101.719 1.00 110.97 58 ALA G CA 1
ATOM 10320 C C . ALA F 6 58 ? 136.333 136.077 101.287 1.00 110.97 58 ALA G C 1
ATOM 10321 O O . ALA F 6 58 ? 137.140 135.440 101.965 1.00 110.97 58 ALA G O 1
ATOM 10323 N N . GLU F 6 5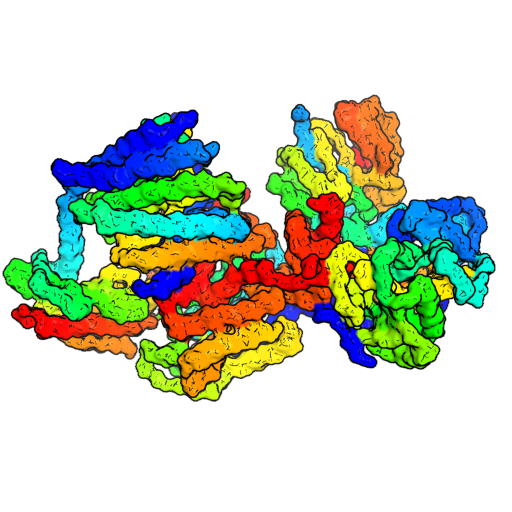9 ? 135.699 135.581 100.234 1.00 114.88 59 GLU G N 1
ATOM 10324 C CA . GLU F 6 59 ? 136.045 134.290 99.648 1.00 114.88 59 GLU G CA 1
ATOM 10325 C C . GLU F 6 59 ? 137.446 134.288 99.023 1.00 114.88 59 GLU G C 1
ATOM 10326 O O . GLU F 6 59 ? 137.820 135.227 98.304 1.00 114.88 59 GLU G O 1
ATOM 10332 N N . LYS F 6 60 ? 138.228 133.250 99.316 1.00 116.29 60 LYS G N 1
ATOM 10333 C CA . LYS F 6 60 ? 139.537 133.066 98.707 1.00 116.29 60 LYS G CA 1
ATOM 10334 C C . LYS F 6 60 ? 139.176 132.396 97.387 1.00 116.29 60 LYS G C 1
ATOM 10335 O O . LYS F 6 60 ? 139.082 131.170 97.278 1.00 116.29 60 LYS G O 1
ATOM 10341 N N . THR F 6 61 ? 138.971 133.225 96.364 1.00 114.46 61 THR G N 1
ATOM 10342 C CA . THR F 6 61 ? 138.579 132.726 95.054 1.00 114.46 61 THR G CA 1
ATOM 10343 C C . THR F 6 61 ? 139.648 132.040 94.229 1.00 114.46 61 THR G C 1
ATOM 10344 O O . THR F 6 61 ? 139.293 131.350 93.268 1.00 114.46 61 THR G O 1
ATOM 10348 N N . ASP F 6 62 ? 140.930 132.241 94.526 1.00 113.45 62 ASP G N 1
ATOM 10349 C CA . ASP F 6 62 ? 141.921 131.496 93.763 1.00 113.45 62 ASP G CA 1
ATOM 10350 C C . ASP F 6 62 ? 142.025 130.016 94.102 1.00 113.45 62 ASP G C 1
ATOM 10351 O O . ASP F 6 62 ? 142.526 129.258 93.264 1.00 113.45 62 ASP G O 1
ATOM 10356 N N . ILE F 6 63 ? 141.577 129.557 95.266 1.00 113.12 63 ILE G N 1
ATOM 10357 C CA . ILE F 6 63 ? 141.745 128.145 95.575 1.00 113.12 63 ILE G CA 1
ATOM 10358 C C . ILE F 6 63 ? 140.448 127.354 95.410 1.00 113.12 63 ILE G C 1
ATOM 10359 O O . ILE F 6 63 ? 139.484 127.496 96.171 1.00 113.12 63 ILE G O 1
ATOM 10364 N N . LYS F 6 64 ? 140.358 126.642 94.298 1.00 118.16 64 LYS G N 1
ATOM 10365 C CA . LYS F 6 64 ? 139.294 125.668 94.133 1.00 118.16 64 LYS G CA 1
ATOM 10366 C C . LYS F 6 64 ? 139.648 124.532 95.080 1.00 118.16 64 LYS G C 1
ATOM 10367 O O . LYS F 6 64 ? 140.835 124.206 95.215 1.00 118.16 64 LYS G O 1
ATOM 10373 N N . GLY F 6 65 ? 138.667 124.079 95.863 1.00 116.23 65 GLY G N 1
ATOM 10374 C CA . GLY F 6 65 ? 138.839 122.855 96.631 1.00 116.23 65 GLY G CA 1
ATOM 10375 C C . GLY F 6 65 ? 139.172 121.655 95.763 1.00 116.23 65 GLY G C 1
ATOM 10376 O O . GLY F 6 65 ? 138.715 121.523 94.626 1.00 116.23 65 GLY G O 1
ATOM 10377 N N . GLU F 6 66 ? 139.966 120.747 96.337 1.00 113.57 66 GLU G N 1
ATOM 10378 C CA . GLU F 6 66 ? 140.404 119.568 95.608 1.00 113.57 66 GLU G CA 1
ATOM 10379 C C . GLU F 6 66 ? 140.094 118.259 96.317 1.00 113.57 66 GLU G C 1
ATOM 10380 O O . GLU F 6 66 ? 140.483 117.200 95.811 1.00 113.57 66 GLU G O 1
ATOM 10386 N N . GLY F 6 67 ? 139.457 118.289 97.483 1.00 114.09 67 GLY G N 1
ATOM 10387 C CA . GLY F 6 67 ? 139.160 117.021 98.115 1.00 114.09 67 GLY G CA 1
ATOM 10388 C C . GLY F 6 67 ? 137.672 117.021 98.385 1.00 114.09 67 GLY G C 1
ATOM 10389 O O . GLY F 6 67 ? 136.885 117.060 97.434 1.00 114.09 67 GLY G O 1
ATOM 10390 N N . ILE F 6 68 ? 137.252 116.976 99.654 1.00 113.49 68 ILE G N 1
ATOM 10391 C CA . ILE F 6 68 ? 135.821 117.038 99.928 1.00 113.49 68 ILE G CA 1
ATOM 10392 C C . ILE F 6 68 ? 135.351 118.472 100.105 1.00 113.49 68 ILE G C 1
ATOM 10393 O O . ILE F 6 68 ? 134.142 118.722 100.227 1.00 113.49 68 ILE G O 1
ATOM 10398 N N . VAL F 6 69 ? 136.308 119.405 100.131 1.00 114.90 69 VAL G N 1
ATOM 10399 C CA . VAL F 6 69 ? 136.001 120.854 100.332 1.00 114.90 69 VAL G CA 1
ATOM 10400 C C . VAL F 6 69 ? 135.626 121.468 98.979 1.00 114.90 69 VAL G C 1
ATOM 10401 O O . VAL F 6 69 ? 136.343 121.208 97.993 1.00 114.90 69 VAL G O 1
ATOM 10405 N N . LEU F 6 70 ? 134.541 122.249 98.945 1.00 117.40 70 LEU G N 1
ATOM 10406 C CA . LEU F 6 70 ? 134.000 122.792 97.670 1.00 117.40 70 LEU G CA 1
ATOM 10407 C C . LEU F 6 70 ? 134.320 124.288 97.576 1.00 117.40 70 LEU G C 1
ATOM 10408 O O . LEU F 6 70 ? 134.264 124.835 96.457 1.00 117.40 70 LEU G O 1
ATOM 10413 N N . GLY F 6 71 ? 134.640 124.917 98.712 1.00 110.24 71 GLY G N 1
ATOM 10414 C CA . GLY F 6 71 ? 134.967 126.325 98.737 1.00 110.24 71 GLY G CA 1
ATOM 10415 C C . GLY F 6 71 ? 135.288 126.730 100.155 1.00 110.24 71 GLY G C 1
ATOM 10416 O O . GLY F 6 71 ? 134.988 126.014 101.115 1.00 110.24 71 GLY G O 1
ATOM 10417 N N . VAL F 6 72 ? 135.908 127.904 100.260 1.00 108.55 72 VAL G N 1
ATOM 10418 C CA . VAL F 6 72 ? 136.390 128.470 101.514 1.00 108.55 72 VAL G CA 1
ATOM 10419 C C . VAL F 6 72 ? 136.011 129.946 101.633 1.00 108.55 72 VAL G C 1
ATOM 10420 O O . VAL F 6 72 ? 135.963 130.661 100.623 1.00 108.55 72 VAL G O 1
ATOM 10424 N N . THR F 6 73 ? 135.619 130.387 102.833 1.00 108.04 73 THR G N 1
ATOM 10425 C CA . THR F 6 73 ? 135.420 131.819 103.010 1.00 108.04 73 THR G CA 1
ATOM 10426 C C . THR F 6 73 ? 136.363 132.244 104.128 1.00 108.04 73 THR G C 1
ATOM 10427 O O . THR F 6 73 ? 136.363 131.652 105.215 1.00 108.04 73 THR G O 1
ATOM 10431 N N . GLU F 6 74 ? 137.170 133.272 103.841 1.00 109.87 74 GLU G N 1
ATOM 10432 C CA . GLU F 6 74 ? 138.116 133.893 104.765 1.00 109.87 74 GLU G CA 1
ATOM 10433 C C . GLU F 6 74 ? 137.432 134.897 105.682 1.00 109.87 74 GLU G C 1
ATOM 10434 O O . GLU F 6 74 ? 136.684 135.752 105.221 1.00 109.87 74 GLU G O 1
ATOM 10440 N N . GLY F 6 75 ? 137.713 134.805 106.992 1.00 110.00 75 GLY G N 1
ATOM 10441 C CA . GLY F 6 75 ? 137.224 135.748 107.977 1.00 110.00 75 GLY G CA 1
ATOM 10442 C C . GLY F 6 75 ? 138.170 136.722 108.573 1.00 110.00 75 GLY G C 1
ATOM 10443 O O . GLY F 6 75 ? 139.144 136.334 109.257 1.00 110.00 75 GLY G O 1
ATOM 10444 N N . LYS F 6 76 ? 137.853 138.013 108.360 1.00 112.02 76 LYS G N 1
ATOM 10445 C CA . LYS F 6 76 ? 138.628 139.150 108.804 1.00 112.02 76 LYS G CA 1
ATOM 10446 C C . LYS F 6 76 ? 137.837 140.085 109.709 1.00 112.02 76 LYS G C 1
ATOM 10447 O O . LYS F 6 76 ? 136.608 140.197 109.604 1.00 112.02 76 LYS G O 1
ATOM 10453 N N . SER F 6 77 ? 138.562 140.817 110.553 1.00 119.45 77 SER G N 1
ATOM 10454 C CA . SER F 6 77 ? 138.038 142.006 111.209 1.00 119.45 77 SER G CA 1
ATOM 10455 C C . SER F 6 77 ? 138.954 143.127 110.741 1.00 119.45 77 SER G C 1
ATOM 10456 O O . SER F 6 77 ? 139.954 143.443 111.385 1.00 119.45 77 SER G O 1
ATOM 10459 N N . GLY F 6 78 ? 138.514 143.851 109.730 1.00 128.75 78 GLY G N 1
ATOM 10460 C CA . GLY F 6 78 ? 139.425 144.734 109.007 1.00 128.75 78 GLY G CA 1
ATOM 10461 C C . GLY F 6 78 ? 140.565 143.967 108.335 1.00 128.75 78 GLY G C 1
ATOM 10462 O O . GLY F 6 78 ? 140.328 143.046 107.548 1.00 128.75 78 GLY G O 1
ATOM 10463 N N . SER F 6 79 ? 141.820 144.359 108.601 1.00 125.26 79 SER G N 1
ATOM 10464 C CA . SER F 6 79 ? 142.962 143.624 108.046 1.00 125.26 79 SER G CA 1
ATOM 10465 C C . SER F 6 79 ? 143.342 142.290 108.710 1.00 125.26 79 SER G C 1
ATOM 10466 O O . SER F 6 79 ? 144.043 141.498 108.069 1.00 125.26 79 SER G O 1
ATOM 10469 N N . ASP F 6 80 ? 142.937 142.070 109.963 1.00 117.75 80 ASP G N 1
ATOM 10470 C CA . ASP F 6 80 ? 143.420 140.876 110.711 1.00 117.75 80 ASP G CA 1
ATOM 10471 C C . ASP F 6 80 ? 142.692 139.628 110.196 1.00 117.75 80 ASP G C 1
ATOM 10472 O O . ASP F 6 80 ? 141.452 139.685 110.076 1.00 117.75 80 ASP G O 1
ATOM 10477 N N . LEU F 6 81 ? 143.427 138.545 109.913 1.00 111.66 81 LEU G N 1
ATOM 10478 C CA . LEU F 6 81 ? 142.779 137.245 109.763 1.00 111.66 81 LEU G CA 1
ATOM 10479 C C . LEU F 6 81 ? 142.373 136.584 111.075 1.00 111.66 81 LEU G C 1
ATOM 10480 O O . LEU F 6 81 ? 143.206 136.303 111.942 1.00 111.66 81 LEU G O 1
ATOM 10485 N N . LYS F 6 82 ? 141.062 136.342 111.192 1.00 110.49 82 LYS G N 1
ATOM 10486 C CA . LYS F 6 82 ? 140.435 135.655 112.312 1.00 110.49 82 LYS G CA 1
ATOM 10487 C C . LYS F 6 82 ? 140.170 134.182 112.049 1.00 110.49 82 LYS G C 1
ATOM 10488 O O . LYS F 6 82 ? 140.177 133.394 113.001 1.00 110.49 82 LYS G O 1
ATOM 10494 N N . GLY F 6 83 ? 139.969 133.776 110.796 1.00 106.77 83 GLY G N 1
ATOM 10495 C CA . GLY F 6 83 ? 139.772 132.350 110.559 1.00 106.77 83 GLY G CA 1
ATOM 10496 C C . GLY F 6 83 ? 139.181 132.032 109.191 1.00 106.77 83 GLY G C 1
ATOM 10497 O O . GLY F 6 83 ? 139.231 132.840 108.275 1.00 106.77 83 GLY G O 1
ATOM 10498 N N . TYR F 6 84 ? 138.696 130.794 109.070 1.00 101.48 84 TYR G N 1
ATOM 10499 C CA . TYR F 6 84 ? 138.065 130.277 107.859 1.00 101.48 84 TYR G CA 1
ATOM 10500 C C . TYR F 6 84 ? 136.753 129.552 108.157 1.00 101.48 84 TYR G C 1
ATOM 10501 O O . TYR F 6 84 ? 136.599 128.935 109.215 1.00 101.48 84 TYR G O 1
ATOM 10510 N N . THR F 6 85 ? 135.793 129.638 107.233 1.00 99.33 85 THR G N 1
ATOM 10511 C CA . THR F 6 85 ? 134.672 128.699 107.204 1.00 99.33 85 THR G CA 1
ATOM 10512 C C . THR F 6 85 ? 134.889 127.718 106.057 1.00 99.33 85 THR G C 1
ATOM 10513 O O . THR F 6 85 ? 135.109 128.139 104.906 1.00 99.33 85 THR G O 1
ATOM 10517 N N . ILE F 6 86 ? 134.836 126.422 106.384 1.00 100.98 86 ILE G N 1
ATOM 10518 C CA . ILE F 6 86 ? 135.149 125.318 105.476 1.00 100.98 86 ILE G CA 1
ATOM 10519 C C . ILE F 6 86 ? 133.890 124.494 105.215 1.00 100.98 86 ILE G C 1
ATOM 10520 O O . ILE F 6 86 ? 133.316 123.931 106.159 1.00 100.98 86 ILE G O 1
ATOM 10525 N N . LYS F 6 87 ? 133.440 124.439 103.955 1.00 105.02 87 LYS G N 1
ATOM 10526 C CA . LYS F 6 87 ? 132.314 123.575 103.606 1.00 105.02 87 LYS G CA 1
ATOM 10527 C C . LYS F 6 87 ? 132.814 122.157 103.335 1.00 105.02 87 LYS G C 1
ATOM 10528 O O . LYS F 6 87 ? 133.650 121.958 102.448 1.00 105.02 87 LYS G O 1
ATOM 10534 N N . VAL F 6 88 ? 132.294 121.156 104.062 1.00 105.87 88 VAL G N 1
ATOM 10535 C CA . VAL F 6 88 ? 132.670 119.755 103.839 1.00 105.87 88 VAL G CA 1
ATOM 10536 C C . VAL F 6 88 ? 131.439 118.852 103.753 1.00 105.87 88 VAL G C 1
ATOM 10537 O O . VAL F 6 88 ? 130.383 119.135 104.330 1.00 105.87 88 VAL G O 1
ATOM 10541 N N . ALA F 6 89 ? 131.590 117.729 103.047 1.00 108.45 89 ALA G N 1
ATOM 10542 C CA . ALA F 6 89 ? 130.520 116.731 102.881 1.00 108.45 89 ALA G CA 1
ATOM 10543 C C . ALA F 6 89 ? 130.995 115.283 103.095 1.00 108.45 89 ALA G C 1
ATOM 10544 O O . ALA F 6 89 ? 131.170 114.564 102.102 1.00 108.45 89 ALA G O 1
ATOM 10546 N N . PRO F 6 90 ? 131.352 114.867 104.340 1.00 106.12 90 PRO G N 1
ATOM 10547 C CA . PRO F 6 90 ? 131.683 113.445 104.578 1.00 106.12 90 PRO G CA 1
ATOM 10548 C C . PRO F 6 90 ? 130.509 112.505 104.325 1.00 106.12 90 PRO G C 1
ATOM 10549 O O . PRO F 6 90 ? 129.342 112.855 104.524 1.00 106.12 90 PRO G O 1
ATOM 10553 N N . LYS F 6 91 ? 130.839 111.299 103.883 1.00 107.46 91 LYS G N 1
ATOM 10554 C CA . LYS F 6 91 ? 129.844 110.257 103.684 1.00 107.46 91 LYS G CA 1
ATOM 10555 C C . LYS F 6 91 ? 129.424 109.705 105.034 1.00 107.46 91 LYS G C 1
ATOM 10556 O O . LYS F 6 91 ? 130.218 109.084 105.746 1.00 107.46 91 LYS G O 1
ATOM 10562 N N . GLY F 6 92 ? 128.160 109.946 105.375 1.00 108.15 92 GLY G N 1
ATOM 10563 C CA . GLY F 6 92 ? 127.486 109.355 106.512 1.00 108.15 92 GLY G CA 1
ATOM 10564 C C . GLY F 6 92 ? 126.980 107.965 106.208 1.00 108.15 92 GLY G C 1
ATOM 10565 O O . GLY F 6 92 ? 127.473 107.271 105.314 1.00 108.15 92 GLY G O 1
ATOM 10566 N N . TYR F 6 93 ? 126.051 107.510 107.046 1.00 106.42 93 TYR G N 1
ATOM 10567 C CA . TYR F 6 93 ? 125.489 106.190 106.810 1.00 106.42 93 TYR G CA 1
ATOM 10568 C C . TYR F 6 93 ? 124.534 106.249 105.618 1.00 106.42 93 TYR G C 1
ATOM 10569 O O . TYR F 6 93 ? 124.544 105.355 104.764 1.00 106.42 93 TYR G O 1
ATOM 10578 N N . ALA F 6 94 ? 123.687 107.286 105.560 1.00 112.02 94 ALA G N 1
ATOM 10579 C CA . ALA F 6 94 ? 122.661 107.390 104.528 1.00 112.02 94 ALA G CA 1
ATOM 10580 C C . ALA F 6 94 ? 122.985 108.374 103.399 1.00 112.02 94 ALA G C 1
ATOM 10581 O O . ALA F 6 94 ? 122.246 108.406 102.409 1.00 112.02 94 ALA G O 1
ATOM 10583 N N . GLY F 6 95 ? 124.064 109.147 103.495 1.00 107.77 95 GLY G N 1
ATOM 10584 C CA . GLY F 6 95 ? 124.412 110.084 102.441 1.00 107.77 95 GLY G CA 1
ATOM 10585 C C . GLY F 6 95 ? 125.486 111.054 102.897 1.00 107.77 95 GLY G C 1
ATOM 10586 O O . GLY F 6 95 ? 126.049 110.909 103.973 1.00 107.77 95 GLY G O 1
ATOM 10587 N N . ALA F 6 96 ? 125.750 112.058 102.062 1.00 104.54 96 ALA G N 1
ATOM 10588 C CA . ALA F 6 96 ? 126.631 113.164 102.449 1.00 104.54 96 ALA G CA 1
ATOM 10589 C C . ALA F 6 96 ? 126.077 114.050 103.567 1.00 104.54 96 ALA G C 1
ATOM 10590 O O . ALA F 6 96 ? 124.885 114.365 103.588 1.00 104.54 96 ALA G O 1
ATOM 10592 N N . ILE F 6 97 ? 126.941 114.470 104.490 1.00 103.98 97 ILE G N 1
ATOM 10593 C CA . ILE F 6 97 ? 126.548 115.484 105.463 1.00 103.98 97 ILE G CA 1
ATOM 10594 C C . ILE F 6 97 ? 127.271 116.775 105.077 1.00 103.98 97 ILE G C 1
ATOM 10595 O O . ILE F 6 97 ? 128.399 116.999 105.480 1.00 103.98 97 ILE G O 1
ATOM 10600 N N . GLU F 6 98 ? 126.602 117.655 104.341 1.00 102.21 98 GLU G N 1
ATOM 10601 C CA . GLU F 6 98 ? 127.161 118.983 104.037 1.00 102.21 98 GLU G CA 1
ATOM 10602 C C . GLU F 6 98 ? 127.071 119.854 105.281 1.00 102.21 98 GLU G C 1
ATOM 10603 O O . GLU F 6 98 ? 125.982 120.043 105.852 1.00 102.21 98 GLU G O 1
ATOM 10609 N N . MET F 6 99 ? 128.201 120.379 105.718 1.00 100.10 99 MET G N 1
ATOM 10610 C CA . MET F 6 99 ? 128.274 121.209 106.905 1.00 100.10 99 MET G CA 1
ATOM 10611 C C . MET F 6 99 ? 129.331 122.292 106.712 1.00 100.10 99 MET G C 1
ATOM 10612 O O . MET F 6 99 ? 130.245 122.162 105.899 1.00 100.10 99 MET G O 1
ATOM 10617 N N . MET F 6 100 ? 129.179 123.380 107.456 1.00 95.89 100 MET G N 1
ATOM 10618 C CA . MET F 6 100 ? 130.221 124.386 107.549 1.00 95.89 100 MET G CA 1
ATOM 10619 C C . MET F 6 100 ? 130.923 124.175 108.874 1.00 95.89 100 MET G C 1
ATOM 10620 O O . MET F 6 100 ? 130.281 123.895 109.890 1.00 95.89 100 MET G O 1
ATOM 10625 N N . VAL F 6 101 ? 132.247 124.321 108.849 1.00 94.93 101 VAL G N 1
ATOM 10626 C CA . VAL F 6 101 ? 133.119 124.197 110.014 1.00 94.93 101 VAL G CA 1
ATOM 10627 C C . VAL F 6 101 ? 133.883 125.507 110.162 1.00 94.93 101 VAL G C 1
ATOM 10628 O O . VAL F 6 101 ? 134.524 125.953 109.204 1.00 94.93 101 VAL G O 1
ATOM 10632 N N . GLY F 6 102 ? 133.819 126.132 111.338 1.00 97.81 102 GLY G N 1
ATOM 10633 C CA . GLY F 6 102 ? 134.613 127.325 111.583 1.00 97.81 102 GLY G CA 1
ATOM 10634 C C . GLY F 6 102 ? 135.929 126.906 112.201 1.00 97.81 102 GLY G C 1
ATOM 10635 O O . GLY F 6 102 ? 135.954 126.113 113.144 1.00 97.81 102 GLY G O 1
ATOM 10636 N N . VAL F 6 103 ? 137.027 127.449 111.672 1.00 99.20 103 VAL G N 1
ATOM 10637 C CA . VAL F 6 103 ? 138.354 127.232 112.238 1.00 99.20 103 VAL G CA 1
ATOM 10638 C C . VAL F 6 103 ? 139.099 128.558 112.430 1.00 99.20 103 VAL G C 1
ATOM 10639 O O . VAL F 6 103 ? 139.185 129.387 111.512 1.00 99.20 103 VAL G O 1
ATOM 10643 N N . SER F 6 104 ? 139.470 128.834 113.673 1.00 101.02 104 SER G N 1
ATOM 10644 C CA . SER F 6 104 ? 140.247 130.027 113.954 1.00 101.02 104 SER G CA 1
ATOM 10645 C C . SER F 6 104 ? 141.686 129.836 113.488 1.00 101.02 104 SER G C 1
ATOM 10646 O O . SER F 6 104 ? 142.170 128.717 113.313 1.00 101.02 104 SER G O 1
ATOM 10649 N N . THR F 6 105 ? 142.373 130.965 113.281 1.00 105.47 105 THR G N 1
ATOM 10650 C CA . THR F 6 105 ? 143.818 130.983 113.017 1.00 105.47 105 THR G CA 1
ATOM 10651 C C . THR F 6 105 ? 144.682 130.479 114.186 1.00 105.47 105 THR G C 1
ATOM 10652 O O . THR F 6 105 ? 145.829 130.074 113.966 1.00 105.47 105 THR G O 1
ATOM 10656 N N . GLU F 6 106 ? 144.156 130.484 115.416 1.00 107.65 106 GLU G N 1
ATOM 10657 C CA . GLU F 6 106 ? 144.766 129.942 116.624 1.00 107.65 106 GLU G CA 1
ATOM 10658 C C . GLU F 6 106 ? 144.662 128.430 116.749 1.00 107.65 106 GLU G C 1
ATOM 10659 O O . GLU F 6 106 ? 145.194 127.872 117.713 1.00 107.65 106 GLU G O 1
ATOM 10665 N N . GLY F 6 107 ? 144.003 127.755 115.819 1.00 105.58 107 GLY G N 1
ATOM 10666 C CA . GLY F 6 107 ? 143.819 126.322 115.923 1.00 105.58 107 GLY G CA 1
ATOM 10667 C C . GLY F 6 107 ? 142.849 125.735 116.925 1.00 105.58 107 GLY G C 1
ATOM 10668 O O . GLY F 6 107 ? 143.191 124.768 117.617 1.00 105.58 107 GLY G O 1
ATOM 10669 N N . LYS F 6 108 ? 141.706 126.378 117.125 1.00 101.79 108 LYS G N 1
ATOM 10670 C CA . LYS F 6 108 ? 140.627 125.748 117.865 1.00 101.79 108 LYS G CA 1
ATOM 10671 C C . LYS F 6 108 ? 139.459 125.645 116.893 1.00 101.79 108 LYS G C 1
ATOM 10672 O O . LYS F 6 108 ? 139.255 126.553 116.078 1.00 101.79 108 LYS G O 1
ATOM 10678 N N . VAL F 6 109 ? 138.706 124.544 116.927 1.00 100.09 109 VAL G N 1
ATOM 10679 C CA . VAL F 6 109 ? 137.416 124.563 116.242 1.00 100.09 109 VAL G CA 1
ATOM 10680 C C . VAL F 6 109 ? 136.395 125.351 117.058 1.00 100.09 109 VAL G C 1
ATOM 10681 O O . VAL F 6 109 ? 136.155 125.075 118.241 1.00 100.09 109 VAL G O 1
ATOM 10685 N N . THR F 6 110 ? 135.924 126.452 116.487 1.00 99.77 110 THR G N 1
ATOM 10686 C CA . THR F 6 110 ? 134.984 127.276 117.228 1.00 99.77 110 THR G CA 1
ATOM 10687 C C . THR F 6 110 ? 133.565 126.714 117.168 1.00 99.77 110 THR G C 1
ATOM 10688 O O . THR F 6 110 ? 132.773 126.958 118.083 1.00 99.77 110 THR G O 1
ATOM 10692 N N . GLY F 6 111 ? 133.229 125.961 116.124 1.00 94.57 111 GLY G N 1
ATOM 10693 C CA . GLY F 6 111 ? 131.953 125.281 116.053 1.00 94.57 111 GLY G CA 1
ATOM 10694 C C . GLY F 6 111 ? 131.695 124.754 114.656 1.00 94.57 111 GLY G C 1
ATOM 10695 O O . GLY F 6 111 ? 132.495 124.942 113.728 1.00 94.57 111 GLY G O 1
ATOM 10696 N N . ILE F 6 112 ? 130.540 124.088 114.519 1.00 91.02 112 ILE G N 1
ATOM 10697 C CA . ILE F 6 112 ? 130.011 123.585 113.253 1.00 91.02 112 ILE G CA 1
ATOM 10698 C C . ILE F 6 112 ? 128.545 123.970 113.074 1.00 91.02 112 ILE G C 1
ATOM 10699 O O . ILE F 6 112 ? 127.842 124.283 114.040 1.00 91.02 112 ILE G O 1
ATOM 10704 N N . LYS F 6 113 ? 128.110 124.043 111.811 1.00 90.54 113 LYS G N 1
ATOM 10705 C CA . LYS F 6 113 ? 126.690 124.172 111.484 1.00 90.54 113 LYS G CA 1
ATOM 10706 C C . LYS F 6 113 ? 126.439 123.246 110.305 1.00 90.54 113 LYS G C 1
ATOM 10707 O O . LYS F 6 113 ? 127.035 123.426 109.245 1.00 90.54 113 LYS G O 1
ATOM 10713 N N . ILE F 6 114 ? 125.528 122.296 110.467 1.00 95.88 114 ILE G N 1
ATOM 10714 C CA . ILE F 6 114 ? 125.056 121.448 109.373 1.00 95.88 114 ILE G CA 1
ATOM 10715 C C . ILE F 6 114 ? 123.975 122.121 108.533 1.00 95.88 114 ILE G C 1
ATOM 10716 O O . ILE F 6 114 ? 122.983 122.628 109.073 1.00 95.88 114 ILE G O 1
ATOM 10721 N N . LEU F 6 115 ? 124.168 122.140 107.205 1.00 97.41 115 LEU G N 1
ATOM 10722 C CA . LEU F 6 115 ? 123.193 122.769 106.322 1.00 97.41 115 LEU G CA 1
ATOM 10723 C C . LEU F 6 115 ? 122.213 121.790 105.662 1.00 97.41 115 LEU G C 1
ATOM 10724 O O . LEU F 6 115 ? 121.023 122.108 105.583 1.00 97.41 115 LEU G O 1
ATOM 10729 N N . ASN F 6 116 ? 122.681 120.636 105.144 1.00 102.91 116 ASN G N 1
ATOM 10730 C CA . ASN F 6 116 ? 121.811 119.650 104.473 1.00 102.91 116 ASN G CA 1
ATOM 10731 C C . ASN F 6 116 ? 120.920 118.872 105.451 1.00 102.91 116 ASN G C 1
ATOM 10732 O O . ASN F 6 116 ? 121.300 118.630 106.601 1.00 102.91 116 ASN G O 1
ATOM 10737 N N . HIS F 6 117 ? 119.711 118.549 105.004 1.00 106.49 117 HIS G N 1
ATOM 10738 C CA . HIS F 6 117 ? 118.742 117.717 105.720 1.00 106.49 117 HIS G CA 1
ATOM 10739 C C . HIS F 6 117 ? 118.600 116.251 105.245 1.00 106.49 117 HIS G C 1
ATOM 10740 O O . HIS F 6 117 ? 117.523 115.669 105.379 1.00 106.49 117 HIS G O 1
ATOM 10747 N N . ALA F 6 118 ? 119.644 115.587 104.722 1.00 106.56 118 ALA G N 1
ATOM 10748 C CA . ALA F 6 118 ? 119.522 114.160 104.385 1.00 106.56 118 ALA G CA 1
ATOM 10749 C C . ALA F 6 118 ? 120.340 113.203 105.255 1.00 106.56 118 ALA G C 1
ATOM 10750 O O . ALA F 6 118 ? 120.450 112.023 104.898 1.00 106.56 118 ALA G O 1
ATOM 10752 N N . GLU F 6 119 ? 120.826 113.648 106.419 1.00 103.21 119 GLU G N 1
ATOM 10753 C CA . GLU F 6 119 ? 121.822 112.856 107.204 1.00 103.21 119 GLU G CA 1
ATOM 10754 C C . GLU F 6 119 ? 121.182 111.618 107.862 1.00 103.21 119 GLU G C 1
ATOM 10755 O O . GLU F 6 119 ? 121.381 110.498 107.348 1.00 103.21 119 GLU G O 1
ATOM 10761 N N . THR F 6 120 ? 120.499 111.820 108.994 1.00 99.15 120 THR G N 1
ATOM 10762 C CA . THR F 6 120 ? 119.897 110.783 109.830 1.00 99.15 120 THR G CA 1
ATOM 10763 C C . THR F 6 120 ? 118.455 111.268 109.992 1.00 99.15 120 THR G C 1
ATOM 10764 O O . THR F 6 120 ? 118.156 111.939 110.990 1.00 99.15 120 THR G O 1
ATOM 10768 N N . PRO F 6 121 ? 117.538 111.025 108.976 1.00 97.55 121 PRO G N 1
ATOM 10769 C CA . PRO F 6 121 ? 116.120 111.443 109.108 1.00 97.55 121 PRO G CA 1
ATOM 10770 C C . PRO F 6 121 ? 115.236 111.066 110.300 1.00 97.55 121 PRO G C 1
ATOM 10771 O O . PRO F 6 121 ? 114.348 110.212 110.215 1.00 97.55 121 PRO G O 1
ATOM 10775 N N . GLY F 6 122 ? 115.506 111.729 111.430 1.00 94.74 122 GLY G N 1
ATOM 10776 C CA . GLY F 6 122 ? 114.832 111.547 112.705 1.00 94.74 122 GLY G CA 1
ATOM 10777 C C . GLY F 6 122 ? 115.252 110.359 113.535 1.00 94.74 122 GLY G C 1
ATOM 10778 O O . GLY F 6 122 ? 114.777 110.223 114.670 1.00 94.74 122 GLY G O 1
ATOM 10779 N N . LEU F 6 123 ? 116.091 109.488 112.995 1.00 96.31 123 LEU G N 1
ATOM 10780 C CA . LEU F 6 123 ? 116.662 108.371 113.723 1.00 96.31 123 LEU G CA 1
ATOM 10781 C C . LEU F 6 123 ? 117.643 108.897 114.769 1.00 96.31 123 LEU G C 1
ATOM 10782 O O . LEU F 6 123 ? 118.456 109.773 114.461 1.00 96.31 123 LEU G O 1
ATOM 10787 N N . GLY F 6 124 ? 117.635 108.278 115.960 1.00 96.79 124 GLY G N 1
ATOM 10788 C CA . GLY F 6 124 ? 118.467 108.710 117.087 1.00 96.79 124 GLY G CA 1
ATOM 10789 C C . GLY F 6 124 ? 118.134 110.128 117.515 1.00 96.79 124 GLY G C 1
ATOM 10790 O O . GLY F 6 124 ? 116.970 110.509 117.665 1.00 96.79 124 GLY G O 1
ATOM 10791 N N . ALA F 6 125 ? 119.180 110.908 117.741 1.00 106.32 125 ALA G N 1
ATOM 10792 C CA . ALA F 6 125 ? 119.055 112.333 117.989 1.00 106.32 125 ALA G CA 1
ATOM 10793 C C . ALA F 6 125 ? 119.904 112.909 116.870 1.00 106.32 125 ALA G C 1
ATOM 10794 O O . ALA F 6 125 ? 120.944 112.339 116.534 1.00 106.32 125 ALA G O 1
ATOM 10796 N N . ASN F 6 126 ? 119.420 113.952 116.222 1.00 103.12 126 ASN G N 1
ATOM 10797 C CA . ASN F 6 126 ? 120.214 114.626 115.207 1.00 103.12 126 ASN G CA 1
ATOM 10798 C C . ASN F 6 126 ? 121.455 115.348 115.726 1.00 103.12 126 ASN G C 1
ATOM 10799 O O . ASN F 6 126 ? 121.531 115.813 116.862 1.00 103.12 126 ASN G O 1
ATOM 10804 N N . ALA F 6 127 ? 122.450 115.377 114.845 1.00 99.06 127 ALA G N 1
ATOM 10805 C CA . ALA F 6 127 ? 123.687 116.146 114.932 1.00 99.06 127 ALA G CA 1
ATOM 10806 C C . ALA F 6 127 ? 123.472 117.665 114.928 1.00 99.06 127 ALA G C 1
ATOM 10807 O O . ALA F 6 127 ? 124.348 118.399 115.399 1.00 99.06 127 ALA G O 1
ATOM 10809 N N . THR F 6 128 ? 122.325 118.153 114.433 1.00 99.04 128 THR G N 1
ATOM 10810 C CA . THR F 6 128 ? 121.934 119.564 114.457 1.00 99.04 128 THR G CA 1
ATOM 10811 C C . THR F 6 128 ? 121.488 120.040 115.836 1.00 99.04 128 THR G C 1
ATOM 10812 O O . THR F 6 128 ? 121.222 121.243 115.972 1.00 99.04 128 THR G O 1
ATOM 10816 N N . ASP F 6 129 ? 121.268 119.120 116.788 1.00 102.16 129 ASP G N 1
ATOM 10817 C CA . ASP F 6 129 ? 120.862 119.457 118.150 1.00 102.16 129 ASP G CA 1
ATOM 10818 C C . ASP F 6 129 ? 122.006 120.235 118.815 1.00 102.16 129 ASP G C 1
ATOM 10819 O O . ASP F 6 129 ? 123.179 119.887 118.604 1.00 102.16 129 ASP G O 1
ATOM 10824 N N . PRO F 6 130 ? 121.708 121.361 119.492 1.00 103.33 130 PRO G N 1
ATOM 10825 C CA . PRO F 6 130 ? 122.722 122.105 120.269 1.00 103.33 130 PRO G CA 1
ATOM 10826 C C . PRO F 6 130 ? 123.455 121.329 121.350 1.00 103.33 130 PRO G C 1
ATOM 10827 O O . PRO F 6 130 ? 124.605 121.680 121.636 1.00 103.33 130 PRO G O 1
ATOM 10831 N N . LYS F 6 131 ? 122.818 120.326 121.973 1.00 104.40 131 LYS G N 1
ATOM 10832 C CA . LYS F 6 131 ? 123.473 119.457 122.955 1.00 104.40 131 LYS G CA 1
ATOM 10833 C C . LYS F 6 131 ? 124.623 118.640 122.345 1.00 104.40 131 LYS G C 1
ATOM 10834 O O . LYS F 6 131 ? 125.637 118.409 123.014 1.00 104.40 131 LYS G O 1
ATOM 10840 N N . PHE F 6 132 ? 124.544 118.293 121.062 1.00 101.90 132 PHE G N 1
ATOM 10841 C CA . PHE F 6 132 ? 125.659 117.609 120.411 1.00 101.90 132 PHE G CA 1
ATOM 10842 C C . PHE F 6 132 ? 126.622 118.584 119.741 1.00 101.90 132 PHE G C 1
ATOM 10843 O O . PHE F 6 132 ? 127.835 118.490 119.950 1.00 101.90 132 PHE G O 1
ATOM 10851 N N . SER F 6 133 ? 126.090 119.440 118.856 1.00 101.73 133 SER G N 1
ATOM 10852 C CA . SER F 6 133 ? 126.876 120.401 118.077 1.00 101.73 133 SER G CA 1
ATOM 10853 C C . SER F 6 133 ? 127.603 121.447 118.926 1.00 101.73 133 SER G C 1
ATOM 10854 O O . SER F 6 133 ? 128.661 121.934 118.514 1.00 101.73 133 SER G O 1
ATOM 10857 N N . GLY F 6 134 ? 127.065 121.815 120.096 1.00 101.46 134 GLY G N 1
ATOM 10858 C CA . GLY F 6 134 ? 127.747 122.748 120.983 1.00 101.46 134 GLY G CA 1
ATOM 10859 C C . GLY F 6 134 ? 128.985 122.201 121.670 1.00 101.46 134 GLY G C 1
ATOM 10860 O O . GLY F 6 134 ? 129.789 122.987 122.178 1.00 101.46 134 GLY G O 1
ATOM 10861 N N . GLN F 6 135 ? 129.146 120.871 121.707 1.00 103.16 135 GLN G N 1
ATOM 10862 C CA . GLN F 6 135 ? 130.316 120.194 122.270 1.00 103.16 135 GLN G CA 1
ATOM 10863 C C . GLN F 6 135 ? 131.608 120.447 121.495 1.00 103.16 135 GLN G C 1
ATOM 10864 O O . GLN F 6 135 ? 132.690 120.296 122.071 1.00 103.16 135 GLN G O 1
ATOM 10870 N N . TYR F 6 136 ? 131.534 120.872 120.232 1.00 99.69 136 TYR G N 1
ATOM 10871 C CA . TYR F 6 136 ? 132.730 121.128 119.440 1.00 99.69 136 TYR G CA 1
ATOM 10872 C C . TYR F 6 136 ? 133.351 122.479 119.726 1.00 99.69 136 TYR G C 1
ATOM 10873 O O . TYR F 6 136 ? 134.403 122.770 119.146 1.00 99.69 136 TYR G O 1
ATOM 10882 N N . ALA F 6 137 ? 132.658 123.342 120.467 1.00 100.54 137 ALA G N 1
ATOM 10883 C CA . ALA F 6 137 ? 133.198 124.643 120.832 1.00 100.54 137 ALA G CA 1
ATOM 10884 C C . ALA F 6 137 ? 134.378 124.434 121.783 1.00 100.54 137 ALA G C 1
ATOM 10885 O O . ALA F 6 137 ? 134.381 123.497 122.592 1.00 100.54 137 ALA G O 1
ATOM 10887 N N . ASN F 6 138 ? 135.431 125.216 121.538 1.00 100.12 138 ASN G N 1
ATOM 10888 C CA . ASN F 6 138 ? 136.742 125.282 122.200 1.00 100.12 138 ASN G CA 1
ATOM 10889 C C . ASN F 6 138 ? 137.536 123.966 122.152 1.00 100.12 138 ASN G C 1
ATOM 10890 O O . ASN F 6 138 ? 138.463 123.795 122.945 1.00 100.12 138 ASN G O 1
ATOM 10895 N N . LYS F 6 139 ? 137.245 123.038 121.232 1.00 105.43 139 LYS G N 1
ATOM 10896 C CA . LYS F 6 139 ? 138.094 121.861 121.063 1.00 105.43 139 LYS G CA 1
ATOM 10897 C C . LYS F 6 139 ? 139.392 122.242 120.335 1.00 105.43 139 LYS G C 1
ATOM 10898 O O . LYS F 6 139 ? 139.373 123.148 119.509 1.00 105.43 139 LYS G O 1
ATOM 10904 N N . PRO F 6 140 ? 140.537 121.615 120.670 1.00 112.55 140 PRO G N 1
ATOM 10905 C CA . PRO F 6 140 ? 141.773 121.791 119.873 1.00 112.55 140 PRO G CA 1
ATOM 10906 C C . PRO F 6 140 ? 141.655 121.298 118.431 1.00 112.55 140 PRO G C 1
ATOM 10907 O O . PRO F 6 140 ? 140.980 120.302 118.163 1.00 112.55 140 PRO G O 1
ATOM 10911 N N . ALA F 6 141 ? 142.312 121.993 117.484 1.00 116.51 141 ALA G N 1
ATOM 10912 C CA . ALA F 6 141 ? 142.419 121.476 116.108 1.00 116.51 141 ALA G CA 1
ATOM 10913 C C . ALA F 6 141 ? 143.422 120.325 115.943 1.00 116.51 141 ALA G C 1
ATOM 10914 O O . ALA F 6 141 ? 144.462 120.469 115.296 1.00 116.51 141 ALA G O 1
ATOM 10916 N N . LYS F 6 142 ? 143.097 119.193 116.546 1.00 116.24 142 LYS G N 1
ATOM 10917 C CA . LYS F 6 142 ? 143.755 117.908 116.488 1.00 116.24 142 LYS G CA 1
ATOM 10918 C C . LYS F 6 142 ? 142.643 116.906 116.281 1.00 116.24 142 LYS G C 1
ATOM 10919 O O . LYS F 6 142 ? 141.467 117.291 116.288 1.00 116.24 142 LYS G O 1
ATOM 10925 N N . GLU F 6 143 ? 143.041 115.690 115.894 1.00 112.01 143 GLU G N 1
ATOM 10926 C CA . GLU F 6 143 ? 142.120 114.574 115.685 1.00 112.01 143 GLU G CA 1
ATOM 10927 C C . GLU F 6 143 ? 141.271 114.273 116.927 1.00 112.01 143 GLU G C 1
ATOM 10928 O O . GLU F 6 143 ? 141.777 114.167 118.050 1.00 112.01 143 GLU G O 1
ATOM 10934 N N . LEU F 6 144 ? 139.965 114.328 116.736 1.00 103.57 144 LEU G N 1
ATOM 10935 C CA . LEU F 6 144 ? 139.010 113.994 117.773 1.00 103.57 144 LEU G CA 1
ATOM 10936 C C . LEU F 6 144 ? 138.676 112.523 117.622 1.00 103.57 144 LEU G C 1
ATOM 10937 O O . LEU F 6 144 ? 138.712 111.975 116.517 1.00 103.57 144 LEU G O 1
ATOM 10942 N N . LYS F 6 145 ? 138.361 111.881 118.738 1.00 99.01 145 LYS G N 1
ATOM 10943 C CA . LYS F 6 145 ? 138.024 110.469 118.723 1.00 99.01 145 LYS G CA 1
ATOM 10944 C C . LYS F 6 145 ? 136.636 110.296 119.318 1.00 99.01 145 LYS G C 1
ATOM 10945 O O . LYS F 6 145 ? 136.197 111.061 120.176 1.00 99.01 145 LYS G O 1
ATOM 10951 N N . VAL F 6 146 ? 135.935 109.321 118.779 1.00 94.47 146 VAL G N 1
ATOM 10952 C CA . VAL F 6 146 ? 134.585 108.973 119.191 1.00 94.47 146 VAL G CA 1
ATOM 10953 C C . VAL F 6 146 ? 134.611 107.944 120.319 1.00 94.47 146 VAL G C 1
ATOM 10954 O O . VAL F 6 146 ? 135.487 107.061 120.356 1.00 94.47 146 VAL G O 1
ATOM 10958 N N . VAL F 6 147 ? 133.911 108.245 121.410 1.00 94.79 147 VAL G N 1
ATOM 10959 C CA . VAL F 6 147 ? 133.863 107.230 122.461 1.00 94.79 147 VAL G CA 1
ATOM 10960 C C . VAL F 6 147 ? 132.533 106.560 122.719 1.00 94.79 147 VAL G C 1
ATOM 10961 O O . VAL F 6 147 ? 131.434 107.104 122.533 1.00 94.79 147 VAL G O 1
ATOM 10965 N N . LYS F 6 148 ? 132.693 105.317 123.149 1.00 96.17 148 LYS G N 1
ATOM 10966 C CA . LYS F 6 148 ? 131.657 104.488 123.721 1.00 96.17 148 LYS G CA 1
ATOM 10967 C C . LYS F 6 148 ? 131.838 104.683 125.221 1.00 96.17 148 LYS G C 1
ATOM 10968 O O . LYS F 6 148 ? 132.850 104.247 125.774 1.00 96.17 148 LYS G O 1
ATOM 10974 N N . GLY F 6 149 ? 130.874 105.307 125.892 1.00 99.99 149 GLY G N 1
ATOM 10975 C CA . GLY F 6 149 ? 131.097 105.553 127.305 1.00 99.99 149 GLY G CA 1
ATOM 10976 C C . GLY F 6 149 ? 131.271 106.996 127.743 1.00 99.99 149 GLY G C 1
ATOM 10977 O O . GLY F 6 149 ? 130.766 107.920 127.097 1.00 99.99 149 GLY G O 1
ATOM 10978 N N . ALA F 6 150 ? 131.981 107.188 128.857 1.00 93.57 150 ALA G N 1
ATOM 10979 C CA . ALA F 6 150 ? 132.232 108.513 129.419 1.00 93.57 150 ALA G CA 1
ATOM 10980 C C . ALA F 6 150 ? 133.191 109.374 128.594 1.00 93.57 150 ALA G C 1
ATOM 10981 O O . ALA F 6 150 ? 134.182 108.889 128.038 1.00 93.57 150 ALA G O 1
ATOM 10983 N N . ALA F 6 151 ? 132.837 110.655 128.493 1.00 96.34 151 ALA G N 1
ATOM 10984 C CA . ALA F 6 151 ? 133.680 111.743 128.001 1.00 96.34 151 ALA G CA 1
ATOM 10985 C C . ALA F 6 151 ? 134.859 112.160 128.870 1.00 96.34 151 ALA G C 1
ATOM 10986 O O . ALA F 6 151 ? 134.716 112.293 130.090 1.00 96.34 151 ALA G O 1
ATOM 10988 N N . SER F 6 152 ? 136.014 112.367 128.229 1.00 98.69 152 SER G N 1
ATOM 10989 C CA . SER F 6 152 ? 137.226 112.882 128.919 1.00 98.69 152 SER G CA 1
ATOM 10990 C C . SER F 6 152 ? 137.381 114.382 128.642 1.00 98.69 152 SER G C 1
ATOM 10991 O O . SER F 6 152 ? 137.745 115.122 129.578 1.00 98.69 152 SER G O 1
ATOM 10994 N N . GLY F 6 153 ? 137.112 114.804 127.402 1.00 102.07 153 GLY G N 1
ATOM 10995 C CA . GLY F 6 153 ? 137.084 116.237 127.050 1.00 102.07 153 GLY G CA 1
ATOM 10996 C C . GLY F 6 153 ? 138.149 116.593 126.026 1.00 102.07 153 GLY G C 1
ATOM 10997 O O . GLY F 6 153 ? 137.779 116.944 124.889 1.00 102.07 153 GLY G O 1
ATOM 10998 N N . GLU F 6 154 ? 139.424 116.510 126.419 1.00 101.91 154 GLU G N 1
ATOM 10999 C CA . GLU F 6 154 ? 140.534 116.984 125.580 1.00 101.91 154 GLU G CA 1
ATOM 11000 C C . GLU F 6 154 ? 140.635 116.345 124.188 1.00 101.91 154 GLU G C 1
ATOM 11001 O O . GLU F 6 154 ? 141.112 117.000 123.251 1.00 101.91 154 GLU G O 1
ATOM 11007 N N . ASP F 6 155 ? 140.097 115.158 123.987 1.00 98.77 155 ASP G N 1
ATOM 11008 C CA . ASP F 6 155 ? 140.102 114.568 122.653 1.00 98.77 155 ASP G CA 1
ATOM 11009 C C . ASP F 6 155 ? 138.878 113.720 122.361 1.00 98.77 155 ASP G C 1
ATOM 11010 O O . ASP F 6 155 ? 138.797 113.133 121.278 1.00 98.77 155 ASP G O 1
ATOM 11015 N N . GLU F 6 156 ? 137.928 113.627 123.281 1.00 95.86 156 GLU G N 1
ATOM 11016 C CA . GLU F 6 156 ? 136.802 112.734 123.101 1.00 95.86 156 GLU G CA 1
ATOM 11017 C C . GLU F 6 156 ? 135.553 113.496 122.662 1.00 95.86 156 GLU G C 1
ATOM 11018 O O . GLU F 6 156 ? 135.281 114.620 123.120 1.00 95.86 156 GLU G O 1
ATOM 11024 N N . ILE F 6 157 ? 134.807 112.903 121.753 1.00 94.04 157 ILE G N 1
ATOM 11025 C CA . ILE F 6 157 ? 133.490 113.403 121.397 1.00 94.04 157 ILE G CA 1
ATOM 11026 C C . ILE F 6 157 ? 132.519 112.282 121.736 1.00 94.04 157 ILE G C 1
ATOM 11027 O O . ILE F 6 157 ? 132.781 111.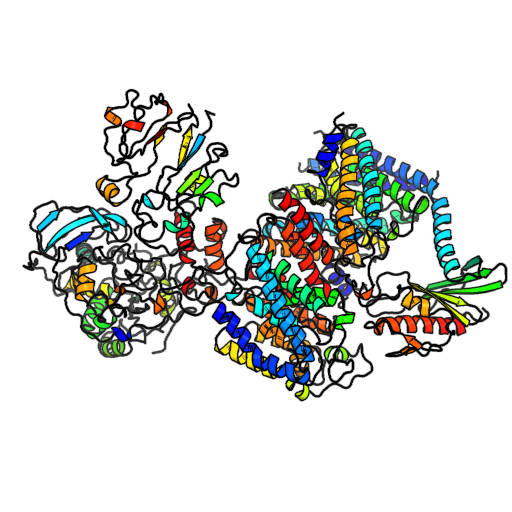097 121.457 1.00 94.04 157 ILE G O 1
ATOM 11032 N N . VAL F 6 158 ? 131.508 112.641 122.520 1.00 93.06 158 VAL G N 1
ATOM 11033 C CA . VAL F 6 158 ? 130.477 111.684 122.865 1.00 93.06 158 VAL G CA 1
ATOM 11034 C C . VAL F 6 158 ? 129.627 111.441 121.637 1.00 93.06 158 VAL G C 1
ATOM 11035 O O . VAL F 6 158 ? 129.145 112.394 121.014 1.00 93.06 158 VAL G O 1
ATOM 11039 N N . ALA F 6 159 ? 129.534 110.176 121.235 1.00 95.65 159 ALA G N 1
ATOM 11040 C CA . ALA F 6 159 ? 128.659 109.749 120.158 1.00 95.65 159 ALA G CA 1
ATOM 11041 C C . ALA F 6 159 ? 127.212 109.982 120.568 1.00 95.65 159 ALA G C 1
ATOM 11042 O O . ALA F 6 159 ? 126.885 109.947 121.762 1.00 95.65 159 ALA G O 1
ATOM 11044 N N . ILE F 6 160 ? 126.359 110.305 119.589 1.00 100.66 160 ILE G N 1
ATOM 11045 C CA . ILE F 6 160 ? 124.923 110.249 119.844 1.00 100.66 160 ILE G CA 1
ATOM 11046 C C . ILE F 6 160 ? 124.579 108.788 120.093 1.00 100.66 160 ILE G C 1
ATOM 11047 O O . ILE F 6 160 ? 125.092 107.910 119.381 1.00 100.66 160 ILE G O 1
ATOM 11052 N N . THR F 6 161 ? 123.861 108.537 121.211 1.00 101.36 161 THR G N 1
ATOM 11053 C CA . THR F 6 161 ? 123.410 107.203 121.594 1.00 101.36 161 THR G CA 1
ATOM 11054 C C . THR F 6 161 ? 122.571 106.564 120.511 1.00 101.36 161 THR G C 1
ATOM 11055 O O . THR F 6 161 ? 121.601 107.147 120.020 1.00 101.36 161 THR G O 1
ATOM 11059 N N . GLY F 6 162 ? 122.991 105.364 120.124 1.00 107.94 162 GLY G N 1
ATOM 11060 C CA . GLY F 6 162 ? 122.369 104.625 119.063 1.00 107.94 162 GLY G CA 1
ATOM 11061 C C . GLY F 6 162 ? 122.767 105.055 117.658 1.00 107.94 162 GLY G C 1
ATOM 11062 O O . GLY F 6 162 ? 122.323 104.426 116.702 1.00 107.94 162 GLY G O 1
ATOM 11063 N N . ALA F 6 163 ? 123.551 106.125 117.493 1.00 106.31 163 ALA G N 1
ATOM 11064 C CA . ALA F 6 163 ? 123.930 106.684 116.197 1.00 106.31 163 ALA G CA 1
ATOM 11065 C C . ALA F 6 163 ? 125.435 106.892 116.088 1.00 106.31 163 ALA G C 1
ATOM 11066 O O . ALA F 6 163 ? 125.896 107.977 115.703 1.00 106.31 163 ALA G O 1
ATOM 11068 N N . THR F 6 164 ? 126.204 105.879 116.524 1.00 105.97 164 THR G N 1
ATOM 11069 C CA . THR F 6 164 ? 127.671 105.919 116.530 1.00 105.97 164 THR G CA 1
ATOM 11070 C C . THR F 6 164 ? 128.310 106.087 115.149 1.00 105.97 164 THR G C 1
ATOM 11071 O O . THR F 6 164 ? 129.367 106.735 115.048 1.00 105.97 164 THR G O 1
ATOM 11075 N N . ILE F 6 165 ? 127.670 105.542 114.100 1.00 106.51 165 ILE G N 1
ATOM 11076 C CA . ILE F 6 165 ? 128.132 105.648 112.708 1.00 106.51 165 ILE G CA 1
ATOM 11077 C C . ILE F 6 165 ? 128.125 107.107 112.226 1.00 106.51 165 ILE G C 1
ATOM 11078 O O . ILE F 6 165 ? 129.075 107.563 111.566 1.00 106.51 165 ILE G O 1
ATOM 11083 N N . THR F 6 166 ? 127.039 107.842 112.538 1.00 105.51 166 THR G N 1
ATOM 11084 C CA . THR F 6 166 ? 126.918 109.278 112.239 1.00 105.51 166 THR G CA 1
ATOM 11085 C C . THR F 6 166 ? 128.003 110.125 112.913 1.00 105.51 166 THR G C 1
ATOM 11086 O O . THR F 6 166 ? 128.544 111.052 112.290 1.00 105.51 166 THR G O 1
ATOM 11090 N N . SER F 6 167 ? 128.255 109.880 114.211 1.00 99.65 167 SER G N 1
ATOM 11091 C CA . SER F 6 167 ? 129.310 110.584 114.949 1.00 99.65 167 SER G CA 1
ATOM 11092 C C . SER F 6 167 ? 130.704 110.303 114.375 1.00 99.65 167 SER G C 1
ATOM 11093 O O . SER F 6 167 ? 131.550 111.217 114.338 1.00 99.65 167 SER G O 1
ATOM 11096 N N . LYS F 6 168 ? 130.967 109.033 113.990 1.00 100.38 168 LYS G N 1
ATOM 11097 C CA . LYS F 6 168 ? 132.224 108.692 113.319 1.00 100.38 168 LYS G CA 1
ATOM 11098 C C . LYS F 6 168 ? 132.383 109.387 111.979 1.00 100.38 168 LYS G C 1
ATOM 11099 O O . LYS F 6 168 ? 133.478 109.859 111.659 1.00 100.38 168 LYS G O 1
ATOM 11105 N N . ALA F 6 169 ? 131.287 109.497 111.209 1.00 102.39 169 ALA G N 1
ATOM 11106 C CA . ALA F 6 169 ? 131.318 110.211 109.935 1.00 102.39 169 ALA G CA 1
ATOM 11107 C C . ALA F 6 169 ? 131.536 111.717 110.069 1.00 102.39 169 ALA G C 1
ATOM 11108 O O . ALA F 6 169 ? 132.325 112.292 109.301 1.00 102.39 169 ALA G O 1
ATOM 11110 N N . VAL F 6 170 ? 130.818 112.369 111.010 1.00 100.45 170 VAL G N 1
ATOM 11111 C CA . VAL F 6 170 ? 131.003 113.807 111.272 1.00 100.45 170 VAL G CA 1
ATOM 11112 C C . VAL F 6 170 ? 132.411 114.110 111.811 1.00 100.45 170 VAL G C 1
ATOM 11113 O O . VAL F 6 170 ? 133.042 115.099 111.396 1.00 100.45 170 VAL G O 1
ATOM 11117 N N . THR F 6 171 ? 132.894 113.295 112.775 1.00 99.53 171 THR G N 1
ATOM 11118 C CA . THR F 6 171 ? 134.234 113.450 113.324 1.00 99.53 171 THR G CA 1
ATOM 11119 C C . THR F 6 171 ? 135.337 113.194 112.284 1.00 99.53 171 THR G C 1
ATOM 11120 O O . THR F 6 171 ? 136.358 113.897 112.281 1.00 99.53 171 THR G O 1
ATOM 11124 N N . LEU F 6 172 ? 135.124 112.224 111.367 1.00 98.69 172 LEU G N 1
ATOM 11125 C CA . LEU F 6 172 ? 136.015 112.007 110.220 1.00 98.69 172 LEU G CA 1
ATOM 11126 C C . LEU F 6 172 ? 136.074 113.208 109.280 1.00 98.69 172 LEU G C 1
ATOM 11127 O O . LEU F 6 172 ? 137.160 113.580 108.811 1.00 98.69 172 LEU G O 1
ATOM 11132 N N . GLY F 6 173 ? 134.896 113.774 108.950 1.00 99.38 173 GLY G N 1
ATOM 11133 C CA . GLY F 6 173 ? 134.839 114.977 108.124 1.00 99.38 173 GLY G CA 1
ATOM 11134 C C . GLY F 6 173 ? 135.510 116.213 108.692 1.00 99.38 173 GLY G C 1
ATOM 11135 O O . GLY F 6 173 ? 136.196 116.943 107.954 1.00 99.38 173 GLY G O 1
ATOM 11136 N N . VAL F 6 174 ? 135.321 116.466 110.004 1.00 99.76 174 VAL G N 1
ATOM 11137 C CA . VAL F 6 174 ? 136.022 117.572 110.661 1.00 99.76 174 VAL G CA 1
ATOM 11138 C C . VAL F 6 174 ? 137.526 117.314 110.718 1.00 99.76 174 VAL G C 1
ATOM 11139 O O . VAL F 6 174 ? 138.292 118.256 110.569 1.00 99.76 174 VAL G O 1
ATOM 11143 N N . ASN F 6 175 ? 137.963 116.072 111.051 1.00 102.14 175 ASN G N 1
ATOM 11144 C CA . ASN F 6 175 ? 139.397 115.745 111.102 1.00 102.14 175 ASN G CA 1
ATOM 11145 C C . ASN F 6 175 ? 140.074 115.871 109.732 1.00 102.14 175 ASN G C 1
ATOM 11146 O O . ASN F 6 175 ? 141.252 116.255 109.657 1.00 102.14 175 ASN G O 1
ATOM 11151 N N . GLU F 6 176 ? 139.364 115.510 108.647 1.00 100.91 176 GLU G N 1
ATOM 11152 C CA . GLU F 6 176 ? 139.891 115.747 107.299 1.00 100.91 176 GLU G CA 1
ATOM 11153 C C . GLU F 6 176 ? 139.981 117.248 106.993 1.00 100.91 176 GLU G C 1
ATOM 11154 O O . GLU F 6 176 ? 140.939 117.696 106.340 1.00 100.91 176 GLU G O 1
ATOM 11160 N N . ALA F 6 177 ? 139.008 118.036 107.501 1.00 100.82 177 ALA G N 1
ATOM 11161 C CA . ALA F 6 177 ? 139.072 119.503 107.439 1.00 100.82 177 ALA G CA 1
ATOM 11162 C C . ALA F 6 177 ? 140.258 120.067 108.234 1.00 100.82 177 ALA G C 1
ATOM 11163 O O . ALA F 6 177 ? 140.838 121.085 107.835 1.00 100.82 177 ALA G O 1
ATOM 11165 N N . ILE F 6 178 ? 140.556 119.464 109.404 1.00 103.30 178 ILE G N 1
ATOM 11166 C CA . ILE F 6 178 ? 141.729 119.799 110.232 1.00 103.30 178 ILE G CA 1
ATOM 11167 C C . ILE F 6 178 ? 143.017 119.556 109.449 1.00 103.30 178 ILE G C 1
ATOM 11168 O O . ILE F 6 178 ? 143.963 120.366 109.517 1.00 103.30 178 ILE G O 1
ATOM 11173 N N . LYS F 6 179 ? 143.094 118.393 108.769 1.00 104.26 179 LYS G N 1
ATOM 11174 C CA . LYS F 6 179 ? 144.240 118.044 107.925 1.00 104.26 179 LYS G CA 1
ATOM 11175 C C . LYS F 6 179 ? 144.416 119.044 106.783 1.00 104.26 179 LYS G C 1
ATOM 11176 O O . LYS F 6 179 ? 145.543 119.489 106.518 1.00 104.26 179 LYS G O 1
ATOM 11182 N N . PHE F 6 180 ? 143.287 119.472 106.182 1.00 106.04 180 PHE G N 1
ATOM 11183 C CA . PHE F 6 180 ? 143.250 120.520 105.157 1.00 106.04 180 PHE G CA 1
ATOM 11184 C C . PHE F 6 180 ? 143.720 121.869 105.689 1.00 106.04 180 PHE G C 1
ATOM 11185 O O . PHE F 6 180 ? 144.331 122.648 104.945 1.00 106.04 180 PHE G O 1
ATOM 11193 N N . TYR F 6 181 ? 143.309 122.199 106.924 1.00 104.30 181 TYR G N 1
ATOM 11194 C CA . TYR F 6 181 ? 143.761 123.397 107.636 1.00 104.30 181 TYR G CA 1
ATOM 11195 C C . TYR F 6 181 ? 145.280 123.416 107.800 1.00 104.30 181 TYR G C 1
ATOM 11196 O O . TYR F 6 181 ? 145.906 124.466 107.593 1.00 104.30 181 TYR G O 1
ATOM 11205 N N . ASP F 6 182 ? 145.865 122.312 108.308 1.00 105.12 182 ASP G N 1
ATOM 11206 C CA . ASP F 6 182 ? 147.325 122.242 108.470 1.00 105.12 182 ASP G CA 1
ATOM 11207 C C . ASP F 6 182 ? 148.081 122.291 107.137 1.00 105.12 182 ASP G C 1
ATOM 11208 O O . ASP F 6 182 ? 149.194 122.826 107.088 1.00 105.12 182 ASP G O 1
ATOM 11213 N N . THR F 6 183 ? 147.509 121.752 106.048 1.00 105.51 183 THR G N 1
ATOM 11214 C CA . THR F 6 183 ? 148.304 121.727 104.817 1.00 105.51 183 THR G CA 1
ATOM 11215 C C . THR F 6 183 ? 148.085 122.954 103.932 1.00 105.51 183 THR G C 1
ATOM 11216 O O . THR F 6 183 ? 148.992 123.326 103.181 1.00 105.51 183 THR G O 1
ATOM 11220 N N . LYS F 6 184 ? 146.907 123.583 103.974 1.00 104.93 184 LYS G N 1
ATOM 11221 C CA . LYS F 6 184 ? 146.551 124.650 103.049 1.00 104.93 184 LYS G CA 1
ATOM 11222 C C . LYS F 6 184 ? 146.259 125.988 103.702 1.00 104.93 184 LYS G C 1
ATOM 11223 O O . LYS F 6 184 ? 146.309 127.009 103.010 1.00 104.93 184 LYS G O 1
ATOM 11229 N N . LEU F 6 185 ? 145.929 126.019 104.990 1.00 105.55 185 LEU G N 1
ATOM 11230 C CA . LEU F 6 185 ? 145.400 127.222 105.618 1.00 105.55 185 LEU G CA 1
ATOM 11231 C C . LEU F 6 185 ? 146.256 127.887 106.682 1.00 105.55 185 LEU G C 1
ATOM 11232 O O . LEU F 6 185 ? 146.036 129.080 106.911 1.00 105.55 185 LEU G O 1
ATOM 11237 N N . LYS F 6 186 ? 147.101 127.168 107.434 1.00 103.60 186 LYS G N 1
ATOM 11238 C CA . LYS F 6 186 ? 147.909 127.831 108.467 1.00 103.60 186 LYS G CA 1
ATOM 11239 C C . LYS F 6 186 ? 148.988 128.713 107.817 1.00 103.60 186 LYS G C 1
ATOM 11240 O O . LYS F 6 186 ? 149.929 128.240 107.169 1.00 103.60 186 LYS G O 1
ATOM 11246 N N . GLY F 6 187 ? 148.751 130.020 107.868 1.00 104.58 187 GLY G N 1
ATOM 11247 C CA . GLY F 6 187 ? 149.665 130.993 107.319 1.00 104.58 187 GLY G CA 1
ATOM 11248 C C . GLY F 6 187 ? 149.500 131.265 105.842 1.00 104.58 187 GLY G C 1
ATOM 11249 O O . GLY F 6 187 ? 150.268 132.061 105.288 1.00 104.58 187 GLY G O 1
ATOM 11250 N N . GLY F 6 188 ? 148.533 130.635 105.185 1.00 101.36 188 GLY G N 1
ATOM 11251 C CA . GLY F 6 188 ? 148.036 131.124 103.913 1.00 101.36 188 GLY G CA 1
ATOM 11252 C C . GLY F 6 188 ? 148.639 130.399 102.728 1.00 101.36 188 GLY G C 1
ATOM 11253 O O . GLY F 6 188 ? 148.276 130.657 101.581 1.00 101.36 188 GLY G O 1
#

Secondary structure (DSSP, 8-state):
--HHHHHHIIIIIT-TTTTS-TTHHHHTTS-S-HHHHHHHHHHHHHHHHHHHHHHHHIIIIISGGG--SGGGGGSHHHHHHHHHHTHHHHHTTS-GGGTTTTTTTTGGGTS-HHHHHHHHHHTTTT--HHHHHHHHHHHHHHHHHHHHHHHHHHHHHTS-TTS-GGGTTHHHHHHHHHHHHHHHGGGTTT-/-TTTHHHHHHHTTTTTHHHHTTHHHHTT----SPEEEEE-----GGGB-BSS-B-S-S-TTGGGSSTTSSSBSSSSS--S--GGGTT-TT--EEEETTEEEE-TTT-----HHHHH-SS--EEEEESS--EEE-----S-THHHHTTBTTS------HHHH-SS--EE--TTS-EE-TTT------HHHH-SS--EEE----/---B--S--B-----GGGTTT----B----SPEEEEGGGSSSSPPPPS--TT-EE-BT-B-----SSS----B-SS-EEEEE---EE-TT--EE-EEEEEE-S---B--------TT--HHHHHHHHHHHTPBP-SSS--BHHHHT---TTS---EEE------STT--HHHHHHHH-HHHHHHHHHHHHHH-SSSEEE---BGGGHHHHHHHTTGGGG-SS-----B---BTTTSHHHHHHHHT-PPPPTT--TTTTTB----HHHHHHHHHHHTS----SEEE--B--TTBSS----EEETT-BHHHHHHHTT-BSS--SEEEESSTTTSPBPS-TTPBP-TT---EEEE-HHHH---PPPPP---SHHHHH-TT---HHHHHHHHHHT-HHHHHHTTTTS----SHHHHT-SS----HHHHHHHHHHHHH--/---B-SS----S--SHHHHHHHHHHTHHHHHHHHTTTTTTTHHHHHHHHHHHHHHHHHHHBTTB----GGGTHHHHHHHHHTTSS-S-S-THHHHHHHHHHHHTTTTSS-STT--SS-HHHHHHHHHHHH-HHHH----TTSS----HHHHHH-SS-TT--PPPTHHHHHT-S-S-TTTT-HHHHHHHHHHHHHTT-S-TTTHHHHHHHHHHHHHHH--SSSSTHHHHSTTHHHIIIIITT-TTTS-SSHHHHHHHHHHHHHHHHHHHTTSSSS--SSHHHHHHHHTHHHHHHH--PPPTT---/--HHHHHHHHHHTS-TTTTS---HHHHHHSTTSHHHHHHHHHHHHHHHHHHHHHHHHHGGG--GGGTTHHHHHHHHHHHHHHHHHHTTT--TTTTTTSS-GGGGSS-HHHHHHIIIIITTS-SHHHHHHHHHHHHHHHHHHHHHHHHHHHTTTS-BTTB--S-TTT----TTTSTTHHHHHHHHHHHHHHHH--/----HHHHHHHHHHHHHHHHHHHHHHHHHHHHHHHHHHHHHHHHHHHHH-TT--EEEE-TT----SS---EEEEEETTEEEEEEEEE--B-SSSB--EEEEEETTSEEEEEEE--S-SSSSSSS-TTSHHHHGGGTTEESS--EEESS---SSSEEEPPTT-HHHHHHHHHHHHHHHHHIIIIITT-